Protein AF-0000000075660512 (afdb_homodimer)

Organism: Branchiostoma floridae (NCBI:txid7739)

pLDDT: mean 87.15, std 11.63, range [35.38, 97.31]

InterPro domains:
  IPR008906 HAT, C-terminal dimerisation domain [PF05699] (507-565)
  IPR012337 Ribonuclease H-like superfamily [SSF53098] (88-288)
  IPR012337 Ribonuclease H-like superfamily [SSF53098] (515-560)
  IPR025398 ZMYM1-like, RNase-like domain [PF14291] (8-176)

Structure (mmCIF, N/CA/C/O backbone):
data_AF-0000000075660512-model_v1
#
loop_
_entity.id
_entity.type
_entity.pdbx_description
1 polymer 'Zinc finger MYM-type protein 1-like'
#
loop_
_atom_site.group_PDB
_atom_site.id
_atom_site.type_symbol
_atom_site.label_atom_id
_atom_site.label_alt_id
_atom_site.label_comp_id
_atom_site.label_asym_id
_atom_site.label_entity_id
_atom_site.label_seq_id
_atom_site.pdbx_PDB_ins_code
_atom_site.Cartn_x
_atom_site.Cartn_y
_atom_site.Cartn_z
_atom_site.occupancy
_atom_site.B_iso_or_equiv
_atom_site.auth_seq_id
_atom_site.auth_comp_id
_atom_site.auth_asym_id
_atom_site.auth_atom_id
_atom_site.pdbx_PDB_model_num
ATOM 1 N N . MET A 1 1 ? -48.719 1.136 -6.797 1 76.31 1 MET A N 1
ATOM 2 C CA . MET A 1 1 ? -47.625 1.951 -7.367 1 76.31 1 MET A CA 1
ATOM 3 C C . MET A 1 1 ? -46.844 2.666 -6.273 1 76.31 1 MET A C 1
ATOM 5 O O . MET A 1 1 ? -45.625 2.625 -6.258 1 76.31 1 MET A O 1
ATOM 9 N N . ALA A 1 2 ? -47.594 3.146 -5.215 1 82.5 2 ALA A N 1
ATOM 10 C CA . ALA A 1 2 ? -46.969 3.881 -4.129 1 82.5 2 ALA A CA 1
ATOM 11 C C . ALA A 1 2 ? -46.094 2.959 -3.285 1 82.5 2 ALA A C 1
ATOM 13 O O . ALA A 1 2 ? -45 3.348 -2.855 1 82.5 2 ALA A O 1
ATOM 14 N N . GLU A 1 3 ? -46.469 1.787 -3.051 1 86 3 GLU A N 1
ATOM 15 C CA . GLU A 1 3 ? -45.688 0.83 -2.254 1 86 3 GLU A CA 1
ATOM 16 C C . GLU A 1 3 ? -44.406 0.4 -2.975 1 86 3 GLU A C 1
ATOM 18 O O . GLU A 1 3 ? -43.375 0.246 -2.352 1 86 3 GLU A O 1
ATOM 23 N N . THR A 1 4 ? -44.594 0.194 -4.23 1 88.38 4 THR A N 1
ATOM 24 C CA . THR A 1 4 ? -43.438 -0.167 -5.031 1 88.38 4 THR A CA 1
ATOM 25 C C . THR A 1 4 ? -42.375 0.952 -5.012 1 88.38 4 THR A C 1
ATOM 27 O O . THR A 1 4 ? -41.188 0.69 -4.922 1 88.38 4 THR A O 1
ATOM 30 N N . GLN A 1 5 ? -42.938 2.127 -5.121 1 90.75 5 GLN A N 1
ATOM 31 C CA . GLN A 1 5 ? -42.031 3.275 -5.074 1 90.75 5 GLN A CA 1
ATOM 32 C C . GLN A 1 5 ? -41.344 3.385 -3.715 1 90.75 5 GLN A C 1
ATOM 34 O O . GLN A 1 5 ? -40.188 3.748 -3.635 1 90.75 5 GLN A O 1
ATOM 39 N N . ARG A 1 6 ? -42.094 3.125 -2.703 1 90.81 6 ARG A N 1
ATOM 40 C CA . ARG A 1 6 ? -41.531 3.139 -1.363 1 90.81 6 ARG A CA 1
ATOM 41 C C . ARG A 1 6 ? -40.406 2.115 -1.24 1 90.81 6 ARG A C 1
ATOM 43 O O . ARG A 1 6 ? -39.344 2.398 -0.644 1 90.81 6 ARG A O 1
ATOM 50 N N . LEU A 1 7 ? -40.625 0.979 -1.778 1 90.81 7 LEU A N 1
ATOM 51 C CA . LEU A 1 7 ? -39.594 -0.074 -1.741 1 90.81 7 LEU A CA 1
ATOM 52 C C . LEU A 1 7 ? -38.344 0.343 -2.508 1 90.81 7 LEU A C 1
ATOM 54 O O . LEU A 1 7 ? -37.25 0.019 -2.104 1 90.81 7 LEU A O 1
ATOM 58 N N . HIS A 1 8 ? -38.594 1.001 -3.57 1 92.44 8 HIS A N 1
ATOM 59 C CA . HIS A 1 8 ? -37.5 1.499 -4.359 1 92.44 8 HIS A CA 1
ATOM 60 C C . HIS A 1 8 ? -36.688 2.553 -3.588 1 92.44 8 HIS A C 1
ATOM 62 O O . HIS A 1 8 ? -35.469 2.588 -3.66 1 92.44 8 HIS A O 1
ATOM 68 N N . ARG A 1 9 ? -37.438 3.389 -2.891 1 93.5 9 ARG A N 1
ATOM 69 C CA . ARG A 1 9 ? -36.781 4.406 -2.084 1 93.5 9 ARG A CA 1
ATOM 70 C C . ARG A 1 9 ? -35.969 3.77 -0.967 1 93.5 9 ARG A C 1
ATOM 72 O O . ARG A 1 9 ? -34.844 4.184 -0.707 1 93.5 9 ARG A O 1
ATOM 79 N N . ASP A 1 10 ? -36.469 2.783 -0.393 1 92.19 10 ASP A N 1
ATOM 80 C CA . ASP A 1 10 ? -35.781 2.084 0.678 1 92.19 10 ASP A CA 1
ATOM 81 C C . ASP A 1 10 ? -34.531 1.401 0.154 1 92.19 10 ASP A C 1
ATOM 83 O O . ASP A 1 10 ? -33.5 1.379 0.833 1 92.19 10 ASP A O 1
ATOM 87 N N . GLY A 1 11 ? -34.656 0.829 -1.018 1 93.12 11 GLY A N 1
ATOM 88 C CA . GLY A 1 11 ? -33.5 0.208 -1.636 1 93.12 11 GLY A CA 1
ATOM 89 C C . GLY A 1 11 ? -32.375 1.188 -1.912 1 93.12 11 GLY A C 1
ATOM 90 O O . GLY A 1 11 ? -31.219 0.897 -1.639 1 93.12 11 GLY A O 1
ATOM 91 N N . LEU A 1 12 ? -32.75 2.318 -2.4 1 94.69 12 LEU A N 1
ATOM 92 C CA . LEU A 1 12 ? -31.781 3.348 -2.691 1 94.69 12 LEU A CA 1
ATOM 93 C C . LEU A 1 12 ? -31.109 3.84 -1.411 1 94.69 12 LEU A C 1
ATOM 95 O O . LEU A 1 12 ? -29.891 4.066 -1.384 1 94.69 12 LEU A O 1
ATOM 99 N N . LEU A 1 13 ? -31.906 4.023 -0.369 1 94.62 13 LEU A N 1
ATOM 100 C CA . LEU A 1 13 ? -31.375 4.488 0.905 1 94.62 13 LEU A CA 1
ATOM 101 C C . LEU A 1 13 ? -30.375 3.486 1.477 1 94.62 13 LEU A C 1
ATOM 103 O O . LEU A 1 13 ? -29.359 3.877 2.076 1 94.62 13 LEU A O 1
ATOM 107 N N . LYS A 1 14 ? -30.656 2.215 1.289 1 94.19 14 LYS A N 1
ATOM 108 C CA . LYS A 1 14 ? -29.734 1.189 1.761 1 94.19 14 LYS A CA 1
ATOM 109 C C . LYS A 1 14 ? -28.422 1.222 0.972 1 94.19 14 LYS A C 1
ATOM 111 O O . LYS A 1 14 ? -27.344 1.049 1.541 1 94.19 14 LYS A O 1
ATOM 116 N N . GLN A 1 15 ? -28.547 1.395 -0.294 1 95.12 15 GLN A N 1
ATOM 117 C CA . GLN A 1 15 ? -27.344 1.517 -1.121 1 95.12 15 GLN A CA 1
ATOM 118 C C . GLN A 1 15 ? -26.516 2.734 -0.717 1 95.12 15 GLN A C 1
ATOM 120 O O . GLN A 1 15 ? -25.297 2.666 -0.664 1 95.12 15 GLN A O 1
ATOM 125 N N . LEU A 1 16 ? -27.219 3.83 -0.463 1 96.56 16 LEU A N 1
ATOM 126 C CA . LEU A 1 16 ? -26.531 5.047 -0.039 1 96.56 16 LEU A CA 1
ATOM 127 C C . LEU A 1 16 ? -25.875 4.855 1.32 1 96.56 16 LEU A C 1
ATOM 129 O O . LEU A 1 16 ? -24.781 5.371 1.562 1 96.56 16 LEU A O 1
ATOM 133 N N . SER A 1 17 ? -26.547 4.164 2.164 1 95.44 17 SER A N 1
ATOM 134 C CA . SER A 1 17 ? -25.969 3.867 3.475 1 95.44 17 SER A CA 1
ATOM 135 C C . SER A 1 17 ? -24.703 3.035 3.346 1 95.44 17 SER A C 1
ATOM 137 O O . SER A 1 17 ? -23.734 3.266 4.066 1 95.44 17 SER A O 1
ATOM 139 N N . ALA A 1 18 ? -24.75 2.066 2.48 1 95.31 18 ALA A N 1
ATOM 140 C CA . ALA A 1 18 ? -23.562 1.247 2.221 1 95.31 18 ALA A CA 1
ATOM 141 C C . ALA A 1 18 ? -22.422 2.092 1.661 1 95.31 18 ALA A C 1
ATOM 143 O O . ALA A 1 18 ? -21.281 1.946 2.08 1 95.31 18 ALA A O 1
ATOM 144 N N . LEU A 1 19 ? -22.766 2.959 0.746 1 96.25 19 LEU A N 1
ATOM 145 C CA . LEU A 1 19 ? -21.75 3.844 0.161 1 96.25 19 LEU A CA 1
ATOM 146 C C . LEU A 1 19 ? -21.172 4.777 1.218 1 96.25 19 LEU A C 1
ATOM 148 O O . LEU A 1 19 ? -19.969 5.039 1.227 1 96.25 19 LEU A O 1
ATOM 152 N N . LYS A 1 20 ? -22.031 5.312 2.037 1 96.94 20 LYS A N 1
ATOM 153 C CA . LYS A 1 20 ? -21.609 6.199 3.113 1 96.94 20 LYS A CA 1
ATOM 154 C C . LYS A 1 20 ? -20.562 5.523 4.008 1 96.94 20 LYS A C 1
ATOM 156 O O . LYS A 1 20 ? -19.547 6.125 4.348 1 96.94 20 LYS A O 1
ATOM 161 N N . PHE A 1 21 ? -20.812 4.25 4.32 1 95.5 21 PHE A N 1
ATOM 162 C CA . PHE A 1 21 ? -19.891 3.492 5.152 1 95.5 21 PHE A CA 1
ATOM 163 C C . PHE A 1 21 ? -18.562 3.305 4.438 1 95.5 21 PHE A C 1
ATOM 165 O O . PHE A 1 21 ? -17.5 3.555 5.016 1 95.5 21 PHE A O 1
ATOM 172 N N . LEU A 1 22 ? -18.609 2.814 3.229 1 94.81 22 LEU A N 1
ATOM 173 C CA . LEU A 1 22 ? -17.391 2.506 2.479 1 94.81 22 LEU A CA 1
ATOM 174 C C . LEU A 1 22 ? -16.562 3.76 2.258 1 94.81 22 LEU A C 1
ATOM 176 O O . LEU A 1 22 ? -15.336 3.742 2.455 1 94.81 22 LEU A O 1
ATOM 180 N N . LEU A 1 23 ? -17.156 4.867 1.892 1 94.25 23 LEU A N 1
ATOM 181 C CA . LEU A 1 23 ? -16.453 6.105 1.598 1 94.25 23 LEU A CA 1
ATOM 182 C C . LEU A 1 23 ? -15.906 6.738 2.875 1 94.25 23 LEU A C 1
ATOM 184 O O . LEU A 1 23 ? -14.789 7.266 2.889 1 94.25 23 LEU A O 1
ATOM 188 N N . ARG A 1 24 ? -16.672 6.727 3.967 1 94.44 24 ARG A N 1
ATOM 189 C CA . ARG A 1 24 ? -16.219 7.266 5.246 1 94.44 24 ARG A CA 1
ATOM 190 C C . ARG A 1 24 ? -14.953 6.566 5.723 1 94.44 24 ARG A C 1
ATOM 192 O O . ARG A 1 24 ? -14.039 7.211 6.242 1 94.44 24 ARG A O 1
ATOM 199 N N . GLN A 1 25 ? -14.961 5.227 5.531 1 91.5 25 GLN A N 1
ATOM 200 C CA . GLN A 1 25 ? -13.859 4.414 6.027 1 91.5 25 GLN A CA 1
ATOM 201 C C . GLN A 1 25 ? -12.711 4.363 5.02 1 91.5 25 GLN A C 1
ATOM 203 O O . GLN A 1 25 ? -11.656 3.795 5.297 1 91.5 25 GLN A O 1
ATOM 208 N N . GLY A 1 26 ? -12.961 5.008 3.85 1 88.5 26 GLY A N 1
ATOM 209 C CA . GLY A 1 26 ? -11.922 5.031 2.836 1 88.5 26 GLY A CA 1
ATOM 210 C C . GLY A 1 26 ? -11.703 3.686 2.168 1 88.5 26 GLY A C 1
ATOM 211 O O . GLY A 1 26 ? -10.578 3.33 1.823 1 88.5 26 GLY A O 1
ATOM 212 N N . LEU A 1 27 ? -12.727 2.865 2.041 1 89.31 27 LEU A N 1
ATOM 213 C CA . LEU A 1 27 ? -12.641 1.537 1.441 1 89.31 27 LEU A CA 1
ATOM 214 C C . LEU A 1 27 ? -13.008 1.585 -0.038 1 89.31 27 LEU A C 1
ATOM 216 O O . LEU A 1 27 ? -13.82 2.42 -0.455 1 89.31 27 LEU A O 1
ATOM 220 N N . ALA A 1 28 ? -12.469 0.651 -0.792 1 85.94 28 ALA A N 1
ATOM 221 C CA . ALA A 1 28 ? -12.797 0.565 -2.213 1 85.94 28 ALA A CA 1
ATOM 222 C C . ALA A 1 28 ? -14.25 0.157 -2.414 1 85.94 28 ALA A C 1
ATOM 224 O O . ALA A 1 28 ? -14.789 -0.639 -1.643 1 85.94 28 ALA A O 1
ATOM 225 N N . ILE A 1 29 ? -14.789 0.665 -3.467 1 88.44 29 ILE A N 1
ATOM 226 C CA . ILE A 1 29 ? -16.188 0.374 -3.727 1 88.44 29 ILE A CA 1
ATOM 227 C C . ILE A 1 29 ? -16.312 -0.822 -4.668 1 88.44 29 ILE A C 1
ATOM 229 O O . ILE A 1 29 ? -17 -1.797 -4.363 1 88.44 29 ILE A O 1
ATOM 233 N N . ARG A 1 30 ? -15.508 -0.722 -5.75 1 78.94 30 ARG A N 1
ATOM 234 C CA . ARG A 1 30 ? -15.617 -1.752 -6.781 1 78.94 30 ARG A CA 1
ATOM 235 C C . ARG A 1 30 ? -14.391 -2.652 -6.789 1 78.94 30 ARG A C 1
ATOM 237 O O . ARG A 1 30 ? -13.352 -2.295 -6.234 1 78.94 30 ARG A O 1
ATOM 244 N N . GLY A 1 31 ? -14.641 -3.867 -7.258 1 67.88 31 GLY A N 1
ATOM 245 C CA . GLY A 1 31 ? -13.547 -4.789 -7.52 1 67.88 31 GLY A CA 1
ATOM 246 C C . GLY A 1 31 ? -13.25 -4.949 -9 1 67.88 31 GLY A C 1
ATOM 247 O O . GLY A 1 31 ? -13.781 -4.219 -9.836 1 67.88 31 GLY A O 1
ATOM 248 N N . HIS A 1 32 ? -12.305 -5.758 -9.305 1 63 32 HIS A N 1
ATOM 249 C CA . HIS A 1 32 ? -12.023 -6.074 -10.695 1 63 32 HIS A CA 1
ATOM 250 C C . HIS A 1 32 ? -13.281 -6.531 -11.422 1 63 32 HIS A C 1
ATOM 252 O O . HIS A 1 32 ? -13.523 -6.148 -12.57 1 63 32 HIS A O 1
ATOM 258 N N . HIS A 1 33 ? -13.992 -7.285 -10.664 1 71.88 33 HIS A N 1
ATOM 259 C CA . HIS A 1 33 ? -15.336 -7.66 -11.086 1 71.88 33 HIS A CA 1
ATOM 260 C C . HIS A 1 33 ? -16.391 -7.113 -10.133 1 71.88 33 HIS A C 1
ATOM 262 O O . HIS A 1 33 ? -16.219 -7.168 -8.914 1 71.88 33 HIS A O 1
ATOM 268 N N . ASP A 1 34 ? -17.328 -6.52 -10.711 1 66 34 ASP A N 1
ATOM 269 C CA . ASP A 1 34 ? -18.344 -5.836 -9.914 1 66 34 ASP A CA 1
ATOM 270 C C . ASP A 1 34 ? -18.875 -6.746 -8.805 1 66 34 ASP A C 1
ATOM 272 O O . ASP A 1 34 ? -19.094 -6.297 -7.676 1 66 34 ASP A O 1
ATOM 276 N N . LYS A 1 35 ? -18.938 -7.996 -9.109 1 75.31 35 LYS A N 1
ATOM 277 C CA . LYS A 1 35 ? -19.531 -8.914 -8.133 1 75.31 35 LYS A CA 1
ATOM 278 C C . LYS A 1 35 ? -18.531 -9.234 -7.023 1 75.31 35 LYS A C 1
ATOM 280 O O . LYS A 1 35 ? -18.906 -9.844 -6.016 1 75.31 35 LYS A O 1
ATOM 285 N N . ASP A 1 36 ? -17.344 -8.727 -7.137 1 81.69 36 ASP A N 1
ATOM 286 C CA . ASP A 1 36 ? -16.359 -8.938 -6.078 1 81.69 36 ASP A CA 1
ATOM 287 C C . ASP A 1 36 ? -16.109 -7.641 -5.312 1 81.69 36 ASP A C 1
ATOM 289 O O . ASP A 1 36 ? -15.25 -7.602 -4.418 1 81.69 36 ASP A O 1
ATOM 293 N N . GLY A 1 37 ? -16.922 -6.672 -5.676 1 88.19 37 GLY A N 1
ATOM 294 C CA . GLY A 1 37 ? -16.703 -5.375 -5.055 1 88.19 37 GLY A CA 1
ATOM 295 C C . GLY A 1 37 ? -17.234 -5.297 -3.637 1 88.19 37 GLY A C 1
ATOM 296 O O . GLY A 1 37 ? -18.094 -6.09 -3.246 1 88.19 37 GLY A O 1
ATOM 297 N N . ASN A 1 38 ? -16.75 -4.414 -2.824 1 91.75 38 ASN A N 1
ATOM 298 C CA . ASN A 1 38 ? -17.156 -4.254 -1.432 1 91.75 38 ASN A CA 1
ATOM 299 C C . ASN A 1 38 ? -18.609 -3.807 -1.322 1 91.75 38 ASN A C 1
ATOM 301 O O . ASN A 1 38 ? -19.328 -4.246 -0.425 1 91.75 38 ASN A O 1
ATOM 305 N N . LEU A 1 39 ? -19.016 -2.955 -2.277 1 93.56 39 LEU A N 1
ATOM 306 C CA . LEU A 1 39 ? -20.391 -2.475 -2.229 1 93.56 39 LEU A CA 1
ATOM 307 C C . LEU A 1 39 ? -21.375 -3.619 -2.445 1 93.56 39 LEU A C 1
ATOM 309 O O . LEU A 1 39 ? -22.328 -3.773 -1.684 1 93.56 39 LEU A O 1
ATOM 313 N N . TYR A 1 40 ? -21.125 -4.402 -3.461 1 93 40 TYR A N 1
ATOM 314 C CA . TYR A 1 40 ? -22.016 -5.516 -3.787 1 93 40 TYR A CA 1
ATOM 315 C C . TYR A 1 40 ? -22.094 -6.5 -2.627 1 93 40 TYR A C 1
ATOM 317 O O . TYR A 1 40 ? -23.188 -6.898 -2.221 1 93 40 TYR A O 1
ATOM 325 N N . HIS A 1 41 ? -21.016 -6.879 -2.053 1 92.94 41 HIS A N 1
ATOM 326 C CA . HIS A 1 41 ? -21.016 -7.895 -1.009 1 92.94 41 HIS A CA 1
ATOM 327 C C . HIS A 1 41 ? -21.578 -7.348 0.301 1 92.94 41 HIS A C 1
ATOM 329 O O . HIS A 1 41 ? -22.141 -8.094 1.102 1 92.94 41 HIS A O 1
ATOM 335 N N . LEU A 1 42 ? -21.328 -6.062 0.514 1 94.31 42 LEU A N 1
ATOM 336 C CA . LEU A 1 42 ? -21.953 -5.453 1.682 1 94.31 42 LEU A CA 1
ATOM 337 C C . LEU A 1 42 ? -23.484 -5.512 1.573 1 94.31 42 LEU A C 1
ATOM 339 O O . LEU A 1 42 ? -24.156 -5.879 2.533 1 94.31 42 LEU A O 1
ATOM 343 N N . LEU A 1 43 ? -24.016 -5.199 0.411 1 93.44 43 LEU A N 1
ATOM 344 C CA . LEU A 1 43 ? -25.453 -5.266 0.185 1 93.44 43 LEU A CA 1
ATOM 345 C C . LEU A 1 43 ? -25.953 -6.707 0.246 1 93.44 43 LEU A C 1
ATOM 347 O O . LEU A 1 43 ? -27.062 -6.965 0.717 1 93.44 43 LEU A O 1
ATOM 351 N N . GLN A 1 44 ? -25.078 -7.598 -0.233 1 92.19 44 GLN A N 1
ATOM 352 C CA . GLN A 1 44 ? -25.422 -9.016 -0.159 1 92.19 44 GLN A CA 1
ATOM 353 C C . GLN A 1 44 ? -25.562 -9.469 1.291 1 92.19 44 GLN A C 1
ATOM 355 O O . GLN A 1 44 ? -26.453 -10.258 1.621 1 92.19 44 GLN A O 1
ATOM 360 N N . THR A 1 45 ? -24.703 -9.023 2.102 1 91.12 45 THR A N 1
ATOM 361 C CA . THR A 1 45 ? -24.766 -9.344 3.523 1 91.12 45 THR A CA 1
ATOM 362 C C . THR A 1 45 ? -26.047 -8.82 4.148 1 91.12 45 THR A C 1
ATOM 364 O O . THR A 1 45 ? -26.656 -9.484 4.988 1 91.12 45 THR A O 1
ATOM 367 N N . TRP A 1 46 ? -26.5 -7.668 3.676 1 89.56 46 TRP A N 1
ATOM 368 C CA . TRP A 1 46 ? -27.734 -7.074 4.184 1 89.56 46 TRP A CA 1
ATOM 369 C C . TRP A 1 46 ? -28.953 -7.793 3.625 1 89.56 46 TRP A C 1
ATOM 371 O O . TRP A 1 46 ? -30.016 -7.824 4.262 1 89.56 46 TRP A O 1
ATOM 381 N N . ALA A 1 47 ? -28.781 -8.305 2.496 1 89.81 47 ALA A N 1
ATOM 382 C CA . ALA A 1 47 ? -29.891 -8.969 1.815 1 89.81 47 ALA A CA 1
ATOM 383 C C . ALA A 1 47 ? -30.312 -10.227 2.566 1 89.81 47 ALA A C 1
ATOM 385 O O . ALA A 1 47 ? -31.453 -10.68 2.438 1 89.81 47 ALA A O 1
ATOM 386 N N . ASP A 1 48 ? -29.391 -10.703 3.293 1 83.12 48 ASP A N 1
ATOM 387 C CA . ASP A 1 48 ? -29.703 -11.914 4.047 1 83.12 48 ASP A CA 1
ATOM 388 C C . ASP A 1 48 ? -30.859 -11.664 5.027 1 83.12 48 ASP A C 1
ATOM 390 O O . ASP A 1 48 ? -31.625 -12.57 5.324 1 83.12 48 ASP A O 1
ATOM 394 N N . ASP A 1 49 ? -31 -10.398 5.488 1 80.56 49 ASP A N 1
ATOM 395 C CA . ASP A 1 49 ? -32 -10.094 6.512 1 80.56 49 ASP A CA 1
ATOM 396 C C . ASP A 1 49 ? -33.062 -9.141 5.977 1 80.56 49 ASP A C 1
ATOM 398 O O . ASP A 1 49 ? -33.969 -8.727 6.715 1 80.56 49 ASP A O 1
ATOM 402 N N . SER A 1 50 ? -32.875 -8.766 4.688 1 87.69 50 SER A N 1
ATOM 403 C CA . SER A 1 50 ? -33.781 -7.75 4.176 1 87.69 50 SER A CA 1
ATOM 404 C C . SER A 1 50 ? -34.25 -8.078 2.758 1 87.69 50 SER A C 1
ATOM 406 O O . SER A 1 50 ? -33.469 -8.031 1.817 1 87.69 50 SER A O 1
ATOM 408 N N . GLU A 1 51 ? -35.469 -8.258 2.629 1 88.94 51 GLU A N 1
ATOM 409 C CA . GLU A 1 51 ? -36.031 -8.562 1.318 1 88.94 51 GLU A CA 1
ATOM 410 C C . GLU A 1 51 ? -35.906 -7.363 0.378 1 88.94 51 GLU A C 1
ATOM 412 O O . GLU A 1 51 ? -35.75 -7.531 -0.833 1 88.94 51 GLU A O 1
ATOM 417 N N . VAL A 1 52 ? -35.969 -6.262 0.996 1 90.69 52 VAL A N 1
ATOM 418 C CA . VAL A 1 52 ? -35.875 -5.035 0.211 1 90.69 52 VAL A CA 1
ATOM 419 C C . VAL A 1 52 ? -34.531 -4.969 -0.479 1 90.69 52 VAL A C 1
ATOM 421 O O . VAL A 1 52 ? -34.438 -4.695 -1.68 1 90.69 52 VAL A O 1
ATOM 424 N N . VAL A 1 53 ? -33.562 -5.262 0.262 1 92.12 53 VAL A N 1
ATOM 425 C CA . VAL A 1 53 ? -32.188 -5.191 -0.274 1 92.12 53 VAL A CA 1
ATOM 426 C C . VAL A 1 53 ? -31.984 -6.312 -1.288 1 92.12 53 VAL A C 1
ATOM 428 O O . VAL A 1 53 ? -31.312 -6.117 -2.307 1 92.12 53 VAL A O 1
ATOM 431 N N . ARG A 1 54 ? -32.562 -7.441 -1.042 1 92.56 54 ARG A N 1
ATOM 432 C CA . ARG A 1 54 ? -32.438 -8.57 -1.955 1 92.56 54 ARG A CA 1
ATOM 433 C C . ARG A 1 54 ? -33.031 -8.242 -3.316 1 92.56 54 ARG A C 1
ATOM 435 O O . ARG A 1 54 ? -32.438 -8.516 -4.355 1 92.56 54 ARG A O 1
ATOM 442 N N . SER A 1 55 ? -34.188 -7.691 -3.207 1 91.88 55 SER A N 1
ATOM 443 C CA . SER A 1 55 ? -34.844 -7.309 -4.441 1 91.88 55 SER A CA 1
ATOM 444 C C . SER A 1 55 ? -34.094 -6.219 -5.176 1 91.88 55 SER A C 1
ATOM 446 O O . SER A 1 55 ? -33.969 -6.242 -6.406 1 91.88 55 SER A O 1
ATOM 448 N N . TRP A 1 56 ? -33.594 -5.324 -4.422 1 92.81 56 TRP A N 1
ATOM 449 C CA . TRP A 1 56 ? -32.844 -4.223 -4.98 1 92.81 56 TRP A CA 1
ATOM 450 C C . TRP A 1 56 ? -31.609 -4.746 -5.734 1 92.81 56 TRP A C 1
ATOM 452 O O . TRP A 1 56 ? -31.344 -4.316 -6.859 1 92.81 56 TRP A O 1
ATOM 462 N N . LEU A 1 57 ? -30.922 -5.695 -5.172 1 90.31 57 LEU A N 1
ATOM 463 C CA . LEU A 1 57 ? -29.703 -6.27 -5.746 1 90.31 57 LEU A CA 1
ATOM 464 C C . LEU A 1 57 ? -30.031 -7.102 -6.98 1 90.31 57 LEU A C 1
ATOM 466 O O . LEU A 1 57 ? -29.25 -7.129 -7.941 1 90.31 57 LEU A O 1
ATOM 470 N N . HIS A 1 58 ? -31.078 -7.75 -6.898 1 89.69 58 HIS A N 1
ATOM 471 C CA . HIS A 1 58 ? -31.484 -8.586 -8.023 1 89.69 58 HIS A CA 1
ATOM 472 C C . HIS A 1 58 ? -31.812 -7.746 -9.25 1 89.69 58 HIS A C 1
ATOM 474 O O . HIS A 1 58 ? -31.469 -8.117 -10.375 1 89.69 58 HIS A O 1
ATOM 480 N N . GLN A 1 59 ? -32.5 -6.668 -9.047 1 88 59 GLN A N 1
ATOM 481 C CA . GLN A 1 59 ? -32.812 -5.773 -10.156 1 88 59 GLN A CA 1
ATOM 482 C C . GLN A 1 59 ? -31.547 -5.125 -10.711 1 88 59 GLN A C 1
ATOM 484 O O . GLN A 1 59 ? -31.359 -5.051 -11.93 1 88 59 GLN A O 1
ATOM 489 N N . GLY A 1 60 ? -30.719 -4.629 -9.828 1 86.19 60 GLY A N 1
ATOM 490 C CA . GLY A 1 60 ? -29.391 -4.117 -10.172 1 86.19 60 GLY A CA 1
ATOM 491 C C . GLY A 1 60 ? -29.438 -2.85 -11.008 1 86.19 60 GLY A C 1
ATOM 492 O O . GLY A 1 60 ? -28.453 -2.49 -11.656 1 86.19 60 GLY A O 1
ATOM 493 N N . ARG A 1 61 ? -30.469 -2.131 -11.109 1 86.5 61 ARG A N 1
ATOM 494 C CA . ARG A 1 61 ? -30.703 -1.012 -12.016 1 86.5 61 ARG A CA 1
ATOM 495 C C . ARG A 1 61 ? -29.766 0.15 -11.703 1 86.5 61 ARG A C 1
ATOM 497 O O . ARG A 1 61 ? -29.344 0.875 -12.609 1 86.5 61 ARG A O 1
ATOM 504 N N . PHE A 1 62 ? -29.484 0.388 -10.531 1 90.25 62 PHE A N 1
ATOM 505 C CA . PHE A 1 62 ? -28.703 1.566 -10.164 1 90.25 62 PHE A CA 1
ATOM 506 C C . PHE A 1 62 ? -27.375 1.166 -9.539 1 90.25 62 PHE A C 1
ATOM 508 O O . PHE A 1 62 ? -26.859 1.87 -8.672 1 90.25 62 PHE A O 1
ATOM 515 N N . MET A 1 63 ? -26.875 0.053 -10.031 1 90.44 63 MET A N 1
ATOM 516 C CA . MET A 1 63 ? -25.625 -0.465 -9.5 1 90.44 63 MET A CA 1
ATOM 517 C C . MET A 1 63 ? -24.5 -0.332 -10.523 1 90.44 63 MET A C 1
ATOM 519 O O . MET A 1 63 ? -23.391 -0.789 -10.289 1 90.44 63 MET A O 1
ATOM 523 N N . SER A 1 64 ? -24.781 0.344 -11.578 1 88.81 64 SER A N 1
ATOM 524 C CA . SER A 1 64 ? -23.766 0.532 -12.617 1 88.81 64 SER A CA 1
ATOM 525 C C . SER A 1 64 ? -22.703 1.52 -12.172 1 88.81 64 SER A C 1
ATOM 527 O O . SER A 1 64 ? -22.906 2.287 -11.227 1 88.81 64 SER A O 1
ATOM 529 N N . HIS A 1 65 ? -21.656 1.48 -12.891 1 87.44 65 HIS A N 1
ATOM 530 C CA . HIS A 1 65 ? -20.531 2.357 -12.586 1 87.44 65 HIS A CA 1
ATOM 531 C C . HIS A 1 65 ? -20.938 3.826 -12.672 1 87.44 65 HIS A C 1
ATOM 533 O O . HIS A 1 65 ? -20.562 4.633 -11.82 1 87.44 65 HIS A O 1
ATOM 539 N N . ASP A 1 66 ? -21.672 4.168 -13.594 1 89.38 66 ASP A N 1
ATOM 540 C CA . ASP A 1 66 ? -22.078 5.551 -13.812 1 89.38 66 ASP A CA 1
ATOM 541 C C . ASP A 1 66 ? -23 6.039 -12.688 1 89.38 66 ASP A C 1
ATOM 543 O O . ASP A 1 66 ? -22.828 7.16 -12.195 1 89.38 66 ASP A O 1
ATOM 547 N N . HIS A 1 67 ? -23.953 5.215 -12.344 1 92.5 67 HIS A N 1
ATOM 548 C CA . HIS A 1 67 ? -24.875 5.598 -11.281 1 92.5 67 HIS A CA 1
ATOM 549 C C . HIS A 1 67 ? -24.141 5.742 -9.945 1 92.5 67 HIS A C 1
ATOM 551 O O . HIS A 1 67 ? -24.406 6.672 -9.188 1 92.5 67 HIS A O 1
ATOM 557 N N . ILE A 1 68 ? -23.25 4.797 -9.688 1 92.62 68 ILE A N 1
ATOM 558 C CA . ILE A 1 68 ? -22.5 4.836 -8.43 1 92.62 68 ILE A CA 1
ATOM 559 C C . ILE A 1 68 ? -21.625 6.094 -8.391 1 92.62 68 ILE A C 1
ATOM 561 O O . ILE A 1 68 ? -21.547 6.766 -7.355 1 92.62 68 ILE A O 1
ATOM 565 N N . ASN A 1 69 ? -20.984 6.438 -9.492 1 91.25 69 ASN A N 1
ATOM 566 C CA . ASN A 1 69 ? -20.172 7.648 -9.555 1 91.25 69 ASN A CA 1
ATOM 567 C C . ASN A 1 69 ? -21.016 8.906 -9.344 1 91.25 69 ASN A C 1
ATOM 569 O O . ASN A 1 69 ? -20.547 9.875 -8.742 1 91.25 69 ASN A O 1
ATOM 573 N N . GLU A 1 70 ? -22.125 8.844 -9.891 1 93.44 70 GLU A N 1
ATOM 574 C CA . GLU A 1 70 ? -23.047 9.961 -9.703 1 93.44 70 GLU A CA 1
ATOM 575 C C . GLU A 1 70 ? -23.406 10.125 -8.227 1 93.44 70 GLU A C 1
ATOM 577 O O . GLU A 1 70 ? -23.453 11.242 -7.711 1 93.44 70 GLU A O 1
ATOM 582 N N . LEU A 1 71 ? -23.734 9.047 -7.633 1 95.69 71 LEU A N 1
ATOM 583 C CA . LEU A 1 71 ? -24.078 9.078 -6.215 1 95.69 71 LEU A CA 1
ATOM 584 C C . LEU A 1 71 ? -22.906 9.586 -5.379 1 95.69 71 LEU A C 1
ATOM 586 O O . LEU A 1 71 ? -23.094 10.375 -4.453 1 95.69 71 LEU A O 1
ATOM 590 N N . ILE A 1 72 ? -21.703 9.125 -5.68 1 94.75 72 ILE A N 1
ATOM 591 C CA . ILE A 1 72 ? -20.5 9.57 -4.977 1 94.75 72 ILE A CA 1
ATOM 592 C C . ILE A 1 72 ? -20.312 11.07 -5.156 1 94.75 72 ILE A C 1
ATOM 594 O O . ILE A 1 72 ? -19.969 11.781 -4.207 1 94.75 72 ILE A O 1
ATOM 598 N N . ASN A 1 73 ? -20.547 11.523 -6.348 1 94.44 73 ASN A N 1
ATOM 599 C CA . ASN A 1 73 ? -20.438 12.945 -6.641 1 94.44 73 ASN A CA 1
ATOM 600 C C . ASN A 1 73 ? -21.422 13.766 -5.805 1 94.44 73 ASN A C 1
ATOM 602 O O . ASN A 1 73 ? -21.078 14.812 -5.273 1 94.44 73 ASN A O 1
ATOM 606 N N . LEU A 1 74 ? -22.641 13.266 -5.715 1 96 74 LEU A N 1
ATOM 607 C CA . LEU A 1 74 ? -23.656 13.953 -4.926 1 96 74 LEU A CA 1
ATOM 608 C C . LEU A 1 74 ? -23.266 13.992 -3.453 1 96 74 LEU A C 1
ATOM 610 O O . LEU A 1 74 ? -23.422 15.023 -2.793 1 96 74 LEU A O 1
ATOM 614 N N . MET A 1 75 ? -22.75 12.938 -2.947 1 97.31 75 MET A N 1
ATOM 615 C CA . MET A 1 75 ? -22.344 12.859 -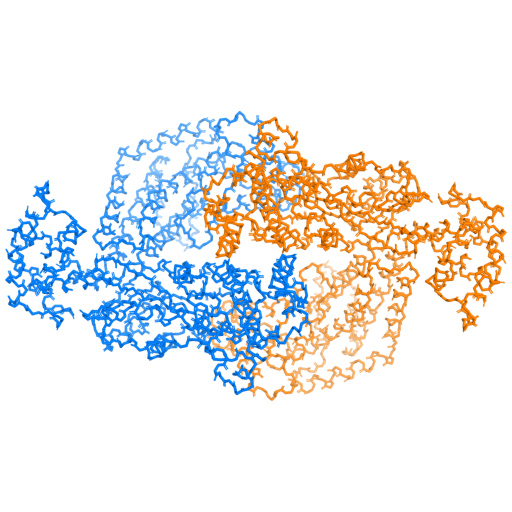1.546 1 97.31 75 MET A CA 1
ATOM 616 C C . MET A 1 75 ? -21.156 13.773 -1.274 1 97.31 75 MET A C 1
ATOM 618 O O . MET A 1 75 ? -21.141 14.508 -0.281 1 97.31 75 MET A O 1
ATOM 622 N N . GLY A 1 76 ? -20.125 13.688 -2.162 1 95.62 76 GLY A N 1
ATOM 623 C CA . GLY A 1 76 ? -18.969 14.562 -2.025 1 95.62 76 GLY A CA 1
ATOM 624 C C . GLY A 1 76 ? -19.328 16.031 -2.033 1 95.62 76 GLY A C 1
ATOM 625 O O . GLY A 1 76 ? -18.812 16.812 -1.227 1 95.62 76 GLY A O 1
ATOM 626 N N . ASN A 1 77 ? -20.219 16.391 -2.916 1 95 77 ASN A N 1
ATOM 627 C CA . ASN A 1 77 ? -20.656 17.781 -3.01 1 95 77 ASN A CA 1
ATOM 628 C C . ASN A 1 77 ? -21.406 18.219 -1.757 1 95 77 ASN A C 1
ATOM 630 O O . ASN A 1 77 ? -21.312 19.375 -1.337 1 95 77 ASN A O 1
ATOM 634 N N . ASP A 1 78 ? -22.188 17.297 -1.269 1 96.81 78 ASP A N 1
ATOM 635 C CA . ASP A 1 78 ? -22.922 17.609 -0.036 1 96.81 78 ASP A CA 1
ATOM 636 C C . ASP A 1 78 ? -21.953 17.906 1.106 1 96.81 78 ASP A C 1
ATOM 638 O O . ASP A 1 78 ? -22.172 18.828 1.89 1 96.81 78 ASP A O 1
ATOM 642 N N . VAL A 1 79 ? -20.938 17.125 1.256 1 97.19 79 VAL A N 1
ATOM 643 C CA . VAL A 1 79 ? -19.922 17.344 2.285 1 97.19 79 VAL A CA 1
ATOM 644 C C . VAL A 1 79 ? -19.25 18.688 2.078 1 97.19 79 VAL A C 1
ATOM 646 O O . VAL A 1 79 ? -19.078 19.453 3.029 1 97.19 79 VAL A O 1
ATOM 649 N N . LEU A 1 80 ? -18.844 19.016 0.844 1 96.06 80 LEU A N 1
ATOM 650 C CA . LEU A 1 80 ? -18.188 20.281 0.543 1 96.06 80 LEU A CA 1
ATOM 651 C C . LEU A 1 80 ? -19.094 21.453 0.892 1 96.06 80 LEU A C 1
ATOM 653 O O . LEU A 1 80 ? -18.641 22.453 1.461 1 96.06 80 LEU A O 1
ATOM 657 N N . ARG A 1 81 ? -20.375 21.328 0.583 1 95.75 81 ARG A N 1
ATOM 658 C CA . ARG A 1 81 ? -21.328 22.391 0.907 1 95.75 81 ARG A CA 1
ATOM 659 C C . ARG A 1 81 ? -21.422 22.594 2.414 1 95.75 81 ARG A C 1
ATOM 661 O O . ARG A 1 81 ? -21.5 23.734 2.881 1 95.75 81 ARG A O 1
ATOM 668 N N . SER A 1 82 ? -21.406 21.5 3.098 1 96.25 82 SER A N 1
ATOM 669 C CA . SER A 1 82 ? -21.469 21.594 4.555 1 96.25 82 SER A CA 1
ATOM 670 C C . SER A 1 82 ? -20.219 22.25 5.113 1 96.25 82 SER A C 1
ATOM 672 O O . SER A 1 82 ? -20.297 23.047 6.051 1 96.25 82 SER A O 1
ATOM 674 N N . VAL A 1 83 ? -19.078 21.922 4.594 1 95.38 83 VAL A N 1
ATOM 675 C CA . VAL A 1 83 ? -17.812 22.531 5.012 1 95.38 83 VAL A CA 1
ATOM 676 C C . VAL A 1 83 ? -17.859 24.031 4.746 1 95.38 83 VAL A C 1
ATOM 678 O O . VAL A 1 83 ? -17.5 24.828 5.617 1 95.38 83 VAL A O 1
ATOM 681 N N . LEU A 1 84 ? -18.297 24.438 3.588 1 96.56 84 LEU A N 1
ATOM 682 C CA . LEU A 1 84 ? -18.344 25.844 3.199 1 96.56 84 LEU A CA 1
ATOM 683 C C . LEU A 1 84 ? -19.344 26.594 4.062 1 96.56 84 LEU A C 1
ATOM 685 O O . LEU A 1 84 ? -19.125 27.766 4.395 1 96.56 84 LEU A O 1
ATOM 689 N N . ALA A 1 85 ? -20.406 25.906 4.391 1 95.44 85 ALA A N 1
ATOM 690 C CA . ALA A 1 85 ? -21.391 26.531 5.273 1 95.44 85 ALA A CA 1
ATOM 691 C C . ALA A 1 85 ? -20.797 26.844 6.641 1 95.44 85 ALA A C 1
ATOM 693 O O . ALA A 1 85 ? -21.078 27.875 7.238 1 95.44 85 ALA A O 1
ATOM 694 N N . ARG A 1 86 ? -19.984 25.938 7.09 1 94 86 ARG A N 1
ATOM 695 C CA . ARG A 1 86 ? -19.312 26.156 8.367 1 94 86 ARG A CA 1
ATOM 696 C C . ARG A 1 86 ? -18.344 27.328 8.281 1 94 86 ARG A C 1
ATOM 698 O O . ARG A 1 86 ? -18.266 28.141 9.203 1 94 86 ARG A O 1
ATOM 705 N N . ILE A 1 87 ? -17.656 27.469 7.238 1 94.31 87 ILE A N 1
ATOM 706 C CA . ILE A 1 87 ? -16.672 28.516 7.047 1 94.31 87 ILE A CA 1
ATOM 707 C C . ILE A 1 87 ? -17.375 29.875 6.941 1 94.31 87 ILE A C 1
ATOM 709 O O . ILE A 1 87 ? -16.969 30.844 7.582 1 94.31 87 ILE A O 1
ATOM 713 N N . LYS A 1 88 ? -18.453 29.906 6.223 1 93.88 88 LYS A N 1
ATOM 714 C CA . LYS A 1 88 ? -19.156 31.141 5.941 1 93.88 88 LYS A CA 1
ATOM 715 C C . LYS A 1 88 ? -20.094 31.516 7.094 1 93.88 88 LYS A C 1
ATOM 717 O O . LYS A 1 88 ? -20.656 32.625 7.109 1 93.88 88 LYS A O 1
ATOM 722 N N . GLY A 1 89 ? -20.25 30.641 8.023 1 87.62 89 GLY A N 1
ATOM 723 C CA . GLY A 1 89 ? -21.156 30.844 9.141 1 87.62 89 GLY A CA 1
ATOM 724 C C . GLY A 1 89 ? -20.688 31.922 10.102 1 87.62 89 GLY A C 1
ATOM 725 O O . GLY A 1 89 ? -21.469 32.469 10.867 1 87.62 89 GLY A O 1
ATOM 726 N N . SER A 1 90 ? -19.469 32.219 10.023 1 82.06 90 SER A N 1
ATOM 727 C CA . SER A 1 90 ? -18.953 33.281 10.867 1 82.06 90 SER A CA 1
ATOM 728 C C . SER A 1 90 ? -18.969 34.625 10.148 1 82.06 90 SER A C 1
ATOM 730 O O . SER A 1 90 ? -18.875 34.688 8.914 1 82.06 90 SER A O 1
ATOM 732 N N . ASN A 1 91 ? -19.219 35.688 10.875 1 83.81 91 ASN A N 1
ATOM 733 C CA . ASN A 1 91 ? -19.25 37.031 10.305 1 83.81 91 ASN A CA 1
ATOM 734 C C . ASN A 1 91 ? -18.281 37.969 11.023 1 83.81 91 ASN A C 1
ATOM 736 O O . ASN A 1 91 ? -18.469 38.25 12.203 1 83.81 91 ASN A O 1
ATOM 740 N N . PRO A 1 92 ? -17.375 38.5 10.344 1 88 92 PRO A N 1
ATOM 741 C CA . PRO A 1 92 ? -16.891 38.188 8.992 1 88 92 PRO A CA 1
ATOM 742 C C . PRO A 1 92 ? -16.266 36.812 8.875 1 88 92 PRO A C 1
ATOM 744 O O . PRO A 1 92 ? -15.703 36.312 9.852 1 88 92 PRO A O 1
ATOM 747 N N . ALA A 1 93 ? -16.25 36.25 7.707 1 92.94 93 ALA A N 1
ATOM 748 C CA . ALA A 1 93 ? -15.758 34.875 7.488 1 92.94 93 ALA A CA 1
ATOM 749 C C . ALA A 1 93 ? -14.266 34.875 7.164 1 92.94 93 ALA A C 1
ATOM 751 O O . ALA A 1 93 ? -13.852 34.438 6.094 1 92.94 93 ALA A O 1
ATOM 752 N N . TYR A 1 94 ? -13.523 35.406 8.164 1 95.88 94 TYR A N 1
ATOM 753 C CA . TYR A 1 94 ? -12.078 35.344 7.98 1 95.88 94 TYR A CA 1
ATOM 754 C C . TYR A 1 94 ? -11.586 33.938 7.809 1 95.88 94 TYR A C 1
ATOM 756 O O . TYR A 1 94 ? -12.086 33 8.461 1 95.88 94 TYR A O 1
ATOM 764 N N . PHE A 1 95 ? -10.703 33.719 6.891 1 96.88 95 PHE A N 1
ATOM 765 C CA . PHE A 1 95 ? -10.102 32.406 6.738 1 96.88 95 PHE A CA 1
ATOM 766 C C . PHE A 1 95 ? -8.641 32.5 6.32 1 96.88 95 PHE A C 1
ATOM 768 O O . PHE A 1 95 ? -8.156 33.594 6.02 1 96.88 95 PHE A O 1
ATOM 775 N N . ALA A 1 96 ? -7.945 31.516 6.473 1 96.19 96 ALA A N 1
ATOM 776 C CA . ALA A 1 96 ? -6.566 31.406 6.004 1 96.19 96 ALA A CA 1
ATOM 777 C C . ALA A 1 96 ? -6.395 30.188 5.094 1 96.19 96 ALA A C 1
ATOM 779 O O . ALA A 1 96 ? -7.125 29.203 5.215 1 96.19 96 ALA A O 1
ATOM 780 N N . ILE A 1 97 ? -5.434 30.281 4.199 1 95.75 97 ILE A N 1
ATOM 781 C CA . ILE A 1 97 ? -5.176 29.219 3.244 1 95.75 97 ILE A CA 1
ATOM 782 C C . ILE A 1 97 ? -4.004 28.359 3.727 1 95.75 97 ILE A C 1
ATOM 784 O O . ILE A 1 97 ? -2.988 28.891 4.184 1 95.75 97 ILE A O 1
ATOM 788 N N . ILE A 1 98 ? -4.203 27.109 3.699 1 94 98 ILE A N 1
ATOM 789 C CA . ILE A 1 98 ? -3.141 26.141 3.918 1 94 98 ILE A CA 1
ATOM 790 C C . ILE A 1 98 ? -3.014 25.234 2.695 1 94 98 ILE A C 1
ATOM 792 O O . ILE A 1 98 ? -3.969 24.547 2.318 1 94 98 ILE A O 1
ATOM 796 N N . ALA A 1 99 ? -1.916 25.234 2.061 1 92.25 99 ALA A N 1
ATOM 797 C CA . ALA A 1 99 ? -1.771 24.438 0.844 1 92.25 99 ALA A CA 1
ATOM 798 C C . ALA A 1 99 ? -0.384 23.812 0.763 1 92.25 99 ALA A C 1
ATOM 800 O O . ALA A 1 99 ? 0.601 24.406 1.21 1 92.25 99 ALA A O 1
ATOM 801 N N . ASP A 1 100 ? -0.343 22.641 0.317 1 87.69 100 ASP A N 1
ATOM 802 C CA . ASP A 1 100 ? 0.899 21.891 0.12 1 87.69 100 ASP A CA 1
ATOM 803 C C . ASP A 1 100 ? 0.803 20.969 -1.095 1 87.69 100 ASP A C 1
ATOM 805 O O . ASP A 1 100 ? -0.293 20.562 -1.485 1 87.69 100 ASP A O 1
ATOM 809 N N . GLU A 1 101 ? 1.949 20.703 -1.646 1 86.19 101 GLU A N 1
ATOM 810 C CA . GLU A 1 101 ? 2.008 19.828 -2.811 1 86.19 101 GLU A CA 1
ATOM 811 C C . GLU A 1 101 ? 2.59 18.469 -2.449 1 86.19 101 GLU A C 1
ATOM 813 O O . GLU A 1 101 ? 3.414 18.359 -1.539 1 86.19 101 GLU A O 1
ATOM 818 N N . ALA A 1 102 ? 2.1 17.422 -3.076 1 81.5 102 ALA A N 1
ATOM 819 C CA . ALA A 1 102 ? 2.674 16.094 -2.936 1 81.5 102 ALA A CA 1
ATOM 820 C C . ALA A 1 102 ? 2.492 15.281 -4.215 1 81.5 102 ALA A C 1
ATOM 822 O O . ALA A 1 102 ? 1.582 15.547 -5 1 81.5 102 ALA A O 1
ATOM 823 N N . THR A 1 103 ? 3.416 14.391 -4.418 1 81.19 103 THR A N 1
ATOM 824 C CA . THR A 1 103 ? 3.305 13.461 -5.539 1 81.19 103 THR A CA 1
ATOM 825 C C . THR A 1 103 ? 2.545 12.203 -5.129 1 81.19 103 THR A C 1
ATOM 827 O O . THR A 1 103 ? 2.859 11.594 -4.105 1 81.19 103 THR A O 1
ATOM 830 N N . ASP A 1 104 ? 1.612 11.828 -5.859 1 75.06 104 ASP A N 1
ATOM 831 C CA . ASP A 1 104 ? 0.84 10.641 -5.516 1 75.06 104 ASP A CA 1
ATOM 832 C C . ASP A 1 104 ? 1.519 9.375 -6.035 1 75.06 104 ASP A C 1
ATOM 834 O O . ASP A 1 104 ? 2.6 9.438 -6.625 1 75.06 104 ASP A O 1
ATOM 838 N N . VAL A 1 105 ? 0.923 8.25 -5.777 1 70.69 105 VAL A N 1
ATOM 839 C CA . VAL A 1 105 ? 1.487 6.941 -6.094 1 70.69 105 VAL A CA 1
ATOM 840 C C . VAL A 1 105 ? 1.606 6.777 -7.605 1 70.69 105 VAL A C 1
ATOM 842 O O . VAL A 1 105 ? 2.502 6.086 -8.094 1 70.69 105 VAL A O 1
ATOM 845 N N . SER A 1 106 ? 0.79 7.465 -8.367 1 71.12 106 SER A N 1
ATOM 846 C CA . SER A 1 106 ? 0.835 7.402 -9.82 1 71.12 106 SER A CA 1
ATOM 847 C C . SER A 1 106 ? 1.739 8.492 -10.391 1 71.12 106 SER A C 1
ATOM 849 O O . SER A 1 106 ? 1.734 8.742 -11.602 1 71.12 106 SER A O 1
ATOM 851 N N . CYS A 1 107 ? 2.404 9.227 -9.477 1 78.25 107 CYS A N 1
ATOM 852 C CA . CYS A 1 107 ? 3.387 10.25 -9.828 1 78.25 107 CYS A CA 1
ATOM 853 C C . CYS A 1 107 ? 2.707 11.477 -10.422 1 78.25 107 CYS A C 1
ATOM 855 O O . CYS A 1 107 ? 3.193 12.047 -11.398 1 78.25 107 CYS A O 1
ATOM 857 N N . ASN A 1 108 ? 1.585 11.719 -9.969 1 80.06 108 ASN A N 1
ATOM 858 C CA . ASN A 1 108 ? 0.913 12.977 -10.273 1 80.06 108 ASN A CA 1
ATOM 859 C C . ASN A 1 108 ? 1.117 14.008 -9.172 1 80.06 108 ASN A C 1
ATOM 861 O O . ASN A 1 108 ? 1.11 13.664 -7.984 1 80.06 108 ASN A O 1
ATOM 865 N N . GLU A 1 109 ? 1.339 15.219 -9.602 1 84.5 109 GLU A N 1
ATOM 866 C CA . GLU A 1 109 ? 1.456 16.281 -8.609 1 84.5 109 GLU A CA 1
ATOM 867 C C . GLU A 1 109 ? 0.082 16.75 -8.148 1 84.5 109 GLU A C 1
ATOM 869 O O . GLU A 1 109 ? -0.758 17.141 -8.961 1 84.5 109 GLU A O 1
ATOM 874 N N . GLN A 1 110 ? -0.064 16.656 -6.848 1 87.06 110 GLN A N 1
ATOM 875 C CA . GLN A 1 110 ? -1.337 17.047 -6.254 1 87.06 110 GLN A CA 1
ATOM 876 C C . GLN A 1 110 ? -1.151 18.219 -5.277 1 87.06 110 GLN A C 1
ATOM 878 O O . GLN A 1 110 ? -0.155 18.266 -4.551 1 87.06 110 GLN A O 1
ATOM 883 N N . LEU A 1 111 ? -2.041 19.141 -5.383 1 90.19 111 LEU A N 1
ATOM 884 C CA . LEU A 1 111 ? -2.1 20.25 -4.434 1 90.19 111 LEU A CA 1
ATOM 885 C C . LEU A 1 111 ? -3.295 20.094 -3.5 1 90.19 111 LEU A C 1
ATOM 887 O O . LEU A 1 111 ? -4.426 19.922 -3.955 1 90.19 111 LEU A O 1
ATOM 891 N N . ASN A 1 112 ? -2.998 20.047 -2.236 1 91.81 112 ASN A N 1
ATOM 892 C CA . ASN A 1 112 ? -4.086 20.094 -1.268 1 91.81 112 ASN A CA 1
ATOM 893 C C . ASN A 1 112 ? -4.352 21.516 -0.784 1 91.81 112 ASN A C 1
ATOM 895 O O . ASN A 1 112 ? -3.418 22.234 -0.439 1 91.81 112 ASN A O 1
ATOM 899 N N . ILE A 1 113 ? -5.57 21.891 -0.858 1 93.94 113 ILE A N 1
ATOM 900 C CA . ILE A 1 113 ? -5.977 23.203 -0.367 1 93.94 113 ILE A CA 1
ATOM 901 C C . ILE A 1 113 ? -6.902 23.047 0.835 1 93.94 113 ILE A C 1
ATOM 903 O O . ILE A 1 113 ? -7.965 22.422 0.728 1 93.94 113 ILE A O 1
ATOM 907 N N . SER A 1 114 ? -6.449 23.547 1.951 1 94.81 114 SER A N 1
ATOM 908 C CA . SER A 1 114 ? -7.238 23.547 3.18 1 94.81 114 SER A CA 1
ATOM 909 C C . SER A 1 114 ? -7.473 24.969 3.678 1 94.81 114 SER A C 1
ATOM 911 O O . SER A 1 114 ? -6.75 25.891 3.299 1 94.81 114 SER A O 1
ATOM 913 N N . VAL A 1 115 ? -8.516 25.109 4.453 1 95.44 115 VAL A N 1
ATOM 914 C CA . VAL A 1 115 ? -8.875 26.422 4.973 1 95.44 115 VAL A CA 1
ATOM 915 C C . VAL A 1 115 ? -8.969 26.359 6.496 1 95.44 115 VAL A C 1
ATOM 917 O O . VAL A 1 115 ? -9.508 25.406 7.059 1 95.44 115 VAL A O 1
ATOM 920 N N . ARG A 1 116 ? -8.312 27.281 7.109 1 94.62 116 ARG A N 1
ATOM 921 C CA . ARG A 1 116 ? -8.398 27.469 8.555 1 94.62 116 ARG A CA 1
ATOM 922 C C . ARG A 1 116 ? -9.359 28.594 8.906 1 94.62 116 ARG A C 1
ATOM 924 O O . ARG A 1 116 ? -9.336 29.656 8.273 1 94.62 116 ARG A O 1
ATOM 931 N N . TYR A 1 117 ? -10.258 28.422 9.82 1 95 117 TYR A N 1
ATOM 932 C CA . TYR A 1 117 ? -11.211 29.438 10.266 1 95 117 TYR A CA 1
ATOM 933 C C . TYR A 1 117 ? -11.57 29.234 11.727 1 95 117 TYR A C 1
ATOM 935 O O . TYR A 1 117 ? -11.234 28.203 12.328 1 95 117 TYR A O 1
ATOM 943 N N . VAL A 1 118 ? -12.117 30.266 12.305 1 93.5 118 VAL A N 1
ATOM 944 C CA . VAL A 1 118 ? -12.477 30.25 13.719 1 93.5 118 VAL A CA 1
ATOM 945 C C . VAL A 1 118 ? -13.984 30.438 13.867 1 93.5 118 VAL A C 1
ATOM 947 O O . VAL A 1 118 ? -14.57 31.312 13.242 1 93.5 118 VAL A O 1
ATOM 950 N N . ASP A 1 119 ? -14.539 29.562 14.656 1 90.25 119 ASP A N 1
ATOM 951 C CA . ASP A 1 119 ? -15.977 29.688 14.844 1 90.25 119 ASP A CA 1
ATOM 952 C C . ASP A 1 119 ? -16.312 30.688 15.945 1 90.25 119 ASP A C 1
ATOM 954 O O . ASP A 1 119 ? -15.422 31.359 16.469 1 90.25 119 ASP A O 1
ATOM 958 N N . HIS A 1 120 ? -17.594 30.812 16.328 1 86.25 120 HIS A N 1
ATOM 959 C CA . HIS A 1 120 ? -18.047 31.828 17.281 1 86.25 120 HIS A CA 1
ATOM 960 C C . HIS A 1 120 ? -17.562 31.516 18.688 1 86.25 120 HIS A C 1
ATOM 962 O O . HIS A 1 120 ? -17.438 32.406 19.516 1 86.25 120 HIS A O 1
ATOM 968 N N . ASP A 1 121 ? -17.203 30.266 18.922 1 87.31 121 ASP A N 1
ATOM 969 C CA . ASP A 1 121 ? -16.719 29.859 20.234 1 87.31 121 ASP A CA 1
ATOM 970 C C . ASP A 1 121 ? -15.188 29.828 20.281 1 87.31 121 ASP A C 1
ATOM 972 O O . ASP A 1 121 ? -14.594 29.234 21.188 1 87.31 121 ASP A O 1
ATOM 976 N N . TYR A 1 122 ? -14.555 30.438 19.328 1 91.06 122 TYR A N 1
ATOM 977 C CA . TYR A 1 122 ? -13.109 30.594 19.219 1 91.06 122 TYR A CA 1
ATOM 978 C C . TYR A 1 122 ? -12.43 29.234 19.031 1 91.06 122 TYR A C 1
ATOM 980 O O . TYR A 1 122 ? -11.273 29.062 19.422 1 91.06 122 TYR A O 1
ATOM 988 N N . GLU A 1 123 ? -13.156 28.266 18.5 1 91.06 123 GLU A N 1
ATOM 989 C CA . GLU A 1 123 ? -12.555 26.984 18.125 1 91.06 123 GLU A CA 1
ATOM 990 C C . GLU A 1 123 ? -11.945 27.062 16.734 1 91.06 123 GLU A C 1
ATOM 992 O O . GLU A 1 123 ? -12.602 27.5 15.789 1 91.06 123 GLU A O 1
ATOM 997 N N . VAL A 1 124 ? -10.766 26.688 16.688 1 92.19 124 VAL A N 1
ATOM 998 C CA . VAL A 1 124 ? -10.055 26.719 15.414 1 92.19 124 VAL A CA 1
ATOM 999 C C . VAL A 1 124 ? -10.375 25.469 14.609 1 92.19 124 VAL A C 1
ATOM 1001 O O . VAL A 1 124 ? -10.32 24.359 15.133 1 92.19 124 VAL A O 1
ATOM 1004 N N . HIS A 1 125 ? -10.758 25.625 13.375 1 92.5 125 HIS A N 1
ATOM 1005 C CA . HIS A 1 125 ? -11.039 24.531 12.453 1 92.5 125 HIS A CA 1
ATOM 1006 C C . HIS A 1 125 ? -10.141 24.594 11.227 1 92.5 125 HIS A C 1
ATOM 1008 O O . HIS A 1 125 ? -9.789 25.688 10.758 1 92.5 125 HIS A O 1
ATOM 1014 N N . GLU A 1 126 ? -9.711 23.516 10.797 1 93.44 126 GLU A N 1
ATOM 1015 C CA . GLU A 1 126 ? -9 23.359 9.531 1 93.44 126 GLU A CA 1
ATOM 1016 C C . GLU A 1 126 ? -9.641 22.297 8.664 1 93.44 126 GLU A C 1
ATOM 1018 O O . GLU A 1 126 ? -9.68 21.125 9.039 1 93.44 126 GLU A O 1
ATOM 1023 N N . ASP A 1 127 ? -10.102 22.688 7.562 1 93.62 127 ASP A N 1
ATOM 1024 C CA . ASP A 1 127 ? -10.82 21.75 6.711 1 93.62 127 ASP A CA 1
ATOM 1025 C C . ASP A 1 127 ? -10.242 21.719 5.297 1 93.62 127 ASP A C 1
ATOM 1027 O O . ASP A 1 127 ? -9.953 22.781 4.723 1 93.62 127 ASP A O 1
ATOM 1031 N N . SER A 1 128 ? -10.086 20.594 4.789 1 93.44 128 SER A N 1
ATOM 1032 C CA . SER A 1 128 ? -9.594 20.438 3.422 1 93.44 128 SER A CA 1
ATOM 1033 C C . SER A 1 128 ? -10.711 20.672 2.408 1 93.44 128 SER A C 1
ATOM 1035 O O . SER A 1 128 ? -11.836 20.188 2.594 1 93.44 128 SER A O 1
ATOM 1037 N N . LEU A 1 129 ? -10.414 21.406 1.391 1 93.81 129 LEU A N 1
ATOM 1038 C CA . LEU A 1 129 ? -11.391 21.656 0.334 1 93.81 129 LEU A CA 1
ATOM 1039 C C . LEU A 1 129 ? -11.266 20.625 -0.777 1 93.81 129 LEU A C 1
ATOM 1041 O O . LEU A 1 129 ? -12.219 20.391 -1.523 1 93.81 129 LEU A O 1
ATOM 1045 N N . GLY A 1 130 ? -10.102 20.078 -0.867 1 90.19 130 GLY A N 1
ATOM 1046 C CA . GLY A 1 130 ? -9.93 19.062 -1.887 1 90.19 130 GLY A CA 1
ATOM 1047 C C . GLY A 1 130 ? -8.508 18.953 -2.402 1 90.19 130 GLY A C 1
ATOM 1048 O O . GLY A 1 130 ? -7.613 19.656 -1.912 1 90.19 130 GLY A O 1
ATOM 1049 N N . LEU A 1 131 ? -8.344 18.062 -3.359 1 88.94 131 LEU A N 1
ATOM 1050 C CA . LEU A 1 131 ? -7.086 17.844 -4.062 1 88.94 131 LEU A CA 1
ATOM 1051 C C . LEU A 1 131 ? -7.191 18.297 -5.52 1 88.94 131 LEU A C 1
ATOM 1053 O O . LEU A 1 131 ? -8.211 18.062 -6.172 1 88.94 131 LEU A O 1
ATOM 1057 N N . TYR A 1 132 ? -6.125 18.922 -5.906 1 87.88 132 TYR A N 1
ATOM 1058 C CA . TYR A 1 132 ? -6.129 19.438 -7.27 1 87.88 132 TYR A CA 1
ATOM 1059 C C . TYR A 1 132 ? -4.875 19.016 -8.023 1 87.88 132 TYR A C 1
ATOM 1061 O O . TYR A 1 132 ? -3.758 19.188 -7.531 1 87.88 132 TYR A O 1
ATOM 1069 N N . LYS A 1 133 ? -5.086 18.469 -9.172 1 85.62 133 LYS A N 1
ATOM 1070 C CA . LYS A 1 133 ? -3.959 18.062 -10.008 1 85.62 133 LYS A CA 1
ATOM 1071 C C . LYS A 1 133 ? -3.268 19.281 -10.625 1 85.62 133 LYS A C 1
ATOM 1073 O O . LYS A 1 133 ? -3.932 20.188 -11.125 1 85.62 133 LYS A O 1
ATOM 1078 N N . LEU A 1 134 ? -1.96 19.312 -10.484 1 86.81 134 LEU A N 1
ATOM 1079 C CA . LEU A 1 134 ? -1.182 20.422 -11.039 1 86.81 134 LEU A CA 1
ATOM 1080 C C . LEU A 1 134 ? -0.467 19.984 -12.32 1 86.81 134 LEU A C 1
ATOM 1082 O O . LEU A 1 134 ? 0.037 18.859 -12.406 1 86.81 134 LEU A O 1
ATOM 1086 N N . SER A 1 135 ? -0.512 20.766 -13.289 1 79.12 135 SER A N 1
ATOM 1087 C CA . SER A 1 135 ? 0.223 20.516 -14.523 1 79.12 135 SER A CA 1
ATOM 1088 C C . SER A 1 135 ? 1.694 20.891 -14.375 1 79.12 135 SER A C 1
ATOM 1090 O O . SER A 1 135 ? 2.549 20.359 -15.086 1 79.12 135 SER A O 1
ATOM 1092 N N . SER A 1 136 ? 1.863 21.844 -13.484 1 79.75 136 SER A N 1
ATOM 1093 C CA . SER A 1 136 ? 3.217 22.297 -13.188 1 79.75 136 SER A CA 1
ATOM 1094 C C . SER A 1 136 ? 3.348 22.734 -11.734 1 79.75 136 SER A C 1
ATOM 1096 O O . SER A 1 136 ? 2.348 23.031 -11.078 1 79.75 136 SER A O 1
ATOM 1098 N N . THR A 1 137 ? 4.598 22.781 -11.305 1 80 137 THR A N 1
ATOM 1099 C CA . THR A 1 137 ? 4.816 23.141 -9.914 1 80 137 THR A CA 1
ATOM 1100 C C . THR A 1 137 ? 5.328 24.578 -9.797 1 80 137 THR A C 1
ATOM 1102 O O . THR A 1 137 ? 5.855 24.969 -8.75 1 80 137 THR A O 1
ATOM 1105 N N . ASP A 1 138 ? 5.152 25.281 -10.828 1 84.56 138 ASP A N 1
ATOM 1106 C CA . ASP A 1 138 ? 5.586 26.688 -10.75 1 84.56 138 ASP A CA 1
ATOM 1107 C C . ASP A 1 138 ? 4.602 27.516 -9.938 1 84.56 138 ASP A C 1
ATOM 1109 O O . ASP A 1 138 ? 3.428 27.156 -9.82 1 84.56 138 ASP A O 1
ATOM 1113 N N . ALA A 1 139 ? 5.051 28.625 -9.477 1 88.38 139 ALA A N 1
ATOM 1114 C CA . ALA A 1 139 ? 4.281 29.484 -8.578 1 88.38 139 ALA A CA 1
ATOM 1115 C C . ALA A 1 139 ? 3.018 30 -9.258 1 88.38 139 ALA A C 1
ATOM 1117 O O . ALA A 1 139 ? 1.964 30.109 -8.625 1 88.38 139 ALA A O 1
ATOM 1118 N N . ALA A 1 140 ? 3.107 30.266 -10.531 1 89.69 140 ALA A N 1
ATOM 1119 C CA . ALA A 1 140 ? 1.961 30.797 -11.258 1 89.69 140 ALA A CA 1
ATOM 1120 C C . ALA A 1 140 ? 0.826 29.781 -11.32 1 89.69 140 ALA A C 1
ATOM 1122 O O . ALA A 1 140 ? -0.337 30.125 -11.094 1 89.69 140 ALA A O 1
ATOM 1123 N N . THR A 1 141 ? 1.194 28.594 -11.617 1 89.75 141 THR A N 1
ATOM 1124 C CA . THR A 1 141 ? 0.203 27.531 -11.734 1 89.75 141 THR A CA 1
ATOM 1125 C C . THR A 1 141 ? -0.442 27.25 -10.383 1 89.75 141 THR A C 1
ATOM 1127 O O . THR A 1 141 ? -1.658 27.062 -10.297 1 89.75 141 THR A O 1
ATOM 1130 N N . ILE A 1 142 ? 0.357 27.203 -9.375 1 91.94 142 ILE A N 1
ATOM 1131 C CA . ILE A 1 142 ? -0.147 26.922 -8.031 1 91.94 142 ILE A CA 1
ATOM 1132 C C . ILE A 1 142 ? -1.068 28.062 -7.582 1 91.94 142 ILE A C 1
ATOM 1134 O O . ILE A 1 142 ? -2.15 27.812 -7.043 1 91.94 142 ILE A O 1
ATOM 1138 N N . THR A 1 143 ? -0.632 29.312 -7.844 1 93.31 143 THR A N 1
ATOM 1139 C CA . THR A 1 143 ? -1.443 30.469 -7.488 1 93.31 143 THR A CA 1
ATOM 1140 C C . THR A 1 143 ? -2.783 30.438 -8.219 1 93.31 143 THR A C 1
ATOM 1142 O O . THR A 1 143 ? -3.826 30.719 -7.625 1 93.31 143 THR A O 1
ATOM 1145 N N . ALA A 1 144 ? -2.719 30.062 -9.461 1 93.56 144 ALA A N 1
ATOM 1146 C CA . ALA A 1 144 ? -3.938 29.984 -10.258 1 93.56 144 ALA A CA 1
ATOM 1147 C C . ALA A 1 144 ? -4.883 28.906 -9.711 1 93.56 144 ALA A C 1
ATOM 1149 O O . ALA A 1 144 ? -6.102 29.109 -9.672 1 93.56 144 ALA A O 1
ATOM 1150 N N . ALA A 1 145 ? -4.328 27.844 -9.328 1 93.19 145 ALA A N 1
ATOM 1151 C CA . ALA A 1 145 ? -5.137 26.75 -8.773 1 93.19 145 ALA A CA 1
ATOM 1152 C C . ALA A 1 145 ? -5.816 27.188 -7.48 1 93.19 145 ALA A C 1
ATOM 1154 O O . ALA A 1 145 ? -6.984 26.859 -7.25 1 93.19 145 ALA A O 1
ATOM 1155 N N . ILE A 1 146 ? -5.102 27.891 -6.617 1 94.56 146 ILE A N 1
ATOM 1156 C CA . ILE A 1 146 ? -5.645 28.359 -5.348 1 94.56 146 ILE A CA 1
ATOM 1157 C C . ILE A 1 146 ? -6.766 29.359 -5.609 1 94.56 146 ILE A C 1
ATOM 1159 O O . ILE A 1 146 ? -7.855 29.25 -5.051 1 94.56 146 ILE A O 1
ATOM 1163 N N . LYS A 1 147 ? -6.535 30.281 -6.512 1 95.31 147 LYS A N 1
ATOM 1164 C CA . LYS A 1 147 ? -7.527 31.312 -6.816 1 95.31 147 LYS A CA 1
ATOM 1165 C C . LYS A 1 147 ? -8.773 30.703 -7.449 1 95.31 147 LYS A C 1
ATOM 1167 O O . LYS A 1 147 ? -9.898 31.109 -7.133 1 95.31 147 LYS A O 1
ATOM 1172 N N . ASP A 1 148 ? -8.5 29.766 -8.312 1 94.38 148 ASP A N 1
ATOM 1173 C CA . ASP A 1 148 ? -9.617 29.094 -8.953 1 94.38 148 ASP A CA 1
ATOM 1174 C C . ASP A 1 148 ? -10.477 28.359 -7.922 1 94.38 148 ASP A C 1
ATOM 1176 O O . ASP A 1 148 ? -11.711 28.391 -8 1 94.38 148 ASP A O 1
ATOM 1180 N N . THR A 1 149 ? -9.867 27.734 -7.02 1 94 149 THR A N 1
ATOM 1181 C CA . THR A 1 149 ? -10.586 27.016 -5.973 1 94 149 THR A CA 1
ATOM 1182 C C . THR A 1 149 ? -11.391 27.969 -5.102 1 94 149 THR A C 1
ATOM 1184 O O . THR A 1 149 ? -12.539 27.688 -4.762 1 94 149 THR A O 1
ATOM 1187 N N . LEU A 1 150 ? -10.805 29.109 -4.707 1 95.75 150 LEU A N 1
ATOM 1188 C CA . LEU A 1 150 ? -11.492 30.094 -3.885 1 95.75 150 LEU A CA 1
ATOM 1189 C C . LEU A 1 150 ? -12.703 30.656 -4.621 1 95.75 150 LEU A C 1
ATOM 1191 O O . LEU A 1 150 ? -13.758 30.859 -4.023 1 95.75 150 LEU A O 1
ATOM 1195 N N . LEU A 1 151 ? -12.539 30.828 -5.922 1 95.06 151 LEU A N 1
ATOM 1196 C CA . LEU A 1 151 ? -13.633 31.344 -6.734 1 95.06 151 LEU A CA 1
ATOM 1197 C C . LEU A 1 151 ? -14.766 30.328 -6.816 1 95.06 151 LEU A C 1
ATOM 1199 O O . LEU A 1 151 ? -15.938 30.672 -6.629 1 95.06 151 LEU A O 1
ATOM 1203 N N . ARG A 1 152 ? -14.422 29.141 -7.035 1 92.81 152 ARG A N 1
ATOM 1204 C CA . ARG A 1 152 ? -15.414 28.078 -7.199 1 92.81 152 ARG A CA 1
ATOM 1205 C C . ARG A 1 152 ? -16.156 27.812 -5.891 1 92.81 152 ARG A C 1
ATOM 1207 O O . ARG A 1 152 ? -17.328 27.438 -5.898 1 92.81 152 ARG A O 1
ATOM 1214 N N . THR A 1 153 ? -15.5 27.984 -4.773 1 94.38 153 THR A N 1
ATOM 1215 C CA . THR A 1 153 ? -16.094 27.703 -3.475 1 94.38 153 THR A CA 1
ATOM 1216 C C . THR A 1 153 ? -16.75 28.953 -2.891 1 94.38 153 THR A C 1
ATOM 1218 O O . THR A 1 153 ? -17.375 28.891 -1.826 1 94.38 153 THR A O 1
ATOM 1221 N N . GLY A 1 154 ? -16.594 30.047 -3.459 1 94.44 154 GLY A N 1
ATOM 1222 C CA . GLY A 1 154 ? -17.219 31.281 -3.012 1 94.44 154 GLY A CA 1
ATOM 1223 C C . GLY A 1 154 ? -16.547 31.875 -1.789 1 94.44 154 GLY A C 1
ATOM 1224 O O . GLY A 1 154 ? -17.219 32.406 -0.911 1 94.44 154 GLY A O 1
ATOM 1225 N N . LEU A 1 155 ? -15.281 31.672 -1.65 1 95.88 155 LEU A N 1
ATOM 1226 C CA . LEU A 1 155 ? -14.5 32.281 -0.582 1 95.88 155 LEU A CA 1
ATOM 1227 C C . LEU A 1 155 ? -13.68 33.469 -1.112 1 95.88 155 LEU A C 1
ATOM 1229 O O . LEU A 1 155 ? -12.625 33.25 -1.73 1 95.88 155 LEU A O 1
ATOM 1233 N N . PRO A 1 156 ? -14.086 34.594 -0.823 1 95.44 156 PRO A N 1
ATOM 1234 C CA . PRO A 1 156 ? -13.391 35.75 -1.384 1 95.44 156 PRO A CA 1
ATOM 1235 C C . PRO A 1 156 ? -11.992 35.938 -0.807 1 95.44 156 PRO A C 1
ATOM 1237 O O . PRO A 1 156 ? -11.805 35.906 0.413 1 95.44 156 PRO A O 1
ATOM 1240 N N . LEU A 1 157 ? -11.07 36.188 -1.634 1 95.75 157 LEU A N 1
ATOM 1241 C CA . LEU A 1 157 ? -9.688 36.406 -1.229 1 95.75 157 LEU A CA 1
ATOM 1242 C C . LEU A 1 157 ? -9.562 37.594 -0.285 1 95.75 157 LEU A C 1
ATOM 1244 O O . LEU A 1 157 ? -8.672 37.625 0.567 1 95.75 157 LEU A O 1
ATOM 1248 N N . LYS A 1 158 ? -10.445 38.531 -0.365 1 94.69 158 LYS A N 1
ATOM 1249 C CA . LYS A 1 158 ? -10.438 39.719 0.45 1 94.69 158 LYS A CA 1
ATOM 1250 C C . LYS A 1 158 ? -10.594 39.406 1.932 1 94.69 158 LYS A C 1
ATOM 1252 O O . LYS A 1 158 ? -10.234 40.219 2.795 1 94.69 158 LYS A O 1
ATOM 1257 N N . LEU A 1 159 ? -11.094 38.25 2.24 1 95.88 159 LEU A N 1
ATOM 1258 C CA . LEU A 1 159 ? -11.32 37.844 3.627 1 95.88 159 LEU A CA 1
ATOM 1259 C C . LEU A 1 159 ? -10.211 36.938 4.117 1 95.88 159 LEU A C 1
ATOM 1261 O O . LEU A 1 159 ? -10.242 36.469 5.262 1 95.88 159 LEU A O 1
ATOM 1265 N N . CYS A 1 160 ? -9.25 36.688 3.244 1 96.94 160 CYS A N 1
ATOM 1266 C CA . CYS A 1 160 ? -8.117 35.844 3.625 1 96.94 160 CYS A CA 1
ATOM 1267 C C . CYS A 1 160 ? -7.156 36.594 4.531 1 96.94 160 CYS A C 1
ATOM 1269 O O . CYS A 1 160 ? -6.707 37.688 4.191 1 96.94 160 CYS A O 1
ATOM 1271 N N . ARG A 1 161 ? -6.832 36.062 5.645 1 96.19 161 ARG A N 1
ATOM 1272 C CA . ARG A 1 161 ? -6.012 36.781 6.613 1 96.19 161 ARG A CA 1
ATOM 1273 C C . ARG A 1 161 ? -4.727 36.031 6.918 1 96.19 161 ARG A C 1
ATOM 1275 O O . ARG A 1 161 ? -3.951 36.438 7.789 1 96.19 161 ARG A O 1
ATOM 1282 N N . GLY A 1 162 ? -4.523 34.969 6.23 1 94.12 162 GLY A N 1
ATOM 1283 C CA . GLY A 1 162 ? -3.303 34.188 6.406 1 94.12 162 GLY A CA 1
ATOM 1284 C C . GLY A 1 162 ? -3.098 33.125 5.332 1 94.12 162 GLY A C 1
ATOM 1285 O O . GLY A 1 162 ? -4.051 32.719 4.664 1 94.12 162 GLY A O 1
ATOM 1286 N N . GLN A 1 163 ? -1.923 32.719 5.109 1 93.94 163 GLN A N 1
ATOM 1287 C CA . GLN A 1 163 ? -1.562 31.625 4.199 1 93.94 163 GLN A CA 1
ATOM 1288 C C . GLN A 1 163 ? -0.33 30.875 4.695 1 93.94 163 GLN A C 1
ATOM 1290 O O . GLN A 1 163 ? 0.621 31.484 5.188 1 93.94 163 GLN A O 1
ATOM 1295 N N . ALA A 1 164 ? -0.427 29.609 4.711 1 91.31 164 ALA A N 1
ATOM 1296 C CA . ALA A 1 164 ? 0.674 28.781 5.184 1 91.31 164 ALA A CA 1
ATOM 1297 C C . ALA A 1 164 ? 1.065 27.75 4.129 1 91.31 164 ALA A C 1
ATOM 1299 O O . ALA A 1 164 ? 0.199 27.125 3.514 1 91.31 164 ALA A O 1
ATOM 1300 N N . TYR A 1 165 ? 2.314 27.625 3.854 1 89.69 165 TYR A N 1
ATOM 1301 C CA . TYR A 1 165 ? 2.859 26.688 2.883 1 89.69 165 TYR A CA 1
ATOM 1302 C C . TYR A 1 165 ? 4.066 25.953 3.455 1 89.69 165 TYR A C 1
ATOM 1304 O O . TYR A 1 165 ? 4.559 26.297 4.531 1 89.69 165 TYR A O 1
ATOM 1312 N N . ASP A 1 166 ? 4.379 24.969 2.637 1 79.31 166 ASP A N 1
ATOM 1313 C CA . ASP A 1 166 ? 5.637 24.328 3.006 1 79.31 166 ASP A CA 1
ATOM 1314 C C . ASP A 1 166 ? 6.832 25.141 2.506 1 79.31 166 ASP A C 1
ATOM 1316 O O . ASP A 1 166 ? 6.66 26.141 1.814 1 79.31 166 ASP A O 1
ATOM 1320 N N . GLY A 1 167 ? 7.945 25.203 2.873 1 64.69 167 GLY A N 1
ATOM 1321 C CA . GLY A 1 167 ? 9.133 26 2.611 1 64.69 167 GLY A CA 1
ATOM 1322 C C . GLY A 1 167 ? 9.75 25.719 1.253 1 64.69 167 GLY A C 1
ATOM 1323 O O . GLY A 1 167 ? 10.906 26.078 1.006 1 64.69 167 GLY A O 1
ATOM 1324 N N . ALA A 1 168 ? 8.766 25.141 0.323 1 60.72 168 ALA A N 1
ATOM 1325 C CA . ALA A 1 168 ? 9.352 24.906 -0.997 1 60.72 168 ALA A CA 1
ATOM 1326 C C . ALA A 1 168 ? 9.547 26.219 -1.744 1 60.72 168 ALA A C 1
ATOM 1328 O O . ALA A 1 168 ? 8.867 27.219 -1.468 1 60.72 168 ALA A O 1
ATOM 1329 N N . ALA A 1 169 ? 10.547 26.297 -2.43 1 53.97 169 ALA A N 1
ATOM 1330 C CA . ALA A 1 169 ? 10.984 27.5 -3.113 1 53.97 169 ALA A CA 1
ATOM 1331 C C . ALA A 1 169 ? 9.828 28.141 -3.891 1 53.97 169 ALA A C 1
ATOM 1333 O O . ALA A 1 169 ? 9.656 29.359 -3.875 1 53.97 169 ALA A O 1
ATOM 1334 N N . ASN A 1 170 ? 9.102 27.297 -4.445 1 61.28 170 ASN A N 1
ATOM 1335 C CA . ASN A 1 170 ? 8.008 27.797 -5.273 1 61.28 170 ASN A CA 1
ATOM 1336 C C . ASN A 1 170 ? 6.906 28.422 -4.426 1 61.28 170 ASN A C 1
ATOM 1338 O O . ASN A 1 170 ? 6.137 29.25 -4.918 1 61.28 170 ASN A O 1
ATOM 1342 N N . MET A 1 171 ? 7.012 28 -3.236 1 65.25 171 MET A N 1
ATOM 1343 C CA . MET A 1 171 ? 5.957 28.516 -2.365 1 65.25 171 MET A CA 1
ATOM 1344 C C . MET A 1 171 ? 6.395 29.797 -1.683 1 65.25 171 MET A C 1
ATOM 1346 O O . MET A 1 171 ? 5.625 30.766 -1.605 1 65.25 171 MET A O 1
ATOM 1350 N N . LYS A 1 172 ? 7.75 29.812 -1.262 1 60.09 172 LYS A N 1
ATOM 1351 C CA . LYS A 1 172 ? 8.211 30.891 -0.395 1 60.09 172 LYS A CA 1
ATOM 1352 C C . LYS A 1 172 ? 9.062 31.891 -1.169 1 60.09 172 LYS A C 1
ATOM 1354 O O . LYS A 1 172 ? 9.367 32.969 -0.667 1 60.09 172 LYS A O 1
ATOM 1359 N N . GLY A 1 173 ? 9.328 31.625 -2.416 1 49.66 173 GLY A N 1
ATOM 1360 C CA . GLY A 1 173 ? 10.234 32.531 -3.127 1 49.66 173 GLY A CA 1
ATOM 1361 C C . GLY A 1 173 ? 9.852 34 -2.988 1 49.66 173 GLY A C 1
ATOM 1362 O O . GLY A 1 173 ? 8.672 34.344 -3.031 1 49.66 173 GLY A O 1
ATOM 1363 N N . HIS A 1 174 ? 10.766 34.812 -2.537 1 54.31 174 HIS A N 1
ATOM 1364 C CA . HIS A 1 174 ? 10.625 36.219 -2.154 1 54.31 174 HIS A CA 1
ATOM 1365 C C . HIS A 1 174 ? 9.984 37.031 -3.275 1 54.31 174 HIS A C 1
ATOM 1367 O O . HIS A 1 174 ? 9.242 37.969 -3.014 1 54.31 174 HIS A O 1
ATOM 1373 N N . ARG A 1 175 ? 10.312 36.75 -4.418 1 54.56 175 ARG A N 1
ATOM 1374 C CA . ARG A 1 175 ? 9.875 37.656 -5.473 1 54.56 175 ARG A CA 1
ATOM 1375 C C . ARG A 1 175 ? 8.719 37.031 -6.262 1 54.56 175 ARG A C 1
ATOM 1377 O O . ARG A 1 175 ? 7.777 37.75 -6.637 1 54.56 175 ARG A O 1
ATOM 1384 N N . THR A 1 176 ? 8.719 35.719 -6.312 1 67.94 176 THR A N 1
ATOM 1385 C CA . THR A 1 176 ? 7.793 35.156 -7.289 1 67.94 176 THR A CA 1
ATOM 1386 C C . THR A 1 176 ? 7.098 33.938 -6.727 1 67.94 176 THR A C 1
ATOM 1388 O O . THR A 1 176 ? 6.488 33.156 -7.473 1 67.94 176 THR A O 1
ATOM 1391 N N . GLY A 1 177 ? 7.141 33.844 -5.484 1 83.75 177 GLY A N 1
ATOM 1392 C CA . GLY A 1 177 ? 6.531 32.656 -4.922 1 83.75 177 GLY A CA 1
ATOM 1393 C C . GLY A 1 177 ? 5.023 32.75 -4.777 1 83.75 177 GLY A C 1
ATOM 1394 O O . GLY A 1 177 ? 4.453 33.844 -4.98 1 83.75 177 GLY A O 1
ATOM 1395 N N . VAL A 1 178 ? 4.379 31.766 -4.582 1 89.25 178 VAL A N 1
ATOM 1396 C CA . VAL A 1 178 ? 2.932 31.703 -4.406 1 89.25 178 VAL A CA 1
ATOM 1397 C C . VAL A 1 178 ? 2.5 32.656 -3.303 1 89.25 178 VAL A C 1
ATOM 1399 O O . VAL A 1 178 ? 1.543 33.438 -3.473 1 89.25 178 VAL A O 1
ATOM 1402 N N . ALA A 1 179 ? 3.229 32.688 -2.141 1 89.94 179 ALA A N 1
ATOM 1403 C CA . ALA A 1 179 ? 2.916 33.562 -0.995 1 89.94 179 ALA A CA 1
ATOM 1404 C C . ALA A 1 179 ? 2.947 35.031 -1.383 1 89.94 179 ALA A C 1
ATOM 1406 O O . ALA A 1 179 ? 2.072 35.781 -0.985 1 89.94 179 ALA A O 1
ATOM 1407 N N . THR A 1 180 ? 3.904 35.375 -2.156 1 89.69 180 THR A N 1
ATOM 1408 C CA . THR A 1 180 ? 4.066 36.781 -2.576 1 89.69 180 THR A CA 1
ATOM 1409 C C . THR A 1 180 ? 2.953 37.188 -3.539 1 89.69 180 THR A C 1
ATOM 1411 O O . THR A 1 180 ? 2.441 38.312 -3.467 1 89.69 180 THR A O 1
ATOM 1414 N N . ARG A 1 181 ? 2.596 36.312 -4.402 1 92.25 181 ARG A N 1
ATOM 1415 C CA . ARG A 1 181 ? 1.551 36.594 -5.383 1 92.25 181 ARG A CA 1
ATOM 1416 C C . ARG A 1 181 ? 0.208 36.812 -4.695 1 92.25 181 ARG A C 1
ATOM 1418 O O . ARG A 1 181 ? -0.531 37.75 -5.059 1 92.25 181 ARG A O 1
ATOM 1425 N N . ILE A 1 182 ? -0.111 36.062 -3.756 1 93.56 182 ILE A N 1
ATOM 1426 C CA . ILE A 1 182 ? -1.369 36.188 -3.027 1 93.56 182 ILE A CA 1
ATOM 1427 C C . ILE A 1 182 ? -1.342 37.438 -2.148 1 93.56 182 ILE A C 1
ATOM 1429 O O . ILE A 1 182 ? -2.334 38.156 -2.062 1 93.56 182 ILE A O 1
ATOM 1433 N N . LYS A 1 183 ? -0.185 37.688 -1.535 1 92.06 183 LYS A N 1
ATOM 1434 C CA . LYS A 1 183 ? -0.031 38.875 -0.674 1 92.06 183 LYS A CA 1
ATOM 1435 C C . LYS A 1 183 ? -0.182 40.156 -1.47 1 92.06 183 LYS A C 1
ATOM 1437 O O . LYS A 1 183 ? -0.708 41.156 -0.96 1 92.06 183 LYS A O 1
ATOM 1442 N N . THR A 1 184 ? 0.3 40.125 -2.693 1 91.62 184 THR A N 1
ATOM 1443 C CA . THR A 1 184 ? 0.187 41.281 -3.555 1 91.62 184 THR A CA 1
ATOM 1444 C C . THR A 1 184 ? -1.277 41.625 -3.82 1 91.62 184 THR A C 1
ATOM 1446 O O . THR A 1 184 ? -1.649 42.812 -3.881 1 91.62 184 THR A O 1
ATOM 1449 N N . GLU A 1 185 ? -2.061 40.656 -3.904 1 93.38 185 GLU A N 1
ATOM 1450 C CA . GLU A 1 185 ? -3.484 40.875 -4.145 1 93.38 185 GLU A CA 1
ATOM 1451 C C . GLU A 1 185 ? -4.219 41.188 -2.848 1 93.38 185 GLU A C 1
ATOM 1453 O O . GLU A 1 185 ? -5.133 42 -2.834 1 93.38 185 GLU A O 1
ATOM 1458 N N . GLU A 1 186 ? -3.865 40.469 -1.813 1 95.12 186 GLU A N 1
ATOM 1459 C CA . GLU A 1 186 ? -4.418 40.688 -0.483 1 95.12 186 GLU A CA 1
ATOM 1460 C C . GLU A 1 186 ? -3.312 40.781 0.564 1 95.12 186 GLU A C 1
ATOM 1462 O O . GLU A 1 186 ? -2.92 39.781 1.155 1 95.12 186 GLU A O 1
ATOM 1467 N N . PRO A 1 187 ? -2.963 41.969 0.889 1 92.19 187 PRO A N 1
ATOM 1468 C CA . PRO A 1 187 ? -1.84 42.188 1.805 1 92.19 187 PRO A CA 1
ATOM 1469 C C . PRO A 1 187 ? -2.102 41.625 3.201 1 92.19 187 PRO A C 1
ATOM 1471 O O . PRO A 1 187 ? -1.159 41.281 3.916 1 92.19 187 PRO A O 1
ATOM 1474 N N . ALA A 1 188 ? -3.369 41.469 3.547 1 93.56 188 ALA A N 1
ATOM 1475 C CA . ALA A 1 188 ? -3.693 40.969 4.883 1 93.56 188 ALA A CA 1
ATOM 1476 C C . ALA A 1 188 ? -3.51 39.469 4.973 1 93.56 188 ALA A C 1
ATOM 1478 O O . ALA A 1 188 ? -3.543 38.906 6.066 1 93.56 188 ALA A O 1
ATOM 1479 N N . ALA A 1 189 ? -3.305 38.844 3.799 1 94.12 189 ALA A N 1
ATOM 1480 C CA . ALA A 1 189 ? -3.004 37.406 3.789 1 94.12 189 ALA A CA 1
ATOM 1481 C C . ALA A 1 189 ? -1.539 37.156 4.129 1 94.12 189 ALA A C 1
ATOM 1483 O O . ALA A 1 189 ? -0.735 36.844 3.248 1 94.12 189 ALA A O 1
ATOM 1484 N N . VAL A 1 190 ? -1.229 37.188 5.344 1 91.31 190 VAL A N 1
ATOM 1485 C CA . VAL A 1 190 ? 0.146 37.125 5.828 1 91.31 190 VAL A CA 1
ATOM 1486 C C . VAL A 1 190 ? 0.709 35.719 5.574 1 91.31 190 VAL A C 1
ATOM 1488 O O . VAL A 1 190 ? 0.115 34.719 5.984 1 91.31 190 VAL A O 1
ATOM 1491 N N . PRO A 1 191 ? 1.843 35.656 4.871 1 90.75 191 PRO A N 1
ATOM 1492 C CA . PRO A 1 191 ? 2.441 34.344 4.594 1 90.75 191 PRO A CA 1
ATOM 1493 C C . PRO A 1 191 ? 3.211 33.781 5.789 1 90.75 191 PRO A C 1
ATOM 1495 O O . PRO A 1 191 ? 3.934 34.531 6.461 1 90.75 191 PRO A O 1
ATOM 1498 N N . VAL A 1 192 ? 2.984 32.562 6.051 1 89 192 VAL A N 1
ATOM 1499 C CA . VAL A 1 192 ? 3.703 31.875 7.113 1 89 192 VAL A CA 1
ATOM 1500 C C . VAL A 1 192 ? 4.379 30.625 6.555 1 89 192 VAL A C 1
ATOM 1502 O O . VAL A 1 192 ? 3.746 29.828 5.863 1 89 192 VAL A O 1
ATOM 1505 N N . HIS A 1 193 ? 5.613 30.531 6.758 1 89.38 193 HIS A N 1
ATOM 1506 C CA . HIS A 1 193 ? 6.301 29.266 6.504 1 89.38 193 HIS A CA 1
ATOM 1507 C C . HIS A 1 193 ? 6.051 28.266 7.629 1 89.38 193 HIS A C 1
ATOM 1509 O O . HIS A 1 193 ? 6.371 28.547 8.789 1 89.38 193 HIS A O 1
ATOM 1515 N N . CYS A 1 194 ? 5.527 27.172 7.289 1 89.19 194 CYS A N 1
ATOM 1516 C CA . CYS A 1 194 ? 5.141 26.172 8.281 1 89.19 194 CYS A CA 1
ATOM 1517 C C . CYS A 1 194 ? 6.27 25.922 9.273 1 89.19 194 CYS A C 1
ATOM 1519 O O . CYS A 1 194 ? 7.379 25.547 8.883 1 89.19 194 CYS A O 1
ATOM 1521 N N . TRP A 1 195 ? 5.984 26.078 10.492 1 89 195 TRP A N 1
ATOM 1522 C CA . TRP A 1 195 ? 6.996 25.984 11.539 1 89 195 TRP A CA 1
ATOM 1523 C C . TRP A 1 195 ? 7.465 24.547 11.711 1 89 195 TRP A C 1
ATOM 1525 O O . TRP A 1 195 ? 8.625 24.297 12.055 1 89 195 TRP A O 1
ATOM 1535 N N . ALA A 1 196 ? 6.547 23.625 11.523 1 87.38 196 ALA A N 1
ATOM 1536 C CA . ALA A 1 196 ? 6.965 22.234 11.586 1 87.38 196 ALA A CA 1
ATOM 1537 C C . ALA A 1 196 ? 8 21.922 10.508 1 87.38 196 ALA A C 1
ATOM 1539 O O . ALA A 1 196 ? 8.977 21.203 10.766 1 87.38 196 ALA A O 1
ATOM 1540 N N . HIS A 1 197 ? 7.781 22.422 9.383 1 87.06 197 HIS A N 1
ATOM 1541 C CA . HIS A 1 197 ? 8.734 22.234 8.289 1 87.06 197 HIS A CA 1
ATOM 1542 C C . HIS A 1 197 ? 10.039 22.969 8.562 1 87.06 197 HIS A C 1
ATOM 1544 O O . HIS A 1 197 ? 11.117 22.5 8.188 1 87.06 197 HIS A O 1
ATOM 1550 N N . SER A 1 198 ? 9.891 24.125 9.094 1 90 198 SER A N 1
ATOM 1551 C CA . SER A 1 198 ? 11.078 24.906 9.445 1 90 198 SER A CA 1
ATOM 1552 C C . SER A 1 198 ? 11.977 24.125 10.414 1 90 198 SER A C 1
ATOM 1554 O O . SER A 1 198 ? 13.195 24.109 10.25 1 90 198 SER A O 1
ATOM 1556 N N . LEU A 1 199 ? 11.328 23.547 11.383 1 91.44 199 LEU A N 1
ATOM 1557 C CA . LEU A 1 199 ? 12.094 22.75 12.344 1 91.44 199 LEU A CA 1
ATOM 1558 C C . LEU A 1 199 ? 12.781 21.578 11.664 1 91.44 199 LEU A C 1
ATOM 1560 O O . LEU A 1 199 ? 13.938 21.266 11.961 1 91.44 199 LEU A O 1
ATOM 1564 N N . ASN A 1 200 ? 12.07 20.938 10.82 1 90.19 200 ASN A N 1
ATOM 1565 C CA . ASN A 1 200 ? 12.641 19.828 10.062 1 90.19 200 ASN A CA 1
ATOM 1566 C C . ASN A 1 200 ? 13.867 20.266 9.266 1 90.19 200 ASN A C 1
ATOM 1568 O O . ASN A 1 200 ? 14.867 19.547 9.203 1 90.19 200 ASN A O 1
ATOM 1572 N N . LEU A 1 201 ? 13.773 21.422 8.68 1 88.62 201 LEU A N 1
ATOM 1573 C CA . LEU A 1 201 ? 14.875 21.953 7.891 1 88.62 201 LEU A CA 1
ATOM 1574 C C . LEU A 1 201 ? 16.078 22.281 8.781 1 88.62 201 LEU A C 1
ATOM 1576 O O . LEU A 1 201 ? 17.219 22.109 8.359 1 88.62 201 LEU A O 1
ATOM 1580 N N . CYS A 1 202 ? 15.797 22.781 9.938 1 92 202 CYS A N 1
ATOM 1581 C CA . CYS A 1 202 ? 16.875 23.047 10.883 1 92 202 CYS A CA 1
ATOM 1582 C C . CYS A 1 202 ? 17.688 21.797 11.172 1 92 202 CYS A C 1
ATOM 1584 O O . CYS A 1 202 ? 18.922 21.828 11.125 1 92 202 CYS A O 1
ATOM 1586 N N . LEU A 1 203 ? 16.984 20.734 11.391 1 91.88 203 LEU A N 1
ATOM 1587 C CA . LEU A 1 203 ? 17.656 19.484 11.703 1 91.88 203 LEU A CA 1
ATOM 1588 C C . LEU A 1 203 ? 18.391 18.938 10.484 1 91.88 203 LEU A C 1
ATOM 1590 O O . LEU A 1 203 ? 19.5 18.406 10.609 1 91.88 203 LEU A O 1
ATOM 1594 N N . GLN A 1 204 ? 17.766 19.031 9.391 1 89.44 204 GLN A N 1
ATOM 1595 C CA . GLN A 1 204 ? 18.375 18.562 8.148 1 89.44 204 GLN A CA 1
ATOM 1596 C C . GLN A 1 204 ? 19.688 19.297 7.871 1 89.44 204 GLN A C 1
ATOM 1598 O O . GLN A 1 204 ? 20.703 18.672 7.547 1 89.44 204 GLN A O 1
ATOM 1603 N N . ASP A 1 205 ? 19.688 20.594 8 1 88.56 205 ASP A N 1
ATOM 1604 C CA . ASP A 1 205 ? 20.875 21.406 7.738 1 88.56 205 ASP A CA 1
ATOM 1605 C C . ASP A 1 205 ? 21.984 21.125 8.75 1 88.56 205 ASP A C 1
ATOM 1607 O O . ASP A 1 205 ? 23.156 21.078 8.398 1 88.56 205 ASP A O 1
ATOM 1611 N N . THR A 1 206 ? 21.594 20.969 9.953 1 88.44 206 THR A N 1
ATOM 1612 C CA . THR A 1 206 ? 22.562 20.625 10.984 1 88.44 206 THR A CA 1
ATOM 1613 C C . THR A 1 206 ? 23.234 19.297 10.68 1 88.44 206 THR A C 1
ATOM 1615 O O . THR A 1 206 ? 24.453 19.156 10.797 1 88.44 206 THR A O 1
ATOM 1618 N N . CYS A 1 207 ? 22.453 18.359 10.305 1 88.31 207 CYS A N 1
ATOM 1619 C CA . CYS A 1 207 ? 22.969 17.047 9.992 1 88.31 207 CYS A CA 1
ATOM 1620 C C . CYS A 1 207 ? 23.906 17.094 8.789 1 88.31 207 CYS A C 1
ATOM 1622 O O . CYS A 1 207 ? 24.891 16.359 8.727 1 88.31 207 CYS A O 1
ATOM 1624 N N . ARG A 1 208 ? 23.625 17.922 7.906 1 87.56 208 ARG A N 1
ATOM 1625 C CA . ARG A 1 208 ? 24.453 18.047 6.703 1 87.56 208 ARG A CA 1
ATOM 1626 C C . ARG A 1 208 ? 25.781 18.703 7.016 1 87.56 208 ARG A C 1
ATOM 1628 O O . ARG A 1 208 ? 26.812 18.359 6.422 1 87.56 208 ARG A O 1
ATOM 1635 N N . GLN A 1 209 ? 25.781 19.625 7.922 1 89.81 209 GLN A N 1
ATOM 1636 C CA . GLN A 1 209 ? 26.953 20.453 8.18 1 89.81 209 GLN A CA 1
ATOM 1637 C C . GLN A 1 209 ? 27.859 19.797 9.219 1 89.81 209 GLN A C 1
ATOM 1639 O O . GLN A 1 209 ? 29.078 20 9.203 1 89.81 209 GLN A O 1
ATOM 1644 N N . ILE A 1 210 ? 27.266 19.094 10.109 1 91.75 210 ILE A N 1
ATOM 1645 C CA . ILE A 1 210 ? 28.062 18.406 11.133 1 91.75 210 ILE A CA 1
ATOM 1646 C C . ILE A 1 210 ? 28.359 16.984 10.695 1 91.75 210 ILE A C 1
ATOM 1648 O O . ILE A 1 210 ? 27.516 16.094 10.867 1 91.75 210 ILE A O 1
ATOM 1652 N N . VAL A 1 211 ? 29.5 16.734 10.367 1 91.75 211 VAL A N 1
ATOM 1653 C CA . VAL A 1 211 ? 29.922 15.469 9.758 1 91.75 211 VAL A CA 1
ATOM 1654 C C . VAL A 1 211 ? 29.641 14.312 10.711 1 91.75 211 VAL A C 1
ATOM 1656 O O . VAL A 1 211 ? 29.172 13.25 10.281 1 91.75 211 VAL A O 1
ATOM 1659 N N . ALA A 1 212 ? 29.922 14.508 11.953 1 91.19 212 ALA A N 1
ATOM 1660 C CA . ALA A 1 212 ? 29.719 13.453 12.945 1 91.19 212 ALA A CA 1
ATOM 1661 C C . ALA A 1 212 ? 28.266 12.984 12.961 1 91.19 212 ALA A C 1
ATOM 1663 O O . ALA A 1 212 ? 28 11.781 12.992 1 91.19 212 ALA A O 1
ATOM 1664 N N . VAL A 1 213 ? 27.391 13.93 12.898 1 91.5 213 VAL A N 1
ATOM 1665 C CA . VAL A 1 213 ? 25.969 13.594 12.945 1 91.5 213 VAL A CA 1
ATOM 1666 C C . VAL A 1 213 ? 25.547 12.977 11.625 1 91.5 213 VAL A C 1
ATOM 1668 O O . VAL A 1 213 ? 24.75 12.031 11.602 1 91.5 213 VAL A O 1
ATOM 1671 N N . ARG A 1 214 ? 25.984 13.445 10.602 1 91.25 214 ARG A N 1
ATOM 1672 C CA . ARG A 1 214 ? 25.703 12.906 9.281 1 91.25 214 ARG A CA 1
ATOM 1673 C C . ARG A 1 214 ? 26.125 11.453 9.172 1 91.25 214 ARG A C 1
ATOM 1675 O O . ARG A 1 214 ? 25.375 10.609 8.672 1 91.25 214 ARG A O 1
ATOM 1682 N N . ASP A 1 215 ? 27.297 11.227 9.602 1 91.12 215 ASP A N 1
ATOM 1683 C CA . ASP A 1 215 ? 27.828 9.867 9.547 1 91.12 215 ASP A CA 1
ATOM 1684 C C . ASP A 1 215 ? 26.984 8.922 10.406 1 91.12 215 ASP A C 1
ATOM 1686 O O . ASP A 1 215 ? 26.781 7.762 10.039 1 91.12 215 ASP A O 1
ATOM 1690 N N . ALA A 1 216 ? 26.578 9.414 11.484 1 92.62 216 ALA A N 1
ATOM 1691 C CA . ALA A 1 216 ? 25.719 8.609 12.359 1 92.62 216 ALA A CA 1
ATOM 1692 C C . ALA A 1 216 ? 24.422 8.242 11.656 1 92.62 216 ALA A C 1
ATOM 1694 O O . ALA A 1 216 ? 23.953 7.105 11.758 1 92.62 216 ALA A O 1
ATOM 1695 N N . MET A 1 217 ? 23.891 9.195 10.953 1 91.88 217 MET A N 1
ATOM 1696 C CA . MET A 1 217 ? 22.641 8.953 10.234 1 91.88 217 MET A CA 1
ATOM 1697 C C . MET A 1 217 ? 22.859 7.98 9.086 1 91.88 217 MET A C 1
ATOM 1699 O O . MET A 1 217 ? 22.016 7.117 8.828 1 91.88 217 MET A O 1
ATOM 1703 N N . ASP A 1 218 ? 23.891 8.125 8.484 1 90.5 218 ASP A N 1
ATOM 1704 C CA . ASP A 1 218 ? 24.219 7.219 7.387 1 90.5 218 ASP A CA 1
ATOM 1705 C C . ASP A 1 218 ? 24.406 5.793 7.898 1 90.5 218 ASP A C 1
ATOM 1707 O O . ASP A 1 218 ? 23.984 4.836 7.254 1 90.5 218 ASP A O 1
ATOM 1711 N N . LEU A 1 219 ? 25.078 5.746 8.945 1 93.62 219 LEU A N 1
ATOM 1712 C CA . LEU A 1 219 ? 25.281 4.438 9.555 1 93.62 219 LEU A CA 1
ATOM 1713 C C . LEU A 1 219 ? 23.953 3.809 9.938 1 93.62 219 LEU A C 1
ATOM 1715 O O . LEU A 1 219 ? 23.75 2.607 9.742 1 93.62 219 LEU A O 1
ATOM 1719 N N . ALA A 1 220 ? 23.125 4.613 10.477 1 93.62 220 ALA A N 1
ATOM 1720 C CA . ALA A 1 220 ? 21.797 4.133 10.844 1 93.62 220 ALA A CA 1
ATOM 1721 C C . ALA A 1 220 ? 21.047 3.602 9.625 1 93.62 220 ALA A C 1
ATOM 1723 O O . ALA A 1 220 ? 20.359 2.574 9.703 1 93.62 220 ALA A O 1
ATOM 1724 N N . ARG A 1 221 ? 21.141 4.273 8.555 1 91.31 221 ARG A N 1
ATOM 1725 C CA . ARG A 1 221 ? 20.5 3.848 7.309 1 91.31 221 ARG A CA 1
ATOM 1726 C C . ARG A 1 221 ? 21.078 2.518 6.832 1 91.31 221 ARG A C 1
ATOM 1728 O O . ARG A 1 221 ? 20.328 1.647 6.371 1 91.31 221 ARG A O 1
ATOM 1735 N N . GLU A 1 222 ? 22.344 2.418 6.922 1 92.19 222 GLU A N 1
ATOM 1736 C CA . GLU A 1 222 ? 23 1.188 6.492 1 92.19 222 GLU A CA 1
ATOM 1737 C C . GLU A 1 222 ? 22.594 0.005 7.359 1 92.19 222 GLU A C 1
ATOM 1739 O O . GLU A 1 222 ? 22.375 -1.097 6.855 1 92.19 222 GLU A O 1
ATOM 1744 N N . ILE A 1 223 ? 22.531 0.287 8.594 1 94.31 223 ILE A N 1
ATOM 1745 C CA . ILE A 1 223 ? 22.125 -0.754 9.523 1 94.31 223 ILE A CA 1
ATOM 1746 C C . ILE A 1 223 ? 20.688 -1.189 9.211 1 94.31 223 ILE A C 1
ATOM 1748 O O . ILE A 1 223 ? 20.391 -2.385 9.211 1 94.31 223 ILE A O 1
ATOM 1752 N N . ASP A 1 224 ? 19.875 -0.27 8.945 1 91 224 ASP A N 1
ATOM 1753 C CA . ASP A 1 224 ? 18.484 -0.56 8.594 1 91 224 ASP A CA 1
ATOM 1754 C C . ASP A 1 224 ? 18.406 -1.442 7.348 1 91 224 ASP A C 1
ATOM 1756 O O . ASP A 1 224 ? 17.688 -2.443 7.332 1 91 224 ASP A O 1
ATOM 1760 N N . LYS A 1 225 ? 19.141 -1.111 6.387 1 89.44 225 LYS A N 1
ATOM 1761 C CA . LYS A 1 225 ? 19.156 -1.858 5.133 1 89.44 225 LYS A CA 1
ATOM 1762 C C . LYS A 1 225 ? 19.656 -3.281 5.348 1 89.44 225 LYS A C 1
ATOM 1764 O O . LYS A 1 225 ? 19.125 -4.23 4.766 1 89.44 225 LYS A O 1
ATOM 1769 N N . LEU A 1 226 ? 20.656 -3.408 6.156 1 92.06 226 LEU A N 1
ATOM 1770 C CA . LEU A 1 226 ? 21.281 -4.707 6.375 1 92.06 226 LEU A CA 1
ATOM 1771 C C . LEU A 1 226 ? 20.375 -5.625 7.184 1 92.06 226 LEU A C 1
ATOM 1773 O O . LEU A 1 226 ? 20.359 -6.836 6.961 1 92.06 226 LEU A O 1
ATOM 1777 N N . ILE A 1 227 ? 19.609 -5.051 8.016 1 90.94 227 ILE A N 1
ATOM 1778 C CA . ILE A 1 227 ? 18.844 -5.879 8.938 1 90.94 227 ILE A CA 1
ATOM 1779 C C . ILE A 1 227 ? 17.406 -6.008 8.445 1 90.94 227 ILE A C 1
ATOM 1781 O O . ILE A 1 227 ? 16.891 -7.121 8.305 1 90.94 227 ILE A O 1
ATOM 1785 N N . ASN A 1 228 ? 16.781 -4.906 8.148 1 88.44 228 ASN A N 1
ATOM 1786 C CA . ASN A 1 228 ? 15.336 -4.891 7.914 1 88.44 228 ASN A CA 1
ATOM 1787 C C . ASN A 1 228 ? 15 -5.277 6.477 1 88.44 228 ASN A C 1
ATOM 1789 O O . ASN A 1 228 ? 13.836 -5.527 6.156 1 88.44 228 ASN A O 1
ATOM 1793 N N . TYR A 1 229 ? 15.922 -5.383 5.621 1 86.5 229 TYR A N 1
ATOM 1794 C CA . TYR A 1 229 ? 15.602 -5.676 4.227 1 86.5 229 TYR A CA 1
ATOM 1795 C C . TYR A 1 229 ? 16.078 -7.07 3.838 1 86.5 229 TYR A C 1
ATOM 1797 O O . TYR A 1 229 ? 16.172 -7.391 2.652 1 86.5 229 TYR A O 1
ATOM 1805 N N . SER A 1 230 ? 16.469 -7.852 4.816 1 86 230 SER A N 1
ATOM 1806 C CA . SER A 1 230 ? 16.828 -9.25 4.625 1 86 230 SER A CA 1
ATOM 1807 C C . SER A 1 230 ? 16.219 -10.133 5.707 1 86 230 SER A C 1
ATOM 1809 O O . SER A 1 230 ? 16.547 -10 6.887 1 86 230 SER A O 1
ATOM 1811 N N . PRO A 1 231 ? 15.367 -10.984 5.273 1 84.62 231 PRO A N 1
ATOM 1812 C CA . PRO A 1 231 ? 14.742 -11.867 6.266 1 84.62 231 PRO A CA 1
ATOM 1813 C C . PRO A 1 231 ? 15.766 -12.695 7.039 1 84.62 231 PRO A C 1
ATOM 1815 O O . PRO A 1 231 ? 15.609 -12.898 8.25 1 84.62 231 PRO A O 1
ATOM 1818 N N . LYS A 1 232 ? 16.828 -13.203 6.41 1 83.88 232 LYS A N 1
ATOM 1819 C CA . LYS A 1 232 ? 17.844 -14.023 7.051 1 83.88 232 LYS A CA 1
ATOM 1820 C C . LYS A 1 232 ? 18.578 -13.234 8.141 1 83.88 232 LYS A C 1
ATOM 1822 O O . LYS A 1 232 ? 18.719 -13.711 9.266 1 83.88 232 LYS A O 1
ATOM 1827 N N . ARG A 1 233 ? 18.984 -12.062 7.816 1 89.25 233 ARG A N 1
ATOM 1828 C CA . ARG A 1 233 ? 19.719 -11.25 8.773 1 89.25 233 ARG A CA 1
ATOM 1829 C C . ARG A 1 233 ? 18.812 -10.75 9.891 1 89.25 233 ARG A C 1
ATOM 1831 O O . ARG A 1 233 ? 19.234 -10.633 11.039 1 89.25 233 ARG A O 1
ATOM 1838 N N . LYS A 1 234 ? 17.578 -10.438 9.547 1 88.69 234 LYS A N 1
ATOM 1839 C CA . LYS A 1 234 ? 16.609 -10.008 10.547 1 88.69 234 LYS A CA 1
ATOM 1840 C C . LYS A 1 234 ? 16.359 -11.117 11.562 1 88.69 234 LYS A C 1
ATOM 1842 O O . LYS A 1 234 ? 16.266 -10.852 12.766 1 88.69 234 LYS A O 1
ATOM 1847 N N . THR A 1 235 ? 16.219 -12.305 11.07 1 85.69 235 THR A N 1
ATOM 1848 C CA . THR A 1 235 ? 16.016 -13.445 11.961 1 85.69 235 THR A CA 1
ATOM 1849 C C . THR A 1 235 ? 17.219 -13.656 12.859 1 85.69 235 THR A C 1
ATOM 1851 O O . THR A 1 235 ? 17.078 -13.922 14.055 1 85.69 235 THR A O 1
ATOM 1854 N N . LEU A 1 236 ? 18.391 -13.602 12.281 1 88.31 236 LEU A N 1
ATOM 1855 C CA . LEU A 1 236 ? 19.609 -13.727 13.062 1 88.31 236 LEU A CA 1
ATOM 1856 C C . LEU A 1 236 ? 19.672 -12.672 14.156 1 88.31 236 LEU A C 1
ATOM 1858 O O . LEU A 1 236 ? 20 -12.984 15.305 1 88.31 236 LEU A O 1
ATOM 1862 N N . PHE A 1 237 ? 19.359 -11.453 13.828 1 91.94 237 PHE A N 1
ATOM 1863 C CA . PHE A 1 237 ? 19.359 -10.352 14.781 1 91.94 237 PHE A CA 1
ATOM 1864 C C . PHE A 1 237 ? 18.375 -10.625 15.914 1 91.94 237 PHE A C 1
ATOM 1866 O O . PHE A 1 237 ? 18.703 -10.43 17.078 1 91.94 237 PHE A O 1
ATOM 1873 N N . THR A 1 238 ? 17.203 -11.062 15.547 1 87.38 238 THR A N 1
ATOM 1874 C CA . THR A 1 238 ? 16.172 -11.336 16.547 1 87.38 238 THR A CA 1
ATOM 1875 C C . THR A 1 238 ? 16.594 -12.477 17.469 1 87.38 238 THR A C 1
ATOM 1877 O O . THR A 1 238 ? 16.312 -12.438 18.672 1 87.38 238 THR A O 1
ATOM 1880 N N . GLN A 1 239 ? 17.141 -13.477 16.969 1 85.38 239 GLN A N 1
ATOM 1881 C CA . GLN A 1 239 ? 17.609 -14.609 17.766 1 85.38 239 GLN A CA 1
ATOM 1882 C C . GLN A 1 239 ? 18.688 -14.172 18.75 1 85.38 239 GLN A C 1
ATOM 1884 O O . GLN A 1 239 ? 18.672 -14.578 19.922 1 85.38 239 GLN A O 1
ATOM 1889 N N . LEU A 1 240 ? 19.609 -13.391 18.281 1 89 240 LEU A N 1
ATOM 1890 C CA . LEU A 1 240 ? 20.688 -12.93 19.141 1 89 240 LEU A CA 1
ATOM 1891 C C . LEU A 1 240 ? 20.172 -11.953 20.188 1 89 240 LEU A C 1
ATOM 1893 O O . LEU A 1 240 ? 20.672 -11.93 21.312 1 89 240 LEU A O 1
ATOM 1897 N N . ALA A 1 241 ? 19.203 -11.211 19.812 1 88.69 241 ALA A N 1
ATOM 1898 C CA . ALA A 1 241 ? 18.609 -10.258 20.734 1 88.69 241 ALA A CA 1
ATOM 1899 C C . ALA A 1 241 ? 17.859 -10.984 21.859 1 88.69 241 ALA A C 1
ATOM 1901 O O . ALA A 1 241 ? 17.859 -10.531 23 1 88.69 241 ALA A O 1
ATOM 1902 N N . SER A 1 242 ? 17.172 -12.047 21.453 1 82.5 242 SER A N 1
ATOM 1903 C CA . SER A 1 242 ? 16.438 -12.836 22.438 1 82.5 242 SER A CA 1
ATOM 1904 C C . SER A 1 242 ? 17.375 -13.531 23.406 1 82.5 242 SER A C 1
ATOM 1906 O O . SER A 1 242 ? 17.016 -13.781 24.562 1 82.5 242 SER A O 1
ATOM 1908 N N . GLY A 1 243 ? 18.516 -14.109 22.906 1 70.62 243 GLY A N 1
ATOM 1909 C CA . GLY A 1 243 ? 19.5 -14.773 23.766 1 70.62 243 GLY A CA 1
ATOM 1910 C C . GLY A 1 243 ? 20.234 -13.812 24.672 1 70.62 243 GLY A C 1
ATOM 1911 O O . GLY A 1 243 ? 20.812 -14.227 25.688 1 70.62 243 GLY A O 1
ATOM 1912 N N . ALA A 1 244 ? 20.391 -12.625 24.109 1 64.88 244 ALA A N 1
ATOM 1913 C CA . ALA A 1 244 ? 21.109 -11.641 24.922 1 64.88 244 ALA A CA 1
ATOM 1914 C C . ALA A 1 244 ? 20.266 -11.219 26.125 1 64.88 244 ALA A C 1
ATOM 1916 O O . ALA A 1 244 ? 19.031 -11.312 26.094 1 64.88 244 ALA A O 1
ATOM 1917 N N . ASP A 1 245 ? 20.625 -11.234 27.359 1 53.16 245 ASP A N 1
ATOM 1918 C CA . ASP A 1 245 ? 19.953 -10.844 28.594 1 53.16 245 ASP A CA 1
ATOM 1919 C C . ASP A 1 245 ? 18.938 -9.742 28.344 1 53.16 245 ASP A C 1
ATOM 1921 O O . ASP A 1 245 ? 19.25 -8.742 27.688 1 53.16 245 ASP A O 1
ATOM 1925 N N . SER A 1 246 ? 17.516 -10.055 28.266 1 51.22 246 SER A N 1
ATOM 1926 C CA . SER A 1 246 ? 16.172 -9.555 28 1 51.22 246 SER A CA 1
ATOM 1927 C C . SER A 1 246 ? 16.078 -8.055 28.25 1 51.22 246 SER A C 1
ATOM 1929 O O . SER A 1 246 ? 15.125 -7.406 27.812 1 51.22 246 SER A O 1
ATOM 1931 N N . SER A 1 247 ? 16.734 -7.488 29.25 1 51.22 247 SER A N 1
ATOM 1932 C CA . SER A 1 247 ? 16.203 -6.27 29.844 1 51.22 247 SER A CA 1
ATOM 1933 C C . SER A 1 247 ? 16.344 -5.082 28.891 1 51.22 247 SER A C 1
ATOM 1935 O O . SER A 1 247 ? 15.633 -4.078 29.031 1 51.22 247 SER A O 1
ATOM 1937 N N . THR A 1 248 ? 17.344 -5.184 27.922 1 53.09 248 THR A N 1
ATOM 1938 C CA . THR A 1 248 ? 17.609 -3.871 27.344 1 53.09 248 THR A CA 1
ATOM 1939 C C . THR A 1 248 ? 17.375 -3.883 25.828 1 53.09 248 THR A C 1
ATOM 1941 O O . THR A 1 248 ? 17.328 -2.826 25.203 1 53.09 248 THR A O 1
ATOM 1944 N N . SER A 1 249 ? 17.328 -5.102 25.156 1 60.97 249 SER A N 1
ATOM 1945 C CA . SER A 1 249 ? 17.266 -5.051 23.703 1 60.97 249 SER A CA 1
ATOM 1946 C C . SER A 1 249 ? 15.82 -5.121 23.203 1 60.97 249 SER A C 1
ATOM 1948 O O . SER A 1 249 ? 15.031 -5.926 23.703 1 60.97 249 SER A O 1
ATOM 1950 N N . SER A 1 250 ? 15.352 -4.078 22.547 1 65.25 250 SER A N 1
ATOM 1951 C CA . SER A 1 250 ? 14 -3.996 22 1 65.25 250 SER A CA 1
ATOM 1952 C C . SER A 1 250 ? 13.812 -4.996 20.875 1 65.25 250 SER A C 1
ATOM 1954 O O . SER A 1 250 ? 12.68 -5.336 20.516 1 65.25 250 SER A O 1
ATOM 1956 N N . GLY A 1 251 ? 14.945 -5.645 20.453 1 75.62 251 GLY A N 1
ATOM 1957 C CA . GLY A 1 251 ? 14.938 -6.664 19.406 1 75.62 251 GLY A CA 1
ATOM 1958 C C . GLY A 1 251 ? 14.453 -6.145 18.078 1 75.62 251 GLY A C 1
ATOM 1959 O O . GLY A 1 251 ? 14.125 -6.93 17.172 1 75.62 251 GLY A O 1
ATOM 1960 N N . THR A 1 252 ? 14.305 -4.762 17.953 1 83.38 252 THR A N 1
ATOM 1961 C CA . THR A 1 252 ? 13.875 -4.215 16.672 1 83.38 252 THR A CA 1
ATOM 1962 C C . THR A 1 252 ? 14.68 -2.967 16.328 1 83.38 252 THR A C 1
ATOM 1964 O O . THR A 1 252 ? 15.109 -2.227 17.219 1 83.38 252 THR A O 1
ATOM 1967 N N . ILE A 1 253 ? 15.055 -2.836 15.094 1 88.38 253 ILE A N 1
ATOM 1968 C CA . ILE A 1 253 ? 15.711 -1.641 14.57 1 88.38 253 ILE A CA 1
ATOM 1969 C C . ILE A 1 253 ? 14.703 -0.804 13.789 1 88.38 253 ILE A C 1
ATOM 1971 O O . ILE A 1 253 ? 14.141 -1.27 12.789 1 88.38 253 ILE A O 1
ATOM 1975 N N . LYS A 1 254 ? 14.453 0.349 14.234 1 87.31 254 LYS A N 1
ATOM 1976 C CA . LYS A 1 254 ? 13.5 1.233 13.562 1 87.31 254 LYS A CA 1
ATOM 1977 C C . LYS A 1 254 ? 14.148 1.923 12.367 1 87.31 254 LYS A C 1
ATOM 1979 O O . LYS A 1 254 ? 15.305 2.352 12.438 1 87.31 254 LYS A O 1
ATOM 1984 N N . PRO A 1 255 ? 13.43 1.937 11.289 1 83.25 255 PRO A N 1
ATOM 1985 C CA . PRO A 1 255 ? 13.977 2.611 10.109 1 83.25 255 PRO A CA 1
ATOM 1986 C C . PRO A 1 255 ? 13.969 4.133 10.242 1 83.25 255 PRO A C 1
ATOM 1988 O O . PRO A 1 255 ? 13.195 4.684 11.031 1 83.25 255 PRO A O 1
ATOM 1991 N N . LEU A 1 256 ? 14.883 4.738 9.516 1 82.31 256 LEU A N 1
ATOM 1992 C CA . LEU A 1 256 ? 14.891 6.191 9.43 1 82.31 256 LEU A CA 1
ATOM 1993 C C . LEU A 1 256 ? 13.773 6.691 8.516 1 82.31 256 LEU A C 1
ATOM 1995 O O . LEU A 1 256 ? 13.586 6.164 7.418 1 82.31 256 LEU A O 1
ATOM 1999 N N . CYS A 1 257 ? 13.008 7.59 8.992 1 74.31 257 CYS A N 1
ATOM 2000 C CA . CYS A 1 257 ? 12.016 8.219 8.125 1 74.31 257 CYS A CA 1
ATOM 2001 C C . CYS A 1 257 ? 12.688 9.016 7.016 1 74.31 257 CYS A C 1
ATOM 2003 O O . CYS A 1 257 ? 13.539 9.867 7.281 1 74.31 257 CYS A O 1
ATOM 2005 N N . PRO A 1 258 ? 12.406 8.75 5.891 1 68 258 PRO A N 1
ATOM 2006 C CA . PRO A 1 258 ? 13.117 9.398 4.785 1 68 258 PRO A CA 1
ATOM 2007 C C . PRO A 1 258 ? 12.789 10.891 4.668 1 68 258 PRO A C 1
ATOM 2009 O O . PRO A 1 258 ? 13.633 11.68 4.238 1 68 258 PRO A O 1
ATOM 2012 N N . THR A 1 259 ? 11.625 11.328 5.098 1 64 259 THR A N 1
ATOM 2013 C CA . THR A 1 259 ? 11.18 12.688 4.812 1 64 259 THR A CA 1
ATOM 2014 C C . THR A 1 259 ? 11.188 13.531 6.078 1 64 259 THR A C 1
ATOM 2016 O O . THR A 1 259 ? 11.5 14.727 6.027 1 64 259 THR A O 1
ATOM 2019 N N . ARG A 1 260 ? 11.023 12.82 7.242 1 71.88 260 ARG A N 1
ATOM 2020 C CA . ARG A 1 260 ? 10.906 13.602 8.469 1 71.88 260 ARG A CA 1
ATOM 2021 C C . ARG A 1 260 ? 12.078 13.336 9.406 1 71.88 260 ARG A C 1
ATOM 2023 O O . ARG A 1 260 ? 12.125 12.305 10.07 1 71.88 260 ARG A O 1
ATOM 2030 N N . TRP A 1 261 ? 12.773 14.344 9.492 1 74.5 261 TRP A N 1
ATOM 2031 C CA . TRP A 1 261 ? 13.953 14.234 10.336 1 74.5 261 TRP A CA 1
ATOM 2032 C C . TRP A 1 261 ? 13.586 14.305 11.812 1 74.5 261 TRP A C 1
ATOM 2034 O O . TRP A 1 261 ? 14.312 13.805 12.672 1 74.5 261 TRP A O 1
ATOM 2044 N N . THR A 1 262 ? 12.461 14.797 12.047 1 77.06 262 THR A N 1
ATOM 2045 C CA . THR A 1 262 ? 12.008 14.984 13.422 1 77.06 262 THR A CA 1
ATOM 2046 C C . THR A 1 262 ? 11.586 13.656 14.039 1 77.06 262 THR A C 1
ATOM 2048 O O . THR A 1 262 ? 11.328 13.586 15.242 1 77.06 262 THR A O 1
ATOM 2051 N N . VAL A 1 263 ? 11.594 12.609 13.266 1 75.38 263 VAL A N 1
ATOM 2052 C CA . VAL A 1 263 ? 11.148 11.344 13.836 1 75.38 263 VAL A CA 1
ATOM 2053 C C . VAL A 1 263 ? 12.258 10.297 13.703 1 75.38 263 VAL A C 1
ATOM 2055 O O . VAL A 1 263 ? 11.984 9.094 13.695 1 75.38 263 VAL A O 1
ATOM 2058 N N . ARG A 1 264 ? 13.391 10.789 13.625 1 84 264 ARG A N 1
ATOM 2059 C CA . ARG A 1 264 ? 14.5 9.867 13.414 1 84 264 ARG A CA 1
ATOM 2060 C C . ARG A 1 264 ? 15.102 9.422 14.742 1 84 264 ARG A C 1
ATOM 2062 O O . ARG A 1 264 ? 15.984 8.562 14.773 1 84 264 ARG A O 1
ATOM 2069 N N . THR A 1 265 ? 14.578 9.984 15.828 1 89.06 265 THR A N 1
ATOM 2070 C CA . THR A 1 265 ? 15.086 9.633 17.156 1 89.06 265 THR A CA 1
ATOM 2071 C C . THR A 1 265 ? 14.898 8.148 17.422 1 89.06 265 THR A C 1
ATOM 2073 O O . THR A 1 265 ? 15.766 7.512 18.031 1 89.06 265 THR A O 1
ATOM 2076 N N . GLY A 1 266 ? 13.836 7.664 17.016 1 88.69 266 GLY A N 1
ATOM 2077 C CA . GLY A 1 266 ? 13.547 6.258 17.25 1 88.69 266 GLY A CA 1
ATOM 2078 C C . GLY A 1 266 ? 14.578 5.324 16.656 1 88.69 266 GLY A C 1
ATOM 2079 O O . GLY A 1 266 ? 14.922 4.301 17.25 1 88.69 266 GLY A O 1
ATOM 2080 N N . ALA A 1 267 ? 14.984 5.688 15.516 1 90.88 267 ALA A N 1
ATOM 2081 C CA . ALA A 1 267 ? 16 4.879 14.844 1 90.88 267 ALA A CA 1
ATOM 2082 C C . ALA A 1 267 ? 17.312 4.879 15.633 1 90.88 267 ALA A C 1
ATOM 2084 O O . ALA A 1 267 ? 17.922 3.828 15.844 1 90.88 267 ALA A O 1
ATOM 2085 N N . LEU A 1 268 ? 17.766 6.047 16.125 1 93.5 268 LEU A N 1
ATOM 2086 C CA . LEU A 1 268 ? 19.016 6.16 16.891 1 93.5 268 LEU A CA 1
ATOM 2087 C C . LEU A 1 268 ? 18.906 5.441 18.219 1 93.5 268 LEU A C 1
ATOM 2089 O O . LEU A 1 268 ? 19.844 4.762 18.656 1 93.5 268 LEU A O 1
ATOM 2093 N N . GLU A 1 269 ? 17.75 5.57 18.781 1 93.69 269 GLU A N 1
ATOM 2094 C CA . GLU A 1 269 ? 17.516 4.926 20.062 1 93.69 269 GLU A CA 1
ATOM 2095 C C . GLU A 1 269 ? 17.516 3.404 19.922 1 93.69 269 GLU A C 1
ATOM 2097 O O . GLU A 1 269 ? 18.016 2.693 20.797 1 93.69 269 GLU A O 1
ATOM 2102 N N . SER A 1 270 ? 16.906 2.988 18.875 1 93.44 270 SER A N 1
ATOM 2103 C CA . SER A 1 270 ? 16.875 1.547 18.656 1 93.44 270 SER A CA 1
ATOM 2104 C C . SER A 1 270 ? 18.281 0.99 18.453 1 93.44 270 SER A C 1
ATOM 2106 O O . SER A 1 270 ? 18.594 -0.122 18.891 1 93.44 270 SER A O 1
ATOM 2108 N N . ILE A 1 271 ? 19.141 1.718 17.859 1 94.5 271 ILE A N 1
ATOM 2109 C CA . ILE A 1 271 ? 20.531 1.297 17.641 1 94.5 271 ILE A CA 1
ATOM 2110 C C . ILE A 1 271 ? 21.266 1.28 18.969 1 94.5 271 ILE A C 1
ATOM 2112 O O . ILE A 1 271 ? 21.969 0.316 19.281 1 94.5 271 ILE A O 1
ATOM 2116 N N . LEU A 1 272 ? 21.094 2.307 19.75 1 94.81 272 LEU A N 1
ATOM 2117 C CA . LEU A 1 272 ? 21.781 2.404 21.047 1 94.81 272 LEU A CA 1
ATOM 2118 C C . LEU A 1 272 ? 21.312 1.295 21.984 1 94.81 272 LEU A C 1
ATOM 2120 O O . LEU A 1 272 ? 22.125 0.736 22.734 1 94.81 272 LEU A O 1
ATOM 2124 N N . ALA A 1 273 ? 20.047 0.95 21.906 1 92.81 273 ALA A N 1
ATOM 2125 C CA . ALA A 1 273 ? 19.469 -0.077 22.766 1 92.81 273 ALA A CA 1
ATOM 2126 C C . ALA A 1 273 ? 19.969 -1.465 22.375 1 92.81 273 ALA A C 1
ATOM 2128 O O . ALA A 1 273 ? 20.031 -2.367 23.219 1 92.81 273 ALA A O 1
ATOM 2129 N N . ASN A 1 274 ? 20.312 -1.594 21.109 1 94.44 274 ASN A N 1
ATOM 2130 C CA . ASN A 1 274 ? 20.734 -2.898 20.609 1 94.44 274 ASN A CA 1
ATOM 2131 C C . ASN A 1 274 ? 22.203 -2.889 20.188 1 94.44 274 ASN A C 1
ATOM 2133 O O . ASN A 1 274 ? 22.609 -3.656 19.312 1 94.44 274 ASN A O 1
ATOM 2137 N N . TYR A 1 275 ? 22.969 -2.035 20.781 1 94.56 275 TYR A N 1
ATOM 2138 C CA . TYR A 1 275 ? 24.312 -1.776 20.297 1 94.56 275 TYR A CA 1
ATOM 2139 C C . TYR A 1 275 ? 25.156 -3.047 20.328 1 94.56 275 TYR A C 1
ATOM 2141 O O . TYR A 1 275 ? 25.766 -3.42 19.328 1 94.56 275 TYR A O 1
ATOM 2149 N N . SER A 1 276 ? 25.156 -3.787 21.438 1 93.38 276 SER A N 1
ATOM 2150 C CA . SER A 1 276 ? 25.953 -5.004 21.578 1 93.38 276 SER A CA 1
ATOM 2151 C C . SER A 1 276 ? 25.453 -6.105 20.656 1 93.38 276 SER A C 1
ATOM 2153 O O . SER A 1 276 ? 26.25 -6.793 20.016 1 93.38 276 SER A O 1
ATOM 2155 N N . THR A 1 277 ? 24.141 -6.238 20.594 1 93.5 277 THR A N 1
ATOM 2156 C CA . THR A 1 277 ? 23.531 -7.246 19.734 1 93.5 277 THR A CA 1
ATOM 2157 C C . THR A 1 277 ? 23.875 -6.973 18.266 1 93.5 277 THR A C 1
ATOM 2159 O O . THR A 1 277 ? 24.078 -7.906 17.484 1 93.5 277 THR A O 1
ATOM 2162 N N . LEU A 1 278 ? 23.891 -5.707 17.922 1 95.25 278 LEU A N 1
ATOM 2163 C CA . LEU A 1 278 ? 24.219 -5.316 16.562 1 95.25 278 LEU A CA 1
ATOM 2164 C C . LEU A 1 278 ? 25.656 -5.691 16.219 1 95.25 278 LEU A C 1
ATOM 2166 O O . LEU A 1 278 ? 25.938 -6.172 15.117 1 95.25 278 LEU A O 1
ATOM 2170 N N . MET A 1 279 ? 26.562 -5.445 17.156 1 94.94 279 MET A N 1
ATOM 2171 C CA . MET A 1 279 ? 27.969 -5.809 16.938 1 94.94 279 MET A CA 1
ATOM 2172 C C . MET A 1 279 ? 28.109 -7.309 16.719 1 94.94 279 MET A C 1
ATOM 2174 O O . MET A 1 279 ? 28.797 -7.75 15.805 1 94.94 279 MET A O 1
ATOM 2178 N N . ASP A 1 280 ? 27.406 -8.078 17.516 1 94.19 280 ASP A N 1
ATOM 2179 C CA . ASP A 1 280 ? 27.438 -9.531 17.391 1 94.19 280 ASP A CA 1
ATOM 2180 C C . ASP A 1 280 ? 26.844 -9.984 16.047 1 94.19 280 ASP A C 1
ATOM 2182 O O . ASP A 1 280 ? 27.375 -10.898 15.406 1 94.19 280 ASP A O 1
ATOM 2186 N N . THR A 1 281 ? 25.75 -9.359 15.719 1 94.5 281 THR A N 1
ATOM 2187 C CA . THR A 1 281 ? 25.094 -9.711 14.469 1 94.5 281 THR A CA 1
ATOM 2188 C C . THR A 1 281 ? 26 -9.422 13.281 1 94.5 281 THR A C 1
ATOM 2190 O O . THR A 1 281 ? 26.141 -10.258 12.383 1 94.5 281 THR A O 1
ATOM 2193 N N . MET A 1 282 ? 26.594 -8.227 13.328 1 95.56 282 MET A N 1
ATOM 2194 C CA . MET A 1 282 ? 27.469 -7.832 12.219 1 95.56 282 MET A CA 1
ATOM 2195 C C . MET A 1 282 ? 28.688 -8.734 12.141 1 95.56 282 MET A C 1
ATOM 2197 O O . MET A 1 282 ? 29.188 -9.039 11.055 1 95.56 282 MET A O 1
ATOM 2201 N N . GLN A 1 283 ? 29.156 -9.156 13.25 1 93.69 283 GLN A N 1
ATOM 2202 C CA . GLN A 1 283 ? 30.297 -10.07 13.297 1 93.69 283 GLN A CA 1
ATOM 2203 C C . GLN A 1 283 ? 29.938 -11.414 12.664 1 93.69 283 GLN A C 1
ATOM 2205 O O . GLN A 1 283 ? 30.703 -11.938 11.844 1 93.69 283 GLN A O 1
ATOM 2210 N N . GLN A 1 284 ? 28.828 -11.898 13 1 93.38 284 GLN A N 1
ATOM 2211 C CA . GLN A 1 284 ? 28.406 -13.195 12.469 1 93.38 284 GLN A CA 1
ATOM 2212 C C . GLN A 1 284 ? 28.141 -13.109 10.969 1 93.38 284 GLN A C 1
ATOM 2214 O O . GLN A 1 284 ? 28.469 -14.023 10.219 1 93.38 284 GLN A O 1
ATOM 2219 N N . VAL A 1 285 ? 27.5 -12.07 10.547 1 93.06 285 VAL A N 1
ATOM 2220 C CA . VAL A 1 285 ? 27.219 -11.891 9.125 1 93.06 285 VAL A CA 1
ATOM 2221 C C . VAL A 1 285 ? 28.516 -11.773 8.344 1 93.06 285 VAL A C 1
ATOM 2223 O O . VAL A 1 285 ? 28.656 -12.344 7.258 1 93.06 285 VAL A O 1
ATOM 2226 N N . ASN A 1 286 ? 29.438 -11.023 8.914 1 91.56 286 ASN A N 1
ATOM 2227 C CA . ASN A 1 286 ? 30.734 -10.844 8.273 1 91.56 286 ASN A CA 1
ATOM 2228 C C . ASN A 1 286 ? 31.484 -12.156 8.148 1 91.56 286 ASN A C 1
ATOM 2230 O O . ASN A 1 286 ? 32.188 -12.383 7.16 1 91.56 286 ASN A O 1
ATOM 2234 N N . GLU A 1 287 ? 31.297 -13.062 8.977 1 89.25 287 GLU A N 1
ATOM 2235 C CA . GLU A 1 287 ? 32 -14.344 9 1 89.25 287 GLU A CA 1
ATOM 2236 C C . GLU A 1 287 ? 31.312 -15.375 8.109 1 89.25 287 GLU A C 1
ATOM 2238 O O . GLU A 1 287 ? 31.969 -16.219 7.512 1 89.25 287 GLU A O 1
ATOM 2243 N N . THR A 1 288 ? 30.047 -15.289 8.031 1 86.62 288 THR A N 1
ATOM 2244 C CA . THR A 1 288 ? 29.281 -16.359 7.398 1 86.62 288 THR A CA 1
ATOM 2245 C C . THR A 1 288 ? 28.969 -16.016 5.945 1 86.62 288 THR A C 1
ATOM 2247 O O . THR A 1 288 ? 28.828 -16.906 5.105 1 86.62 288 THR A O 1
ATOM 2250 N N . THR A 1 289 ? 28.859 -14.758 5.703 1 83.12 289 THR A N 1
ATOM 2251 C CA . THR A 1 289 ? 28.422 -14.367 4.367 1 83.12 289 THR A CA 1
ATOM 2252 C C . THR A 1 289 ? 29.594 -13.82 3.555 1 83.12 289 THR A C 1
ATOM 2254 O O . THR A 1 289 ? 30.312 -12.93 4.012 1 83.12 289 THR A O 1
ATOM 2257 N N . ARG A 1 290 ? 29.812 -14.391 2.412 1 79 290 ARG A N 1
ATOM 2258 C CA . ARG A 1 290 ? 30.938 -13.969 1.582 1 79 290 ARG A CA 1
ATOM 2259 C C . ARG A 1 290 ? 30.469 -13.164 0.382 1 79 290 ARG A C 1
ATOM 2261 O O . ARG A 1 290 ? 30.766 -13.508 -0.764 1 79 290 ARG A O 1
ATOM 2268 N N . ASP A 1 291 ? 29.562 -12.305 0.502 1 82.75 291 ASP A N 1
ATOM 2269 C CA . ASP A 1 291 ? 29.078 -11.438 -0.564 1 82.75 291 ASP A CA 1
ATOM 2270 C C . ASP A 1 291 ? 29.234 -9.969 -0.187 1 82.75 291 ASP A C 1
ATOM 2272 O O . ASP A 1 291 ? 29.969 -9.633 0.746 1 82.75 291 ASP A O 1
ATOM 2276 N N . GLU A 1 292 ? 28.703 -9.094 -0.973 1 84.81 292 GLU A N 1
ATOM 2277 C CA . GLU A 1 292 ? 28.812 -7.652 -0.75 1 84.81 292 GLU A CA 1
ATOM 2278 C C . GLU A 1 292 ? 28.234 -7.258 0.609 1 84.81 292 GLU A C 1
ATOM 2280 O O . GLU A 1 292 ? 28.703 -6.305 1.234 1 84.81 292 GLU A O 1
ATOM 2285 N N . TYR A 1 293 ? 27.297 -7.98 1.07 1 86.69 293 TYR A N 1
ATOM 2286 C CA . TYR A 1 293 ? 26.656 -7.652 2.338 1 86.69 293 TYR A CA 1
ATOM 2287 C C . TYR A 1 293 ? 27.516 -8.07 3.516 1 86.69 293 TYR A C 1
ATOM 2289 O O . TYR A 1 293 ? 27.5 -7.434 4.57 1 86.69 293 TYR A O 1
ATOM 2297 N N . GLY A 1 294 ? 28.266 -9.117 3.316 1 88.94 294 GLY A N 1
ATOM 2298 C CA . GLY A 1 294 ? 29.25 -9.469 4.332 1 88.94 294 GLY A CA 1
ATOM 2299 C C . GLY A 1 294 ? 30.297 -8.398 4.539 1 88.94 294 GLY A C 1
ATOM 2300 O O . GLY A 1 294 ? 30.656 -8.094 5.676 1 88.94 294 GLY A O 1
ATOM 2301 N N . LEU A 1 295 ? 30.672 -7.883 3.432 1 86.69 295 LEU A N 1
ATOM 2302 C CA . LEU A 1 295 ? 31.656 -6.812 3.492 1 86.69 295 LEU A CA 1
ATOM 2303 C C . LEU A 1 295 ? 31.078 -5.578 4.172 1 86.69 295 LEU A C 1
ATOM 2305 O O . LEU A 1 295 ? 31.75 -4.938 4.988 1 86.69 295 LEU A O 1
ATOM 2309 N N . LYS A 1 296 ? 29.938 -5.25 3.791 1 92.25 296 LYS A N 1
ATOM 2310 C CA . LYS A 1 296 ? 29.281 -4.098 4.398 1 92.25 296 LYS A CA 1
ATOM 2311 C C . LYS A 1 296 ? 29.094 -4.297 5.902 1 92.25 296 LYS A C 1
ATOM 2313 O O . LYS A 1 296 ? 29.25 -3.354 6.68 1 92.25 296 LYS A O 1
ATOM 2318 N N . ALA A 1 297 ? 28.766 -5.465 6.309 1 94.88 297 ALA A N 1
ATOM 2319 C CA . ALA A 1 297 ? 28.625 -5.773 7.73 1 94.88 297 ALA A CA 1
ATOM 2320 C C . ALA A 1 297 ? 29.938 -5.57 8.477 1 94.88 297 ALA A C 1
ATOM 2322 O O . ALA A 1 297 ? 29.953 -5.086 9.609 1 94.88 297 ALA A O 1
ATOM 2323 N N . GLY A 1 298 ? 30.984 -6 7.836 1 92.88 298 GLY A N 1
ATOM 2324 C CA . GLY A 1 298 ? 32.312 -5.762 8.43 1 92.88 298 GLY A CA 1
ATOM 2325 C C . GLY A 1 298 ? 32.594 -4.285 8.609 1 92.88 298 GLY A C 1
ATOM 2326 O O . GLY A 1 298 ? 33.188 -3.893 9.625 1 92.88 298 GLY A O 1
ATOM 2327 N N . GLY A 1 299 ? 32.281 -3.51 7.609 1 92.38 299 GLY A N 1
ATOM 2328 C CA . GLY A 1 299 ? 32.438 -2.07 7.715 1 92.38 299 GLY A CA 1
ATOM 2329 C C . GLY A 1 299 ? 31.641 -1.454 8.836 1 92.38 299 GLY A C 1
ATOM 2330 O O . GLY A 1 299 ? 32.125 -0.585 9.562 1 92.38 299 GLY A O 1
ATOM 2331 N N . VAL A 1 300 ? 30.406 -1.863 8.953 1 96.06 300 VAL A N 1
ATOM 2332 C CA . VAL A 1 300 ? 29.531 -1.369 10.008 1 96.06 300 VAL A CA 1
ATOM 2333 C C . VAL A 1 300 ? 30.078 -1.776 11.367 1 96.06 300 VAL A C 1
ATOM 2335 O O . VAL A 1 300 ? 30.047 -0.988 12.32 1 96.06 300 VAL A O 1
ATOM 2338 N N . LEU A 1 301 ? 30.562 -3.016 11.469 1 95.25 301 LEU A N 1
ATOM 2339 C CA . LEU A 1 301 ? 31.156 -3.49 12.711 1 95.25 301 LEU A CA 1
ATOM 2340 C C . LEU A 1 301 ? 32.344 -2.641 13.109 1 95.25 301 LEU A C 1
ATOM 2342 O O . LEU A 1 301 ? 32.469 -2.229 14.266 1 95.25 301 LEU A O 1
ATOM 2346 N N . ALA A 1 302 ? 33.156 -2.389 12.148 1 93.38 302 ALA A N 1
ATOM 2347 C CA . ALA A 1 302 ? 34.344 -1.565 12.398 1 93.38 302 ALA A CA 1
ATOM 2348 C C . ALA A 1 302 ? 33.938 -0.174 12.883 1 93.38 302 ALA A C 1
ATOM 2350 O O . ALA A 1 302 ? 34.625 0.399 13.75 1 93.38 302 ALA A O 1
ATOM 2351 N N . ALA A 1 303 ? 32.969 0.325 12.336 1 94.88 303 ALA A N 1
ATOM 2352 C CA . ALA A 1 303 ? 32.5 1.645 12.734 1 94.88 303 ALA A CA 1
ATOM 2353 C C . ALA A 1 303 ? 31.938 1.617 14.148 1 94.88 303 ALA A C 1
ATOM 2355 O O . ALA A 1 303 ? 32.188 2.527 14.945 1 94.88 303 ALA A O 1
ATOM 2356 N N . LEU A 1 304 ? 31.188 0.596 14.523 1 95.62 304 LEU A N 1
ATOM 2357 C CA . LEU A 1 304 ? 30.531 0.485 15.828 1 95.62 304 LEU A CA 1
ATOM 2358 C C . LEU A 1 304 ? 31.562 0.312 16.938 1 95.62 304 LEU A C 1
ATOM 2360 O O . LEU A 1 304 ? 31.297 0.65 18.094 1 95.62 304 LEU A O 1
ATOM 2364 N N . GLU A 1 305 ? 32.656 -0.147 16.562 1 94.94 305 GLU A N 1
ATOM 2365 C CA . GLU A 1 305 ? 33.719 -0.404 17.547 1 94.94 305 GLU A CA 1
ATOM 2366 C C . GLU A 1 305 ? 34.469 0.869 17.891 1 94.94 305 GLU A C 1
ATOM 2368 O O . GLU A 1 305 ? 35.25 0.907 18.859 1 94.94 305 GLU A O 1
ATOM 2373 N N . LYS A 1 306 ? 34.219 1.883 17.172 1 93.56 306 LYS A N 1
ATOM 2374 C CA . LYS A 1 306 ? 34.906 3.145 17.391 1 93.56 306 LYS A CA 1
ATOM 2375 C C . LYS A 1 306 ? 34.156 4.027 18.375 1 93.56 306 LYS A C 1
ATOM 2377 O O . LYS A 1 306 ? 32.938 4.109 18.328 1 93.56 306 LYS A O 1
ATOM 2382 N N . PHE A 1 307 ? 34.875 4.723 19.25 1 94.62 307 PHE A N 1
ATOM 2383 C CA . PHE A 1 307 ? 34.281 5.645 20.219 1 94.62 307 PHE A CA 1
ATOM 2384 C C . PHE A 1 307 ? 33.562 6.793 19.5 1 94.62 307 PHE A C 1
ATOM 2386 O O . PHE A 1 307 ? 32.469 7.211 19.922 1 94.62 307 PHE A O 1
ATOM 2393 N N . GLY A 1 308 ? 34.219 7.266 18.453 1 93.44 308 GLY A N 1
ATOM 2394 C CA . GLY A 1 308 ? 33.656 8.375 17.703 1 93.44 308 GLY A CA 1
ATOM 2395 C C . GLY A 1 308 ? 32.25 8.102 17.188 1 93.44 308 GLY A C 1
ATOM 2396 O O . GLY A 1 308 ? 31.406 9.008 17.141 1 93.44 308 GLY A O 1
ATOM 2397 N N . THR A 1 309 ? 32.031 6.852 16.812 1 95.56 309 THR A N 1
ATOM 2398 C CA . THR A 1 309 ? 30.734 6.465 16.297 1 95.56 309 THR A CA 1
ATOM 2399 C C . THR A 1 309 ? 29.688 6.5 17.406 1 95.56 309 THR A C 1
ATOM 2401 O O . THR A 1 309 ? 28.594 7.039 17.234 1 95.56 309 THR A O 1
ATOM 2404 N N . LEU A 1 310 ? 30.016 5.938 18.547 1 96.38 310 LEU A N 1
ATOM 2405 C CA . LEU A 1 310 ? 29.094 5.961 19.688 1 96.38 310 LEU A CA 1
ATOM 2406 C C . LEU A 1 310 ? 28.797 7.395 20.094 1 96.38 310 LEU A C 1
ATOM 2408 O O . LEU A 1 310 ? 27.641 7.734 20.359 1 96.38 310 LEU A O 1
ATOM 2412 N N . PHE A 1 311 ? 29.828 8.234 20.141 1 96.12 311 PHE A N 1
ATOM 2413 C CA . PHE A 1 311 ? 29.672 9.641 20.484 1 96.12 311 PHE A CA 1
ATOM 2414 C C . PHE A 1 311 ? 28.703 10.328 19.516 1 96.12 311 PHE A C 1
ATOM 2416 O O . PHE A 1 311 ? 27.797 11.047 19.953 1 96.12 311 PHE A O 1
ATOM 2423 N N . SER A 1 312 ? 28.906 10.086 18.266 1 95.88 312 SER A N 1
ATOM 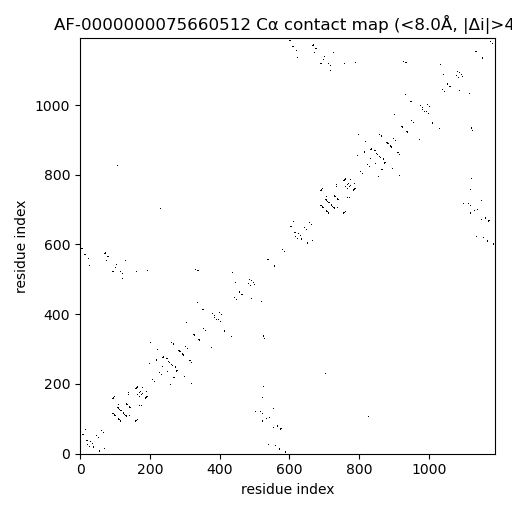2424 C CA . SER A 1 312 ? 28.109 10.734 17.234 1 95.88 312 SER A CA 1
ATOM 2425 C C . SER A 1 312 ? 26.656 10.305 17.312 1 95.88 312 SER A C 1
ATOM 2427 O O . SER A 1 312 ? 25.75 11.125 17.109 1 95.88 312 SER A O 1
ATOM 2429 N N . ILE A 1 313 ? 26.391 9.047 17.547 1 96.31 313 ILE A N 1
ATOM 2430 C CA . ILE A 1 313 ? 25.031 8.547 17.672 1 96.31 313 ILE A CA 1
ATOM 2431 C C . ILE A 1 313 ? 24.344 9.156 18.891 1 96.31 313 ILE A C 1
ATOM 2433 O O . ILE A 1 313 ? 23.203 9.586 18.828 1 96.31 313 ILE A O 1
ATOM 2437 N N . ARG A 1 314 ? 25.031 9.203 19.906 1 96.44 314 ARG A N 1
ATOM 2438 C CA . ARG A 1 314 ? 24.484 9.773 21.141 1 96.44 314 ARG A CA 1
ATOM 2439 C C . ARG A 1 314 ? 24.234 11.273 20.984 1 96.44 314 ARG A C 1
ATOM 2441 O O . ARG A 1 314 ? 23.266 11.805 21.516 1 96.44 314 ARG A O 1
ATOM 2448 N N . LEU A 1 315 ? 25.219 11.938 20.391 1 96.06 315 LEU A N 1
ATOM 2449 C CA . LEU A 1 315 ? 25.031 13.359 20.109 1 96.06 315 LEU A CA 1
ATOM 2450 C C . LEU A 1 315 ? 23.781 13.586 19.266 1 96.06 315 LEU A C 1
ATOM 2452 O O . LEU A 1 315 ? 22.984 14.477 19.547 1 96.06 315 LEU A O 1
ATOM 2456 N N . GLY A 1 316 ? 23.672 12.797 18.203 1 94.31 316 GLY A N 1
ATOM 2457 C CA . GLY A 1 316 ? 22.469 12.867 17.406 1 94.31 316 GLY A CA 1
ATOM 2458 C C . GLY A 1 316 ? 21.203 12.648 18.219 1 94.31 316 GLY A C 1
ATOM 2459 O O . GLY A 1 316 ? 20.219 13.375 18.047 1 94.31 316 GLY A O 1
ATOM 2460 N N . GLN A 1 317 ? 21.203 11.633 19.047 1 94.75 317 GLN A N 1
ATOM 2461 C CA . GLN A 1 317 ? 20.062 11.344 19.906 1 94.75 317 GLN A CA 1
ATOM 2462 C C . GLN A 1 317 ? 19.703 12.547 20.766 1 94.75 317 GLN A C 1
ATOM 2464 O O . GLN A 1 317 ? 18.531 12.883 20.906 1 94.75 317 GLN A O 1
ATOM 2469 N N . LEU A 1 318 ? 20.703 13.156 21.359 1 94.5 318 LEU A N 1
ATOM 2470 C CA . LEU A 1 318 ? 20.5 14.312 22.219 1 94.5 318 LEU A CA 1
ATOM 2471 C C . LEU A 1 318 ? 19.828 15.453 21.453 1 94.5 318 LEU A C 1
ATOM 2473 O O . LEU A 1 318 ? 18.875 16.062 21.938 1 94.5 318 LEU A O 1
ATOM 2477 N N . LEU A 1 319 ? 20.328 15.734 20.312 1 93.56 319 LEU A N 1
ATOM 2478 C CA . LEU A 1 319 ? 19.844 16.844 19.5 1 93.56 319 LEU A CA 1
ATOM 2479 C C . LEU A 1 319 ? 18.453 16.547 18.969 1 93.56 319 LEU A C 1
ATOM 2481 O O . LEU A 1 319 ? 17.562 17.406 19.031 1 93.56 319 LEU A O 1
ATOM 2485 N N . PHE A 1 320 ? 18.219 15.359 18.5 1 93.44 320 PHE A N 1
ATOM 2486 C CA . PHE A 1 320 ? 16.969 15.031 17.812 1 93.44 320 PHE A CA 1
ATOM 2487 C C . PHE A 1 320 ? 15.852 14.773 18.812 1 93.44 320 PHE A C 1
ATOM 2489 O O . PHE A 1 320 ? 14.688 15.047 18.531 1 93.44 320 PHE A O 1
ATOM 2496 N N . PHE A 1 321 ? 16.141 14.273 19.938 1 91.69 321 PHE A N 1
ATOM 2497 C CA . PHE A 1 321 ? 15.133 13.953 20.938 1 91.69 321 PHE A CA 1
ATOM 2498 C C . PHE A 1 321 ? 14.367 15.203 21.359 1 91.69 321 PHE A C 1
ATOM 2500 O O . PHE A 1 321 ? 13.141 15.211 21.391 1 91.69 321 PHE A O 1
ATOM 2507 N N . ALA A 1 322 ? 15.062 16.234 21.656 1 91.75 322 ALA A N 1
ATOM 2508 C CA . ALA A 1 322 ? 14.438 17.484 22.078 1 91.75 322 ALA A CA 1
ATOM 2509 C C . ALA A 1 322 ? 13.617 18.094 20.953 1 91.75 322 ALA A C 1
ATOM 2511 O O . ALA A 1 322 ? 12.516 18.609 21.188 1 91.75 322 ALA A O 1
ATOM 2512 N N . ALA A 1 323 ? 14.117 18.047 19.781 1 93.31 323 ALA A N 1
ATOM 2513 C CA . ALA A 1 323 ? 13.43 18.594 18.625 1 93.31 323 ALA A CA 1
ATOM 2514 C C . ALA A 1 323 ? 12.148 17.828 18.312 1 93.31 323 ALA A C 1
ATOM 2516 O O . ALA A 1 323 ? 11.156 18.406 17.859 1 93.31 323 ALA A O 1
ATOM 2517 N N . GLU A 1 324 ? 12.164 16.516 18.531 1 91.31 324 GLU A N 1
ATOM 2518 C CA . GLU A 1 324 ? 10.992 15.688 18.266 1 91.31 324 GLU A CA 1
ATOM 2519 C C . GLU A 1 324 ? 9.82 16.078 19.156 1 91.31 324 GLU A C 1
ATOM 2521 O O . GLU A 1 324 ? 8.672 16.078 18.719 1 91.31 324 GLU A O 1
ATOM 2526 N N . THR A 1 325 ? 10.023 16.375 20.359 1 88.81 325 THR A N 1
ATOM 2527 C CA . THR A 1 325 ? 8.984 16.828 21.281 1 88.81 325 THR A CA 1
ATOM 2528 C C . THR A 1 325 ? 8.367 18.141 20.812 1 88.81 325 THR A C 1
ATOM 2530 O O . THR A 1 325 ? 7.145 18.297 20.812 1 88.81 325 THR A O 1
ATOM 2533 N N . THR A 1 326 ? 9.211 19.016 20.422 1 91.94 326 THR A N 1
ATOM 2534 C CA . THR A 1 326 ? 8.742 20.297 19.891 1 91.94 326 THR A CA 1
ATOM 2535 C C . THR A 1 326 ? 7.953 20.094 18.609 1 91.94 326 THR A C 1
ATOM 2537 O O . THR A 1 326 ? 6.93 20.75 18.391 1 91.94 326 THR A O 1
ATOM 2540 N N . SER A 1 327 ? 8.477 19.219 17.797 1 90.25 327 SER A N 1
ATOM 2541 C CA . SER A 1 327 ? 7.801 18.938 16.531 1 90.25 327 SER A CA 1
ATOM 2542 C C . SER A 1 327 ? 6.383 18.438 16.766 1 90.25 327 SER A C 1
ATOM 2544 O O . SER A 1 327 ? 5.453 18.812 16.047 1 90.25 327 SER A O 1
ATOM 2546 N N . THR A 1 328 ? 6.152 17.594 17.703 1 88.06 328 THR A N 1
ATOM 2547 C CA . THR A 1 328 ? 4.832 17.062 18.031 1 88.06 328 THR A CA 1
ATOM 2548 C C . THR A 1 328 ? 3.889 18.188 18.469 1 88.06 328 THR A C 1
ATOM 2550 O O . THR A 1 328 ? 2.713 18.188 18.094 1 88.06 328 THR A O 1
ATOM 2553 N N . THR A 1 329 ? 4.41 19.109 19.172 1 87.5 329 THR A N 1
ATOM 2554 C CA . THR A 1 329 ? 3.625 20.25 19.609 1 87.5 329 THR A CA 1
ATOM 2555 C C . THR A 1 329 ? 3.232 21.141 18.438 1 87.5 329 THR A C 1
ATOM 2557 O O . THR A 1 329 ? 2.088 21.594 18.344 1 87.5 329 THR A O 1
ATOM 2560 N N . LEU A 1 330 ? 4.172 21.328 17.547 1 88.38 330 LEU A N 1
ATOM 2561 C CA . LEU A 1 330 ? 3.961 22.219 16.422 1 88.38 330 LEU A CA 1
ATOM 2562 C C . LEU A 1 330 ? 2.959 21.625 15.438 1 88.38 330 LEU A C 1
ATOM 2564 O O . LEU A 1 330 ? 2.404 22.344 14.602 1 88.38 330 LEU A O 1
ATOM 2568 N N . GLN A 1 331 ? 2.715 20.391 15.523 1 85.12 331 GLN A N 1
ATOM 2569 C CA . GLN A 1 331 ? 1.84 19.734 14.562 1 85.12 331 GLN A CA 1
ATOM 2570 C C . GLN A 1 331 ? 0.397 19.703 15.055 1 85.12 331 GLN A C 1
ATOM 2572 O O . GLN A 1 331 ? -0.506 19.281 14.328 1 85.12 331 GLN A O 1
ATOM 2577 N N . LYS A 1 332 ? 0.198 20.25 16.172 1 82.5 332 LYS A N 1
ATOM 2578 C CA . LYS A 1 332 ? -1.165 20.312 16.688 1 82.5 332 LYS A CA 1
ATOM 2579 C C . LYS A 1 332 ? -1.99 21.359 15.961 1 82.5 332 LYS A C 1
ATOM 2581 O O . LYS A 1 332 ? -1.484 22.438 15.641 1 82.5 332 LYS A O 1
ATOM 2586 N N . LYS A 1 333 ? -3.258 21.094 15.766 1 77.31 333 LYS A N 1
ATOM 2587 C CA . LYS A 1 333 ? -4.148 21.984 15.016 1 77.31 333 LYS A CA 1
ATOM 2588 C C . LYS A 1 333 ? -4.527 23.203 15.844 1 77.31 333 LYS A C 1
ATOM 2590 O O . LYS A 1 333 ? -4.746 24.281 15.297 1 77.31 333 LYS A O 1
ATOM 2595 N N . ASP A 1 334 ? -4.602 23.016 17.125 1 78.75 334 ASP A N 1
ATOM 2596 C CA . ASP A 1 334 ? -5.109 24.109 17.953 1 78.75 334 ASP A CA 1
ATOM 2597 C C . ASP A 1 334 ? -3.965 24.922 18.547 1 78.75 334 ASP A C 1
ATOM 2599 O O . ASP A 1 334 ? -4.172 25.688 19.5 1 78.75 334 ASP A O 1
ATOM 2603 N N . LEU A 1 335 ? -2.852 24.75 17.938 1 79.81 335 LEU A N 1
ATOM 2604 C CA . LEU A 1 335 ? -1.674 25.453 18.438 1 79.81 335 LEU A CA 1
ATOM 2605 C C . LEU A 1 335 ? -1.764 26.938 18.125 1 79.81 335 LEU A C 1
ATOM 2607 O O . LEU A 1 335 ? -2.057 27.328 17 1 79.81 335 LEU A O 1
ATOM 2611 N N . SER A 1 336 ? -1.665 27.797 19.156 1 79 336 SER A N 1
ATOM 2612 C CA . SER A 1 336 ? -1.617 29.25 18.969 1 79 336 SER A CA 1
ATOM 2613 C C . SER A 1 336 ? -0.202 29.719 18.656 1 79 336 SER A C 1
ATOM 2615 O O . SER A 1 336 ? 0.762 28.969 18.844 1 79 336 SER A O 1
ATOM 2617 N N . VAL A 1 337 ? -0.087 30.844 18.172 1 82.81 337 VAL A N 1
ATOM 2618 C CA . VAL A 1 337 ? 1.209 31.422 17.828 1 82.81 337 VAL A CA 1
ATOM 2619 C C . VAL A 1 337 ? 2.076 31.531 19.078 1 82.81 337 VAL A C 1
ATOM 2621 O O . VAL A 1 337 ? 3.275 31.25 19.031 1 82.81 337 VAL A O 1
ATOM 2624 N N . GLN A 1 338 ? 1.445 31.875 20.125 1 80.94 338 GLN A N 1
ATOM 2625 C CA . GLN A 1 338 ? 2.158 32 21.391 1 80.94 338 GLN A CA 1
ATOM 2626 C C . GLN A 1 338 ? 2.762 30.672 21.828 1 80.94 338 GLN A C 1
ATOM 2628 O O . GLN A 1 338 ? 3.93 30.609 22.219 1 80.94 338 GLN A O 1
ATOM 2633 N N . GLU A 1 339 ? 1.96 29.75 21.766 1 83.62 339 GLU A N 1
ATOM 2634 C CA . GLU A 1 339 ? 2.404 28.422 22.188 1 83.62 339 GLU A CA 1
ATOM 2635 C C . GLU A 1 339 ? 3.535 27.922 21.297 1 83.62 339 GLU A C 1
ATOM 2637 O O . GLU A 1 339 ? 4.469 27.266 21.766 1 83.62 339 GLU A O 1
ATOM 2642 N N . ALA A 1 340 ? 3.367 28.172 20.062 1 88.62 340 ALA A N 1
ATOM 2643 C CA . ALA A 1 340 ? 4.406 27.766 19.125 1 88.62 340 ALA A CA 1
ATOM 2644 C C . ALA A 1 340 ? 5.723 28.484 19.422 1 88.62 340 ALA A C 1
ATOM 2646 O O . ALA A 1 340 ? 6.781 27.844 19.453 1 88.62 340 ALA A O 1
ATOM 2647 N N . MET A 1 341 ? 5.66 29.719 19.656 1 87.5 341 MET A N 1
ATOM 2648 C CA . MET A 1 341 ? 6.848 30.516 19.953 1 87.5 341 MET A CA 1
ATOM 2649 C C . MET A 1 341 ? 7.496 30.047 21.266 1 87.5 341 MET A C 1
ATOM 2651 O O . MET A 1 341 ? 8.719 29.938 21.344 1 87.5 341 MET A O 1
ATOM 2655 N N . ASP A 1 342 ? 6.676 29.812 22.156 1 88.81 342 ASP A N 1
ATOM 2656 C CA . ASP A 1 342 ? 7.176 29.344 23.453 1 88.81 342 ASP A CA 1
ATOM 2657 C C . ASP A 1 342 ? 7.875 28 23.312 1 88.81 342 ASP A C 1
ATOM 2659 O O . ASP A 1 342 ? 8.891 27.75 23.969 1 88.81 342 ASP A O 1
ATOM 2663 N N . SER A 1 343 ? 7.281 27.203 22.531 1 91.81 343 SER A N 1
ATOM 2664 C CA . SER A 1 343 ? 7.863 25.891 22.328 1 91.81 343 SER A CA 1
ATOM 2665 C C . SER A 1 343 ? 9.242 25.984 21.688 1 91.81 343 SER A C 1
ATOM 2667 O O . SER A 1 343 ? 10.172 25.266 22.078 1 91.81 343 SER A O 1
ATOM 2669 N N . VAL A 1 344 ? 9.383 26.828 20.75 1 93.31 344 VAL A N 1
ATOM 2670 C CA . VAL A 1 344 ? 10.656 27 20.047 1 93.31 344 VAL A CA 1
ATOM 2671 C C . VAL A 1 344 ? 11.672 27.656 20.984 1 93.31 344 VAL A C 1
ATOM 2673 O O . VAL A 1 344 ? 12.852 27.281 20.984 1 93.31 344 VAL A O 1
ATOM 2676 N N . GLU A 1 345 ? 11.219 28.594 21.719 1 92.94 345 GLU A N 1
ATOM 2677 C CA . GLU A 1 345 ? 12.125 29.25 22.656 1 92.94 345 GLU A CA 1
ATOM 2678 C C . GLU A 1 345 ? 12.609 28.281 23.734 1 92.94 345 GLU A C 1
ATOM 2680 O O . GLU A 1 345 ? 13.758 28.344 24.172 1 92.94 345 GLU A O 1
ATOM 2685 N N . THR A 1 346 ? 11.711 27.516 24.156 1 94.44 346 THR A N 1
ATOM 2686 C CA . THR A 1 346 ? 12.086 26.484 25.125 1 94.44 346 THR A CA 1
ATOM 2687 C C . THR A 1 346 ? 13.148 25.547 24.531 1 94.44 346 THR A C 1
ATOM 2689 O O . THR A 1 346 ? 14.086 25.156 25.234 1 94.44 346 THR A O 1
ATOM 2692 N N . LEU A 1 347 ? 12.977 25.219 23.328 1 95.5 347 LEU A N 1
ATOM 2693 C CA . LEU A 1 347 ? 13.945 24.359 22.656 1 95.5 347 LEU A CA 1
ATOM 2694 C C . LEU A 1 347 ? 15.297 25.047 22.547 1 95.5 347 LEU A C 1
ATOM 2696 O O . LEU A 1 347 ? 16.344 24.422 22.781 1 95.5 347 LEU A O 1
ATOM 2700 N N . LYS A 1 348 ? 15.328 26.328 22.25 1 95.62 348 LYS A N 1
ATOM 2701 C CA . LYS A 1 348 ? 16.562 27.094 22.203 1 95.62 348 LYS A CA 1
ATOM 2702 C C . LYS A 1 348 ? 17.25 27.125 23.562 1 95.62 348 LYS A C 1
ATOM 2704 O O . LYS A 1 348 ? 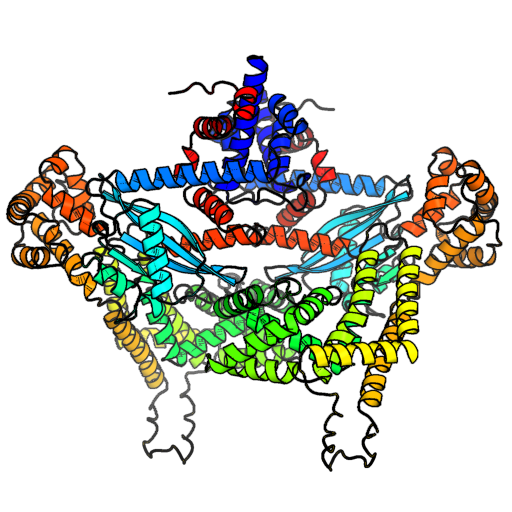18.469 26.953 23.656 1 95.62 348 LYS A O 1
ATOM 2709 N N . LYS A 1 349 ? 16.469 27.328 24.531 1 95.62 349 LYS A N 1
ATOM 2710 C CA . LYS A 1 349 ? 17.016 27.344 25.875 1 95.62 349 LYS A CA 1
ATOM 2711 C C . LYS A 1 349 ? 17.641 26 26.25 1 95.62 349 LYS A C 1
ATOM 2713 O O . LYS A 1 349 ? 18.672 25.953 26.906 1 95.62 349 LYS A O 1
ATOM 2718 N N . TYR A 1 350 ? 16.969 25.031 25.844 1 95.94 350 TYR A N 1
ATOM 2719 C CA . TYR A 1 350 ? 17.5 23.703 26.094 1 95.94 350 TYR A CA 1
ATOM 2720 C C . TYR A 1 350 ? 18.875 23.531 25.453 1 95.94 350 TYR A C 1
ATOM 2722 O O . TYR A 1 350 ? 19.812 23.047 26.109 1 95.94 350 TYR A O 1
ATOM 2730 N N . TYR A 1 351 ? 19.031 23.891 24.234 1 96.12 351 TYR A N 1
ATOM 2731 C CA . TYR A 1 351 ? 20.297 23.734 23.547 1 96.12 351 TYR A CA 1
ATOM 2732 C C . TYR A 1 351 ? 21.359 24.656 24.141 1 96.12 351 TYR A C 1
ATOM 2734 O O . TYR A 1 351 ? 22.547 24.297 24.172 1 96.12 351 TYR A O 1
ATOM 2742 N N . ARG A 1 352 ? 20.938 25.781 24.609 1 95.88 352 ARG A N 1
ATOM 2743 C CA . ARG A 1 352 ? 21.875 26.688 25.281 1 95.88 352 ARG A CA 1
ATOM 2744 C C . ARG A 1 352 ? 22.375 26.078 26.578 1 95.88 352 ARG A C 1
ATOM 2746 O O . ARG A 1 352 ? 23.547 26.25 26.938 1 95.88 352 ARG A O 1
ATOM 2753 N N . ARG A 1 353 ? 21.484 25.438 27.203 1 95.81 353 ARG A N 1
ATOM 2754 C CA . ARG A 1 353 ? 21.891 24.766 28.438 1 95.81 353 ARG A CA 1
ATOM 2755 C C . ARG A 1 353 ? 22.844 23.609 28.141 1 95.81 353 ARG A C 1
ATOM 2757 O O . ARG A 1 353 ? 23.75 23.344 28.922 1 95.81 353 ARG A O 1
ATOM 2764 N N . GLN A 1 354 ? 22.594 23 27.094 1 95.56 354 GLN A N 1
ATOM 2765 C CA . GLN A 1 354 ? 23.469 21.891 26.703 1 95.56 354 GLN A CA 1
ATOM 2766 C C . GLN A 1 354 ? 24.828 22.406 26.266 1 95.56 354 GLN A C 1
ATOM 2768 O O . GLN A 1 354 ? 25.828 21.672 26.328 1 95.56 354 GLN A O 1
ATOM 2773 N N . ARG A 1 355 ? 24.875 23.688 25.797 1 95.81 355 ARG A N 1
ATOM 2774 C CA . ARG A 1 355 ? 26.109 24.281 25.281 1 95.81 355 ARG A CA 1
ATOM 2775 C C . ARG A 1 355 ? 27 24.781 26.422 1 95.81 355 ARG A C 1
ATOM 2777 O O . ARG A 1 355 ? 27.625 25.828 26.312 1 95.81 355 ARG A O 1
ATOM 2784 N N . THR A 1 356 ? 27 24.172 27.531 1 96.19 356 THR A N 1
ATOM 2785 C CA . THR A 1 356 ? 27.859 24.531 28.656 1 96.19 356 THR A CA 1
ATOM 2786 C C . THR A 1 356 ? 28.922 23.469 28.875 1 96.19 356 THR A C 1
ATOM 2788 O O . THR A 1 356 ? 28.75 22.312 28.484 1 96.19 356 THR A O 1
ATOM 2791 N N . GLU A 1 357 ? 30 23.859 29.484 1 95.75 357 GLU A N 1
ATOM 2792 C CA . GLU A 1 357 ? 31.109 22.938 29.75 1 95.75 357 GLU A CA 1
ATOM 2793 C C . GLU A 1 357 ? 30.688 21.812 30.703 1 95.75 357 GLU A C 1
ATOM 2795 O O . GLU A 1 357 ? 31.109 20.672 30.547 1 95.75 357 GLU A O 1
ATOM 2800 N N . GLU A 1 358 ? 29.875 22.172 31.609 1 95.88 358 GLU A N 1
ATOM 2801 C CA . GLU A 1 358 ? 29.391 21.188 32.562 1 95.88 358 GLU A CA 1
ATOM 2802 C C . GLU A 1 358 ? 28.562 20.109 31.891 1 95.88 358 GLU A C 1
ATOM 2804 O O . GLU A 1 358 ? 28.734 18.922 32.156 1 95.88 358 GLU A O 1
ATOM 2809 N N . SER A 1 359 ? 27.656 20.562 30.984 1 96.81 359 SER A N 1
ATOM 2810 C CA . SER A 1 359 ? 26.812 19.625 30.266 1 96.81 359 SER A CA 1
ATOM 2811 C C . SER A 1 359 ? 27.625 18.734 29.344 1 96.81 359 SER A C 1
ATOM 2813 O O . SER A 1 359 ? 27.359 17.531 29.219 1 96.81 359 SER A O 1
ATOM 2815 N N . PHE A 1 360 ? 28.594 19.328 28.719 1 96.69 360 PHE A N 1
ATOM 2816 C CA . PHE A 1 360 ? 29.469 18.547 27.844 1 96.69 360 PHE A CA 1
ATOM 2817 C C . PHE A 1 360 ? 30.25 17.516 28.656 1 96.69 360 PHE A C 1
ATOM 2819 O O . PHE A 1 360 ? 30.359 16.359 28.25 1 96.69 360 PHE A O 1
ATOM 2826 N N . ASP A 1 361 ? 30.766 17.922 29.766 1 96.56 361 ASP A N 1
ATOM 2827 C CA . ASP A 1 361 ? 31.562 17.016 30.594 1 96.56 361 ASP A CA 1
ATOM 2828 C C . ASP A 1 361 ? 30.734 15.836 31.078 1 96.56 361 ASP A C 1
ATOM 2830 O O . ASP A 1 361 ? 31.219 14.703 31.094 1 96.56 361 ASP A O 1
ATOM 2834 N N . ALA A 1 362 ? 29.594 16.141 31.453 1 96.62 362 ALA A N 1
ATOM 2835 C CA . ALA A 1 362 ? 28.703 15.062 31.875 1 96.62 362 ALA A CA 1
ATOM 2836 C C . ALA A 1 362 ? 28.391 14.117 30.734 1 96.62 362 ALA A C 1
ATOM 2838 O O . ALA A 1 362 ? 28.391 12.891 30.906 1 96.62 362 ALA A O 1
ATOM 2839 N N . PHE A 1 363 ? 28.094 14.719 29.578 1 96.75 363 PHE A N 1
ATOM 2840 C CA . PHE A 1 363 ? 27.781 13.945 28.375 1 96.75 363 PHE A CA 1
ATOM 2841 C C . PHE A 1 363 ? 28.969 13.078 27.969 1 96.75 363 PHE A C 1
ATOM 2843 O O . PHE A 1 363 ? 28.812 11.898 27.672 1 96.75 363 PHE A O 1
ATOM 2850 N N . TYR A 1 364 ? 30.125 13.625 27.953 1 96.06 364 TYR A N 1
ATOM 2851 C CA . TYR A 1 364 ? 31.344 12.93 27.547 1 96.06 364 TYR A CA 1
ATOM 2852 C C . TYR A 1 364 ? 31.656 11.805 28.516 1 96.06 364 TYR A C 1
ATOM 2854 O O . TYR A 1 364 ? 32 10.688 28.109 1 96.06 364 TYR A O 1
ATOM 2862 N N . ALA A 1 365 ? 31.516 12.07 29.812 1 95.62 365 ALA A N 1
ATOM 2863 C CA . ALA A 1 365 ? 31.812 11.07 30.828 1 95.62 365 ALA A CA 1
ATOM 2864 C C . ALA A 1 365 ? 30.859 9.883 30.703 1 95.62 365 ALA A C 1
ATOM 2866 O O . ALA A 1 365 ? 31.266 8.727 30.812 1 95.62 365 ALA A O 1
ATOM 2867 N N . SER A 1 366 ? 29.656 10.25 30.547 1 96.12 366 SER A N 1
ATOM 2868 C CA . SER A 1 366 ? 28.656 9.188 30.391 1 96.12 366 SER A CA 1
ATOM 2869 C C . SER A 1 366 ? 28.922 8.359 29.141 1 96.12 366 SER A C 1
ATOM 2871 O O . SER A 1 366 ? 28.688 7.148 29.125 1 96.12 366 SER A O 1
ATOM 2873 N N . THR A 1 367 ? 29.344 8.984 28.078 1 96.31 367 THR A N 1
ATOM 2874 C CA . THR A 1 367 ? 29.625 8.289 26.828 1 96.31 367 THR A CA 1
ATOM 2875 C C . THR A 1 367 ? 30.844 7.383 26.984 1 96.31 367 THR A C 1
ATOM 2877 O O . THR A 1 367 ? 30.875 6.277 26.438 1 96.31 367 THR A O 1
ATOM 2880 N N . VAL A 1 368 ? 31.812 7.84 27.719 1 95.06 368 VAL A N 1
ATOM 2881 C CA . VAL A 1 368 ? 33 7.047 27.984 1 95.06 368 VAL A CA 1
ATOM 2882 C C . VAL A 1 368 ? 32.656 5.82 28.812 1 95.06 368 VAL A C 1
ATOM 2884 O O . VAL A 1 368 ? 33.156 4.723 28.578 1 95.06 368 VAL A O 1
ATOM 2887 N N . GLU A 1 369 ? 31.812 6.016 29.75 1 94.94 369 GLU A N 1
ATOM 2888 C CA . GLU A 1 369 ? 31.359 4.902 30.562 1 94.94 369 GLU A CA 1
ATOM 2889 C C . GLU A 1 369 ? 30.625 3.863 29.734 1 94.94 369 GLU A C 1
ATOM 2891 O O . GLU A 1 369 ? 30.828 2.66 29.906 1 94.94 369 GLU A O 1
ATOM 2896 N N . LYS A 1 370 ? 29.75 4.344 28.891 1 95.25 370 LYS A N 1
ATOM 2897 C CA . LYS A 1 370 ? 29.016 3.438 28.031 1 95.25 370 LYS A CA 1
ATOM 2898 C C . LYS A 1 370 ? 29.953 2.691 27.078 1 95.25 370 LYS A C 1
ATOM 2900 O O . LYS A 1 370 ? 29.719 1.519 26.781 1 95.25 370 LYS A O 1
ATOM 2905 N N . ALA A 1 371 ? 30.922 3.391 26.625 1 94.81 371 ALA A N 1
ATOM 2906 C CA . ALA A 1 371 ? 31.906 2.766 25.75 1 94.81 371 ALA A CA 1
ATOM 2907 C C . ALA A 1 371 ? 32.625 1.633 26.469 1 94.81 371 ALA A C 1
ATOM 2909 O O . ALA A 1 371 ? 32.938 0.593 25.859 1 94.81 371 ALA A O 1
ATOM 2910 N N . ARG A 1 372 ? 32.906 1.832 27.703 1 93.31 372 ARG A N 1
ATOM 2911 C CA . ARG A 1 372 ? 33.562 0.808 28.516 1 93.31 372 ARG A CA 1
ATOM 2912 C C . ARG A 1 372 ? 32.656 -0.399 28.719 1 93.31 372 ARG A C 1
ATOM 2914 O O . ARG A 1 372 ? 33.094 -1.544 28.641 1 93.31 372 ARG A O 1
ATOM 2921 N N . GLU A 1 373 ? 31.453 -0.079 28.953 1 92.69 373 GLU A N 1
ATOM 2922 C CA . GLU A 1 373 ? 30.484 -1.148 29.125 1 92.69 373 GLU A CA 1
ATOM 2923 C C . GLU A 1 373 ? 30.359 -2 27.875 1 92.69 373 GLU A C 1
ATOM 2925 O O . GLU A 1 373 ? 30.172 -3.215 27.953 1 92.69 373 GLU A O 1
ATOM 2930 N N . LEU A 1 374 ? 30.453 -1.361 26.703 1 93.06 374 LEU A N 1
ATOM 2931 C CA . LEU A 1 374 ? 30.266 -2.029 25.422 1 93.06 374 LEU A CA 1
ATOM 2932 C C . LEU A 1 374 ? 31.594 -2.607 24.922 1 93.06 374 LEU A C 1
ATOM 2934 O O . LEU A 1 374 ? 31.625 -3.289 23.891 1 93.06 374 LEU A O 1
ATOM 2938 N N . ASN A 1 375 ? 32.594 -2.396 25.625 1 90.38 375 ASN A N 1
ATOM 2939 C CA . ASN A 1 375 ? 33.938 -2.875 25.281 1 90.38 375 ASN A CA 1
ATOM 2940 C C . ASN A 1 375 ? 34.375 -2.377 23.906 1 90.38 375 ASN A C 1
ATOM 2942 O O . ASN A 1 375 ? 34.781 -3.17 23.062 1 90.38 375 ASN A O 1
ATOM 2946 N N . ILE A 1 376 ? 34.188 -1.073 23.688 1 91.44 376 ILE A N 1
ATOM 2947 C CA . ILE A 1 376 ? 34.594 -0.457 22.438 1 91.44 376 ILE A CA 1
ATOM 2948 C C . ILE A 1 376 ? 35.906 0.308 22.656 1 91.44 376 ILE A C 1
ATOM 2950 O O . ILE A 1 376 ? 36.375 0.426 23.797 1 91.44 376 ILE A O 1
ATOM 2954 N N . ASP A 1 377 ? 36.469 0.872 21.578 1 84.56 377 ASP A N 1
ATOM 2955 C CA . ASP A 1 377 ? 37.781 1.54 21.609 1 84.56 377 ASP A CA 1
ATOM 2956 C C . ASP A 1 377 ? 37.719 2.809 22.453 1 84.56 377 ASP A C 1
ATOM 2958 O O . ASP A 1 377 ? 36.656 3.389 22.641 1 84.56 377 ASP A O 1
ATOM 2962 N N . GLU A 1 378 ? 38.781 3.172 22.953 1 83.81 378 GLU A N 1
ATOM 2963 C CA . GLU A 1 378 ? 38.906 4.422 23.703 1 83.81 378 GLU A CA 1
ATOM 2964 C C . GLU A 1 378 ? 38.906 5.625 22.766 1 83.81 378 GLU A C 1
ATOM 2966 O O . GLU A 1 378 ? 39.094 5.48 21.547 1 83.81 378 GLU A O 1
ATOM 2971 N N . PRO A 1 379 ? 38.594 6.742 23.297 1 85.12 379 PRO A N 1
ATOM 2972 C CA . PRO A 1 379 ? 38.562 7.941 22.453 1 85.12 379 PRO A CA 1
ATOM 2973 C C . PRO A 1 379 ? 39.906 8.227 21.797 1 85.12 379 PRO A C 1
ATOM 2975 O O . PRO A 1 379 ? 40.969 8.164 22.453 1 85.12 379 PRO A O 1
ATOM 2978 N N . VAL A 1 380 ? 39.875 8.211 20.5 1 76.12 380 VAL A N 1
ATOM 2979 C CA . VAL A 1 380 ? 41.094 8.484 19.75 1 76.12 380 VAL A CA 1
ATOM 2980 C C . VAL A 1 380 ? 40.906 9.719 18.891 1 76.12 380 VAL A C 1
ATOM 2982 O O . VAL A 1 380 ? 39.781 10.07 18.516 1 76.12 380 VAL A O 1
ATOM 2985 N N . LEU A 1 381 ? 42 10.484 18.875 1 71.62 381 LEU A N 1
ATOM 2986 C CA . LEU A 1 381 ? 41.969 11.625 17.969 1 71.62 381 LEU A CA 1
ATOM 2987 C C . LEU A 1 381 ? 41.906 11.172 16.516 1 71.62 381 LEU A C 1
ATOM 2989 O O . LEU A 1 381 ? 42.562 10.195 16.125 1 71.62 381 LEU A O 1
ATOM 2993 N N . PRO A 1 382 ? 41 11.688 15.695 1 64.75 382 PRO A N 1
ATOM 2994 C CA . PRO A 1 382 ? 40.938 11.297 14.289 1 64.75 382 PRO A CA 1
ATOM 2995 C C . PRO A 1 382 ? 42.281 11.516 13.562 1 64.75 382 PRO A C 1
ATOM 2997 O O . PRO A 1 382 ? 43.031 12.422 13.922 1 64.75 382 PRO A O 1
ATOM 3000 N N . ARG A 1 383 ? 42.625 10.609 12.766 1 55.06 383 ARG A N 1
ATOM 3001 C CA . ARG A 1 383 ? 43.844 10.75 12 1 55.06 383 ARG A CA 1
ATOM 3002 C C . ARG A 1 383 ? 43.75 11.93 11.039 1 55.06 383 ARG A C 1
ATOM 3004 O O . ARG A 1 383 ? 42.75 12.109 10.359 1 55.06 383 ARG A O 1
ATOM 3011 N N . TYR A 1 384 ? 44.375 12.977 11.344 1 43.91 384 TYR A N 1
ATOM 3012 C CA . TYR A 1 384 ? 44.406 14.109 10.43 1 43.91 384 TYR A CA 1
ATOM 3013 C C . TYR A 1 384 ? 45 13.703 9.086 1 43.91 384 TYR A C 1
ATOM 3015 O O . TYR A 1 384 ? 46.125 13.156 9.023 1 43.91 384 TYR A O 1
ATOM 3023 N N . ARG A 1 385 ? 44.25 13.453 8.125 1 44.78 385 ARG A N 1
ATOM 3024 C CA . ARG A 1 385 ? 44.875 13.336 6.809 1 44.78 385 ARG A CA 1
ATOM 3025 C C . ARG A 1 385 ? 45.375 14.68 6.324 1 44.78 385 ARG A C 1
ATOM 3027 O O . ARG A 1 385 ? 44.688 15.688 6.402 1 44.78 385 ARG A O 1
ATOM 3034 N N . ARG A 1 386 ? 46.812 14.773 6.004 1 46.06 386 ARG A N 1
ATOM 3035 C CA . ARG A 1 386 ? 47.438 15.953 5.418 1 46.06 386 ARG A CA 1
ATOM 3036 C C . ARG A 1 386 ? 46.719 16.375 4.145 1 46.06 386 ARG A C 1
ATOM 3038 O O . ARG A 1 386 ? 46.344 15.539 3.324 1 46.06 386 ARG A O 1
ATOM 3045 N N . GLN A 1 387 ? 46 17.5 4.168 1 43.47 387 GLN A N 1
ATOM 3046 C CA . GLN A 1 387 ? 45.469 18.016 2.91 1 43.47 387 GLN A CA 1
ATOM 3047 C C . GLN A 1 387 ? 46.438 17.75 1.762 1 43.47 387 GLN A C 1
ATOM 3049 O O . GLN A 1 387 ? 47.656 17.75 1.954 1 43.47 387 GLN A O 1
ATOM 3054 N N . PRO A 1 388 ? 46.156 17.219 0.669 1 48.34 388 PRO A N 1
ATOM 3055 C CA . PRO A 1 388 ? 47.156 17.125 -0.416 1 48.34 388 PRO A CA 1
ATOM 3056 C C . PRO A 1 388 ? 47.969 18.391 -0.575 1 48.34 388 PRO A C 1
ATOM 3058 O O . PRO A 1 388 ? 47.469 19.484 -0.287 1 48.34 388 PRO A O 1
ATOM 3061 N N . ARG A 1 389 ? 49.219 18.297 -0.735 1 51.31 389 ARG A N 1
ATOM 3062 C CA . ARG A 1 389 ? 50.156 19.391 -0.869 1 51.31 389 ARG A CA 1
ATOM 3063 C C . ARG A 1 389 ? 49.594 20.531 -1.688 1 51.31 389 ARG A C 1
ATOM 3065 O O . ARG A 1 389 ? 50 21.688 -1.531 1 51.31 389 ARG A O 1
ATOM 3072 N N . ARG A 1 390 ? 48.781 20.109 -2.65 1 48.88 390 ARG A N 1
ATOM 3073 C CA . ARG A 1 390 ? 48.344 21.141 -3.584 1 48.88 390 ARG A CA 1
ATOM 3074 C C . ARG A 1 390 ? 47.344 22.094 -2.91 1 48.88 390 ARG A C 1
ATOM 3076 O O . ARG A 1 390 ? 47.125 23.203 -3.393 1 48.88 390 ARG A O 1
ATOM 3083 N N . LEU A 1 391 ? 46.594 21.484 -1.998 1 46.44 391 LEU A N 1
ATOM 3084 C CA . LEU A 1 391 ? 45.594 22.328 -1.355 1 46.44 391 LEU A CA 1
ATOM 3085 C C . LEU A 1 391 ? 46.062 22.766 0.028 1 46.44 391 LEU A C 1
ATOM 3087 O O . LEU A 1 391 ? 45.312 23.375 0.786 1 46.44 391 LEU A O 1
ATOM 3091 N N . ASP A 1 392 ? 47.188 22.281 0.357 1 44.38 392 ASP A N 1
ATOM 3092 C CA . ASP A 1 392 ? 47.812 22.641 1.636 1 44.38 392 ASP A CA 1
ATOM 3093 C C . ASP A 1 392 ? 48.031 24.141 1.729 1 44.38 392 ASP A C 1
ATOM 3095 O O . ASP A 1 392 ? 48.844 24.703 0.974 1 44.38 392 ASP A O 1
ATOM 3099 N N . ASP A 1 393 ? 47.062 24.859 1.926 1 45.78 393 ASP A N 1
ATOM 3100 C CA . ASP A 1 393 ? 47.312 26.297 2.033 1 45.78 393 ASP A CA 1
ATOM 3101 C C . ASP A 1 393 ? 48.25 26.609 3.201 1 45.78 393 ASP A C 1
ATOM 3103 O O . ASP A 1 393 ? 48.375 27.75 3.615 1 45.78 393 ASP A O 1
ATOM 3107 N N . GLY A 1 394 ? 49.031 25.766 3.744 1 47.53 394 GLY A N 1
ATOM 3108 C CA . GLY A 1 394 ? 50.031 26 4.777 1 47.53 394 GLY A CA 1
ATOM 3109 C C . GLY A 1 394 ? 49.469 25.984 6.18 1 47.53 394 GLY A C 1
ATOM 3110 O O . GLY A 1 394 ? 50.188 26.203 7.152 1 47.53 394 GLY A O 1
ATOM 3111 N N . SER A 1 395 ? 48.156 26.25 6.309 1 43.59 395 SER A N 1
ATOM 3112 C CA . SER A 1 395 ? 47.656 26.391 7.68 1 43.59 395 SER A CA 1
ATOM 3113 C C . SER A 1 395 ? 47.656 25.031 8.391 1 43.59 395 SER A C 1
ATOM 3115 O O . SER A 1 395 ? 47.375 24.016 7.777 1 43.59 395 SER A O 1
ATOM 3117 N N . ASP A 1 396 ? 48.438 24.859 9.375 1 44.59 396 ASP A N 1
ATOM 3118 C CA . ASP A 1 396 ? 48.531 23.656 10.203 1 44.59 396 ASP A CA 1
ATOM 3119 C C . ASP A 1 396 ? 47.156 23.156 10.609 1 44.59 396 ASP A C 1
ATOM 3121 O O . ASP A 1 396 ? 46.312 23.938 11.086 1 44.59 396 ASP A O 1
ATOM 3125 N N . PRO A 1 397 ? 46.781 22.141 10.031 1 49.19 397 PRO A N 1
ATOM 3126 C CA . PRO A 1 397 ? 45.469 21.641 10.484 1 49.19 397 PRO A CA 1
ATOM 3127 C C . PRO A 1 397 ? 45.344 21.625 12.008 1 49.19 397 PRO A C 1
ATOM 3129 O O . PRO A 1 397 ? 46.344 21.438 12.711 1 49.19 397 PRO A O 1
ATOM 3132 N N . HIS A 1 398 ? 44.656 22.453 12.656 1 48.53 398 HIS A N 1
ATOM 3133 C CA . HIS A 1 398 ? 44.5 22.5 14.109 1 48.53 398 HIS A CA 1
ATOM 3134 C C . HIS A 1 398 ? 44.469 21.094 14.703 1 48.53 398 HIS A C 1
ATOM 3136 O O . HIS A 1 398 ? 43.625 20.281 14.305 1 48.53 398 HIS A O 1
ATOM 3142 N N . ARG A 1 399 ? 45.562 20.672 15.156 1 53.16 399 ARG A N 1
ATOM 3143 C CA . ARG A 1 399 ? 45.656 19.406 15.883 1 53.16 399 ARG A CA 1
ATOM 3144 C C . ARG A 1 399 ? 45.094 19.531 17.281 1 53.16 399 ARG A C 1
ATOM 3146 O O . ARG A 1 399 ? 45.5 20.391 18.062 1 53.16 399 ARG A O 1
ATOM 3153 N N . HIS A 1 400 ? 43.938 19 17.484 1 59.41 400 HIS A N 1
ATOM 3154 C CA . HIS A 1 400 ? 43.375 19.016 18.828 1 59.41 400 HIS A CA 1
ATOM 3155 C C . HIS A 1 400 ? 44.312 18.312 19.812 1 59.41 400 HIS A C 1
ATOM 3157 O O . HIS A 1 400 ? 45 17.359 19.453 1 59.41 400 HIS A O 1
ATOM 3163 N N . ALA A 1 401 ? 44.656 18.828 20.984 1 62.66 401 ALA A N 1
ATOM 3164 C CA . ALA A 1 401 ? 45.594 18.328 21.984 1 62.66 401 ALA A CA 1
ATOM 3165 C C . ALA A 1 401 ? 45.156 16.969 22.531 1 62.66 401 ALA A C 1
ATOM 3167 O O . ALA A 1 401 ? 45.969 16.078 22.766 1 62.66 401 ALA A O 1
ATOM 3168 N N . CYS A 1 402 ? 43.75 16.875 22.875 1 79 402 CYS A N 1
ATOM 3169 C CA . CYS A 1 402 ? 43.219 15.648 23.453 1 79 402 CYS A CA 1
ATOM 3170 C C . CYS A 1 402 ? 41.875 15.266 22.812 1 79 402 CYS A C 1
ATOM 3172 O O . CYS A 1 402 ? 41.188 16.125 22.266 1 79 402 CYS A O 1
ATOM 3174 N N . PRO A 1 403 ? 41.625 14 22.656 1 86.94 403 PRO A N 1
ATOM 3175 C CA . PRO A 1 403 ? 40.375 13.523 22.094 1 86.94 403 PRO A CA 1
ATOM 3176 C C . PRO A 1 403 ? 39.156 14.227 22.688 1 86.94 403 PRO A C 1
ATOM 3178 O O . PRO A 1 403 ? 38.188 14.516 21.953 1 86.94 403 PRO A O 1
ATOM 3181 N N . LYS A 1 404 ? 39.281 14.539 23.875 1 90.81 404 LYS A N 1
ATOM 3182 C CA . LYS A 1 404 ? 38.156 15.203 24.531 1 90.81 404 LYS A CA 1
ATOM 3183 C C . LYS A 1 404 ? 37.875 16.578 23.938 1 90.81 404 LYS A C 1
ATOM 3185 O O . LYS A 1 404 ? 36.75 16.984 23.75 1 90.81 404 LYS A O 1
ATOM 3190 N N . ASP A 1 405 ? 38.906 17.297 23.578 1 90.75 405 ASP A N 1
ATOM 3191 C CA . ASP A 1 405 ? 38.781 18.625 23 1 90.75 405 ASP A CA 1
ATOM 3192 C C . ASP A 1 405 ? 38.156 18.562 21.609 1 90.75 405 ASP A C 1
ATOM 3194 O O . ASP A 1 405 ? 37.375 19.469 21.234 1 90.75 405 ASP A O 1
ATOM 3198 N N . PHE A 1 406 ? 38.531 17.578 21 1 90.19 406 PHE A N 1
ATOM 3199 C CA . PHE A 1 406 ? 37.938 17.406 19.672 1 90.19 406 PHE A CA 1
ATOM 3200 C C . PHE A 1 406 ? 36.438 17.188 19.766 1 90.19 406 PHE A C 1
ATOM 3202 O O . PHE A 1 406 ? 35.656 17.828 19.047 1 90.19 406 PHE A O 1
ATOM 3209 N N . HIS A 1 407 ? 36.062 16.297 20.562 1 93.75 407 HIS A N 1
ATOM 3210 C CA . HIS A 1 407 ? 34.625 16 20.734 1 93.75 407 HIS A CA 1
ATOM 3211 C C . HIS A 1 407 ? 33.875 17.188 21.312 1 93.75 407 HIS A C 1
ATOM 3213 O O . HIS A 1 407 ? 32.719 17.391 21 1 93.75 407 HIS A O 1
ATOM 3219 N N . ARG A 1 408 ? 34.594 17.953 22.109 1 94.38 408 ARG A N 1
ATOM 3220 C CA . ARG A 1 408 ? 34 19.172 22.641 1 94.38 408 ARG A CA 1
ATOM 3221 C C . ARG A 1 408 ? 33.656 20.156 21.531 1 94.38 408 ARG A C 1
ATOM 3223 O O . ARG A 1 408 ? 32.594 20.75 21.531 1 94.38 408 ARG A O 1
ATOM 3230 N N . LEU A 1 409 ? 34.594 20.25 20.641 1 92.88 409 LEU A N 1
ATOM 3231 C CA . LEU A 1 409 ? 34.375 21.172 19.516 1 92.88 409 LEU A CA 1
ATOM 3232 C C . LEU A 1 409 ? 33.188 20.734 18.672 1 92.88 409 LEU A C 1
ATOM 3234 O O . LEU A 1 409 ? 32.344 21.562 18.281 1 92.88 409 LEU A O 1
ATOM 3238 N N . VAL A 1 410 ? 33.125 19.5 18.406 1 93.81 410 VAL A N 1
ATOM 3239 C CA . VAL A 1 410 ? 32 18.984 17.609 1 93.81 410 VAL A CA 1
ATOM 3240 C C . VAL A 1 410 ? 30.688 19.188 18.359 1 93.81 410 VAL A C 1
ATOM 3242 O O . VAL A 1 410 ? 29.703 19.609 17.75 1 93.81 410 VAL A O 1
ATOM 3245 N N . TYR A 1 411 ? 30.703 18.938 19.594 1 96.12 411 TYR A N 1
ATOM 3246 C CA . TYR A 1 411 ? 29.531 19.094 20.453 1 96.12 411 TYR A CA 1
ATOM 3247 C C . TYR A 1 411 ? 29.031 20.531 20.453 1 96.12 411 TYR A C 1
ATOM 3249 O O . TYR A 1 411 ? 27.844 20.781 20.234 1 96.12 411 TYR A O 1
ATOM 3257 N N . PHE A 1 412 ? 29.875 21.469 20.656 1 96.5 412 PHE A N 1
ATOM 3258 C CA . PHE A 1 412 ? 29.5 22.875 20.734 1 96.5 412 PHE A CA 1
ATOM 3259 C C . PHE A 1 412 ? 29.109 23.406 19.359 1 96.5 412 PHE A C 1
ATOM 3261 O O . PHE A 1 412 ? 28.203 24.234 19.25 1 96.5 412 PHE A O 1
ATOM 3268 N N . GLN A 1 413 ? 29.781 22.922 18.359 1 95.44 413 GLN A N 1
ATOM 3269 C CA . GLN A 1 413 ? 29.422 23.344 17.016 1 95.44 413 GLN A CA 1
ATOM 3270 C C . GLN A 1 413 ? 28 22.906 16.656 1 95.44 413 GLN A C 1
ATOM 3272 O O . GLN A 1 413 ? 27.266 23.656 16 1 95.44 413 GLN A O 1
ATOM 3277 N N . ALA A 1 414 ? 27.703 21.734 17.016 1 95.5 414 ALA A N 1
ATOM 3278 C CA . ALA A 1 414 ? 26.359 21.219 16.734 1 95.5 414 ALA A CA 1
ATOM 3279 C C . ALA A 1 414 ? 25.312 22.062 17.453 1 95.5 414 ALA A C 1
ATOM 3281 O O . ALA A 1 414 ? 24.297 22.438 16.859 1 95.5 414 ALA A O 1
ATOM 3282 N N . CYS A 1 415 ? 25.547 22.391 18.656 1 96.06 415 CYS A N 1
ATOM 3283 C CA . CYS A 1 415 ? 24.609 23.203 19.438 1 96.06 415 CYS A CA 1
ATOM 3284 C C . CYS A 1 415 ? 24.5 24.594 18.859 1 96.06 415 CYS A C 1
ATOM 3286 O O . CYS A 1 415 ? 23.391 25.125 18.703 1 96.06 415 CYS A O 1
ATOM 3288 N N . ASP A 1 416 ? 25.609 25.156 18.516 1 95.88 416 ASP A N 1
ATOM 3289 C CA . ASP A 1 416 ? 25.625 26.5 17.969 1 95.88 416 ASP A CA 1
ATOM 3290 C C . ASP A 1 416 ? 24.859 26.578 16.656 1 95.88 416 ASP A C 1
AT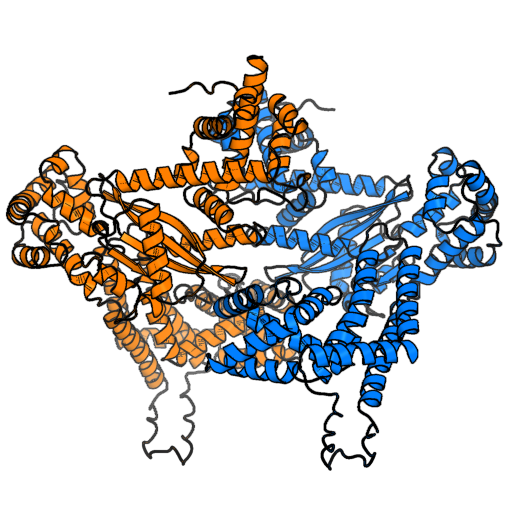OM 3292 O O . ASP A 1 416 ? 24.094 27.516 16.406 1 95.88 416 ASP A O 1
ATOM 3296 N N . LEU A 1 417 ? 25.141 25.641 15.898 1 94.94 417 LEU A N 1
ATOM 3297 C CA . LEU A 1 417 ? 24.469 25.625 14.594 1 94.94 417 LEU A CA 1
ATOM 3298 C C . LEU A 1 417 ? 22.953 25.5 14.758 1 94.94 417 LEU A C 1
ATOM 3300 O O . LEU A 1 417 ? 22.203 26.188 14.07 1 94.94 417 LEU A O 1
ATOM 3304 N N . LEU A 1 418 ? 22.531 24.656 15.594 1 94.75 418 LEU A N 1
ATOM 3305 C CA . LEU A 1 418 ? 21.094 24.469 15.805 1 94.75 418 LEU A CA 1
ATOM 3306 C C . LEU A 1 418 ? 20.453 25.734 16.359 1 94.75 418 LEU A C 1
ATOM 3308 O O . LEU A 1 418 ? 19.359 26.109 15.945 1 94.75 418 LEU A O 1
ATOM 3312 N N . ILE A 1 419 ? 21.109 26.328 17.312 1 95.69 419 ILE A N 1
ATOM 3313 C CA . ILE A 1 419 ? 20.594 27.562 17.891 1 95.69 419 ILE A CA 1
ATOM 3314 C C . ILE A 1 419 ? 20.516 28.656 16.828 1 95.69 419 ILE A C 1
ATOM 3316 O O . ILE A 1 419 ? 19.531 29.391 16.75 1 95.69 419 ILE A O 1
ATOM 3320 N N . GLY A 1 420 ? 21.531 28.688 16.031 1 94.38 420 GLY A N 1
ATOM 3321 C CA . GLY A 1 420 ? 21.531 29.656 14.945 1 94.38 420 GLY A CA 1
ATOM 3322 C C . GLY A 1 420 ? 20.422 29.438 13.93 1 94.38 420 GLY A C 1
ATOM 3323 O O . GLY A 1 420 ? 19.734 30.375 13.539 1 94.38 420 GLY A O 1
ATOM 3324 N N . GLU A 1 421 ? 20.297 28.219 13.547 1 93.31 421 GLU A N 1
ATOM 3325 C CA . GLU A 1 421 ? 19.25 27.875 12.578 1 93.31 421 GLU A CA 1
ATOM 3326 C C . GLU A 1 421 ? 17.859 28.156 13.141 1 93.31 421 GLU A C 1
ATOM 3328 O O . GLU A 1 421 ? 16.984 28.656 12.43 1 93.31 421 GLU A O 1
ATOM 3333 N N . LEU A 1 422 ? 17.641 27.828 14.375 1 94.31 422 LEU A N 1
ATOM 3334 C CA . LEU A 1 422 ? 16.359 28.078 15.023 1 94.31 422 LEU A CA 1
ATOM 3335 C C . LEU A 1 422 ? 16.047 29.562 15.086 1 94.31 422 LEU A C 1
ATOM 3337 O O . LEU A 1 422 ? 14.906 29.984 14.891 1 94.31 422 LEU A O 1
ATOM 3341 N N . THR A 1 423 ? 17.031 30.312 15.352 1 92.62 423 THR A N 1
ATOM 3342 C CA . THR A 1 423 ? 16.844 31.75 15.469 1 92.62 423 THR A CA 1
ATOM 3343 C C . THR A 1 423 ? 16.562 32.375 14.102 1 92.62 423 THR A C 1
ATOM 3345 O O . THR A 1 423 ? 15.703 33.25 13.984 1 92.62 423 THR A O 1
ATOM 3348 N N . GLU A 1 424 ? 17.141 31.891 13.148 1 90.06 424 GLU A N 1
ATOM 3349 C CA . GLU A 1 424 ? 17 32.469 11.812 1 90.06 424 GLU A CA 1
ATOM 3350 C C . GLU A 1 424 ? 15.68 32.062 11.172 1 90.06 424 GLU A C 1
ATOM 3352 O O . GLU A 1 424 ? 14.953 32.875 10.633 1 90.06 424 GLU A O 1
ATOM 3357 N N . ARG A 1 425 ? 15.344 30.859 11.266 1 88.56 425 ARG A N 1
ATOM 3358 C CA . ARG A 1 425 ? 14.203 30.344 10.523 1 88.56 425 ARG A CA 1
ATOM 3359 C C . ARG A 1 425 ? 12.891 30.703 11.195 1 88.56 425 ARG A C 1
ATOM 3361 O O . ARG A 1 425 ? 11.859 30.828 10.539 1 88.56 425 ARG A O 1
ATOM 3368 N N . PHE A 1 426 ? 12.898 30.906 12.484 1 89.75 426 PHE A N 1
ATOM 3369 C CA . PHE A 1 426 ? 11.648 31.172 13.188 1 89.75 426 PHE A CA 1
ATOM 3370 C C . PHE A 1 426 ? 11.453 32.656 13.406 1 89.75 426 PHE A C 1
ATOM 3372 O O . PHE A 1 426 ? 10.453 33.094 13.984 1 89.75 426 PHE A O 1
ATOM 3379 N N . ASN A 1 427 ? 12.375 33.344 12.945 1 85.5 427 ASN A N 1
ATOM 3380 C CA . ASN A 1 427 ? 12.203 34.812 12.914 1 85.5 427 ASN A CA 1
ATOM 3381 C C . ASN A 1 427 ? 11.578 35.281 11.602 1 85.5 427 ASN A C 1
ATOM 3383 O O . ASN A 1 427 ? 12.258 35.812 10.734 1 85.5 427 ASN A O 1
ATOM 3387 N N . GLN A 1 428 ? 10.281 35.156 11.57 1 83.19 428 GLN A N 1
ATOM 3388 C CA . GLN A 1 428 ? 9.562 35.5 10.336 1 83.19 428 GLN A CA 1
ATOM 3389 C C . GLN A 1 428 ? 8.945 36.875 10.422 1 83.19 428 GLN A C 1
ATOM 3391 O O . GLN A 1 428 ? 8.117 37.156 11.289 1 83.19 428 GLN A O 1
ATOM 3396 N N . GLU A 1 429 ? 9.219 37.688 9.562 1 82.5 429 GLU A N 1
ATOM 3397 C CA . GLU A 1 429 ? 8.836 39.094 9.562 1 82.5 429 GLU A CA 1
ATOM 3398 C C . GLU A 1 429 ? 7.324 39.25 9.453 1 82.5 429 GLU A C 1
ATOM 3400 O O . GLU A 1 429 ? 6.742 40.125 10.078 1 82.5 429 GLU A O 1
ATOM 3405 N N . PHE A 1 430 ? 6.766 38.469 8.766 1 81.31 430 PHE A N 1
ATOM 3406 C CA . PHE A 1 430 ? 5.352 38.656 8.461 1 81.31 430 PHE A CA 1
ATOM 3407 C C . PHE A 1 430 ? 4.484 38.219 9.641 1 81.31 430 PHE A C 1
ATOM 3409 O O . PHE A 1 430 ? 3.277 38.5 9.656 1 81.31 430 PHE A O 1
ATOM 3416 N N . LEU A 1 431 ? 5.109 37.656 10.664 1 86.88 431 LEU A N 1
ATOM 3417 C CA . LEU A 1 431 ? 4.359 37.25 11.844 1 86.88 431 LEU A CA 1
ATOM 3418 C C . LEU A 1 431 ? 4.398 38.344 12.922 1 86.88 431 LEU A C 1
ATOM 3420 O O . LEU A 1 431 ? 3.711 38.219 13.938 1 86.88 431 LEU A O 1
ATOM 3424 N N . LYS A 1 432 ? 5.059 39.406 12.719 1 88.12 432 LYS A N 1
ATOM 3425 C CA . LYS A 1 432 ? 5.246 40.438 13.711 1 88.12 432 LYS A CA 1
ATOM 3426 C C . LYS A 1 432 ? 3.906 41.062 14.133 1 88.12 432 LYS A C 1
ATOM 3428 O O . LYS A 1 432 ? 3.65 41.219 15.328 1 88.12 432 LYS A O 1
ATOM 3433 N N . PRO A 1 433 ? 3.082 41.312 13.109 1 91.25 433 PRO A N 1
ATOM 3434 C CA . PRO A 1 433 ? 1.784 41.875 13.508 1 91.25 433 PRO A CA 1
ATOM 3435 C C . PRO A 1 433 ? 0.983 40.906 14.375 1 91.25 433 PRO A C 1
ATOM 3437 O O . PRO A 1 433 ? 0.234 41.344 15.258 1 91.25 433 PRO A O 1
ATOM 3440 N N . VAL A 1 434 ? 1.132 39.688 14.148 1 91.88 434 VAL A N 1
ATOM 3441 C CA . VAL A 1 434 ? 0.392 38.688 14.906 1 91.88 434 VAL A CA 1
ATOM 3442 C C . VAL A 1 434 ? 0.928 38.625 16.328 1 91.88 434 VAL A C 1
ATOM 3444 O O . VAL A 1 434 ? 0.156 38.5 17.281 1 91.88 434 VAL A O 1
ATOM 3447 N N . VAL A 1 435 ? 2.182 38.688 16.422 1 90.06 435 VAL A N 1
ATOM 3448 C CA . VAL A 1 435 ? 2.811 38.719 17.734 1 90.06 435 VAL A CA 1
ATOM 3449 C C . VAL A 1 435 ? 2.375 39.969 18.5 1 90.06 435 VAL A C 1
ATOM 3451 O O . VAL A 1 435 ? 2.135 39.906 19.719 1 90.06 435 VAL A O 1
ATOM 3454 N N . ALA A 1 436 ? 2.283 41.031 17.797 1 92.69 436 ALA A N 1
ATOM 3455 C CA . ALA A 1 436 ? 1.823 42.25 18.406 1 92.69 436 ALA A CA 1
ATOM 3456 C C . ALA A 1 436 ? 0.388 42.125 18.906 1 92.69 436 ALA A C 1
ATOM 3458 O O . ALA A 1 436 ? 0.043 42.656 19.969 1 92.69 436 ALA A O 1
ATOM 3459 N N . MET A 1 437 ? -0.424 41.5 18.156 1 94.25 437 MET A N 1
ATOM 3460 C CA . MET A 1 437 ? -1.807 41.25 18.562 1 94.25 437 MET A CA 1
ATOM 3461 C C . MET A 1 437 ? -1.863 40.438 19.859 1 94.25 437 MET A C 1
ATOM 3463 O O . MET A 1 437 ? -2.666 40.75 20.75 1 94.25 437 MET A O 1
ATOM 3467 N N . GLU A 1 438 ? -1.078 39.469 19.922 1 92.75 438 GLU A N 1
ATOM 3468 C CA . GLU A 1 438 ? -1.02 38.625 21.109 1 92.75 438 GLU A CA 1
ATOM 3469 C C . GLU A 1 438 ? -0.634 39.438 22.344 1 92.75 438 GLU A C 1
ATOM 3471 O O . GLU A 1 438 ? -1.296 39.344 23.375 1 92.75 438 GLU A O 1
ATOM 3476 N N . LYS A 1 439 ? 0.412 40.219 22.219 1 92.25 439 LYS A N 1
ATOM 3477 C CA . LYS A 1 439 ? 0.879 41.031 23.344 1 92.25 439 LYS A CA 1
ATOM 3478 C C . LYS A 1 439 ? -0.165 42.062 23.719 1 92.25 439 LYS A C 1
ATOM 3480 O O . LYS A 1 439 ? -0.334 42.375 24.906 1 92.25 439 LYS A O 1
ATOM 3485 N N . LEU A 1 440 ? -0.752 42.594 22.734 1 95.31 440 LEU A N 1
ATOM 3486 C CA . LEU A 1 440 ? -1.821 43.562 22.969 1 95.31 440 LEU A CA 1
ATOM 3487 C C . LEU A 1 440 ? -2.928 42.969 23.828 1 95.31 440 LEU A C 1
ATOM 3489 O O . LEU A 1 440 ? -3.336 43.531 24.828 1 95.31 440 LEU A O 1
ATOM 3493 N N . LEU A 1 441 ? -3.357 41.812 23.469 1 94.81 441 LEU A N 1
ATOM 3494 C CA . LEU A 1 441 ? -4.445 41.125 24.156 1 94.81 441 LEU A CA 1
ATOM 3495 C C . LEU A 1 441 ? -4.035 40.75 25.578 1 94.81 441 LEU A C 1
ATOM 3497 O O . LEU A 1 441 ? -4.805 40.906 26.516 1 94.81 441 LEU A O 1
ATOM 3501 N N . LEU A 1 442 ? -2.891 40.25 25.719 1 93.25 442 LEU A N 1
ATOM 3502 C CA . LEU A 1 442 ? -2.406 39.812 27.031 1 93.25 442 LEU A CA 1
ATOM 3503 C C . LEU A 1 442 ? -2.215 41.031 27.953 1 93.25 442 LEU A C 1
ATOM 3505 O O . LEU A 1 442 ? -2.598 40.969 29.125 1 93.25 442 LEU A O 1
ATOM 3509 N N . ASN A 1 443 ? -1.629 42.062 27.406 1 94.62 443 ASN A N 1
ATOM 3510 C CA . ASN A 1 443 ? -1.459 43.281 28.203 1 94.62 443 ASN A CA 1
ATOM 3511 C C . ASN A 1 443 ? -2.803 43.875 28.625 1 94.62 443 ASN A C 1
ATOM 3513 O O . ASN A 1 443 ? -2.973 44.281 29.781 1 94.62 443 ASN A O 1
ATOM 3517 N N . ALA A 1 444 ? -3.676 43.938 27.719 1 95.38 444 ALA A N 1
ATOM 3518 C CA . ALA A 1 444 ? -5.004 44.469 28.016 1 95.38 444 ALA A CA 1
ATOM 3519 C C . ALA A 1 444 ? -5.707 43.625 29.062 1 95.38 444 ALA A C 1
ATOM 3521 O O . ALA A 1 444 ? -6.359 44.156 29.969 1 95.38 444 ALA A O 1
ATOM 3522 N N . ALA A 1 445 ? -5.609 42.344 28.922 1 94.25 445 ALA A N 1
ATOM 3523 C CA . ALA A 1 445 ? -6.266 41.438 29.844 1 94.25 445 ALA A CA 1
ATOM 3524 C C . ALA A 1 445 ? -5.727 41.594 31.25 1 94.25 445 ALA A C 1
ATOM 3526 O O . ALA A 1 445 ? -6.453 41.375 32.219 1 94.25 445 ALA A O 1
ATOM 3527 N N . ASN A 1 446 ? -4.48 41.938 31.359 1 94.69 446 ASN A N 1
ATOM 3528 C CA . ASN A 1 446 ? -3.846 42.062 32.656 1 94.69 446 ASN A CA 1
ATOM 3529 C C . ASN A 1 446 ? -3.904 43.5 33.188 1 94.69 446 ASN A C 1
ATOM 3531 O O . ASN A 1 446 ? -3.359 43.812 34.25 1 94.69 446 ASN A O 1
ATOM 3535 N N . GLY A 1 447 ? -4.441 44.375 32.469 1 92.25 447 GLY A N 1
ATOM 3536 C CA . GLY A 1 447 ? -4.582 45.781 32.875 1 92.25 447 GLY A CA 1
ATOM 3537 C C . GLY A 1 447 ? -3.316 46.594 32.688 1 92.25 447 GLY A C 1
ATOM 3538 O O . GLY A 1 447 ? -3.166 47.656 33.281 1 92.25 447 GLY A O 1
ATOM 3539 N N . ASP A 1 448 ? -2.424 46.062 31.906 1 93.38 448 ASP A N 1
ATOM 3540 C CA . ASP A 1 448 ? -1.179 46.75 31.609 1 93.38 448 ASP A CA 1
ATOM 3541 C C . ASP A 1 448 ? -1.36 47.719 30.438 1 93.38 448 ASP A C 1
ATOM 3543 O O . ASP A 1 448 ? -2.377 47.656 29.734 1 93.38 448 ASP A O 1
ATOM 3547 N N . ASP A 1 449 ? -0.361 48.5 30.297 1 93.31 449 ASP A N 1
ATOM 3548 C CA . ASP A 1 449 ? -0.395 49.438 29.188 1 93.31 449 ASP A CA 1
ATOM 3549 C C . ASP A 1 449 ? -0.273 48.719 27.844 1 93.31 449 ASP A C 1
ATOM 3551 O O . ASP A 1 449 ? 0.605 47.875 27.672 1 93.31 449 ASP A O 1
ATOM 3555 N N . PHE A 1 450 ? -1.221 49 27 1 93.88 450 PHE A N 1
ATOM 3556 C CA . PHE A 1 450 ? -1.213 48.312 25.703 1 93.88 450 PHE A CA 1
ATOM 3557 C C . PHE A 1 450 ? -1.211 49.344 24.562 1 93.88 450 PHE A C 1
ATOM 3559 O O . PHE A 1 450 ? -1.448 49 23.406 1 93.88 450 PHE A O 1
ATOM 3566 N N . THR A 1 451 ? -0.943 50.594 24.781 1 92.69 451 THR A N 1
ATOM 3567 C CA . THR A 1 451 ? -1.049 51.688 23.797 1 92.69 451 THR A CA 1
ATOM 3568 C C . THR A 1 451 ? -0.062 51.469 22.656 1 92.69 451 THR A C 1
ATOM 3570 O O . THR A 1 451 ? -0.415 51.625 21.484 1 92.69 451 THR A O 1
ATOM 3573 N N . GLU A 1 452 ? 1.094 51.094 22.984 1 93 452 GLU A N 1
ATOM 3574 C CA . GLU A 1 452 ? 2.121 50.906 21.969 1 93 452 GLU A CA 1
ATOM 3575 C C . GLU A 1 452 ? 1.757 49.75 21.031 1 93 452 GLU A C 1
ATOM 3577 O O . GLU A 1 452 ? 1.887 49.875 19.812 1 93 452 GLU A O 1
ATOM 3582 N N . LYS A 1 453 ? 1.424 48.719 21.609 1 93.44 453 LYS A N 1
ATOM 3583 C CA . LYS A 1 453 ? 1.075 47.531 20.812 1 93.44 453 LYS A CA 1
ATOM 3584 C C . LYS A 1 453 ? -0.203 47.75 20.016 1 93.44 453 LYS A C 1
ATOM 3586 O O . LYS A 1 453 ? -0.361 47.219 18.922 1 93.44 453 LYS A O 1
ATOM 3591 N N . MET A 1 454 ? -1.048 48.531 20.531 1 94.56 454 MET A N 1
ATOM 3592 C CA . MET A 1 454 ? -2.254 48.906 19.797 1 94.56 454 MET A CA 1
ATOM 3593 C C . MET A 1 454 ? -1.903 49.688 18.531 1 94.56 454 MET A C 1
ATOM 3595 O O . MET A 1 454 ? -2.453 49.406 17.469 1 94.56 454 MET A O 1
ATOM 3599 N N . ASP A 1 455 ? -0.994 50.531 18.703 1 93.81 455 ASP A N 1
ATOM 3600 C CA . ASP A 1 455 ? -0.554 51.312 17.547 1 93.81 455 ASP A CA 1
ATOM 3601 C C . ASP A 1 455 ? 0.112 50.438 16.5 1 93.81 455 ASP A C 1
ATOM 3603 O O . ASP A 1 455 ? -0.077 50.625 15.297 1 93.81 455 ASP A O 1
ATOM 3607 N N . GLU A 1 456 ? 0.811 49.531 16.969 1 93.69 456 GLU A N 1
ATOM 3608 C CA . GLU A 1 456 ? 1.482 48.594 16.078 1 93.69 456 GLU A CA 1
ATOM 3609 C C . GLU A 1 456 ? 0.473 47.75 15.281 1 93.69 456 GLU A C 1
ATOM 3611 O O . GLU A 1 456 ? 0.643 47.531 14.086 1 93.69 456 GLU A O 1
ATOM 3616 N N . VAL A 1 457 ? -0.526 47.281 15.953 1 93.88 457 VAL A N 1
ATOM 3617 C CA . VAL A 1 457 ? -1.539 46.438 15.336 1 93.88 457 VAL A CA 1
ATOM 3618 C C . VAL A 1 457 ? -2.385 47.25 14.367 1 93.88 457 VAL A C 1
ATOM 3620 O O . VAL A 1 457 ? -2.674 46.812 13.258 1 93.88 457 VAL A O 1
ATOM 3623 N N . THR A 1 458 ? -2.74 48.438 14.734 1 93.25 458 THR A N 1
ATOM 3624 C CA . THR A 1 458 ? -3.615 49.25 13.922 1 93.25 458 THR A CA 1
ATOM 3625 C C . THR A 1 458 ? -2.877 49.781 12.688 1 93.25 458 THR A C 1
ATOM 3627 O O . THR A 1 458 ? -3.498 50.062 11.664 1 93.25 458 THR A O 1
ATOM 3630 N N . SER A 1 459 ? -1.572 49.844 12.805 1 92.12 459 SER A N 1
ATOM 3631 C CA . SER A 1 459 ? -0.772 50.312 11.672 1 92.12 459 SER A CA 1
ATOM 3632 C C . SER A 1 459 ? -0.382 49.156 10.766 1 92.12 459 SER A C 1
ATOM 3634 O O . SER A 1 459 ? 0.158 49.344 9.672 1 92.12 459 SER A O 1
ATOM 3636 N N . SER A 1 460 ? -0.665 48 11.195 1 91.88 460 SER A N 1
ATOM 3637 C CA . SER A 1 460 ? -0.294 46.812 10.43 1 91.88 460 SER A CA 1
ATOM 3638 C C . SER A 1 460 ? -1.344 46.469 9.367 1 91.88 460 SER A C 1
ATOM 3640 O O . SER A 1 460 ? -2.275 47.25 9.148 1 91.88 460 SER A O 1
ATOM 3642 N N . VAL A 1 461 ? -1.223 45.344 8.734 1 89.44 461 VAL A N 1
ATOM 3643 C CA . VAL A 1 461 ? -2.084 44.906 7.645 1 89.44 461 VAL A CA 1
ATOM 3644 C C . VAL A 1 461 ? -3.467 44.562 8.188 1 89.44 461 VAL A C 1
ATOM 3646 O O . VAL A 1 461 ? -4.445 44.531 7.441 1 89.44 461 VAL A O 1
ATOM 3649 N N . PHE A 1 462 ? -3.605 44.406 9.5 1 91.38 462 PHE A N 1
ATOM 3650 C CA . PHE A 1 462 ? -4.875 44 10.109 1 91.38 462 PHE A CA 1
ATOM 3651 C C . PHE A 1 462 ? -5.637 45.25 10.602 1 91.38 462 PHE A C 1
ATOM 3653 O O . PHE A 1 462 ? -6.754 45.125 11.102 1 91.38 462 PHE A O 1
ATOM 3660 N N . GLY A 1 463 ? -5.051 46.344 10.469 1 89.88 463 GLY A N 1
ATOM 3661 C CA . GLY A 1 463 ? -5.633 47.594 10.969 1 89.88 463 GLY A CA 1
ATOM 3662 C C . GLY A 1 463 ? -6.941 47.938 10.289 1 89.88 463 GLY A C 1
ATOM 3663 O O . GLY A 1 463 ? -7.84 48.5 10.914 1 89.88 463 GLY A O 1
ATOM 3664 N N . ASN A 1 464 ? -7.02 47.562 9.039 1 90 464 ASN A N 1
ATOM 3665 C CA . ASN A 1 464 ? -8.203 47.906 8.258 1 90 464 ASN A CA 1
ATOM 3666 C C . ASN A 1 464 ? -9.43 47.125 8.727 1 90 464 ASN A C 1
ATOM 3668 O O . ASN A 1 464 ? -10.562 47.5 8.445 1 90 464 ASN A O 1
ATOM 3672 N N . ASP A 1 465 ? -9.219 46.094 9.445 1 92.19 465 ASP A N 1
ATOM 3673 C CA . ASP A 1 465 ? -10.312 45.25 9.914 1 92.19 465 ASP A CA 1
ATOM 3674 C C . ASP A 1 465 ? -10.852 45.75 11.258 1 92.19 465 ASP A C 1
ATOM 3676 O O . ASP A 1 465 ? -11.93 45.344 11.688 1 92.19 465 ASP A O 1
ATOM 3680 N N . LEU A 1 466 ? -10.117 46.719 11.867 1 93.88 466 LEU A N 1
ATOM 3681 C CA . LEU A 1 466 ? -10.438 47.094 13.242 1 93.88 466 LEU A CA 1
ATOM 3682 C C . LEU A 1 466 ? -10.828 48.562 13.312 1 93.88 466 LEU A C 1
ATOM 3684 O O . LEU A 1 466 ? -10.492 49.344 12.414 1 93.88 466 LEU A O 1
ATOM 3688 N N . ASP A 1 467 ? -11.625 48.906 14.328 1 94.75 467 ASP A N 1
ATOM 3689 C CA . ASP A 1 467 ? -11.945 50.281 14.711 1 94.75 467 ASP A CA 1
ATOM 3690 C C . ASP A 1 467 ? -11.172 50.688 15.969 1 94.75 467 ASP A C 1
ATOM 3692 O O . ASP A 1 467 ? -11.594 50.406 17.078 1 94.75 467 ASP A O 1
ATOM 3696 N N . PRO A 1 468 ? -10.133 51.5 15.742 1 93.81 468 PRO A N 1
ATOM 3697 C CA . PRO A 1 468 ? -9.18 51.719 16.828 1 93.81 468 PRO A CA 1
ATOM 3698 C C . PRO A 1 468 ? -9.828 52.344 18.062 1 93.81 468 PRO A C 1
ATOM 3700 O O . PRO A 1 468 ? -9.609 51.875 19.188 1 93.81 468 PRO A O 1
ATOM 3703 N N . PRO A 1 469 ? -10.695 53.406 17.969 1 94.25 469 PRO A N 1
ATOM 3704 C CA . PRO A 1 469 ? -11.289 53.969 19.172 1 94.25 469 PRO A CA 1
ATOM 3705 C C . PRO A 1 469 ? -12.18 52.969 19.922 1 94.25 469 PRO A C 1
ATOM 3707 O O . PRO A 1 469 ? -12.141 52.906 21.156 1 94.25 469 PRO A O 1
ATOM 3710 N N . LYS A 1 470 ? -12.922 52.312 19.188 1 94.94 470 LYS A N 1
ATOM 3711 C CA . LYS A 1 470 ? -13.797 51.312 19.797 1 94.94 470 LYS A CA 1
ATOM 3712 C C . LYS A 1 470 ? -12.984 50.188 20.422 1 94.94 470 LYS A C 1
ATOM 3714 O O . LYS A 1 470 ? -13.336 49.688 21.484 1 94.94 470 LYS A O 1
ATOM 3719 N N . LEU A 1 471 ? -11.992 49.781 19.766 1 95.75 471 LEU A N 1
ATOM 3720 C CA . LEU A 1 471 ? -11.125 48.719 20.25 1 95.75 471 LEU A CA 1
ATOM 3721 C C . LEU A 1 471 ? -10.469 49.125 21.562 1 95.75 471 LEU A C 1
ATOM 3723 O O . LEU A 1 471 ? -10.375 48.312 22.5 1 95.75 471 LEU A O 1
ATOM 3727 N N . ARG A 1 472 ? -10.016 50.344 21.656 1 94.81 472 ARG A N 1
ATOM 3728 C CA . ARG A 1 472 ? -9.383 50.844 22.875 1 94.81 472 ARG A CA 1
ATOM 3729 C C . ARG A 1 472 ? -10.344 50.781 24.062 1 94.81 472 ARG A C 1
ATOM 3731 O O . ARG A 1 472 ? -9.953 50.375 25.156 1 94.81 472 ARG A O 1
ATOM 3738 N N . ARG A 1 473 ? -11.562 51.156 23.797 1 94.56 473 ARG A N 1
ATOM 3739 C CA . ARG A 1 473 ? -12.578 51.125 24.844 1 94.56 473 ARG A CA 1
ATOM 3740 C C . ARG A 1 473 ? -12.852 49.688 25.281 1 94.56 473 ARG A C 1
ATOM 3742 O O . ARG A 1 473 ? -12.93 49.438 26.484 1 94.56 473 ARG A O 1
ATOM 3749 N N . HIS A 1 474 ? -12.969 48.875 24.328 1 95.38 474 HIS A N 1
ATOM 3750 C CA . HIS A 1 474 ? -13.266 47.5 24.625 1 95.38 474 HIS A CA 1
ATOM 3751 C C . HIS A 1 474 ? -12.125 46.844 25.406 1 95.38 474 HIS A C 1
ATOM 3753 O O . HIS A 1 474 ? -12.359 46.125 26.391 1 95.38 474 HIS A O 1
ATOM 3759 N N . LEU A 1 475 ? -10.938 47.094 25 1 95.56 475 LEU A N 1
ATOM 3760 C CA . LEU A 1 475 ? -9.766 46.5 25.625 1 95.56 475 LEU A CA 1
ATOM 3761 C C . LEU A 1 475 ? -9.578 47 27.047 1 95.56 475 LEU A C 1
ATOM 3763 O O . LEU A 1 475 ? -9.094 46.281 27.922 1 95.56 475 LEU A O 1
ATOM 3767 N N . SER A 1 476 ? -9.961 48.188 27.25 1 94.38 476 SER A N 1
ATOM 3768 C CA . SER A 1 476 ? -9.828 48.781 28.578 1 94.38 476 SER A CA 1
ATOM 3769 C C . SER A 1 476 ? -10.758 48.094 29.578 1 94.38 476 SER A C 1
ATOM 3771 O O . SER A 1 476 ? -10.508 48.125 30.797 1 94.38 476 SER A O 1
ATOM 3773 N N . MET A 1 477 ? -11.734 47.469 29.078 1 93.69 477 MET A N 1
ATOM 3774 C CA . MET A 1 477 ? -12.719 46.812 29.938 1 93.69 477 MET A CA 1
ATOM 3775 C C . MET A 1 477 ? -12.406 45.312 30.094 1 93.69 477 MET A C 1
ATOM 3777 O O . MET A 1 477 ? -13.062 44.625 30.875 1 93.69 477 MET A O 1
ATOM 3781 N N . LEU A 1 478 ? -11.461 44.875 29.406 1 93.75 478 LEU A N 1
ATOM 3782 C CA . LEU A 1 478 ? -11.172 43.438 29.328 1 93.75 478 LEU A CA 1
ATOM 3783 C C . LEU A 1 478 ? -10.789 42.906 30.703 1 93.75 478 LEU A C 1
ATOM 3785 O O . LEU A 1 478 ? -11.172 41.781 31.062 1 93.75 478 LEU A O 1
ATOM 3789 N N . PRO A 1 479 ? -10.039 43.625 31.531 1 93.31 479 PRO A N 1
ATOM 3790 C CA . PRO A 1 479 ? -9.695 43.094 32.875 1 93.31 479 PRO A CA 1
ATOM 3791 C C . PRO A 1 479 ? -10.922 42.812 33.719 1 93.31 479 PRO A C 1
ATOM 3793 O O . PRO A 1 479 ? -10.961 41.844 34.438 1 93.31 479 PRO A O 1
ATOM 3796 N N . ASP A 1 480 ? -11.875 43.656 33.594 1 91.94 480 ASP A N 1
ATOM 3797 C CA . ASP A 1 480 ? -13.094 43.5 34.375 1 91.94 480 ASP A CA 1
ATOM 3798 C C . ASP A 1 480 ? -13.891 42.281 33.906 1 91.94 480 ASP A C 1
ATOM 3800 O O . ASP A 1 480 ? -14.477 41.562 34.75 1 91.94 480 ASP A O 1
ATOM 3804 N N . ILE A 1 481 ? -13.859 42.125 32.656 1 91.31 481 ILE A N 1
ATOM 3805 C CA . ILE A 1 481 ? -14.578 40.969 32.094 1 91.31 481 ILE A CA 1
ATOM 3806 C C . ILE A 1 481 ? -13.93 39.688 32.562 1 91.31 481 ILE A C 1
ATOM 3808 O O . ILE A 1 481 ? -14.625 38.719 32.938 1 91.31 481 ILE A O 1
ATOM 3812 N N . ILE A 1 482 ? -12.656 39.594 32.562 1 92.06 482 ILE A N 1
ATOM 3813 C CA . ILE A 1 482 ? -11.914 38.406 32.938 1 92.06 482 ILE A CA 1
ATOM 3814 C C . ILE A 1 482 ? -12.094 38.125 34.438 1 92.06 482 ILE A C 1
ATOM 3816 O O . ILE A 1 482 ? -12.281 36.969 34.844 1 92.06 482 ILE A O 1
ATOM 3820 N N . GLU A 1 483 ? -12.055 39.156 35.188 1 91.62 483 GLU A N 1
ATOM 3821 C CA . GLU A 1 483 ? -12.234 39 36.625 1 91.62 483 GLU A CA 1
ATOM 3822 C C . GLU A 1 483 ? -13.625 38.438 36.969 1 91.62 483 GLU A C 1
ATOM 3824 O O . GLU A 1 483 ? -13.781 37.656 37.906 1 91.62 483 GLU A O 1
ATOM 3829 N N . GLN A 1 484 ? -14.57 38.875 36.219 1 89.75 484 GLN A N 1
ATOM 3830 C CA . GLN A 1 484 ? -15.945 38.438 36.438 1 89.75 484 GLN A CA 1
ATOM 3831 C C . GLN A 1 484 ? -16.141 37 35.969 1 89.75 484 GLN A C 1
ATOM 3833 O O . GLN A 1 484 ? -16.797 36.188 36.656 1 89.75 484 GLN A O 1
ATOM 3838 N N . ALA A 1 485 ? -15.617 36.719 34.812 1 89.88 485 ALA A N 1
ATOM 3839 C CA . ALA A 1 485 ? -15.828 35.406 34.188 1 89.88 485 ALA A CA 1
ATOM 3840 C C . ALA A 1 485 ? -14.938 34.344 34.844 1 89.88 485 ALA A C 1
ATOM 3842 O O . ALA A 1 485 ? -15.344 33.188 35 1 89.88 485 ALA A O 1
ATOM 3843 N N . LEU A 1 486 ? -13.672 34.719 35.156 1 91.88 486 LEU A N 1
ATOM 3844 C CA . LEU A 1 486 ? -12.695 33.781 35.719 1 91.88 486 LEU A CA 1
ATOM 3845 C C . LEU A 1 486 ? -12.031 34.375 36.969 1 91.88 486 LEU A C 1
ATOM 3847 O O . LEU A 1 486 ? -10.852 34.719 36.938 1 91.88 486 LEU A O 1
ATOM 3851 N N . PRO A 1 487 ? -12.641 34.25 38.062 1 89.31 487 PRO A N 1
ATOM 3852 C CA . PRO A 1 487 ? -12.117 34.875 39.281 1 89.31 487 PRO A CA 1
ATOM 3853 C C . PRO A 1 487 ? -10.859 34.219 39.812 1 89.31 487 PRO A C 1
ATOM 3855 O O . PRO A 1 487 ? -10.055 34.844 40.5 1 89.31 487 PRO A O 1
ATOM 3858 N N . GLU A 1 488 ? -10.703 33 39.375 1 90.06 488 GLU A N 1
ATOM 3859 C CA . GLU A 1 488 ? -9.586 32.25 39.938 1 90.06 488 GLU A CA 1
ATOM 3860 C C . GLU A 1 488 ? -8.281 32.594 39.219 1 90.06 488 GLU A C 1
ATOM 3862 O O . GLU A 1 488 ? -7.191 32.344 39.75 1 90.06 488 GLU A O 1
ATOM 3867 N N . VAL A 1 489 ? -8.43 33.312 38.125 1 88.38 489 VAL A N 1
ATOM 3868 C CA . VAL A 1 489 ? -7.234 33.625 37.344 1 88.38 489 VAL A CA 1
ATOM 3869 C C . VAL A 1 489 ? -6.605 34.938 37.812 1 88.38 489 VAL A C 1
ATOM 3871 O O . VAL A 1 489 ? -7.242 35.969 37.781 1 88.38 489 VAL A O 1
ATOM 3874 N N . LYS A 1 490 ? -5.453 34.875 38.344 1 87.38 490 LYS A N 1
ATOM 3875 C CA . LYS A 1 490 ? -4.762 36.062 38.844 1 87.38 490 LYS A CA 1
ATOM 3876 C C . LYS A 1 490 ? -3.982 36.75 37.719 1 87.38 490 LYS A C 1
ATOM 3878 O O . LYS A 1 490 ? -3.945 37.969 37.656 1 87.38 490 LYS A O 1
ATOM 3883 N N . LYS A 1 491 ? -3.316 35.969 36.844 1 91.19 491 LYS A N 1
ATOM 3884 C CA . LYS A 1 491 ? -2.568 36.5 35.688 1 91.19 491 LYS A CA 1
ATOM 3885 C C . LYS A 1 491 ? -2.889 35.719 34.438 1 91.19 491 LYS A C 1
ATOM 3887 O O . LYS A 1 491 ? -2.852 34.469 34.406 1 91.19 491 LYS A O 1
ATOM 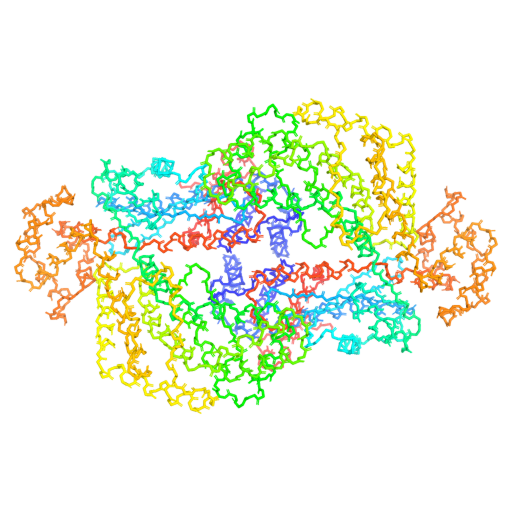3892 N N . VAL A 1 492 ? -3.246 36.531 33.438 1 91.56 492 VAL A N 1
ATOM 3893 C CA . VAL A 1 492 ? -3.584 35.906 32.188 1 91.56 492 VAL A CA 1
ATOM 3894 C C . VAL A 1 492 ? -2.316 35.688 31.359 1 91.56 492 VAL A C 1
ATOM 3896 O O . VAL A 1 492 ? -1.621 36.625 31.016 1 91.56 492 VAL A O 1
ATOM 3899 N N . THR A 1 493 ? -2.033 34.438 31.016 1 86.94 493 THR A N 1
ATOM 3900 C CA . THR A 1 493 ? -0.806 34.125 30.297 1 86.94 493 THR A CA 1
ATOM 3901 C C . THR A 1 493 ? -1.121 33.5 28.938 1 86.94 493 THR A C 1
ATOM 3903 O O . THR A 1 493 ? -0.224 33.312 28.125 1 86.94 493 THR A O 1
ATOM 3906 N N . SER A 1 494 ? -2.365 33.25 28.781 1 88.75 494 SER A N 1
ATOM 3907 C CA . SER A 1 494 ? -2.707 32.562 27.547 1 88.75 494 SER A CA 1
ATOM 3908 C C . SER A 1 494 ? -3.93 33.188 26.875 1 88.75 494 SER A C 1
ATOM 3910 O O . SER A 1 494 ? -4.844 33.656 27.562 1 88.75 494 SER A O 1
ATOM 3912 N N . ILE A 1 495 ? -3.891 33.188 25.578 1 90.69 495 ILE A N 1
ATOM 3913 C CA . ILE A 1 495 ? -5.008 33.719 24.797 1 90.69 495 ILE A CA 1
ATOM 3914 C C . ILE A 1 495 ? -6.246 32.844 25.016 1 90.69 495 ILE A C 1
ATOM 3916 O O . ILE A 1 495 ? -7.375 33.344 24.984 1 90.69 495 ILE A O 1
ATOM 3920 N N . ARG A 1 496 ? -6.027 31.594 25.281 1 87.44 496 ARG A N 1
ATOM 3921 C CA . ARG A 1 496 ? -7.133 30.672 25.516 1 87.44 496 ARG A CA 1
ATOM 3922 C C . ARG A 1 496 ? -7.957 31.094 26.719 1 87.44 496 ARG A C 1
ATOM 3924 O O . ARG A 1 496 ? -9.18 30.906 26.75 1 87.44 496 ARG A O 1
ATOM 3931 N N . THR A 1 497 ? -7.309 31.594 27.672 1 90.06 497 THR A N 1
ATOM 3932 C CA . THR A 1 497 ? -7.996 32.094 28.859 1 90.06 497 THR A CA 1
ATOM 3933 C C . THR A 1 497 ? -8.914 33.25 28.516 1 90.06 497 THR A C 1
ATOM 3935 O O . THR A 1 497 ? -10.031 33.344 29.016 1 90.06 497 THR A O 1
ATOM 3938 N N . ILE A 1 498 ? -8.445 34.094 27.656 1 92.5 498 ILE A N 1
ATOM 3939 C CA . ILE A 1 498 ? -9.25 35.219 27.219 1 92.5 498 ILE A CA 1
ATOM 3940 C C . ILE A 1 498 ? -10.461 34.719 26.438 1 92.5 498 ILE A C 1
ATOM 3942 O O . ILE A 1 498 ? -11.578 35.219 26.625 1 92.5 498 ILE A O 1
ATOM 3946 N N . CYS A 1 499 ? -10.203 33.781 25.594 1 91.94 499 CYS A N 1
ATOM 3947 C CA . CYS A 1 499 ? -11.281 33.188 24.797 1 91.94 499 CYS A CA 1
ATOM 3948 C C . CYS A 1 499 ? -12.344 32.562 25.688 1 91.94 499 CYS A C 1
ATOM 3950 O O . CYS A 1 499 ? -13.539 32.719 25.438 1 91.94 499 CYS A O 1
ATOM 3952 N N . SER A 1 500 ? -11.891 31.906 26.719 1 91.06 500 SER A N 1
ATOM 3953 C CA . SER A 1 500 ? -12.828 31.266 27.625 1 91.06 500 SER A CA 1
ATOM 3954 C C . SER A 1 500 ? -13.688 32.281 28.359 1 91.06 500 SER A C 1
ATOM 3956 O O . SER A 1 500 ? -14.844 32.031 28.672 1 91.06 500 SER A O 1
ATOM 3958 N N . ALA A 1 501 ? -13.164 33.406 28.594 1 90.25 501 ALA A N 1
ATOM 3959 C CA . ALA A 1 501 ? -13.883 34.469 29.297 1 90.25 501 ALA A CA 1
ATOM 3960 C C . ALA A 1 501 ? -14.867 35.156 28.359 1 90.25 501 ALA A C 1
ATOM 3962 O O . ALA A 1 501 ? -15.906 35.656 28.812 1 90.25 501 ALA A O 1
ATOM 3963 N N . MET A 1 502 ? -14.547 35.188 27.141 1 90.06 502 MET A N 1
ATOM 3964 C CA . MET A 1 502 ? -15.32 35.969 26.188 1 90.06 502 MET A CA 1
ATOM 3965 C C . MET A 1 502 ? -16.328 35.062 25.453 1 90.06 502 MET A C 1
ATOM 3967 O O . MET A 1 502 ? -16.953 35.5 24.484 1 90.06 502 MET A O 1
ATOM 3971 N N . THR A 1 503 ? -16.562 33.875 25.844 1 82.56 503 THR A N 1
ATOM 3972 C CA . THR A 1 503 ? -17.344 32.906 25.078 1 82.56 503 THR A CA 1
ATOM 3973 C C . THR A 1 503 ? -18.828 33.219 25.172 1 82.56 503 THR A C 1
ATOM 3975 O O . THR A 1 503 ? -19.609 32.781 24.312 1 82.56 503 THR A O 1
ATOM 3978 N N . THR A 1 504 ? -19.266 34 26.047 1 82.19 504 THR A N 1
ATOM 3979 C CA . THR A 1 504 ? -20.703 34.281 26.172 1 82.19 504 THR A CA 1
ATOM 3980 C C . THR A 1 504 ? -21.188 35.188 25.047 1 82.19 504 THR A C 1
ATOM 3982 O O . THR A 1 504 ? -20.469 36.094 24.625 1 82.19 504 THR A O 1
ATOM 3985 N N . ALA A 1 505 ? -22.359 34.938 24.578 1 80.38 505 ALA A N 1
ATOM 3986 C CA . ALA A 1 505 ? -22.969 35.688 23.484 1 80.38 505 ALA A CA 1
ATOM 3987 C C . ALA A 1 505 ? -23.047 37.188 23.828 1 80.38 505 ALA A C 1
ATOM 3989 O O . ALA A 1 505 ? -22.875 38.031 22.953 1 80.38 505 ALA A O 1
ATOM 3990 N N . SER A 1 506 ? -23.281 37.438 25 1 82.06 506 SER A N 1
ATOM 3991 C CA . SER A 1 506 ? -23.406 38.812 25.438 1 82.06 506 SER A CA 1
ATOM 3992 C C . SER A 1 506 ? -22.078 39.562 25.312 1 82.06 506 SER A C 1
ATOM 3994 O O . SER A 1 506 ? -22.047 40.719 24.844 1 82.06 506 SER A O 1
ATOM 3996 N N . HIS A 1 507 ? -21.062 38.938 25.672 1 86.19 507 HIS A N 1
ATOM 3997 C CA . HIS A 1 507 ? -19.75 39.562 25.594 1 86.19 507 HIS A CA 1
ATOM 3998 C C . HIS A 1 507 ? -19.328 39.781 24.141 1 86.19 507 HIS A C 1
ATOM 4000 O O . HIS A 1 507 ? -18.766 40.812 23.797 1 86.19 507 HIS A O 1
ATOM 4006 N N . ARG A 1 508 ? -19.672 38.875 23.281 1 85.12 508 ARG A N 1
ATOM 4007 C CA . ARG A 1 508 ? -19.297 38.969 21.875 1 85.12 508 ARG A CA 1
ATOM 4008 C C . ARG A 1 508 ? -20.016 40.094 21.172 1 85.12 508 ARG A C 1
ATOM 4010 O O . ARG A 1 508 ? -19.438 40.812 20.328 1 85.12 508 ARG A O 1
ATOM 4017 N N . SER A 1 509 ? -21.25 40.281 21.594 1 87.38 509 SER A N 1
ATOM 4018 C CA . SER A 1 509 ? -22.047 41.312 20.969 1 87.38 509 SER A CA 1
ATOM 4019 C C . SER A 1 509 ? -21.688 42.688 21.516 1 87.38 509 SER A C 1
ATOM 4021 O O . SER A 1 509 ? -21.812 43.719 20.812 1 87.38 509 SER A O 1
ATOM 4023 N N . THR A 1 510 ? -21.266 42.719 22.734 1 88.94 510 THR A N 1
ATOM 4024 C CA . THR A 1 510 ? -20.922 43.969 23.375 1 88.94 510 THR A CA 1
ATOM 4025 C C . THR A 1 510 ? -19.5 44.406 23.031 1 88.94 510 THR A C 1
ATOM 4027 O O . THR A 1 510 ? -19.234 45.562 22.781 1 88.94 510 THR A O 1
ATOM 4030 N N . PHE A 1 511 ? -18.609 43.438 23.031 1 92.31 511 PHE A N 1
ATOM 4031 C CA . PHE A 1 511 ? -17.203 43.719 22.766 1 92.31 511 PHE A CA 1
ATOM 4032 C C . PHE A 1 511 ? -16.812 43.219 21.391 1 92.31 511 PHE A C 1
ATOM 4034 O O . PHE A 1 511 ? -15.93 42.344 21.266 1 92.31 511 PHE A O 1
ATOM 4041 N N . THR A 1 512 ? -17.312 43.781 20.391 1 91.56 512 THR A N 1
ATOM 4042 C CA . THR A 1 512 ? -17.234 43.312 19 1 91.56 512 THR A CA 1
ATOM 4043 C C . THR A 1 512 ? -15.805 43.438 18.484 1 91.56 512 THR A C 1
ATOM 4045 O O . THR A 1 512 ? -15.344 42.562 17.719 1 91.56 512 THR A O 1
ATOM 4048 N N . GLN A 1 513 ? -15.109 44.469 18.953 1 93.69 513 GLN A N 1
ATOM 4049 C CA . GLN A 1 513 ? -13.766 44.688 18.422 1 93.69 513 GLN A CA 1
ATOM 4050 C C . GLN A 1 513 ? -12.773 43.688 19.047 1 93.69 513 GLN A C 1
ATOM 4052 O O . GLN A 1 513 ? -11.859 43.219 18.375 1 93.69 513 GLN A O 1
ATOM 4057 N N . THR A 1 514 ? -12.93 43.469 20.297 1 94.06 514 THR A N 1
ATOM 4058 C CA . THR A 1 514 ? -12.094 42.469 20.938 1 94.06 514 THR A CA 1
ATOM 4059 C C . THR A 1 514 ? -12.359 41.094 20.344 1 94.06 514 THR A C 1
ATOM 4061 O O . THR A 1 514 ? -11.422 40.312 20.125 1 94.06 514 THR A O 1
ATOM 4064 N N . HIS A 1 515 ? -13.617 40.844 20.109 1 92.94 515 HIS A N 1
ATOM 4065 C CA . HIS A 1 515 ? -14.008 39.594 19.469 1 92.94 515 HIS A CA 1
ATOM 4066 C C . HIS A 1 515 ? -13.359 39.438 18.094 1 92.94 515 HIS A C 1
ATOM 4068 O O . HIS A 1 515 ? -12.82 38.375 17.766 1 92.94 515 HIS A O 1
ATOM 4074 N N . LYS A 1 516 ? -13.414 40.438 17.375 1 93 516 LYS A N 1
ATOM 4075 C CA . LYS A 1 516 ? -12.828 40.438 16.047 1 93 516 LYS A CA 1
ATOM 4076 C C . LYS A 1 516 ? -11.312 40.25 16.109 1 93 516 LYS A C 1
ATOM 4078 O O . LYS A 1 516 ? -10.742 39.531 15.297 1 93 516 LYS A O 1
ATOM 4083 N N . LEU A 1 517 ? -10.68 40.906 17.031 1 94.62 517 LEU A N 1
ATOM 4084 C CA . LEU A 1 517 ? -9.234 40.812 17.203 1 94.62 517 LEU A CA 1
ATOM 4085 C C . LEU A 1 517 ? -8.828 39.375 17.547 1 94.62 517 LEU A C 1
ATOM 4087 O O . LEU A 1 517 ? -7.84 38.844 17.016 1 94.62 517 LEU A O 1
ATOM 4091 N N . LEU A 1 518 ? -9.562 38.75 18.406 1 93.56 518 LEU A N 1
ATOM 4092 C CA . LEU A 1 518 ? -9.297 37.375 18.781 1 93.56 518 LEU A CA 1
ATOM 4093 C C . LEU A 1 518 ? -9.43 36.438 17.594 1 93.56 518 LEU A C 1
ATOM 4095 O O . LEU A 1 518 ? -8.602 35.531 17.391 1 93.56 518 LEU A O 1
ATOM 4099 N N . ARG A 1 519 ? -10.398 36.625 16.828 1 93.19 519 ARG A N 1
ATOM 4100 C CA . ARG A 1 519 ? -10.625 35.781 15.656 1 93.19 519 ARG A CA 1
ATOM 4101 C C . ARG A 1 519 ? -9.508 35.938 14.633 1 93.19 519 ARG A C 1
ATOM 4103 O O . ARG A 1 519 ? -9.062 34.969 14.023 1 93.19 519 ARG A O 1
ATOM 4110 N N . LEU A 1 520 ? -9.109 37.188 14.453 1 93.88 520 LEU A N 1
ATOM 4111 C CA . LEU A 1 520 ? -8.016 37.469 13.523 1 93.88 520 LEU A CA 1
ATOM 4112 C C . LEU A 1 520 ? -6.738 36.75 13.961 1 93.88 520 LEU A C 1
ATOM 4114 O O . LEU A 1 520 ? -6.059 36.125 13.148 1 93.88 520 LEU A O 1
ATOM 4118 N N . TYR A 1 521 ? -6.473 36.844 15.242 1 93.38 521 TYR A N 1
ATOM 4119 C CA . TYR A 1 521 ? -5.285 36.219 15.805 1 93.38 521 TYR A CA 1
ATOM 4120 C C . TYR A 1 521 ? -5.309 34.719 15.586 1 93.38 521 TYR A C 1
ATOM 4122 O O . TYR A 1 521 ? -4.316 34.125 15.148 1 93.38 521 TYR A O 1
ATOM 4130 N N . LEU A 1 522 ? -6.445 34.094 15.805 1 93 522 LEU A N 1
ATOM 4131 C CA . LEU A 1 522 ? -6.562 32.656 15.773 1 93 522 LEU A CA 1
ATOM 4132 C C . LEU A 1 522 ? -6.645 32.156 14.336 1 93 522 LEU A C 1
ATOM 4134 O O . LEU A 1 522 ? -6.434 30.953 14.078 1 93 522 LEU A O 1
ATOM 4138 N N . THR A 1 523 ? -6.961 32.906 13.398 1 93.88 523 THR A N 1
ATOM 4139 C CA . THR A 1 523 ? -7.148 32.531 12 1 93.88 523 THR A CA 1
ATOM 4140 C C . THR A 1 523 ? -5.805 32.312 11.312 1 93.88 523 THR A C 1
ATOM 4142 O O . THR A 1 523 ? -5.707 31.562 10.352 1 93.88 523 THR A O 1
ATOM 4145 N N . VAL A 1 524 ? -4.777 33 11.781 1 91.81 524 VAL A N 1
ATOM 4146 C CA . VAL A 1 524 ? -3.467 32.875 11.148 1 91.81 524 VAL A CA 1
ATOM 4147 C C . VAL A 1 524 ? -2.861 31.516 11.453 1 91.81 524 VAL A C 1
ATOM 4149 O O . VAL A 1 524 ? -2.652 31.172 12.617 1 91.81 524 VAL A O 1
ATOM 4152 N N . PRO A 1 525 ? -2.59 30.734 10.398 1 90.62 525 PRO A N 1
ATOM 4153 C CA . PRO A 1 525 ? -2.045 29.391 10.617 1 90.62 525 PRO A CA 1
ATOM 4154 C C . PRO A 1 525 ? -0.538 29.391 10.859 1 90.62 525 PRO A C 1
ATOM 4156 O O . PRO A 1 525 ? 0.184 30.188 10.25 1 90.62 525 PRO A O 1
ATOM 4159 N N . ILE A 1 526 ? -0.111 28.531 11.711 1 87.44 526 ILE A N 1
ATOM 4160 C CA . ILE A 1 526 ? 1.315 28.438 12 1 87.44 526 ILE A CA 1
ATOM 4161 C C . ILE A 1 526 ? 1.893 27.172 11.367 1 87.44 526 ILE A C 1
ATOM 4163 O O . ILE A 1 526 ? 3.1 27.094 11.117 1 87.44 526 ILE A O 1
ATOM 4167 N N . THR A 1 527 ? 1.019 26.234 11.109 1 85.62 527 THR A N 1
ATOM 4168 C CA . THR A 1 527 ? 1.488 24.984 10.555 1 85.62 527 THR A CA 1
ATOM 4169 C C . THR A 1 527 ? 0.603 24.531 9.398 1 85.62 527 THR A C 1
ATOM 4171 O O . THR A 1 527 ? -0.52 25.016 9.242 1 85.62 527 THR A O 1
ATOM 4174 N N . SER A 1 528 ? 1.192 23.672 8.523 1 84.06 528 SER A N 1
ATOM 4175 C CA . SER A 1 528 ? 0.453 23.094 7.414 1 84.06 528 SER A CA 1
ATOM 4176 C C . SER A 1 528 ? 0.228 21.594 7.625 1 84.06 528 SER A C 1
ATOM 4178 O O . SER A 1 528 ? 0.178 20.828 6.66 1 84.06 528 SER A O 1
ATOM 4180 N N . ALA A 1 529 ? 0.139 21.125 8.82 1 81.88 529 ALA A N 1
ATOM 4181 C CA . ALA A 1 529 ? 0.031 19.703 9.172 1 81.88 529 ALA A CA 1
ATOM 4182 C C . ALA A 1 529 ? -1.253 19.109 8.609 1 81.88 529 ALA A C 1
ATOM 4184 O O . ALA A 1 529 ? -1.301 17.906 8.305 1 81.88 529 ALA A O 1
ATOM 4185 N N . THR A 1 530 ? -2.236 19.938 8.469 1 82.94 530 THR A N 1
ATOM 4186 C CA . THR A 1 530 ? -3.514 19.469 7.949 1 82.94 530 THR A CA 1
ATOM 4187 C C . THR A 1 530 ? -3.357 18.953 6.523 1 82.94 530 THR A C 1
ATOM 4189 O O . THR A 1 530 ? -3.953 17.938 6.156 1 82.94 530 THR A O 1
ATOM 4192 N N . SER A 1 531 ? -2.594 19.625 5.789 1 81.94 531 SER A N 1
ATOM 4193 C CA . SER A 1 531 ? -2.346 19.188 4.422 1 81.94 531 SER A CA 1
ATOM 4194 C C . SER A 1 531 ? -1.62 17.844 4.406 1 81.94 531 SER A C 1
ATOM 4196 O O . SER A 1 531 ? -1.908 16.984 3.568 1 81.94 531 SER A O 1
ATOM 4198 N N . GLU A 1 532 ? -0.721 17.641 5.273 1 78.75 532 GLU A N 1
ATOM 4199 C CA . GLU A 1 532 ? 0 16.375 5.367 1 78.75 532 GLU A CA 1
ATOM 4200 C C . GLU A 1 532 ? -0.943 15.227 5.715 1 78.75 532 GLU A C 1
ATOM 4202 O O . GLU A 1 532 ? -0.792 14.109 5.203 1 78.75 532 GLU A O 1
ATOM 4207 N N . ARG A 1 533 ? -1.839 15.562 6.543 1 80.12 533 ARG A N 1
ATOM 4208 C CA . ARG A 1 533 ? -2.82 14.547 6.914 1 80.12 533 ARG A CA 1
ATOM 4209 C C . ARG A 1 533 ? -3.715 14.188 5.73 1 80.12 533 ARG A C 1
ATOM 4211 O O . ARG A 1 533 ? -4.09 13.031 5.559 1 80.12 533 ARG A O 1
ATOM 4218 N N . ALA A 1 534 ? -4 15.188 5.047 1 82.06 534 ALA A N 1
ATOM 4219 C CA . ALA A 1 534 ? -4.809 14.953 3.854 1 82.06 534 ALA A CA 1
ATOM 4220 C C . ALA A 1 534 ? -4.074 14.062 2.861 1 82.06 534 ALA A C 1
ATOM 4222 O O . ALA A 1 534 ? -4.668 13.148 2.275 1 82.06 534 ALA A O 1
ATOM 4223 N N . PHE A 1 535 ? -2.84 14.258 2.729 1 80.5 535 PHE A N 1
ATOM 4224 C CA . PHE A 1 535 ? -2.053 13.445 1.81 1 80.5 535 PHE A CA 1
ATOM 4225 C C . PHE A 1 535 ? -1.931 12.016 2.32 1 80.5 535 PHE A C 1
ATOM 4227 O O . PHE A 1 535 ? -1.893 11.07 1.529 1 80.5 535 PHE A O 1
ATOM 4234 N N . SER A 1 536 ? -1.803 11.906 3.6 1 76.62 536 SER A N 1
ATOM 4235 C CA . SER A 1 536 ? -1.791 10.555 4.164 1 76.62 536 SER A CA 1
ATOM 4236 C C . SER A 1 536 ? -3.07 9.805 3.82 1 76.62 536 SER A C 1
ATOM 4238 O O . SER A 1 536 ? -3.029 8.609 3.508 1 76.62 536 SER A O 1
ATOM 4240 N N . SER A 1 537 ? -4.129 10.5 3.893 1 78 537 SER A N 1
ATOM 4241 C CA . SER A 1 537 ? -5.41 9.914 3.516 1 78 537 SER A CA 1
ATOM 4242 C C . SER A 1 537 ? -5.438 9.555 2.035 1 78 537 SER A C 1
ATOM 4244 O O . SER A 1 537 ? -5.965 8.508 1.657 1 78 537 SER A O 1
ATOM 4246 N N . LEU A 1 538 ? -4.883 10.469 1.27 1 76.31 538 LEU A N 1
ATOM 4247 C CA . LEU A 1 538 ? -4.809 10.227 -0.168 1 76.31 538 LEU A CA 1
ATOM 4248 C C . LEU A 1 538 ? -4.039 8.945 -0.464 1 76.31 538 LEU A C 1
ATOM 4250 O O . LEU A 1 538 ? -4.477 8.133 -1.28 1 76.31 538 LEU A O 1
ATOM 4254 N N . LYS A 1 539 ? -2.99 8.82 0.17 1 74.44 539 LYS A N 1
ATOM 4255 C CA . LYS A 1 539 ? -2.152 7.641 -0.039 1 74.44 539 LYS A CA 1
ATOM 4256 C C . LYS A 1 539 ? -2.902 6.359 0.323 1 74.44 539 LYS A C 1
ATOM 4258 O O . LYS A 1 539 ? -2.822 5.363 -0.395 1 74.44 539 LYS A O 1
ATOM 4263 N N . ARG A 1 540 ? -3.592 6.43 1.307 1 72.88 540 ARG A N 1
ATOM 4264 C CA . ARG A 1 540 ? -4.367 5.273 1.746 1 72.88 540 ARG A CA 1
ATOM 4265 C C . ARG A 1 540 ? -5.453 4.926 0.734 1 72.88 540 ARG A C 1
ATOM 4267 O O . ARG A 1 540 ? -5.688 3.75 0.45 1 72.88 540 ARG A O 1
ATOM 4274 N N . LEU A 1 541 ? -6.051 5.965 0.252 1 75.06 541 LEU A N 1
ATOM 4275 C CA . LEU A 1 541 ? -7.145 5.773 -0.694 1 75.06 541 LEU A CA 1
ATOM 4276 C C . LEU A 1 541 ? -6.629 5.203 -2.012 1 75.06 541 LEU A C 1
ATOM 4278 O O . LEU A 1 541 ? -7.281 4.348 -2.619 1 75.06 541 LEU A O 1
ATOM 4282 N N . LEU A 1 542 ? -5.465 5.668 -2.404 1 72.12 542 LEU A N 1
ATOM 4283 C CA . LEU A 1 542 ? -4.93 5.238 -3.693 1 72.12 542 LEU A CA 1
ATOM 4284 C C . LEU A 1 542 ? -4.312 3.846 -3.588 1 72.12 542 LEU A C 1
ATOM 4286 O O . LEU A 1 542 ? -4.23 3.121 -4.582 1 72.12 542 LEU A O 1
ATOM 4290 N N . THR A 1 543 ? -3.676 3.512 -2.457 1 62.25 543 THR A N 1
ATOM 4291 C CA . THR A 1 543 ? -3.145 2.166 -2.281 1 62.25 543 THR A CA 1
ATOM 4292 C C . THR A 1 543 ? -4.266 1.132 -2.324 1 62.25 543 THR A C 1
ATOM 4294 O O . THR A 1 543 ? -4.098 0.052 -2.895 1 62.25 543 THR A O 1
ATOM 4297 N N . TYR A 1 544 ? -5.184 1.474 -1.542 1 52.44 544 TYR A N 1
ATOM 4298 C CA . TYR A 1 544 ? -6.309 0.543 -1.499 1 52.44 544 TYR A CA 1
ATOM 4299 C C . TYR A 1 544 ? -7.031 0.497 -2.842 1 52.44 544 TYR A C 1
ATOM 4301 O O . TYR A 1 544 ? -7.453 -0.571 -3.289 1 52.44 544 TYR A O 1
ATOM 4309 N N . LEU A 1 545 ? -7.258 1.9 -3.41 1 55.03 545 LEU A N 1
ATOM 4310 C CA . LEU A 1 545 ? -8.078 1.999 -4.613 1 55.03 545 LEU A CA 1
ATOM 4311 C C . LEU A 1 545 ? -7.203 2.018 -5.863 1 55.03 545 LEU A C 1
ATOM 4313 O O . LEU A 1 545 ? -6 2.277 -5.781 1 55.03 545 LEU A O 1
ATOM 4317 N N . ARG A 1 546 ? -7.707 1.58 -6.934 1 54.53 546 ARG A N 1
ATOM 4318 C CA . ARG A 1 546 ? -7.066 1.523 -8.242 1 54.53 546 ARG A CA 1
ATOM 4319 C C . ARG A 1 546 ? -6.664 2.916 -8.719 1 54.53 546 ARG A C 1
ATOM 4321 O O . ARG A 1 546 ? -7.414 3.877 -8.539 1 54.53 546 ARG A O 1
ATOM 4328 N N . SER A 1 547 ? -5.328 3.281 -8.68 1 51.41 547 SER A N 1
ATOM 4329 C CA . SER A 1 547 ? -4.676 4.457 -9.25 1 51.41 547 SER A CA 1
ATOM 4330 C C . SER A 1 547 ? -5.391 4.926 -10.516 1 51.41 547 SER A C 1
ATOM 4332 O O . SER A 1 547 ? -4.992 5.922 -11.125 1 51.41 547 SER A O 1
ATOM 4334 N N . THR A 1 548 ? -6.605 4.32 -10.797 1 53.69 548 THR A N 1
ATOM 4335 C CA . THR A 1 548 ? -7.215 4.656 -12.086 1 53.69 548 THR A CA 1
ATOM 4336 C C . THR A 1 548 ? -8.383 5.621 -11.891 1 53.69 548 THR A C 1
ATOM 4338 O O . THR A 1 548 ? -9.102 5.934 -12.844 1 53.69 548 THR A O 1
ATOM 4341 N N . MET A 1 549 ? -8.586 6.066 -10.742 1 61.12 549 MET A N 1
ATOM 4342 C CA . MET A 1 549 ? -9.75 6.914 -10.5 1 61.12 549 MET A CA 1
ATOM 4343 C C . MET A 1 549 ? -9.547 8.297 -11.102 1 61.12 549 MET A C 1
ATOM 4345 O O . MET A 1 549 ? -8.422 8.812 -11.117 1 61.12 549 MET A O 1
ATOM 4349 N N . THR A 1 550 ? -10.617 8.82 -11.656 1 69.69 550 THR A N 1
ATOM 4350 C CA . THR A 1 550 ? -10.594 10.203 -12.125 1 69.69 550 THR A CA 1
ATOM 4351 C C . THR A 1 550 ? -10.367 11.172 -10.969 1 69.69 550 THR A C 1
ATOM 4353 O O . THR A 1 550 ? -10.594 10.82 -9.812 1 69.69 550 THR A O 1
ATOM 4356 N N . GLU A 1 551 ? -9.906 12.297 -11.25 1 78.12 551 GLU A N 1
ATOM 4357 C CA . GLU A 1 551 ? -9.602 13.32 -10.25 1 78.12 551 GLU A CA 1
ATOM 4358 C C . GLU A 1 551 ? -10.844 13.688 -9.438 1 78.12 551 GLU A C 1
ATOM 4360 O O . GLU A 1 551 ? -10.766 13.836 -8.219 1 78.12 551 GLU A O 1
ATOM 4365 N N . GLN A 1 552 ? -11.945 13.781 -10.133 1 80.5 552 GLN A N 1
ATOM 4366 C CA . GLN A 1 552 ? -13.172 14.188 -9.438 1 80.5 552 GLN A CA 1
ATOM 4367 C C . GLN A 1 552 ? -13.617 13.117 -8.445 1 80.5 552 GLN A C 1
ATOM 4369 O O . GLN A 1 552 ? -13.984 13.43 -7.312 1 80.5 552 GLN A O 1
ATOM 4374 N N . ARG A 1 553 ? -13.617 11.93 -8.891 1 84.44 553 ARG A N 1
ATOM 4375 C CA . ARG A 1 553 ? -14 10.828 -8.008 1 84.44 553 ARG A CA 1
ATOM 4376 C C . ARG A 1 553 ? -13.055 10.734 -6.812 1 84.44 553 ARG A C 1
ATOM 4378 O O . ARG A 1 553 ? -13.5 10.539 -5.68 1 84.44 553 ARG A O 1
ATOM 4385 N N . LEU A 1 554 ? -11.82 10.898 -7.141 1 85.19 554 LEU A N 1
ATOM 4386 C CA . LEU A 1 554 ? -10.828 10.852 -6.082 1 85.19 554 LEU A CA 1
ATOM 4387 C C . LEU A 1 554 ? -11.07 11.945 -5.047 1 85.19 554 LEU A C 1
ATOM 4389 O O . LEU A 1 554 ? -10.969 11.703 -3.844 1 85.19 554 LEU A O 1
ATOM 4393 N N . ASN A 1 555 ? -11.375 13.086 -5.492 1 88.81 555 ASN A N 1
ATOM 4394 C CA . ASN A 1 555 ? -11.641 14.203 -4.594 1 88.81 555 ASN A CA 1
ATOM 4395 C C . ASN A 1 555 ? -12.867 13.945 -3.723 1 88.81 555 ASN A C 1
ATOM 4397 O O . ASN A 1 555 ? -12.859 14.234 -2.525 1 88.81 555 ASN A O 1
ATOM 4401 N N . ASN A 1 556 ? -13.883 13.43 -4.387 1 91.38 556 ASN A N 1
ATOM 4402 C CA . ASN A 1 556 ? -15.094 13.125 -3.633 1 91.38 556 ASN A CA 1
ATOM 4403 C C . ASN A 1 556 ? -14.844 12.062 -2.568 1 91.38 556 ASN A C 1
ATOM 4405 O O . ASN A 1 556 ? -15.32 12.188 -1.439 1 91.38 556 ASN A O 1
ATOM 4409 N N . CYS A 1 557 ? -14.125 11.055 -2.934 1 90.88 557 CYS A N 1
ATOM 4410 C CA . CYS A 1 557 ? -13.781 10.008 -1.977 1 90.88 557 CYS A CA 1
ATOM 4411 C C . CYS A 1 557 ? -12.961 10.578 -0.821 1 90.88 557 CYS A C 1
ATOM 4413 O O . CYS A 1 557 ? -13.195 10.227 0.337 1 90.88 557 CYS A O 1
ATOM 4415 N N . MET A 1 558 ? -12.062 11.453 -1.109 1 89.94 558 MET A N 1
ATOM 4416 C CA . MET A 1 558 ? -11.203 12.062 -0.093 1 89.94 558 MET A CA 1
ATOM 4417 C C . MET A 1 558 ? -12.023 12.906 0.874 1 89.94 558 MET A C 1
ATOM 4419 O O . MET A 1 558 ? -11.828 12.836 2.088 1 89.94 558 MET A O 1
ATOM 4423 N N . LEU A 1 559 ? -12.898 13.719 0.318 1 93.62 559 LEU A N 1
ATOM 4424 C CA . LEU A 1 559 ? -13.734 14.578 1.148 1 93.62 559 LEU A CA 1
ATOM 4425 C C . LEU A 1 559 ? -14.562 13.75 2.125 1 93.62 559 LEU A C 1
ATOM 4427 O O . LEU A 1 559 ? -14.656 14.086 3.309 1 93.62 559 LEU A O 1
ATOM 4431 N N . MET A 1 560 ? -15.094 12.648 1.585 1 94.62 560 MET A N 1
ATOM 4432 C CA . MET A 1 560 ? -15.922 11.773 2.412 1 94.62 560 MET A CA 1
ATOM 4433 C C . MET A 1 560 ? -15.094 11.125 3.518 1 94.62 560 MET A C 1
ATOM 4435 O O . MET A 1 560 ? -15.594 10.891 4.621 1 94.62 560 MET A O 1
ATOM 4439 N N . HIS A 1 561 ? -13.875 10.867 3.25 1 92.06 561 HIS A N 1
ATOM 4440 C CA . HIS A 1 561 ? -13.016 10.156 4.195 1 92.06 561 HIS A CA 1
ATOM 4441 C C . HIS A 1 561 ? -12.414 11.117 5.215 1 92.06 561 HIS A C 1
ATOM 4443 O O . HIS A 1 561 ? -12.211 10.75 6.375 1 92.06 561 HIS A O 1
ATOM 4449 N N . VAL A 1 562 ? -12.094 12.352 4.863 1 91.62 562 VAL A N 1
ATOM 4450 C CA . VAL A 1 562 ? -11.406 13.312 5.715 1 91.62 562 VAL A CA 1
ATOM 4451 C C . VAL A 1 562 ? -12.398 13.969 6.668 1 91.62 562 VAL A C 1
ATOM 4453 O O . VAL A 1 562 ? -12.086 14.211 7.836 1 91.62 562 VAL A O 1
ATOM 4456 N N . HIS A 1 563 ? -13.586 14.273 6.176 1 94.44 563 HIS A N 1
ATOM 4457 C CA . HIS A 1 563 ? -14.602 14.945 6.98 1 94.44 563 HIS A CA 1
ATOM 4458 C C . HIS A 1 563 ? -15.602 13.953 7.555 1 94.44 563 HIS A C 1
ATOM 4460 O O . HIS A 1 563 ? -16.812 14.062 7.309 1 94.44 563 HIS A O 1
ATOM 4466 N N . LYS A 1 564 ? -15.188 13.062 8.375 1 93 564 LYS A N 1
ATOM 4467 C CA . LYS A 1 564 ? -15.984 11.977 8.914 1 93 564 LYS A CA 1
ATOM 4468 C C . LYS A 1 564 ? -17.141 12.508 9.758 1 93 564 LYS A C 1
ATOM 4470 O O . LYS A 1 564 ? -18.25 11.969 9.719 1 93 564 LYS A O 1
ATOM 4475 N N . ASP A 1 565 ? -16.906 13.562 10.508 1 93.06 565 ASP A N 1
ATOM 4476 C CA . ASP A 1 565 ? -17.938 14.133 11.367 1 93.06 565 ASP A CA 1
ATOM 4477 C C . ASP A 1 565 ? -19.109 14.656 10.547 1 93.06 565 ASP A C 1
ATOM 4479 O O . ASP A 1 565 ? -20.281 14.445 10.906 1 93.06 565 ASP A O 1
ATOM 4483 N N . ILE A 1 566 ? -18.781 15.297 9.43 1 95.69 566 ILE A N 1
ATOM 4484 C CA . ILE A 1 566 ? -19.812 15.82 8.547 1 95.69 566 ILE A CA 1
ATOM 4485 C C . ILE A 1 566 ? -20.562 14.664 7.891 1 95.69 566 ILE A C 1
ATOM 4487 O O . ILE A 1 566 ? -21.781 14.719 7.742 1 95.69 566 ILE A O 1
ATOM 4491 N N . VAL A 1 567 ? -19.828 13.625 7.52 1 96.44 567 VAL A N 1
ATOM 4492 C CA . VAL A 1 567 ? -20.422 12.469 6.863 1 96.44 567 VAL A CA 1
ATOM 4493 C C . VAL A 1 567 ? -21.375 11.766 7.824 1 96.44 567 VAL A C 1
ATOM 4495 O O . VAL A 1 567 ? -22.438 11.289 7.414 1 96.44 567 VAL A O 1
ATOM 4498 N N . ASP A 1 568 ? -21.047 11.688 9.07 1 93.81 568 ASP A N 1
ATOM 4499 C CA . ASP A 1 568 ? -21.891 11.047 10.078 1 93.81 568 ASP A CA 1
ATOM 4500 C C . ASP A 1 568 ? -23.234 11.742 10.188 1 93.81 568 ASP A C 1
ATOM 4502 O O . ASP A 1 568 ? -24.25 11.086 10.43 1 93.81 568 ASP A O 1
ATOM 4506 N N . ASP A 1 569 ? -23.266 13.023 9.914 1 93.56 569 ASP A N 1
ATOM 4507 C CA . ASP A 1 569 ? -24.484 13.805 10.062 1 93.56 569 ASP A CA 1
ATOM 4508 C C . ASP A 1 569 ? -25.203 13.969 8.727 1 93.56 569 ASP A C 1
ATOM 4510 O O . ASP A 1 569 ? -26.219 14.664 8.633 1 93.56 569 ASP A O 1
ATOM 4514 N N . MET A 1 570 ? -24.719 13.367 7.727 1 95.19 570 MET A N 1
ATOM 4515 C CA . MET A 1 570 ? -25.266 13.492 6.379 1 95.19 570 MET A CA 1
ATOM 4516 C C . MET A 1 570 ? -26.688 12.914 6.309 1 95.19 570 MET A C 1
ATOM 4518 O O . MET A 1 570 ? -26.938 11.828 6.832 1 95.19 570 MET A O 1
ATOM 4522 N N . ASP A 1 571 ? -27.594 13.664 5.734 1 95 571 ASP A N 1
ATOM 4523 C CA . ASP A 1 571 ? -28.953 13.195 5.516 1 95 571 ASP A CA 1
ATOM 4524 C C . ASP A 1 571 ? -29.078 12.469 4.18 1 95 571 ASP A C 1
ATOM 4526 O O . ASP A 1 571 ? -29.219 13.102 3.133 1 95 571 ASP A O 1
ATOM 4530 N N . LEU A 1 572 ? -29.219 11.203 4.18 1 95.44 572 LEU A N 1
ATOM 4531 C CA . LEU A 1 572 ? -29.234 10.367 2.98 1 95.44 572 LEU A CA 1
ATOM 4532 C C . LEU A 1 572 ? -30.516 10.586 2.184 1 95.44 572 LEU A C 1
ATOM 4534 O O . LEU A 1 572 ? -30.531 10.398 0.964 1 95.44 572 LEU A O 1
ATOM 4538 N N . SER A 1 573 ? -31.531 10.977 2.844 1 94.44 573 SER A N 1
ATOM 4539 C CA . SER A 1 573 ? -32.781 11.234 2.148 1 94.44 573 SER A CA 1
ATOM 4540 C C . SER A 1 573 ? -32.656 12.422 1.198 1 94.44 573 SER A C 1
ATOM 4542 O O . SER A 1 573 ? -33.25 12.422 0.115 1 94.44 573 SER A O 1
ATOM 4544 N N . ASP A 1 574 ? -31.875 13.391 1.662 1 94.31 574 ASP A N 1
ATOM 4545 C CA . ASP A 1 574 ? -31.656 14.555 0.813 1 94.31 574 ASP A CA 1
ATOM 4546 C C . ASP A 1 574 ? -30.844 14.18 -0.433 1 94.31 574 ASP A C 1
ATOM 4548 O O . ASP A 1 574 ? -31.141 14.656 -1.531 1 94.31 574 ASP A O 1
ATOM 4552 N N . ILE A 1 575 ? -29.906 13.367 -0.236 1 95.62 575 ILE A N 1
ATOM 4553 C CA . ILE A 1 575 ? -29.078 12.914 -1.346 1 95.62 575 ILE A CA 1
ATOM 4554 C C . ILE A 1 575 ? -29.922 12.094 -2.32 1 95.62 575 ILE A C 1
ATOM 4556 O O . ILE A 1 575 ? -29.797 12.258 -3.537 1 95.62 575 ILE A O 1
ATOM 4560 N N . ALA A 1 576 ? -30.75 11.211 -1.777 1 95.5 576 ALA A N 1
ATOM 4561 C CA . ALA A 1 576 ? -31.625 10.367 -2.596 1 95.5 576 ALA A CA 1
ATOM 4562 C C . ALA A 1 576 ? -32.594 11.219 -3.4 1 95.5 576 ALA A C 1
ATOM 4564 O O . ALA A 1 576 ? -32.875 10.93 -4.57 1 95.5 576 ALA A O 1
ATOM 4565 N N . ALA A 1 577 ? -33.094 12.219 -2.764 1 94.12 577 ALA A N 1
ATOM 4566 C CA . ALA A 1 577 ? -34.031 13.125 -3.434 1 94.12 577 ALA A CA 1
ATOM 4567 C C . ALA A 1 577 ? -33.375 13.828 -4.609 1 94.12 577 ALA A C 1
ATOM 4569 O O . ALA A 1 577 ? -33.969 13.969 -5.68 1 94.12 577 ALA A O 1
ATOM 4570 N N . ASP A 1 578 ? -32.156 14.328 -4.379 1 93.38 578 ASP A N 1
ATOM 4571 C CA . ASP A 1 578 ? -31.406 14.984 -5.445 1 93.38 578 ASP A CA 1
ATOM 4572 C C . ASP A 1 578 ? -31.156 14.031 -6.609 1 93.38 578 ASP A C 1
ATOM 4574 O O . ASP A 1 578 ? -31.25 14.422 -7.773 1 93.38 578 ASP A O 1
ATOM 4578 N N . PHE A 1 579 ? -30.906 12.766 -6.324 1 94.62 579 PHE A N 1
ATOM 4579 C CA . PHE A 1 579 ? -30.656 11.742 -7.332 1 94.62 579 PHE A CA 1
ATOM 4580 C C . PHE A 1 579 ? -31.906 11.461 -8.141 1 94.62 579 PHE A C 1
ATOM 4582 O O . PHE A 1 579 ? -31.844 11.336 -9.367 1 94.62 579 PHE A O 1
ATOM 4589 N N . ALA A 1 580 ? -32.969 11.414 -7.441 1 92.94 580 ALA A N 1
ATOM 4590 C CA . ALA A 1 580 ? -34.219 11.086 -8.078 1 92.94 580 ALA A CA 1
ATOM 4591 C C . ALA A 1 580 ? -34.719 12.242 -8.938 1 92.94 580 ALA A C 1
ATOM 4593 O O . ALA A 1 580 ? -35.375 12.023 -9.961 1 92.94 580 ALA A O 1
ATOM 4594 N N . SER A 1 581 ? -34.375 13.43 -8.586 1 90.12 581 SER A N 1
ATOM 4595 C CA . SER A 1 581 ? -34.969 14.617 -9.219 1 90.12 581 SER A CA 1
ATOM 4596 C C . SER A 1 581 ? -34.219 14.977 -10.5 1 90.12 581 SER A C 1
ATOM 4598 O O . SER A 1 581 ? -34.656 15.82 -11.273 1 90.12 581 SER A O 1
ATOM 4600 N N . LEU A 1 582 ? -33.094 14.391 -10.734 1 84.56 582 LEU A N 1
ATOM 4601 C CA . LEU A 1 582 ? -32.25 14.773 -11.852 1 84.56 582 LEU A CA 1
ATOM 4602 C C . LEU A 1 582 ? -32.875 14.391 -13.18 1 84.56 582 LEU A C 1
ATOM 4604 O O . LEU A 1 582 ? -32.562 14.984 -14.219 1 84.56 582 LEU A O 1
ATOM 4608 N N . ASN A 1 583 ? -33.656 13.25 -13.164 1 85.25 583 ASN A N 1
ATOM 4609 C CA . ASN A 1 583 ? -34.281 12.805 -14.398 1 85.25 583 ASN A CA 1
ATOM 4610 C C . ASN A 1 583 ? -35.75 12.391 -14.156 1 85.25 583 ASN A C 1
ATOM 4612 O O . ASN A 1 583 ? -36.094 11.922 -13.062 1 85.25 583 ASN A O 1
ATOM 4616 N N . GLY A 1 584 ? -36.562 12.609 -15.164 1 84.88 584 GLY A N 1
ATOM 4617 C CA . GLY A 1 584 ? -37.969 12.281 -15.078 1 84.88 584 GLY A CA 1
ATOM 4618 C C . GLY A 1 584 ? -38.25 10.805 -14.836 1 84.88 584 GLY A C 1
ATOM 4619 O O . GLY A 1 584 ? -39.125 10.445 -14.078 1 84.88 584 GLY A O 1
ATOM 4620 N N . ASP A 1 585 ? -37.438 9.961 -15.406 1 89.62 585 ASP A N 1
ATOM 4621 C CA . ASP A 1 585 ? -37.594 8.523 -15.234 1 89.62 585 ASP A CA 1
ATOM 4622 C C . ASP A 1 585 ? -37.344 8.117 -13.789 1 89.62 585 ASP A C 1
ATOM 4624 O O . ASP A 1 585 ? -38.031 7.25 -13.25 1 89.62 585 ASP A O 1
ATOM 4628 N N . ARG A 1 586 ? -36.406 8.703 -13.172 1 91.81 586 ARG A N 1
ATOM 4629 C CA . ARG A 1 586 ? -36.094 8.414 -11.773 1 91.81 586 ARG A CA 1
ATOM 4630 C C . ARG A 1 586 ? -37.188 8.914 -10.852 1 91.81 586 ARG A C 1
ATOM 4632 O O . ARG A 1 586 ? -37.531 8.25 -9.867 1 91.81 586 ARG A O 1
ATOM 4639 N N . MET A 1 587 ? -37.781 10.031 -11.211 1 89.31 587 MET A N 1
ATOM 4640 C CA . MET A 1 587 ? -38.875 10.578 -10.398 1 89.31 587 MET A CA 1
ATOM 4641 C C . MET A 1 587 ? -40.062 9.641 -10.398 1 89.31 587 MET A C 1
ATOM 4643 O O . MET A 1 587 ? -40.75 9.477 -9.375 1 89.31 587 MET A O 1
ATOM 4647 N N . ARG A 1 588 ? -40.25 9.07 -11.516 1 88.38 588 ARG A N 1
ATOM 4648 C CA . ARG A 1 588 ? -41.375 8.117 -11.617 1 88.38 588 ARG A CA 1
ATOM 4649 C C . ARG A 1 588 ? -41.031 6.828 -10.867 1 88.38 588 ARG A C 1
ATOM 4651 O O . ARG A 1 588 ? -41.906 6.234 -10.234 1 88.38 588 ARG A O 1
ATOM 4658 N N . HIS A 1 589 ? -39.781 6.48 -10.961 1 90.81 589 HIS A N 1
ATOM 4659 C CA . HIS A 1 589 ? -39.344 5.227 -10.359 1 90.81 589 HIS A CA 1
ATOM 4660 C C . HIS A 1 589 ? -39.375 5.316 -8.836 1 90.81 589 HIS A C 1
ATOM 4662 O O . HIS A 1 589 ? -39.781 4.371 -8.156 1 90.81 589 HIS A O 1
ATOM 4668 N N . PHE A 1 590 ? -39 6.461 -8.25 1 92.5 590 PHE A N 1
ATOM 4669 C CA . PHE A 1 590 ? -38.844 6.594 -6.805 1 92.5 590 PHE A CA 1
ATOM 4670 C C . PHE A 1 590 ? -40.031 7.312 -6.188 1 92.5 590 PHE A C 1
ATOM 4672 O O . PHE A 1 590 ? -40.281 7.184 -4.988 1 92.5 590 PHE A O 1
ATOM 4679 N N . GLY A 1 591 ? -40.75 8.086 -6.941 1 86.5 591 GLY A N 1
ATOM 4680 C CA . GLY A 1 591 ? -41.844 8.867 -6.406 1 86.5 591 GLY A CA 1
ATOM 4681 C C . GLY A 1 591 ? -41.406 10.109 -5.664 1 86.5 591 GLY A C 1
ATOM 4682 O O . GLY A 1 591 ? -40.281 10.555 -5.828 1 86.5 591 GLY A O 1
ATOM 4683 N N . GLN A 1 592 ? -42.344 10.758 -5 1 78.25 592 GLN A N 1
ATOM 4684 C CA . GLN A 1 592 ? -42.062 12.016 -4.324 1 78.25 592 GLN A CA 1
ATOM 4685 C C . GLN A 1 592 ? -41.375 11.773 -2.977 1 78.25 592 GLN A C 1
ATOM 4687 O O . GLN A 1 592 ? -41.812 10.898 -2.211 1 78.25 592 GLN A O 1
ATOM 4692 N N . TRP A 1 593 ? -40.094 12.195 -2.906 1 79.38 593 TRP A N 1
ATOM 4693 C CA . TRP A 1 593 ? -39.375 12.102 -1.638 1 79.38 593 TRP A CA 1
ATOM 4694 C C . TRP A 1 593 ? -39.906 13.125 -0.636 1 79.38 593 TRP A C 1
ATOM 4696 O O . TRP A 1 593 ? -40.375 14.195 -1.023 1 79.38 593 TRP A O 1
ATOM 4706 N N . LYS A 1 594 ? -40.719 12.953 0.378 1 58.03 594 LYS A N 1
ATOM 4707 C CA . LYS A 1 594 ? -41.281 13.883 1.35 1 58.03 594 LYS A CA 1
ATOM 4708 C C . LYS A 1 594 ? -40.406 15.117 1.511 1 58.03 594 LYS A C 1
ATOM 4710 O O . LYS A 1 594 ? -39.219 15.008 1.835 1 58.03 594 LYS A O 1
ATOM 4715 N N . ASN A 1 595 ? -40.562 16.078 0.6 1 44.22 595 ASN A N 1
ATOM 4716 C CA . ASN A 1 595 ? -40 17.422 0.745 1 44.22 595 ASN A CA 1
ATOM 4717 C C . ASN A 1 595 ? -39.969 17.875 2.203 1 44.22 595 ASN A C 1
ATOM 4719 O O . ASN A 1 595 ? -40.844 17.484 2.984 1 44.22 595 ASN A O 1
ATOM 4723 N N . LYS A 1 596 ? -39.062 18.922 2.484 1 35.44 596 LYS A N 1
ATOM 4724 C CA . LYS A 1 596 ? -39.156 20.094 3.352 1 35.44 596 LYS A CA 1
ATOM 4725 C C . LYS A 1 596 ? -40.438 20.859 3.088 1 35.44 596 LYS A C 1
ATOM 4727 O O . LYS A 1 596 ? -40.844 21.047 1.937 1 35.44 596 LYS A O 1
ATOM 4732 N N . MET B 1 1 ? -35.75 -14.086 30.672 1 76.56 1 MET B N 1
ATOM 4733 C CA . MET B 1 1 ? -34.375 -14.539 30.547 1 76.56 1 MET B CA 1
ATOM 4734 C C . MET B 1 1 ? -34.125 -15.102 29.156 1 76.56 1 MET B C 1
ATOM 4736 O O . MET B 1 1 ? -33.156 -14.727 28.5 1 76.56 1 MET B O 1
ATOM 4740 N N . ALA B 1 2 ? -35.125 -15.844 28.594 1 82.69 2 ALA B N 1
ATOM 4741 C CA . ALA B 1 2 ? -34.969 -16.469 27.281 1 82.69 2 ALA B CA 1
ATOM 4742 C C . ALA B 1 2 ? -34.938 -15.406 26.172 1 82.69 2 ALA B C 1
ATOM 4744 O O . ALA B 1 2 ? -34.188 -15.523 25.219 1 82.69 2 ALA B O 1
ATOM 4745 N N . GLU B 1 3 ? -35.688 -14.406 26.281 1 86.12 3 GLU B N 1
ATOM 4746 C CA . GLU B 1 3 ? -35.75 -13.344 25.281 1 86.12 3 GLU B CA 1
ATOM 4747 C C . GLU B 1 3 ? -34.469 -12.539 25.266 1 86.12 3 GLU B C 1
ATOM 4749 O O . GLU B 1 3 ? -33.969 -12.156 24.203 1 86.12 3 GLU B O 1
ATOM 4754 N N . THR B 1 4 ? -34 -12.281 26.438 1 88.31 4 THR B N 1
ATOM 4755 C CA . THR B 1 4 ? -32.719 -11.562 26.547 1 88.31 4 THR B CA 1
ATOM 4756 C C . THR B 1 4 ? -31.594 -12.359 25.906 1 88.31 4 THR B C 1
ATOM 4758 O O . THR B 1 4 ? -30.75 -11.797 25.219 1 88.31 4 THR B O 1
ATOM 4761 N N . GLN B 1 5 ? -31.672 -13.633 26.188 1 90.75 5 GLN B N 1
ATOM 4762 C CA . GLN B 1 5 ? -30.656 -14.5 25.594 1 90.75 5 GLN B CA 1
ATOM 4763 C C . GLN B 1 5 ? -30.781 -14.523 24.078 1 90.75 5 GLN B C 1
ATOM 4765 O O . GLN B 1 5 ? -29.766 -14.57 23.375 1 90.75 5 GLN B O 1
ATOM 4770 N N . ARG B 1 6 ? -31.984 -14.547 23.609 1 90.75 6 ARG B N 1
ATOM 4771 C CA . ARG B 1 6 ? -32.188 -14.508 22.172 1 90.75 6 ARG B CA 1
ATOM 4772 C C . ARG B 1 6 ? -31.625 -13.242 21.562 1 90.75 6 ARG B C 1
ATOM 4774 O O . ARG B 1 6 ? -31.016 -13.281 20.484 1 90.75 6 ARG B O 1
ATOM 4781 N N . LEU B 1 7 ? -31.828 -12.164 22.219 1 90.62 7 LEU B N 1
ATOM 4782 C CA . LEU B 1 7 ? -31.312 -10.891 21.75 1 90.62 7 LEU B CA 1
ATOM 4783 C C . LEU B 1 7 ? -29.797 -10.891 21.719 1 90.62 7 LEU B C 1
ATOM 4785 O O . LEU B 1 7 ? -29.172 -10.312 20.828 1 90.62 7 LEU B O 1
ATOM 4789 N N . HIS B 1 8 ? -29.266 -11.508 22.703 1 92.38 8 HIS B N 1
ATOM 4790 C CA . HIS B 1 8 ? -27.812 -11.625 22.766 1 92.38 8 HIS B CA 1
ATOM 4791 C C . HIS B 1 8 ? -27.297 -12.484 21.609 1 92.38 8 HIS B C 1
ATOM 4793 O O . HIS B 1 8 ? -26.25 -12.188 21.031 1 92.38 8 HIS B O 1
ATOM 4799 N N . ARG B 1 9 ? -28.031 -13.547 21.344 1 93.44 9 ARG B N 1
ATOM 4800 C CA . ARG B 1 9 ? -27.641 -14.406 20.234 1 93.44 9 ARG B CA 1
ATOM 4801 C C . ARG B 1 9 ? -27.719 -13.664 18.906 1 93.44 9 ARG B C 1
ATOM 4803 O O . ARG B 1 9 ? -26.828 -13.781 18.062 1 93.44 9 ARG B O 1
ATOM 4810 N N . ASP B 1 10 ? -28.703 -12.898 18.75 1 92.06 10 ASP B N 1
ATOM 4811 C CA . ASP B 1 10 ? -28.875 -12.125 17.531 1 92.06 10 ASP B CA 1
ATOM 4812 C C . ASP B 1 10 ? -27.766 -11.094 17.375 1 92.06 10 ASP B C 1
ATOM 4814 O O . ASP B 1 10 ? -27.281 -10.852 16.266 1 92.06 10 ASP B O 1
ATOM 4818 N N . GLY B 1 11 ? -27.438 -10.492 18.5 1 93.12 11 GLY B N 1
ATOM 4819 C CA . GLY B 1 11 ? -26.344 -9.531 18.469 1 93.12 11 GLY B CA 1
ATOM 4820 C C . GLY B 1 11 ? -25.016 -10.156 18.047 1 93.12 11 GLY B C 1
ATOM 4821 O O . GLY B 1 11 ? -24.297 -9.586 17.234 1 93.12 11 GLY B O 1
ATOM 4822 N N . LEU B 1 12 ? -24.766 -11.305 18.578 1 94.56 12 LEU B N 1
ATOM 4823 C CA . LEU B 1 12 ? -23.547 -12.008 18.234 1 94.56 12 LEU B CA 1
ATOM 4824 C C . LEU B 1 12 ? -23.531 -12.398 16.766 1 94.56 12 LEU B C 1
ATOM 4826 O O . LEU B 1 12 ? -22.5 -12.297 16.094 1 94.56 12 LEU B O 1
ATOM 4830 N N . LEU B 1 13 ? -24.672 -12.859 16.266 1 94.56 13 LEU B N 1
ATOM 4831 C CA . LEU B 1 13 ? -24.766 -13.266 14.875 1 94.56 13 LEU B CA 1
ATOM 4832 C C . LEU B 1 13 ? -24.531 -12.078 13.945 1 94.56 13 LEU B C 1
ATOM 4834 O O . LEU B 1 13 ? -23.906 -12.234 12.883 1 94.56 13 LEU B O 1
ATOM 4838 N N . LYS B 1 14 ? -24.984 -10.922 14.344 1 94.19 14 LYS B N 1
ATOM 4839 C CA . LYS B 1 14 ? -24.75 -9.727 13.539 1 94.19 14 LYS B CA 1
ATOM 4840 C C . LYS B 1 14 ? -23.281 -9.352 13.531 1 94.19 14 LYS B C 1
ATOM 4842 O O . LYS B 1 14 ? -22.734 -8.938 12.5 1 94.19 14 LYS B O 1
ATOM 4847 N N . GLN B 1 15 ? -22.672 -9.445 14.664 1 95.12 15 GLN B N 1
ATOM 4848 C CA . GLN B 1 15 ? -21.25 -9.18 14.742 1 95.12 15 GLN B CA 1
ATOM 4849 C C . GLN B 1 15 ? -20.453 -10.164 13.875 1 95.12 15 GLN B C 1
ATOM 4851 O O . GLN B 1 15 ? -19.5 -9.773 13.195 1 95.12 15 GLN B O 1
ATOM 4856 N N . LEU B 1 16 ? -20.859 -11.422 13.93 1 96.56 16 LEU B N 1
ATOM 4857 C CA . LEU B 1 16 ? -20.203 -12.438 13.125 1 96.56 16 LEU B CA 1
ATOM 4858 C C . LEU B 1 16 ? -20.422 -12.18 11.641 1 96.56 16 LEU B C 1
ATOM 4860 O O . LEU B 1 16 ? -19.516 -12.406 10.828 1 96.56 16 LEU B O 1
ATOM 4864 N N . SER B 1 17 ? -21.578 -11.766 11.328 1 95.38 17 SER B N 1
ATOM 4865 C CA . SER B 1 17 ? -21.875 -11.43 9.938 1 95.38 17 SER B CA 1
ATOM 4866 C C . SER B 1 17 ? -21 -10.281 9.453 1 95.38 17 SER B C 1
ATOM 4868 O O . SER B 1 17 ? -20.516 -10.297 8.312 1 95.38 17 SER B O 1
ATOM 4870 N N . ALA B 1 18 ? -20.859 -9.297 10.281 1 95.31 18 ALA B N 1
ATOM 4871 C CA . ALA B 1 18 ? -19.984 -8.18 9.953 1 95.31 18 ALA B CA 1
ATOM 4872 C C . ALA B 1 18 ? -18.531 -8.641 9.773 1 95.31 18 ALA B C 1
ATOM 4874 O O . ALA B 1 18 ? -17.859 -8.227 8.828 1 95.31 18 ALA B O 1
ATOM 4875 N N . LEU B 1 19 ? -18.094 -9.477 10.664 1 96.25 19 LEU B N 1
ATOM 4876 C CA . LEU B 1 19 ? -16.75 -10.016 10.57 1 96.25 19 LEU B CA 1
ATOM 4877 C C . LEU B 1 19 ? -16.578 -10.844 9.305 1 96.25 19 LEU B C 1
ATOM 4879 O O . LEU B 1 19 ? -15.531 -10.766 8.648 1 96.25 19 LEU B O 1
ATOM 4883 N N . LYS B 1 20 ? -17.547 -11.641 9.008 1 97 20 LYS B N 1
ATOM 4884 C CA . LYS B 1 20 ? -17.516 -12.461 7.805 1 97 20 LYS B CA 1
ATOM 4885 C C . LYS B 1 20 ? -17.328 -11.602 6.559 1 97 20 LYS B C 1
ATOM 4887 O O . LYS B 1 20 ? -16.5 -11.938 5.695 1 97 20 LYS B O 1
ATOM 4892 N N . PHE B 1 21 ? -18.016 -10.477 6.516 1 95.56 21 PHE B N 1
ATOM 4893 C CA . PHE B 1 21 ? -17.891 -9.562 5.387 1 95.56 21 PHE B CA 1
ATOM 4894 C C . PHE B 1 21 ? -16.5 -8.977 5.316 1 95.56 21 PHE B C 1
ATOM 4896 O O . PHE B 1 21 ? -15.867 -8.977 4.258 1 95.56 21 PHE B O 1
ATOM 4903 N N . LEU B 1 22 ? -16.047 -8.422 6.406 1 94.88 22 LEU B N 1
ATOM 4904 C CA . LEU B 1 22 ? -14.758 -7.746 6.441 1 94.88 22 LEU B CA 1
ATOM 4905 C C . LEU B 1 22 ? -13.625 -8.711 6.102 1 94.88 22 LEU B C 1
ATOM 4907 O O . LEU B 1 22 ? -12.742 -8.383 5.305 1 94.88 22 LEU B O 1
ATOM 4911 N N . LEU B 1 23 ? -13.625 -9.906 6.637 1 94.19 23 LEU B N 1
ATOM 4912 C CA . LEU B 1 23 ? -12.57 -10.891 6.426 1 94.19 23 LEU B CA 1
ATOM 4913 C C . LEU B 1 23 ? -12.625 -11.453 5.008 1 94.19 23 LEU B C 1
ATOM 4915 O O . LEU B 1 23 ? -11.586 -11.656 4.379 1 94.19 23 LEU B O 1
ATOM 4919 N N . ARG B 1 24 ? -13.812 -11.727 4.48 1 94.44 24 ARG B N 1
ATOM 4920 C CA . ARG B 1 24 ? -13.969 -12.219 3.117 1 94.44 24 ARG B CA 1
ATOM 4921 C C . ARG B 1 24 ? -13.375 -11.242 2.109 1 94.44 24 ARG B C 1
ATOM 4923 O O . ARG B 1 24 ? -12.734 -11.664 1.14 1 94.44 24 ARG B O 1
ATOM 4930 N N . GLN B 1 25 ? -13.641 -9.953 2.377 1 91.5 25 GLN B N 1
ATOM 4931 C CA . GLN B 1 25 ? -13.219 -8.914 1.444 1 91.5 25 GLN B CA 1
ATOM 4932 C C . GLN B 1 25 ? -11.781 -8.477 1.719 1 91.5 25 GLN B C 1
ATOM 4934 O O . GLN B 1 25 ? -11.219 -7.668 0.977 1 91.5 25 GLN B O 1
ATOM 4939 N N . GLY B 1 26 ? -11.195 -9.07 2.795 1 88.5 26 GLY B N 1
ATOM 4940 C CA . GLY B 1 26 ? -9.812 -8.734 3.119 1 88.5 26 GLY B CA 1
ATOM 4941 C C . GLY B 1 26 ? -9.656 -7.336 3.684 1 88.5 26 GLY B C 1
ATOM 4942 O O . GLY B 1 26 ? -8.656 -6.668 3.426 1 88.5 26 GLY B O 1
ATOM 4943 N N . LEU B 1 27 ? -10.648 -6.805 4.371 1 89.44 27 LEU B N 1
ATOM 4944 C CA . LEU B 1 27 ? -10.625 -5.465 4.941 1 89.44 27 LEU B CA 1
ATOM 4945 C C . LEU B 1 27 ? -10.148 -5.496 6.387 1 89.44 27 LEU B C 1
ATOM 4947 O O . LEU B 1 27 ? -10.359 -6.484 7.094 1 89.44 27 LEU B O 1
ATOM 4951 N N . ALA B 1 28 ? -9.562 -4.391 6.828 1 86.12 28 ALA B N 1
ATOM 4952 C CA . ALA B 1 28 ? -9.117 -4.289 8.211 1 86.12 28 ALA B CA 1
ATOM 4953 C C . ALA B 1 28 ? -10.305 -4.277 9.172 1 86.12 28 ALA B C 1
ATOM 4955 O O . ALA B 1 28 ? -11.359 -3.713 8.859 1 86.12 28 ALA B O 1
ATOM 4956 N N . ILE B 1 29 ? -10.07 -4.844 10.297 1 88.5 29 ILE B N 1
ATOM 4957 C CA . ILE B 1 29 ? -11.148 -4.922 11.273 1 88.5 29 ILE B CA 1
ATOM 4958 C C . ILE B 1 29 ? -11.07 -3.727 12.219 1 88.5 29 ILE B C 1
ATOM 4960 O O . ILE B 1 29 ? -12.047 -3 12.398 1 88.5 29 ILE B O 1
ATOM 4964 N N . ARG B 1 30 ? -9.828 -3.516 12.703 1 78.94 30 ARG B N 1
ATOM 4965 C CA . ARG B 1 30 ? -9.656 -2.477 13.711 1 78.94 30 ARG B CA 1
ATOM 4966 C C . ARG B 1 30 ? -8.906 -1.28 13.141 1 78.94 30 ARG B C 1
ATOM 4968 O O . ARG B 1 30 ? -8.266 -1.385 12.086 1 78.94 30 ARG B O 1
ATOM 4975 N N . GLY B 1 31 ? -9.188 -0.144 13.758 1 67.75 31 GLY B N 1
ATOM 4976 C CA . GLY B 1 31 ? -8.406 1.053 13.484 1 67.75 31 GLY B CA 1
ATOM 4977 C C . GLY B 1 31 ? -7.438 1.404 14.594 1 67.75 31 GLY B C 1
ATOM 4978 O O . GLY B 1 31 ? -7.227 0.61 15.516 1 67.75 31 GLY B O 1
ATOM 4979 N N . HIS B 1 32 ? -6.746 2.471 14.43 1 63.41 32 HIS B N 1
ATOM 4980 C CA . HIS B 1 32 ? -5.875 2.957 15.5 1 63.41 32 HIS B CA 1
ATOM 4981 C C . HIS B 1 32 ? -6.637 3.098 16.812 1 63.41 32 HIS B C 1
ATOM 4983 O O . HIS B 1 32 ? -6.121 2.744 17.875 1 63.41 32 HIS B O 1
ATOM 4989 N N . HIS B 1 33 ? -7.816 3.559 16.609 1 72.19 33 HIS B N 1
ATOM 4990 C CA . HIS B 1 33 ? -8.773 3.58 17.703 1 72.19 33 HIS B CA 1
ATOM 4991 C C . HIS B 1 33 ? -9.984 2.701 17.406 1 72.19 33 HIS B C 1
ATOM 4993 O O . HIS B 1 33 ? -10.492 2.703 16.281 1 72.19 33 HIS B O 1
ATOM 4999 N N . ASP B 1 34 ? -10.289 1.927 18.344 1 66.81 34 ASP B N 1
ATOM 5000 C CA . ASP B 1 34 ? -11.344 0.944 18.125 1 66.81 34 ASP B CA 1
ATOM 5001 C C . ASP B 1 34 ? -12.594 1.597 17.531 1 66.81 34 ASP B C 1
ATOM 5003 O O . ASP B 1 34 ? -13.25 1.02 16.672 1 66.81 34 ASP B O 1
ATOM 5007 N N . LYS B 1 35 ? -12.805 2.812 17.922 1 75.56 35 LYS B N 1
ATOM 5008 C CA . LYS B 1 35 ? -14.023 3.469 17.469 1 75.56 35 LYS B CA 1
ATOM 5009 C C . LYS B 1 35 ? -13.883 3.953 16.016 1 75.56 35 LYS B C 1
ATOM 5011 O O . LYS B 1 35 ? -14.867 4.375 15.406 1 75.56 35 LYS B O 1
ATOM 5016 N N . ASP B 1 36 ? -12.734 3.789 15.484 1 81.75 36 ASP B N 1
ATOM 5017 C CA . ASP B 1 36 ? -12.539 4.172 14.086 1 81.75 36 ASP B CA 1
ATOM 5018 C C . ASP B 1 36 ? -12.383 2.939 13.195 1 81.75 36 ASP B C 1
ATOM 5020 O O . ASP B 1 36 ? -12.156 3.062 11.992 1 81.75 36 ASP B O 1
ATOM 5024 N N . GLY B 1 37 ? -12.594 1.813 13.844 1 88.19 37 GLY B N 1
ATOM 5025 C CA . GLY B 1 37 ? -12.391 0.58 13.102 1 88.19 37 GLY B CA 1
ATOM 5026 C C . GLY B 1 37 ? -13.539 0.255 12.164 1 88.19 37 GLY B C 1
ATOM 5027 O O . GLY B 1 37 ? -14.656 0.763 12.336 1 88.19 37 GLY B O 1
ATOM 5028 N N . ASN B 1 38 ? -13.336 -0.521 11.141 1 91.88 38 ASN B N 1
ATOM 5029 C CA . ASN B 1 38 ? -14.344 -0.891 10.156 1 91.88 38 ASN B CA 1
ATOM 5030 C C . ASN B 1 38 ? -15.469 -1.714 10.789 1 91.88 38 ASN B C 1
ATOM 5032 O O . ASN B 1 38 ? -16.641 -1.554 10.43 1 91.88 38 ASN B O 1
ATOM 5036 N N . LEU B 1 39 ? -15.078 -2.566 11.75 1 93.69 39 LEU B N 1
ATOM 5037 C CA . LEU B 1 39 ? -16.094 -3.398 12.383 1 93.69 39 LEU B CA 1
ATOM 5038 C C . LEU B 1 39 ? -17.078 -2.545 13.164 1 93.69 39 LEU B C 1
ATOM 5040 O O . LEU B 1 39 ? -18.297 -2.709 13.023 1 93.69 39 LEU B O 1
ATOM 5044 N N . TYR B 1 40 ? -16.562 -1.649 13.961 1 93 40 TYR B N 1
ATOM 5045 C CA . TYR B 1 40 ? -17.406 -0.788 14.781 1 93 40 TYR B CA 1
ATOM 5046 C C . TYR B 1 40 ? -18.344 0.044 13.914 1 93 40 TYR B C 1
ATOM 5048 O O . TYR B 1 40 ? -19.547 0.102 14.172 1 93 40 TYR B O 1
ATOM 5056 N N . HIS B 1 41 ? -17.875 0.654 12.898 1 92.94 41 HIS B N 1
ATOM 5057 C CA . HIS B 1 41 ? -18.688 1.551 12.078 1 92.94 41 HIS B CA 1
ATOM 5058 C C . HIS B 1 41 ? -19.672 0.771 11.211 1 92.94 41 HIS B C 1
ATOM 5060 O O . HIS B 1 41 ? -20.75 1.271 10.883 1 92.94 41 HIS B O 1
ATOM 5066 N N . LEU B 1 42 ? -19.234 -0.424 10.812 1 94.38 42 LEU B N 1
ATOM 5067 C CA . LEU B 1 42 ? -20.188 -1.271 10.094 1 94.38 42 LEU B CA 1
ATOM 5068 C C . LEU B 1 42 ? -21.375 -1.614 10.977 1 94.38 42 LEU B C 1
ATOM 5070 O O . LEU B 1 42 ? -22.531 -1.522 10.539 1 94.38 42 LEU B O 1
ATOM 5074 N N . LEU B 1 43 ? -21.125 -1.959 12.211 1 93.44 43 LEU B N 1
ATOM 5075 C CA . LEU B 1 43 ? -22.188 -2.264 13.156 1 93.44 43 LEU B CA 1
ATOM 5076 C C . LEU B 1 43 ? -23.016 -1.017 13.469 1 93.44 43 LEU B C 1
ATOM 5078 O O . LEU B 1 43 ? -24.234 -1.101 13.664 1 93.44 43 LEU B O 1
ATOM 5082 N N . GLN B 1 44 ? -22.297 0.12 13.5 1 92.25 44 GLN B N 1
ATOM 5083 C CA . GLN B 1 44 ? -23 1.379 13.727 1 92.25 44 GLN B CA 1
ATOM 5084 C C . GLN B 1 44 ? -23.984 1.671 12.586 1 92.25 44 GLN B C 1
ATOM 5086 O O . GLN B 1 44 ? -25.094 2.162 12.828 1 92.25 44 GLN B O 1
ATOM 5091 N N . THR B 1 45 ? -23.594 1.388 11.43 1 91.19 45 THR B N 1
ATOM 5092 C CA . THR B 1 45 ? -24.453 1.571 10.273 1 91.19 45 THR B CA 1
ATOM 5093 C C . THR B 1 45 ? -25.688 0.674 10.375 1 91.19 45 THR B C 1
ATOM 5095 O O . THR B 1 45 ? -26.797 1.087 10.023 1 91.19 45 THR B O 1
ATOM 5098 N N . TRP B 1 46 ? -25.5 -0.507 10.914 1 89.56 46 TRP B N 1
ATOM 5099 C CA . TRP B 1 46 ? -26.609 -1.445 11.07 1 89.56 46 TRP B CA 1
ATOM 5100 C C . TRP B 1 46 ? -27.5 -1.035 12.234 1 89.56 46 TRP B C 1
ATOM 5102 O O . TRP B 1 46 ? -28.688 -1.335 12.242 1 89.56 46 TRP B O 1
ATOM 5112 N N . ALA B 1 47 ? -26.906 -0.412 13.141 1 89.75 47 ALA B N 1
ATOM 5113 C CA . ALA B 1 47 ? -27.641 -0.011 14.344 1 89.75 47 ALA B CA 1
ATOM 5114 C C . ALA B 1 47 ? -28.703 1.026 14.016 1 89.75 47 ALA B C 1
ATOM 5116 O O . ALA B 1 47 ? -29.688 1.17 14.75 1 89.75 47 ALA B O 1
ATOM 5117 N N . ASP B 1 48 ? -28.453 1.66 12.953 1 83 48 ASP B N 1
ATOM 5118 C CA . ASP B 1 48 ? -29.422 2.682 12.562 1 83 48 ASP B CA 1
ATOM 5119 C C . ASP B 1 48 ? -30.797 2.064 12.305 1 83 48 ASP B C 1
ATOM 5121 O O . ASP B 1 48 ? -31.828 2.711 12.523 1 83 48 ASP B O 1
ATOM 5125 N N . ASP B 1 49 ? -30.828 0.771 11.898 1 80.5 49 ASP B N 1
ATOM 5126 C CA . ASP B 1 49 ? -32.094 0.137 11.516 1 80.5 49 ASP B CA 1
ATOM 5127 C C . ASP B 1 49 ? -32.438 -1.015 12.461 1 80.5 49 ASP B C 1
ATOM 5129 O O . ASP B 1 49 ? -33.438 -1.704 12.266 1 80.5 49 ASP B O 1
ATOM 5133 N N . SER B 1 50 ? -31.5 -1.225 13.438 1 87.62 50 SER B N 1
ATOM 5134 C CA . SER B 1 50 ? -31.719 -2.404 14.273 1 87.62 50 SER B CA 1
ATOM 5135 C C . SER B 1 50 ? -31.438 -2.1 15.742 1 87.62 50 SER B C 1
ATOM 5137 O O . SER B 1 50 ? -30.297 -1.86 16.125 1 87.62 50 SER B O 1
ATOM 5139 N N . GLU B 1 51 ? -32.406 -2.25 16.5 1 88.75 51 GLU B N 1
ATOM 5140 C CA . GLU B 1 51 ? -32.281 -2.012 17.938 1 88.75 51 GLU B CA 1
ATOM 5141 C C . GLU B 1 51 ? -31.359 -3.057 18.578 1 88.75 51 GLU B C 1
ATOM 5143 O O . GLU B 1 51 ? -30.656 -2.764 19.547 1 88.75 51 GLU B O 1
ATOM 5148 N N . VAL B 1 52 ? -31.438 -4.176 18 1 90.62 52 VAL B N 1
ATOM 5149 C CA . VAL B 1 52 ? -30.625 -5.27 18.516 1 90.62 52 VAL B CA 1
ATOM 5150 C C . VAL B 1 52 ? -29.156 -4.922 18.406 1 90.62 52 VAL B C 1
ATOM 5152 O O . VAL B 1 52 ? -28.391 -5.07 19.359 1 90.62 52 VAL B O 1
ATOM 5155 N N . VAL B 1 53 ? -28.828 -4.438 17.297 1 92.06 53 VAL B N 1
ATOM 5156 C CA . VAL B 1 53 ? -27.438 -4.105 17.031 1 92.06 53 VAL B CA 1
ATOM 5157 C C . VAL B 1 53 ? -27.031 -2.893 17.875 1 92.06 53 VAL B C 1
ATOM 5159 O O . VAL B 1 53 ? -25.906 -2.822 18.375 1 92.06 53 VAL B O 1
ATOM 5162 N N . ARG B 1 54 ? -27.922 -1.976 18.047 1 92.5 54 ARG B N 1
ATOM 5163 C CA . ARG B 1 54 ? -27.656 -0.786 18.844 1 92.5 54 ARG B CA 1
ATOM 5164 C C . ARG B 1 54 ? -27.359 -1.157 20.297 1 92.5 54 ARG B C 1
ATOM 5166 O O . ARG B 1 54 ? -26.391 -0.653 20.891 1 92.5 54 ARG B O 1
ATOM 5173 N N . SER B 1 55 ? -28.188 -1.988 20.75 1 91.88 55 SER B N 1
ATOM 5174 C CA . SER B 1 55 ? -27.984 -2.441 22.125 1 91.88 55 SER B CA 1
ATOM 5175 C C . SER B 1 55 ? -26.688 -3.229 22.266 1 91.88 55 SER B C 1
ATOM 5177 O O . SER B 1 55 ? -25.969 -3.082 23.266 1 91.88 55 SER B O 1
ATOM 5179 N N . TRP B 1 56 ? -26.453 -4.027 21.312 1 92.75 56 TRP B N 1
ATOM 5180 C CA . TRP B 1 56 ? -25.234 -4.832 21.312 1 92.75 56 TRP B CA 1
ATOM 5181 C C . TRP B 1 56 ? -24 -3.949 21.359 1 92.75 56 TRP B C 1
ATOM 5183 O O . TRP B 1 56 ? -23.078 -4.203 22.141 1 92.75 56 TRP B O 1
ATOM 5193 N N . LEU B 1 57 ? -23.984 -2.898 20.578 1 90.19 57 LEU B N 1
ATOM 5194 C CA . LEU B 1 57 ? -22.859 -1.982 20.484 1 90.19 57 LEU B CA 1
ATOM 5195 C C . LEU B 1 57 ? -22.703 -1.169 21.766 1 90.19 57 LEU B C 1
ATOM 5197 O O . LEU B 1 57 ? -21.578 -0.863 22.172 1 90.19 57 LEU B O 1
ATOM 5201 N N . HIS B 1 58 ? -23.766 -0.82 22.281 1 89.56 58 HIS B N 1
ATOM 5202 C CA . HIS B 1 58 ? -23.734 -0.033 23.516 1 89.56 58 HIS B CA 1
ATOM 5203 C C . HIS B 1 58 ? -23.141 -0.834 24.672 1 89.56 58 HIS B C 1
ATOM 5205 O O . HIS B 1 58 ? -22.391 -0.295 25.484 1 89.56 58 HIS B O 1
ATOM 5211 N N . GLN B 1 59 ? -23.516 -2.068 24.766 1 88 59 GLN B N 1
ATOM 5212 C CA . GLN B 1 59 ? -22.938 -2.922 25.812 1 88 59 GLN B CA 1
ATOM 5213 C C . GLN B 1 59 ? -21.453 -3.168 25.578 1 88 59 GLN B C 1
ATOM 5215 O O . GLN B 1 59 ? -20.656 -3.094 26.516 1 88 59 GLN B O 1
ATOM 5220 N N . GLY B 1 60 ? -21.109 -3.494 24.359 1 86.06 60 GLY B N 1
ATOM 5221 C CA . GLY B 1 60 ? -19.734 -3.613 23.922 1 86.06 60 GLY B CA 1
ATOM 5222 C C . GLY B 1 60 ? -19 -4.77 24.562 1 86.06 60 GLY B C 1
ATOM 5223 O O . GLY B 1 60 ? -17.766 -4.793 24.594 1 86.06 60 GLY B O 1
ATOM 5224 N N . ARG B 1 61 ? -19.578 -5.73 25.125 1 86.5 61 ARG B N 1
ATOM 5225 C CA . ARG B 1 61 ? -19 -6.793 25.938 1 86.5 61 ARG B CA 1
ATOM 5226 C C . ARG B 1 61 ? -18.094 -7.684 25.109 1 86.5 61 ARG B C 1
ATOM 5228 O O . ARG B 1 61 ? -17.078 -8.195 25.609 1 86.5 61 ARG B O 1
ATOM 5235 N N . PHE B 1 62 ? -18.406 -7.941 23.953 1 90.31 62 PHE B N 1
ATOM 5236 C CA . PHE B 1 62 ? -17.641 -8.891 23.141 1 90.31 62 PHE B CA 1
ATOM 5237 C C . PHE B 1 62 ? -17 -8.203 21.953 1 90.31 62 PHE B C 1
ATOM 5239 O O . PHE B 1 62 ? -16.828 -8.805 20.891 1 90.31 62 PHE B O 1
ATOM 5246 N N . MET B 1 63 ? -16.625 -6.957 22.203 1 90.31 63 MET B N 1
ATOM 5247 C CA . MET B 1 63 ? -16.016 -6.164 21.141 1 90.31 63 MET B CA 1
ATOM 5248 C C . MET B 1 63 ? -14.539 -5.914 21.406 1 90.31 63 MET B C 1
ATOM 5250 O O . MET B 1 63 ? -13.875 -5.191 20.672 1 90.31 63 MET B O 1
ATOM 5254 N N . SER B 1 64 ? -14.039 -6.559 22.406 1 88.75 64 SER B N 1
ATOM 5255 C CA . SER B 1 64 ? -12.633 -6.391 22.734 1 88.75 64 SER B CA 1
ATOM 5256 C C . SER B 1 64 ? -11.734 -7.094 21.734 1 88.75 64 SER B C 1
ATOM 5258 O O . SER B 1 64 ? -12.188 -7.957 20.984 1 88.75 64 SER B O 1
ATOM 5260 N N . HIS B 1 65 ? -10.516 -6.746 21.812 1 87.38 65 HIS B N 1
ATOM 5261 C CA . HIS B 1 65 ? -9.531 -7.316 20.891 1 87.38 65 HIS B CA 1
ATOM 5262 C C . HIS B 1 65 ? -9.43 -8.828 21.078 1 87.38 65 HIS B C 1
ATOM 5264 O O . HIS B 1 65 ? -9.344 -9.57 20.094 1 87.38 65 HIS B O 1
ATOM 5270 N N . ASP B 1 66 ? -9.461 -9.258 22.219 1 89.25 66 ASP B N 1
ATOM 5271 C CA . ASP B 1 66 ? -9.312 -10.68 22.516 1 89.25 66 ASP B CA 1
ATOM 5272 C C . ASP B 1 66 ? -10.508 -11.477 21.984 1 89.25 66 ASP B C 1
ATOM 5274 O O . ASP B 1 66 ? -10.336 -12.547 21.391 1 89.25 66 ASP B O 1
ATOM 5278 N N . HIS B 1 67 ? -11.68 -10.969 22.266 1 92.5 67 HIS B N 1
ATOM 5279 C CA . HIS B 1 67 ? -12.883 -11.656 21.797 1 92.5 67 HIS B CA 1
ATOM 5280 C C . HIS B 1 67 ? -12.938 -11.703 20.281 1 92.5 67 HIS B C 1
ATOM 5282 O O . HIS B 1 67 ? -13.305 -12.727 19.688 1 92.5 67 HIS B O 1
ATOM 5288 N N . ILE B 1 68 ? -12.594 -10.578 19.656 1 92.56 68 ILE B N 1
ATOM 5289 C CA . ILE B 1 68 ? -12.625 -10.508 18.188 1 92.56 68 ILE B CA 1
ATOM 5290 C C . ILE B 1 68 ? -11.609 -11.492 17.609 1 92.56 68 ILE B C 1
ATOM 5292 O O . ILE B 1 68 ? -11.906 -12.195 16.641 1 92.56 68 ILE B O 1
ATOM 5296 N N . ASN B 1 69 ? -10.422 -11.57 18.188 1 91.25 69 ASN B N 1
ATOM 5297 C CA . ASN B 1 69 ? -9.406 -12.508 17.734 1 91.25 69 ASN B CA 1
ATOM 5298 C C . ASN B 1 69 ? -9.867 -13.953 17.906 1 91.25 69 ASN B C 1
ATOM 5300 O O . ASN B 1 69 ? -9.547 -14.812 17.078 1 91.25 69 ASN B O 1
ATOM 5304 N N . GLU B 1 70 ? -10.5 -14.148 18.953 1 93.38 70 GLU B N 1
ATOM 5305 C CA . GLU B 1 70 ? -11.047 -15.484 19.172 1 93.38 70 GLU B CA 1
ATOM 5306 C C . GLU B 1 70 ? -12.07 -15.852 18.109 1 93.38 70 GLU B C 1
ATOM 5308 O O . GLU B 1 70 ? -12.07 -16.969 17.594 1 93.38 70 GLU B O 1
ATOM 5313 N N . LEU B 1 71 ? -12.93 -14.945 17.844 1 95.75 71 LEU B N 1
ATOM 5314 C CA . LEU B 1 71 ? -13.938 -15.18 16.812 1 95.75 71 LEU B CA 1
ATOM 5315 C C . LEU B 1 71 ? -13.281 -15.422 15.461 1 95.75 71 LEU B C 1
ATOM 5317 O O . LEU B 1 71 ? -13.703 -16.297 14.711 1 95.75 71 LEU B O 1
ATOM 5321 N N . ILE B 1 72 ? -12.266 -14.633 15.125 1 94.88 72 ILE B N 1
ATOM 5322 C CA . ILE B 1 72 ? -11.539 -14.789 13.867 1 94.88 72 ILE B CA 1
ATOM 5323 C C . ILE B 1 72 ? -10.891 -16.172 13.812 1 94.88 72 ILE B C 1
ATOM 5325 O O . ILE B 1 72 ? -10.914 -16.828 12.773 1 94.88 72 ILE B O 1
ATOM 5329 N N . ASN B 1 73 ? -10.344 -16.578 14.914 1 94.44 73 ASN B N 1
ATOM 5330 C CA . ASN B 1 73 ? -9.727 -17.891 15 1 94.44 73 ASN B CA 1
ATOM 5331 C C . ASN B 1 73 ? -10.742 -19 14.742 1 94.44 73 ASN B C 1
ATOM 5333 O O . ASN B 1 73 ? -10.453 -19.953 14.023 1 94.44 73 ASN B O 1
ATOM 5337 N N . LEU B 1 74 ? -11.906 -18.844 15.32 1 96 74 LEU B N 1
ATOM 5338 C CA . LEU B 1 74 ? -12.961 -19.844 15.125 1 96 74 LEU B CA 1
ATOM 5339 C C . LEU B 1 74 ? -13.391 -19.891 13.664 1 96 74 LEU B C 1
ATOM 5341 O O . LEU B 1 74 ? -13.594 -20.969 13.109 1 96 74 LEU B O 1
ATOM 5345 N N . MET B 1 75 ? -13.523 -18.781 13.055 1 97.31 75 MET B N 1
ATOM 5346 C CA . MET B 1 75 ? -13.938 -18.719 11.656 1 97.31 75 MET B CA 1
ATOM 5347 C C . MET B 1 75 ? -12.867 -19.297 10.742 1 97.31 75 MET B C 1
ATOM 5349 O O . MET B 1 75 ? -13.18 -20.062 9.836 1 97.31 75 MET B O 1
ATOM 5353 N N . GLY B 1 76 ? -11.594 -18.875 10.961 1 95.62 76 GLY B N 1
ATOM 5354 C CA . GLY B 1 76 ? -10.492 -19.406 10.18 1 95.62 76 GLY B CA 1
ATOM 5355 C C . GLY B 1 76 ? -10.391 -20.922 10.266 1 95.62 76 GLY B C 1
ATOM 5356 O O . GLY B 1 76 ? -10.188 -21.594 9.25 1 95.62 76 GLY B O 1
ATOM 5357 N N . ASN B 1 77 ? -10.562 -21.422 11.453 1 94.94 77 ASN B N 1
ATOM 5358 C CA . ASN B 1 77 ? -10.508 -22.875 11.664 1 94.94 77 ASN B CA 1
ATOM 5359 C C . ASN B 1 77 ? -11.656 -23.578 10.953 1 94.94 77 ASN B C 1
ATOM 5361 O O . ASN B 1 77 ? -11.484 -24.688 10.453 1 94.94 77 ASN B O 1
ATOM 5365 N N . ASP B 1 78 ? -12.781 -22.953 11.008 1 96.75 78 ASP B N 1
ATOM 5366 C CA . ASP B 1 78 ? -13.922 -23.531 10.305 1 96.75 78 ASP B CA 1
ATOM 5367 C C . ASP B 1 78 ? -13.648 -23.641 8.805 1 96.75 78 ASP B C 1
ATOM 5369 O O . ASP B 1 78 ? -13.992 -24.656 8.188 1 96.75 78 ASP B O 1
ATOM 5373 N N . VAL B 1 79 ? -13.109 -22.641 8.211 1 97.19 79 VAL B N 1
ATOM 5374 C CA . VAL B 1 79 ? -12.766 -22.641 6.793 1 97.19 79 VAL B CA 1
ATOM 5375 C C . VAL B 1 79 ? -11.75 -23.75 6.516 1 97.19 79 VAL B C 1
ATOM 5377 O O . VAL B 1 79 ? -11.906 -24.516 5.562 1 97.19 79 VAL B O 1
ATOM 5380 N N . LEU B 1 80 ? -10.703 -23.859 7.336 1 96 80 LEU B N 1
ATOM 5381 C CA . LEU B 1 80 ? -9.68 -24.891 7.156 1 96 80 LEU B CA 1
ATOM 5382 C C . LEU B 1 80 ? -10.289 -26.281 7.238 1 96 80 LEU B C 1
ATOM 5384 O O . LEU B 1 80 ? -9.953 -27.156 6.438 1 96 80 LEU B O 1
ATOM 5388 N N . ARG B 1 81 ? -11.195 -26.484 8.18 1 95.69 81 ARG B N 1
ATOM 5389 C CA . ARG B 1 81 ? -11.867 -27.781 8.32 1 95.69 81 ARG B CA 1
ATOM 5390 C C . ARG B 1 81 ? -12.656 -28.109 7.062 1 95.69 81 ARG B C 1
ATOM 5392 O O . ARG B 1 81 ? -12.664 -29.266 6.617 1 95.69 81 ARG B O 1
ATOM 5399 N N . SER B 1 82 ? -13.289 -27.109 6.551 1 96.19 82 SER B N 1
ATOM 5400 C CA . SER B 1 82 ? -14.07 -27.312 5.332 1 96.19 82 SER B CA 1
ATOM 5401 C C . SER B 1 82 ? -13.164 -27.656 4.152 1 96.19 82 SER B C 1
ATOM 5403 O O . SER B 1 82 ? -13.508 -28.516 3.332 1 96.19 82 SER B O 1
ATOM 5405 N N . VAL B 1 83 ? -12.062 -27 4.035 1 95.38 83 VAL B N 1
ATOM 5406 C CA . VAL B 1 83 ? -11.094 -27.281 2.979 1 95.38 83 VAL B CA 1
ATOM 5407 C C . VAL B 1 83 ? -10.586 -28.703 3.102 1 95.38 83 VAL B C 1
ATOM 5409 O O . VAL B 1 83 ? -10.539 -29.438 2.111 1 95.38 83 VAL B O 1
ATOM 5412 N N . LEU B 1 84 ? -10.234 -29.125 4.297 1 96.56 84 LEU B N 1
ATOM 5413 C CA . LEU B 1 84 ? -9.703 -30.469 4.543 1 96.56 84 LEU B CA 1
ATOM 5414 C C . LEU B 1 84 ? -10.766 -31.531 4.266 1 96.56 84 LEU B C 1
ATOM 5416 O O . LEU B 1 84 ? -10.445 -32.594 3.77 1 96.56 84 LEU B O 1
ATOM 5420 N N . ALA B 1 85 ? -11.984 -31.172 4.578 1 95.38 85 ALA B N 1
ATOM 5421 C CA . ALA B 1 85 ? -13.07 -32.094 4.285 1 95.38 85 ALA B CA 1
ATOM 5422 C C . ALA B 1 85 ? -13.211 -32.312 2.783 1 95.38 85 ALA B C 1
ATOM 5424 O O . ALA B 1 85 ? -13.484 -33.438 2.34 1 95.38 85 ALA B O 1
ATOM 5425 N N . ARG B 1 86 ? -13.031 -31.281 2.057 1 93.88 86 ARG B N 1
ATOM 5426 C CA . ARG B 1 86 ? -13.086 -31.406 0.603 1 93.88 86 ARG B CA 1
ATOM 5427 C C . ARG B 1 86 ? -11.945 -32.281 0.083 1 93.88 86 ARG B C 1
ATOM 5429 O O . ARG B 1 86 ? -12.148 -33.094 -0.801 1 93.88 86 ARG B O 1
ATOM 5436 N N . ILE B 1 87 ? -10.805 -32.125 0.605 1 94.19 87 ILE B N 1
ATOM 5437 C CA . ILE B 1 87 ? -9.625 -32.875 0.175 1 94.19 87 ILE B CA 1
ATOM 5438 C C . ILE B 1 87 ? -9.789 -34.344 0.521 1 94.19 87 ILE B C 1
ATOM 5440 O O . ILE B 1 87 ? -9.523 -35.219 -0.311 1 94.19 87 ILE B O 1
ATOM 5444 N N . LYS B 1 88 ? -10.281 -34.625 1.689 1 93.81 88 LYS B N 1
ATOM 5445 C CA . LYS B 1 88 ? -10.391 -35.969 2.195 1 93.81 88 LYS B CA 1
ATOM 5446 C C . LYS B 1 88 ? -11.641 -36.656 1.667 1 93.81 88 LYS B C 1
ATOM 5448 O O . LYS B 1 88 ? -11.828 -37.875 1.868 1 93.81 88 LYS B O 1
ATOM 5453 N N . GLY B 1 89 ? -12.492 -35.938 1.011 1 87.62 89 GLY B N 1
ATOM 5454 C CA . GLY B 1 89 ? -13.758 -36.438 0.521 1 87.62 89 GLY B CA 1
ATOM 5455 C C . GLY B 1 89 ? -13.594 -37.438 -0.62 1 87.62 89 GLY B C 1
ATOM 5456 O O . GLY B 1 89 ? -14.5 -38.219 -0.903 1 87.62 89 GLY B O 1
ATOM 5457 N N . SER B 1 90 ? -12.484 -37.406 -1.201 1 82.06 90 SER B N 1
ATOM 5458 C CA . SER B 1 90 ? -12.227 -38.375 -2.273 1 82.06 90 SER B CA 1
ATOM 5459 C C . SER B 1 90 ? -11.508 -39.625 -1.747 1 82.06 90 SER B C 1
ATOM 5461 O O . SER B 1 90 ? -10.773 -39.531 -0.756 1 82.06 90 SER B O 1
ATOM 5463 N N . ASN B 1 91 ? -11.797 -40.75 -2.318 1 83.88 91 ASN B N 1
ATOM 5464 C CA . ASN B 1 91 ? -11.164 -42 -1.925 1 83.88 91 ASN B CA 1
ATOM 5465 C C . ASN B 1 91 ? -10.508 -42.688 -3.115 1 83.88 91 ASN B C 1
ATOM 5467 O O . ASN B 1 91 ? -11.195 -43.125 -4.043 1 83.88 91 ASN B O 1
ATOM 5471 N N . PRO B 1 92 ? -9.273 -42.938 -3.061 1 87.94 92 PRO B N 1
ATOM 5472 C CA . PRO B 1 92 ? -8.258 -42.406 -2.139 1 87.94 92 PRO B CA 1
ATOM 5473 C C . PRO B 1 92 ? -8.055 -40.906 -2.264 1 87.94 92 PRO B C 1
ATOM 5475 O O . PRO B 1 92 ? -8.25 -40.344 -3.342 1 87.94 92 PRO B O 1
ATOM 5478 N N . ALA B 1 93 ? -7.613 -40.25 -1.221 1 93 93 ALA B N 1
ATOM 5479 C CA . ALA B 1 93 ? -7.453 -38.812 -1.19 1 93 93 ALA B CA 1
ATOM 5480 C C . ALA B 1 93 ? -6.07 -38.406 -1.685 1 93 93 ALA B C 1
ATOM 5482 O O . ALA B 1 93 ? -5.305 -37.75 -0.95 1 93 93 ALA B O 1
ATOM 5483 N N . TYR B 1 94 ? -5.844 -38.75 -2.951 1 95.75 94 TYR B N 1
ATOM 5484 C CA . TYR B 1 94 ? -4.582 -38.312 -3.541 1 95.75 94 TYR B CA 1
ATOM 5485 C C . TYR B 1 94 ? -4.469 -36.812 -3.537 1 95.75 94 TYR B C 1
ATOM 5487 O O . TYR B 1 94 ? -5.457 -36.094 -3.762 1 95.75 94 TYR B O 1
ATOM 5495 N N . PHE B 1 95 ? -3.334 -36.312 -3.197 1 96.81 95 PHE B N 1
ATOM 5496 C CA . PHE B 1 95 ? -3.119 -34.875 -3.273 1 96.81 95 PHE B CA 1
ATOM 5497 C C . PHE B 1 95 ? -1.686 -34.562 -3.686 1 96.81 95 PHE B C 1
ATOM 5499 O O . PHE B 1 95 ? -0.847 -35.438 -3.762 1 96.81 95 PHE B O 1
ATOM 5506 N N . ALA B 1 96 ? -1.456 -33.438 -4.094 1 96.12 96 ALA B N 1
ATOM 5507 C CA . ALA B 1 96 ? -0.12 -32.906 -4.398 1 96.12 96 ALA B CA 1
ATOM 5508 C C . ALA B 1 96 ? 0.17 -31.641 -3.621 1 96.12 96 ALA B C 1
ATOM 5510 O O . ALA B 1 96 ? -0.75 -30.891 -3.27 1 96.12 96 ALA B O 1
ATOM 5511 N N . ILE B 1 97 ? 1.434 -31.406 -3.361 1 95.69 97 ILE B N 1
ATOM 5512 C CA . ILE B 1 97 ? 1.854 -30.234 -2.596 1 95.69 97 ILE B CA 1
ATOM 5513 C C . ILE B 1 97 ? 2.334 -29.141 -3.547 1 95.69 97 ILE B C 1
ATOM 5515 O O . ILE B 1 97 ? 3.068 -29.422 -4.5 1 95.69 97 ILE B O 1
ATOM 5519 N N . ILE B 1 98 ? 1.864 -28 -3.326 1 93.88 98 ILE B N 1
ATOM 5520 C CA . ILE B 1 98 ? 2.357 -26.797 -3.988 1 93.88 98 ILE B CA 1
ATOM 5521 C C . ILE B 1 98 ? 2.855 -25.797 -2.943 1 93.88 98 ILE B C 1
ATOM 5523 O O . ILE B 1 98 ? 2.094 -25.375 -2.074 1 93.88 98 ILE B O 1
ATOM 5527 N N . ALA B 1 99 ? 4.07 -25.469 -2.971 1 92.19 99 ALA B N 1
ATOM 5528 C CA . ALA B 1 99 ? 4.609 -24.562 -1.95 1 92.19 99 ALA B CA 1
ATOM 5529 C C . ALA B 1 99 ? 5.605 -23.578 -2.555 1 92.19 99 ALA B C 1
ATOM 5531 O O . ALA B 1 99 ? 6.32 -23.922 -3.502 1 92.19 99 ALA B O 1
ATOM 5532 N N . ASP B 1 100 ? 5.562 -22.422 -2.094 1 87.69 100 ASP B N 1
ATOM 5533 C CA . ASP B 1 100 ? 6.473 -21.359 -2.518 1 87.69 100 ASP B CA 1
ATOM 5534 C C . ASP B 1 100 ? 6.777 -20.406 -1.365 1 87.69 100 ASP B C 1
ATOM 5536 O O . ASP B 1 100 ? 5.984 -20.266 -0.433 1 87.69 100 ASP B O 1
ATOM 5540 N N . GLU B 1 101 ? 7.922 -19.797 -1.467 1 86.38 101 GLU B N 1
ATOM 5541 C CA . GLU B 1 101 ? 8.344 -18.844 -0.438 1 86.38 101 GLU B CA 1
ATOM 5542 C C . GLU B 1 101 ? 8.266 -17.406 -0.944 1 86.38 101 GLU B C 1
ATOM 5544 O O . GLU B 1 101 ? 8.43 -17.156 -2.141 1 86.38 101 GLU B O 1
ATOM 5549 N N . ALA B 1 102 ? 7.93 -16.5 -0.078 1 81.5 102 ALA B N 1
ATOM 5550 C CA . ALA B 1 102 ? 7.973 -15.078 -0.396 1 81.5 102 ALA B CA 1
ATOM 5551 C C . ALA B 1 102 ? 8.281 -14.25 0.847 1 81.5 102 ALA B C 1
ATOM 5553 O O . ALA B 1 102 ? 8.016 -14.68 1.971 1 81.5 102 ALA B O 1
ATOM 5554 N N . THR B 1 103 ? 8.898 -13.133 0.61 1 81.38 103 THR B N 1
ATOM 5555 C CA . THR B 1 103 ? 9.141 -12.188 1.692 1 81.38 103 THR B CA 1
ATOM 5556 C C . THR B 1 103 ? 7.984 -11.203 1.83 1 81.38 103 THR B C 1
ATOM 5558 O O . THR B 1 103 ? 7.547 -10.609 0.842 1 81.38 103 THR B O 1
ATOM 5561 N N . ASP B 1 104 ? 7.5 -11.039 2.955 1 75.06 104 ASP B N 1
ATOM 5562 C CA . ASP B 1 104 ? 6.383 -10.117 3.15 1 75.06 104 ASP B CA 1
ATOM 5563 C C . ASP B 1 104 ? 6.875 -8.688 3.34 1 75.06 104 ASP B C 1
ATOM 5565 O O . ASP B 1 104 ? 8.078 -8.43 3.289 1 75.06 104 ASP B O 1
ATOM 5569 N N . VAL B 1 105 ? 5.949 -7.773 3.525 1 70.62 105 VAL B N 1
ATOM 5570 C CA . VAL B 1 105 ? 6.23 -6.344 3.602 1 70.62 105 VAL B CA 1
ATOM 5571 C C . VAL B 1 105 ? 7.062 -6.047 4.848 1 70.62 105 VAL B C 1
ATOM 5573 O O . VAL B 1 105 ? 7.859 -5.109 4.859 1 70.62 105 VAL B O 1
ATOM 5576 N N . SER B 1 106 ? 6.965 -6.859 5.859 1 71 106 SER B N 1
ATOM 5577 C CA . SER B 1 106 ? 7.734 -6.684 7.086 1 71 106 SER B CA 1
ATOM 5578 C C . SER B 1 106 ? 9.047 -7.453 7.031 1 71 106 SER B C 1
ATOM 5580 O O . SER B 1 106 ? 9.734 -7.605 8.047 1 71 106 SER B O 1
ATOM 5582 N N . CYS B 1 107 ? 9.312 -8.055 5.848 1 78.56 107 CYS B N 1
ATOM 5583 C CA . CYS B 1 107 ? 10.562 -8.75 5.562 1 78.56 107 CYS B CA 1
ATOM 5584 C C . CYS B 1 107 ? 10.641 -10.062 6.332 1 78.56 107 CYS B C 1
ATOM 5586 O O . CYS B 1 107 ? 11.688 -10.398 6.887 1 78.56 107 CYS B O 1
ATOM 5588 N N . ASN B 1 108 ? 9.57 -10.641 6.504 1 80.44 108 ASN B N 1
ATOM 5589 C CA . ASN B 1 108 ? 9.516 -12.008 7.02 1 80.44 108 ASN B CA 1
ATOM 5590 C C . ASN B 1 108 ? 9.383 -13.023 5.891 1 80.44 108 ASN B C 1
ATOM 5592 O O . ASN B 1 108 ? 8.672 -12.781 4.914 1 80.44 108 ASN B O 1
ATOM 5596 N N . GLU B 1 109 ? 10.109 -14.086 6.039 1 84.5 109 GLU B N 1
ATOM 5597 C CA . GLU B 1 109 ? 9.977 -15.156 5.059 1 84.5 109 GLU B CA 1
ATOM 5598 C C . GLU B 1 109 ? 8.742 -16.016 5.34 1 84.5 109 GLU B C 1
ATOM 5600 O O . GLU B 1 109 ? 8.578 -16.531 6.445 1 84.5 109 GLU B O 1
ATOM 5605 N N . GLN B 1 110 ? 7.91 -16.047 4.32 1 87.06 110 GLN B N 1
ATOM 5606 C CA . GLN B 1 110 ? 6.676 -16.812 4.445 1 87.06 110 GLN B CA 1
ATOM 5607 C C . GLN B 1 110 ? 6.621 -17.953 3.428 1 87.06 110 GLN B C 1
ATOM 5609 O O . GLN B 1 110 ? 7.07 -17.797 2.291 1 87.06 110 GLN B O 1
ATOM 5614 N N . LEU B 1 111 ? 6.215 -19.078 3.902 1 90.19 111 LEU B N 1
ATOM 5615 C CA . LEU B 1 111 ? 5.969 -20.219 3.037 1 90.19 111 LEU B CA 1
ATOM 5616 C C . LEU B 1 111 ? 4.473 -20.469 2.879 1 90.19 111 LEU B C 1
ATOM 5618 O O . LEU B 1 111 ? 3.746 -20.578 3.871 1 90.19 111 LEU B O 1
ATOM 5622 N N . ASN B 1 112 ? 4.043 -20.438 1.647 1 91.69 112 ASN B N 1
ATOM 5623 C CA . ASN B 1 112 ? 2.666 -20.844 1.387 1 91.69 112 ASN B CA 1
ATOM 5624 C C . ASN B 1 112 ? 2.578 -22.312 0.998 1 91.69 112 ASN B C 1
ATOM 5626 O O . ASN B 1 112 ? 3.35 -22.781 0.162 1 91.69 112 ASN B O 1
ATOM 5630 N N . ILE B 1 113 ? 1.728 -23 1.665 1 93.81 113 ILE B N 1
ATOM 5631 C CA . ILE B 1 113 ? 1.491 -24.406 1.354 1 93.81 113 ILE B CA 1
ATOM 5632 C C . ILE B 1 113 ? 0.071 -24.578 0.823 1 93.81 113 ILE B C 1
ATOM 5634 O O . ILE B 1 113 ? -0.901 -24.266 1.512 1 93.81 113 ILE B O 1
ATOM 5638 N N . SER B 1 114 ? -0.001 -25.031 -0.398 1 94.69 114 SER B N 1
ATOM 5639 C CA . SER B 1 114 ? -1.277 -25.328 -1.036 1 94.69 114 SER B CA 1
ATOM 5640 C C . SER B 1 114 ? -1.352 -26.797 -1.447 1 94.69 114 SER B C 1
ATOM 5642 O O . SER B 1 114 ? -0.324 -27.469 -1.573 1 94.69 114 SER B O 1
ATOM 5644 N N . VAL B 1 115 ? -2.561 -27.25 -1.575 1 95.31 115 VAL B N 1
ATOM 5645 C CA . VAL B 1 115 ? -2.781 -28.656 -1.932 1 95.31 115 VAL B CA 1
ATOM 5646 C C . VAL B 1 115 ? -3.66 -28.734 -3.178 1 95.31 115 VAL B C 1
ATOM 5648 O O . VAL B 1 115 ? -4.648 -28 -3.299 1 95.31 115 VAL B O 1
ATOM 5651 N N . ARG B 1 116 ? -3.199 -29.5 -4.109 1 94.5 116 ARG B N 1
ATOM 5652 C CA . ARG B 1 116 ? -3.969 -29.797 -5.309 1 94.5 116 ARG B CA 1
ATOM 5653 C C . ARG B 1 116 ? -4.633 -31.172 -5.195 1 94.5 116 ARG B C 1
ATOM 5655 O O . ARG B 1 116 ? -4.004 -32.125 -4.758 1 94.5 116 ARG B O 1
ATOM 5662 N N . TYR B 1 117 ? -5.887 -31.312 -5.504 1 94.94 117 TYR B N 1
ATOM 5663 C CA . TYR B 1 117 ? -6.621 -32.562 -5.465 1 94.94 117 TYR B CA 1
ATOM 5664 C C . TYR B 1 117 ? -7.734 -32.594 -6.508 1 94.94 117 TYR B C 1
ATOM 5666 O O . TYR B 1 117 ? -8.039 -31.547 -7.113 1 94.94 117 TYR B O 1
ATOM 5674 N N . VAL B 1 118 ? -8.203 -33.75 -6.793 1 93.38 118 VAL B N 1
ATOM 5675 C CA . VAL B 1 118 ? -9.234 -33.938 -7.809 1 93.38 118 VAL B CA 1
ATOM 5676 C C . VAL B 1 118 ? -10.484 -34.531 -7.164 1 93.38 118 VAL B C 1
ATOM 5678 O O . VAL B 1 118 ? -10.406 -35.5 -6.387 1 93.38 118 VAL B O 1
ATOM 5681 N N . ASP B 1 119 ? -11.57 -33.906 -7.488 1 90 119 ASP B N 1
ATOM 5682 C CA . ASP B 1 119 ? -12.812 -34.406 -6.906 1 90 119 ASP B CA 1
ATOM 5683 C C . ASP B 1 119 ? -13.383 -35.531 -7.742 1 90 119 ASP B C 1
ATOM 5685 O O . ASP B 1 119 ? -12.758 -36 -8.695 1 90 119 ASP B O 1
ATOM 5689 N N . HIS B 1 120 ? -14.578 -36.062 -7.41 1 85.75 120 HIS B N 1
ATOM 5690 C CA . HIS B 1 120 ? -15.188 -37.219 -8.055 1 85.75 120 HIS B CA 1
ATOM 5691 C C . HIS B 1 120 ? -15.602 -36.875 -9.492 1 85.75 120 HIS B C 1
ATOM 5693 O O . HIS B 1 120 ? -15.703 -37.781 -10.328 1 85.75 120 HIS B O 1
ATOM 5699 N N . ASP B 1 121 ? -15.773 -35.594 -9.797 1 87.06 121 ASP B N 1
ATOM 5700 C CA . ASP B 1 121 ? -16.172 -35.156 -11.133 1 87.06 121 ASP B CA 1
ATOM 5701 C C . ASP B 1 121 ? -14.961 -34.75 -11.961 1 87.06 121 ASP B C 1
ATOM 5703 O O . ASP B 1 121 ? -15.109 -34.094 -12.992 1 87.06 121 ASP B O 1
ATOM 5707 N N . TYR B 1 122 ? -13.789 -35.094 -11.539 1 90.94 122 TYR B N 1
ATOM 5708 C CA . TYR B 1 122 ? -12.516 -34.844 -12.203 1 90.94 122 TYR B CA 1
ATOM 5709 C C . TYR B 1 122 ? -12.227 -33.344 -12.289 1 90.94 122 TYR B C 1
ATOM 5711 O O . TYR B 1 122 ? -11.531 -32.906 -13.203 1 90.94 122 TYR B O 1
ATOM 5719 N N . GLU B 1 123 ? -12.805 -32.562 -11.391 1 90.94 123 GLU B N 1
ATOM 5720 C CA . GLU B 1 123 ? -12.461 -31.156 -11.289 1 90.94 123 GLU B CA 1
ATOM 5721 C C . GLU B 1 123 ? -11.227 -30.953 -10.414 1 90.94 123 GLU B C 1
ATOM 5723 O O . GLU B 1 123 ? -11.156 -31.484 -9.305 1 90.94 123 GLU B O 1
ATOM 5728 N N . VAL B 1 124 ? -10.344 -30.297 -10.961 1 92.06 124 VAL B N 1
ATOM 5729 C CA . VAL B 1 124 ? -9.094 -30.047 -10.25 1 92.06 124 VAL B CA 1
ATOM 5730 C C . VAL B 1 124 ? -9.273 -28.859 -9.297 1 92.06 124 VAL B C 1
ATOM 5732 O O . VAL B 1 124 ? -9.797 -27.812 -9.68 1 92.06 124 VAL B O 1
ATOM 5735 N N . HIS B 1 125 ? -8.875 -29.031 -8.062 1 92.38 125 HIS B N 1
ATOM 5736 C CA . HIS B 1 125 ? -8.922 -27.984 -7.043 1 92.38 125 HIS B CA 1
ATOM 5737 C C . HIS B 1 125 ? -7.539 -27.703 -6.469 1 92.38 125 HIS B C 1
ATOM 5739 O O . HIS B 1 125 ? -6.723 -28.625 -6.34 1 92.38 125 HIS B O 1
ATOM 5745 N N . GLU B 1 126 ? -7.258 -26.516 -6.242 1 93.31 126 GLU B N 1
ATOM 5746 C CA . GLU B 1 126 ? -6.062 -26.094 -5.523 1 93.31 126 GLU B CA 1
ATOM 5747 C C . GLU B 1 126 ? -6.418 -25.172 -4.363 1 93.31 126 GLU B C 1
ATOM 5749 O O . GLU B 1 126 ? -6.961 -24.078 -4.57 1 93.31 126 GLU B O 1
ATOM 5754 N N . ASP B 1 127 ? -6.113 -25.594 -3.211 1 93.5 127 ASP B N 1
ATOM 5755 C CA . ASP B 1 127 ? -6.5 -24.812 -2.039 1 93.5 127 ASP B CA 1
ATOM 5756 C C . ASP B 1 127 ? -5.297 -24.531 -1.142 1 93.5 127 ASP B C 1
ATOM 5758 O O . ASP B 1 127 ? -4.492 -25.438 -0.877 1 93.5 127 ASP B O 1
ATOM 5762 N N . SER B 1 128 ? -5.199 -23.375 -0.708 1 93.31 128 SER B N 1
ATOM 5763 C CA . SER B 1 128 ? -4.137 -23 0.215 1 93.31 128 SER B CA 1
ATOM 5764 C C . SER B 1 128 ? -4.461 -23.422 1.642 1 93.31 128 SER B C 1
ATOM 5766 O O . SER B 1 128 ? -5.594 -23.281 2.1 1 93.31 128 SER B O 1
ATOM 5768 N N . LEU B 1 129 ? -3.504 -23.984 2.297 1 93.75 129 LEU B N 1
ATOM 5769 C CA . LEU B 1 129 ? -3.684 -24.406 3.682 1 93.75 129 LEU B CA 1
ATOM 5770 C C . LEU B 1 129 ? -3.279 -23.297 4.645 1 93.75 129 LEU B C 1
ATOM 5772 O O . LEU B 1 129 ? -3.734 -23.266 5.789 1 93.75 129 LEU B O 1
ATOM 5776 N N . GLY B 1 130 ? -2.424 -22.453 4.168 1 90.19 130 GLY B N 1
ATOM 5777 C CA . GLY B 1 130 ? -2.025 -21.344 5.027 1 90.19 130 GLY B CA 1
ATOM 5778 C C . GLY B 1 130 ? -0.629 -20.844 4.734 1 90.19 130 GLY B C 1
ATOM 5779 O O . GLY B 1 130 ? 0.024 -21.297 3.799 1 90.19 130 GLY B O 1
ATOM 5780 N N . LEU B 1 131 ? -0.246 -19.875 5.531 1 88.81 131 LEU B N 1
ATOM 5781 C CA . LEU B 1 131 ? 1.081 -19.266 5.492 1 88.81 131 LEU B CA 1
ATOM 5782 C C . LEU B 1 131 ? 1.872 -19.609 6.75 1 88.81 131 LEU B C 1
ATOM 5784 O O . LEU B 1 131 ? 1.324 -19.609 7.855 1 88.81 131 LEU B O 1
ATOM 5788 N N . TYR B 1 132 ? 3.109 -19.906 6.484 1 87.81 132 TYR B N 1
ATOM 5789 C CA . TYR B 1 132 ? 3.953 -20.312 7.605 1 87.81 132 TYR B CA 1
ATOM 5790 C C . TYR B 1 132 ? 5.25 -19.5 7.625 1 87.81 132 TYR B C 1
ATOM 5792 O O . TYR B 1 132 ? 5.949 -19.422 6.613 1 87.81 132 TYR B O 1
ATOM 5800 N N . LYS B 1 133 ? 5.527 -18.953 8.758 1 85.75 133 LYS B N 1
ATOM 5801 C CA . LYS B 1 133 ? 6.77 -18.203 8.914 1 85.75 133 LYS B CA 1
ATOM 5802 C C . LYS B 1 133 ? 7.973 -19.141 8.984 1 85.75 133 LYS B C 1
ATOM 5804 O O . LYS B 1 133 ? 7.938 -20.156 9.688 1 85.75 133 LYS B O 1
ATOM 5809 N N . LEU B 1 134 ? 8.977 -18.828 8.188 1 86.94 134 LEU B N 1
ATOM 5810 C CA . LEU B 1 134 ? 10.188 -19.641 8.172 1 86.94 134 LEU B CA 1
ATOM 5811 C C . LEU B 1 134 ? 11.32 -18.953 8.914 1 86.94 134 LEU B C 1
ATOM 5813 O O . LEU B 1 134 ? 11.477 -17.734 8.812 1 86.94 134 LEU B O 1
ATOM 5817 N N . SER B 1 135 ? 11.984 -19.625 9.727 1 79.44 135 SER B N 1
ATOM 5818 C CA . SER B 1 135 ? 13.156 -19.094 10.414 1 79.44 135 SER B CA 1
ATOM 5819 C C . SER B 1 135 ? 14.375 -19.078 9.492 1 79.44 135 SER B C 1
ATOM 5821 O O . SER B 1 135 ? 15.297 -18.297 9.695 1 79.44 135 SER B O 1
ATOM 5823 N N . SER B 1 136 ? 14.297 -20.016 8.562 1 79.81 136 SER B N 1
ATOM 5824 C CA . SER B 1 136 ? 15.367 -20.125 7.57 1 79.81 136 SER B CA 1
ATOM 5825 C C . SER B 1 136 ? 14.828 -20.625 6.234 1 79.81 136 SER B C 1
ATOM 5827 O O . SER B 1 136 ? 13.742 -21.219 6.172 1 79.81 136 SER B O 1
ATOM 5829 N N . THR B 1 137 ? 15.648 -20.391 5.227 1 80.06 137 THR B N 1
ATOM 5830 C CA . THR B 1 137 ? 15.188 -20.781 3.896 1 80.06 137 THR B CA 1
ATOM 5831 C C . THR B 1 137 ? 15.93 -22.031 3.42 1 80.06 137 THR B C 1
ATOM 5833 O O . THR B 1 137 ? 15.93 -22.344 2.225 1 80.06 137 THR B O 1
ATOM 5836 N N . ASP B 1 138 ? 16.5 -22.672 4.336 1 84.5 138 ASP B N 1
ATOM 5837 C CA . ASP B 1 138 ? 17.188 -23.906 3.936 1 84.5 138 ASP B CA 1
ATOM 5838 C C . ASP B 1 138 ? 16.188 -25.031 3.688 1 84.5 138 ASP B C 1
ATOM 5840 O O . ASP B 1 138 ? 15.07 -25.016 4.219 1 84.5 138 ASP B O 1
ATOM 5844 N N . ALA B 1 139 ? 16.609 -26.016 2.975 1 88.38 139 ALA B N 1
ATOM 5845 C CA . ALA B 1 139 ? 15.742 -27.109 2.543 1 88.38 139 ALA B CA 1
ATOM 5846 C C . ALA B 1 139 ? 15.203 -27.891 3.738 1 88.38 139 ALA B C 1
ATOM 5848 O O . ALA B 1 139 ? 14.047 -28.312 3.74 1 88.38 139 ALA B O 1
ATOM 5849 N N . ALA B 1 140 ? 16 -28.016 4.754 1 89.69 140 ALA B N 1
ATOM 5850 C CA . ALA B 1 140 ? 15.586 -28.781 5.926 1 89.69 140 ALA B CA 1
ATOM 5851 C C . ALA B 1 140 ? 14.43 -28.094 6.645 1 89.69 140 ALA B C 1
ATOM 5853 O O . ALA B 1 140 ? 13.453 -28.75 7.027 1 89.69 140 ALA B O 1
ATOM 5854 N N . THR B 1 141 ? 14.57 -26.828 6.793 1 89.75 141 THR B N 1
ATOM 5855 C CA . THR B 1 141 ? 13.547 -26.062 7.484 1 89.75 141 THR B CA 1
ATOM 5856 C C . THR B 1 141 ? 12.242 -26.062 6.691 1 89.75 141 THR B C 1
ATOM 5858 O O . THR B 1 141 ? 11.164 -26.219 7.258 1 89.75 141 THR B O 1
ATOM 5861 N N . ILE B 1 142 ? 12.359 -25.891 5.426 1 91.94 142 ILE B N 1
ATOM 5862 C CA . ILE B 1 142 ? 11.18 -25.859 4.566 1 91.94 142 ILE B CA 1
ATOM 5863 C C . ILE B 1 142 ? 10.5 -27.219 4.578 1 91.94 142 ILE B C 1
ATOM 5865 O O . ILE B 1 142 ? 9.273 -27.312 4.695 1 91.94 142 ILE B O 1
ATOM 5869 N N . THR B 1 143 ? 11.32 -28.297 4.469 1 93.44 143 THR B N 1
ATOM 5870 C CA . THR B 1 143 ? 10.781 -29.656 4.5 1 93.44 143 THR B CA 1
ATOM 5871 C C . THR B 1 143 ? 10.062 -29.922 5.82 1 93.44 143 THR B C 1
ATOM 5873 O O . THR B 1 143 ? 8.977 -30.5 5.836 1 93.44 143 THR B O 1
ATOM 5876 N N . ALA B 1 144 ? 10.672 -29.438 6.875 1 93.56 144 ALA B N 1
ATOM 5877 C CA . ALA B 1 144 ? 10.07 -29.625 8.195 1 93.56 144 ALA B CA 1
ATOM 5878 C C . ALA B 1 144 ? 8.734 -28.891 8.297 1 93.56 144 ALA B C 1
ATOM 5880 O O . ALA B 1 144 ? 7.777 -29.422 8.875 1 93.56 144 ALA B O 1
ATOM 5881 N N . ALA B 1 145 ? 8.695 -27.75 7.77 1 93.19 145 ALA B N 1
ATOM 5882 C CA . ALA B 1 145 ? 7.469 -26.953 7.797 1 93.19 145 ALA B CA 1
ATOM 5883 C C . ALA B 1 145 ? 6.355 -27.641 7.016 1 93.19 145 ALA B C 1
ATOM 5885 O O . ALA B 1 145 ? 5.203 -27.672 7.457 1 93.19 145 ALA B O 1
ATOM 5886 N N . ILE B 1 146 ? 6.672 -28.203 5.859 1 94.5 146 ILE B N 1
ATOM 5887 C CA . ILE B 1 146 ? 5.699 -28.906 5.027 1 94.5 146 ILE B CA 1
ATOM 5888 C C . ILE B 1 146 ? 5.191 -30.141 5.758 1 94.5 146 ILE B C 1
ATOM 5890 O O . ILE B 1 146 ? 3.982 -30.359 5.859 1 94.5 146 ILE B O 1
ATOM 5894 N N . LYS B 1 147 ? 6.086 -30.891 6.332 1 95.31 147 LYS B N 1
ATOM 5895 C CA . LYS B 1 147 ? 5.715 -32.125 7.031 1 95.31 147 LYS B CA 1
ATOM 5896 C C . LYS B 1 147 ? 4.867 -31.812 8.266 1 95.31 147 LYS B C 1
ATOM 5898 O O . LYS B 1 147 ? 3.896 -32.531 8.547 1 95.31 147 LYS B O 1
ATOM 5903 N N . ASP B 1 148 ? 5.301 -30.781 8.93 1 94.19 148 ASP B N 1
ATOM 5904 C CA . ASP B 1 148 ? 4.539 -30.375 10.102 1 94.19 148 ASP B CA 1
ATOM 5905 C C . ASP B 1 148 ? 3.111 -29.984 9.727 1 94.19 148 ASP B C 1
ATOM 5907 O O . ASP B 1 148 ? 2.162 -30.328 10.43 1 94.19 148 ASP B O 1
ATOM 5911 N N . THR B 1 149 ? 2.975 -29.281 8.695 1 93.88 149 THR B N 1
ATOM 5912 C CA . THR B 1 149 ? 1.66 -28.859 8.227 1 93.88 149 THR B CA 1
ATOM 5913 C C . THR B 1 149 ? 0.807 -30.062 7.836 1 93.88 149 THR B C 1
ATOM 5915 O O . THR B 1 149 ? -0.377 -30.125 8.172 1 93.88 149 THR B O 1
ATOM 5918 N N . LEU B 1 150 ? 1.389 -31.031 7.102 1 95.69 150 LEU B N 1
ATOM 5919 C CA . LEU B 1 150 ? 0.665 -32.219 6.688 1 95.69 150 LEU B CA 1
ATOM 5920 C C . LEU B 1 150 ? 0.217 -33.031 7.902 1 95.69 150 LEU B C 1
ATOM 5922 O O . LEU B 1 150 ? -0.906 -33.531 7.934 1 95.69 150 LEU B O 1
ATOM 5926 N N . LEU B 1 151 ? 1.064 -33.062 8.914 1 95 151 LEU B N 1
ATOM 5927 C CA . LEU B 1 151 ? 0.732 -33.781 10.133 1 95 151 LEU B CA 1
ATOM 5928 C C . LEU B 1 151 ? -0.418 -33.094 10.867 1 95 151 LEU B C 1
ATOM 5930 O O . LEU B 1 151 ? -1.369 -33.75 11.289 1 95 151 LEU B O 1
ATOM 5934 N N . ARG B 1 152 ? -0.339 -31.844 10.977 1 92.62 152 ARG B N 1
ATOM 5935 C CA . ARG B 1 152 ? -1.341 -31.078 11.711 1 92.62 152 ARG B CA 1
ATOM 5936 C C . ARG B 1 152 ? -2.689 -31.125 11 1 92.62 152 ARG B C 1
ATOM 5938 O O . ARG B 1 152 ? -3.738 -31.078 11.641 1 92.62 152 ARG B O 1
ATOM 5945 N N . THR B 1 153 ? -2.691 -31.188 9.695 1 94.25 153 THR B N 1
ATOM 5946 C CA . THR B 1 153 ? -3.926 -31.172 8.914 1 94.25 153 THR B CA 1
ATOM 5947 C C . THR B 1 153 ? -4.434 -32.594 8.664 1 94.25 153 THR B C 1
ATOM 5949 O O . THR B 1 153 ? -5.504 -32.781 8.086 1 94.25 153 THR B O 1
ATOM 5952 N N . GLY B 1 154 ? -3.719 -33.562 8.977 1 94.31 154 GLY B N 1
ATOM 5953 C CA . GLY B 1 154 ? -4.133 -34.938 8.828 1 94.31 154 GLY B CA 1
ATOM 5954 C C . GLY B 1 154 ? -4.066 -35.438 7.391 1 94.31 154 GLY B C 1
ATOM 5955 O O . GLY B 1 154 ? -4.922 -36.188 6.949 1 94.31 154 GLY B O 1
ATOM 5956 N N . LEU B 1 155 ? -3.166 -34.906 6.633 1 95.75 155 LEU B N 1
ATOM 5957 C CA . LEU B 1 155 ? -2.924 -35.375 5.27 1 95.75 155 LEU B CA 1
ATOM 5958 C C . LEU B 1 155 ? -1.673 -36.25 5.207 1 95.75 155 LEU B C 1
ATOM 5960 O O . LEU B 1 155 ? -0.552 -35.719 5.227 1 95.75 155 LEU B O 1
ATOM 5964 N N . PRO B 1 156 ? -1.847 -37.469 5.074 1 95.44 156 PRO B N 1
ATOM 5965 C CA . PRO B 1 156 ? -0.684 -38.344 5.098 1 95.44 156 PRO B CA 1
ATOM 5966 C C . PRO B 1 156 ? 0.203 -38.188 3.867 1 95.44 156 PRO B C 1
ATOM 5968 O O . PRO B 1 156 ? -0.296 -38.188 2.738 1 95.44 156 PRO B O 1
ATOM 5971 N N . LEU B 1 157 ? 1.44 -38.156 4.074 1 95.69 157 LEU B N 1
ATOM 5972 C CA . LEU B 1 157 ? 2.41 -38 2.994 1 95.69 157 LEU B CA 1
ATOM 5973 C C . LEU B 1 157 ? 2.334 -39.188 2.035 1 95.69 157 LEU B C 1
ATOM 5975 O O . LEU B 1 157 ? 2.625 -39.062 0.846 1 95.69 157 LEU B O 1
ATOM 5979 N N . LYS B 1 158 ? 1.911 -40.312 2.479 1 94.69 158 LYS B N 1
ATOM 5980 C CA . LYS B 1 158 ? 1.815 -41.531 1.685 1 94.69 158 LYS B CA 1
ATOM 5981 C C . LYS B 1 158 ? 0.834 -41.375 0.528 1 94.69 158 LYS B C 1
ATOM 5983 O O . LYS B 1 158 ? 0.889 -42.125 -0.454 1 94.69 158 LYS B O 1
ATOM 5988 N N . LEU B 1 159 ? -0.044 -40.406 0.623 1 95.88 159 LEU B N 1
ATOM 5989 C CA . LEU B 1 159 ? -1.052 -40.188 -0.409 1 95.88 159 LEU B CA 1
ATOM 5990 C C . LEU B 1 159 ? -0.647 -39.062 -1.336 1 95.88 159 LEU B C 1
ATOM 5992 O O . LEU B 1 159 ? -1.387 -38.719 -2.26 1 95.88 159 LEU B O 1
ATOM 5996 N N . CYS B 1 160 ? 0.517 -38.5 -1.073 1 96.88 160 CYS B N 1
ATOM 5997 C CA . CYS B 1 160 ? 1.017 -37.406 -1.919 1 96.88 160 CYS B CA 1
ATOM 5998 C C . CYS B 1 160 ? 1.532 -37.969 -3.246 1 96.88 160 CYS B C 1
ATOM 6000 O O . CYS B 1 160 ? 2.354 -38.875 -3.271 1 96.88 160 CYS B O 1
ATOM 6002 N N . ARG B 1 161 ? 1.083 -37.438 -4.32 1 96.19 161 ARG B N 1
ATOM 6003 C CA . ARG B 1 161 ? 1.44 -38 -5.625 1 96.19 161 ARG B CA 1
ATOM 6004 C C . ARG B 1 161 ? 2.131 -36.938 -6.492 1 96.19 161 ARG B C 1
ATOM 6006 O O . ARG B 1 161 ? 2.428 -37.188 -7.66 1 96.19 161 ARG B O 1
ATOM 6013 N N . GLY B 1 162 ? 2.357 -35.812 -5.926 1 94.19 162 GLY B N 1
ATOM 6014 C CA . GLY B 1 162 ? 3.061 -34.781 -6.648 1 94.19 162 GLY B CA 1
ATOM 6015 C C . GLY B 1 162 ? 3.504 -33.625 -5.762 1 94.19 162 GLY B C 1
ATOM 6016 O O . GLY B 1 162 ? 2.973 -33.438 -4.664 1 94.19 162 GLY B O 1
ATOM 6017 N N . GLN B 1 163 ? 4.461 -32.875 -6.145 1 93.94 163 GLN B N 1
ATOM 6018 C CA . GLN B 1 163 ? 4.941 -31.672 -5.473 1 93.94 163 GLN B CA 1
ATOM 6019 C C . GLN B 1 163 ? 5.48 -30.656 -6.48 1 93.94 163 GLN B C 1
ATOM 6021 O O . GLN B 1 163 ? 6.16 -31.031 -7.441 1 93.94 163 GLN B O 1
ATOM 6026 N N . ALA B 1 164 ? 5.059 -29.484 -6.352 1 91.31 164 ALA B N 1
ATOM 6027 C CA . ALA B 1 164 ? 5.488 -28.422 -7.258 1 91.31 164 ALA B CA 1
ATOM 6028 C C . ALA B 1 164 ? 6.074 -27.234 -6.484 1 91.31 164 ALA B C 1
ATOM 6030 O O . ALA B 1 164 ? 5.523 -26.828 -5.465 1 91.31 164 ALA B O 1
ATOM 6031 N N . TYR B 1 165 ? 7.203 -26.781 -6.883 1 89.69 165 TYR B N 1
ATOM 6032 C CA . TYR B 1 165 ? 7.902 -25.656 -6.266 1 89.69 165 TYR B CA 1
ATOM 6033 C C . TYR B 1 165 ? 8.391 -24.672 -7.324 1 89.69 165 TYR B C 1
ATOM 6035 O O . TYR B 1 165 ? 8.328 -24.953 -8.523 1 89.69 165 TYR B O 1
ATOM 6043 N N . ASP B 1 166 ? 8.797 -23.578 -6.73 1 79.31 166 ASP B N 1
ATOM 6044 C CA . ASP B 1 166 ? 9.461 -22.672 -7.648 1 79.31 166 ASP B CA 1
ATOM 6045 C C . ASP B 1 166 ? 10.914 -23.078 -7.887 1 79.31 166 ASP B C 1
ATOM 6047 O O . ASP B 1 166 ? 11.391 -24.047 -7.281 1 79.31 166 ASP B O 1
ATOM 6051 N N . GLY B 1 167 ? 11.641 -22.844 -8.766 1 65.44 167 GLY B N 1
ATOM 6052 C CA . GLY B 1 167 ? 12.961 -23.281 -9.203 1 65.44 167 GLY B CA 1
ATOM 6053 C C . GLY B 1 167 ? 14.086 -22.734 -8.336 1 65.44 167 GLY B C 1
ATOM 6054 O O . GLY B 1 167 ? 15.242 -22.734 -8.742 1 65.44 167 GLY B O 1
ATOM 6055 N N . ALA B 1 168 ? 13.594 -22.359 -6.992 1 60.78 168 ALA B N 1
ATOM 6056 C CA . ALA B 1 168 ? 14.688 -21.891 -6.145 1 60.78 168 ALA B CA 1
ATOM 6057 C C . ALA B 1 168 ? 15.594 -23.031 -5.719 1 60.78 168 ALA B C 1
ATOM 6059 O O . ALA B 1 168 ? 15.172 -24.188 -5.684 1 60.78 168 ALA B O 1
ATOM 6060 N N . ALA B 1 169 ? 16.781 -22.781 -5.652 1 53.69 169 ALA B N 1
ATOM 6061 C CA . ALA B 1 169 ? 17.828 -23.766 -5.395 1 53.69 169 ALA B CA 1
ATOM 6062 C C . ALA B 1 169 ? 17.469 -24.641 -4.195 1 53.69 169 ALA B C 1
ATOM 6064 O O . ALA B 1 169 ? 17.656 -25.859 -4.223 1 53.69 169 ALA B O 1
ATOM 6065 N N . ASN B 1 170 ? 16.922 -24 -3.271 1 60.75 170 ASN B N 1
ATOM 6066 C CA . ASN B 1 170 ? 16.609 -24.719 -2.047 1 60.75 170 ASN B CA 1
ATOM 6067 C C . ASN B 1 170 ? 15.445 -25.688 -2.254 1 60.75 170 ASN B C 1
ATOM 6069 O O . ASN B 1 170 ? 15.305 -26.672 -1.511 1 60.75 170 ASN B O 1
ATOM 6073 N N . MET B 1 171 ? 14.797 -25.344 -3.293 1 64.44 171 MET B N 1
ATOM 6074 C CA . MET B 1 171 ? 13.633 -26.188 -3.531 1 64.44 171 MET B CA 1
ATOM 6075 C C . MET B 1 171 ? 13.984 -27.359 -4.441 1 64.44 171 MET B C 1
ATOM 6077 O O . MET B 1 171 ? 13.562 -28.5 -4.195 1 64.44 171 MET B O 1
ATOM 6081 N N . LYS B 1 172 ? 14.891 -27.031 -5.488 1 60.03 172 LYS B N 1
ATOM 6082 C CA . LYS B 1 172 ? 15.117 -28 -6.555 1 60.03 172 LYS B CA 1
ATOM 6083 C C . LYS B 1 172 ? 16.469 -28.672 -6.402 1 60.03 172 LYS B C 1
ATOM 6085 O O . LYS B 1 172 ? 16.766 -29.656 -7.082 1 60.03 172 LYS B O 1
ATOM 6090 N N . GLY B 1 173 ? 17.266 -28.266 -5.441 1 48.88 173 GLY B N 1
ATOM 6091 C CA . GLY B 1 173 ? 18.594 -28.828 -5.363 1 48.88 173 GLY B CA 1
ATOM 6092 C C . GLY B 1 173 ? 18.609 -30.344 -5.418 1 48.88 173 GLY B C 1
ATOM 6093 O O . GLY B 1 173 ? 17.75 -31 -4.805 1 48.88 173 GLY B O 1
ATOM 6094 N N . HIS B 1 174 ? 19.312 -30.938 -6.363 1 54.34 174 HIS B N 1
ATOM 6095 C CA . HIS B 1 174 ? 19.359 -32.344 -6.738 1 54.34 174 HIS B CA 1
ATOM 6096 C C . HIS B 1 174 ? 19.625 -33.219 -5.523 1 54.34 174 HIS B C 1
ATOM 6098 O O . HIS B 1 174 ? 19.109 -34.344 -5.438 1 54.34 174 HIS B O 1
ATOM 6104 N N . ARG B 1 175 ? 20.406 -32.812 -4.684 1 54.84 175 ARG B N 1
ATOM 6105 C CA . ARG B 1 175 ? 20.828 -33.719 -3.629 1 54.84 175 ARG B CA 1
ATOM 6106 C C . ARG B 1 175 ? 20.125 -33.406 -2.312 1 54.84 175 ARG B C 1
ATOM 6108 O O . ARG B 1 175 ? 19.734 -34.281 -1.568 1 54.84 175 ARG B O 1
ATOM 6115 N N . THR B 1 176 ? 19.812 -32.094 -2.158 1 67.94 176 THR B N 1
ATOM 6116 C CA . THR B 1 176 ? 19.422 -31.75 -0.801 1 67.94 176 THR B CA 1
ATOM 6117 C C . THR B 1 176 ? 18.234 -30.781 -0.822 1 67.94 176 THR B C 1
ATOM 6119 O O . THR B 1 176 ? 17.922 -30.156 0.192 1 67.94 176 THR B O 1
ATOM 6122 N N . GLY B 1 177 ? 17.625 -30.766 -1.917 1 83.31 177 GLY B N 1
ATOM 6123 C CA . GLY B 1 177 ? 16.516 -29.828 -1.989 1 83.31 177 GLY B CA 1
ATOM 6124 C C . GLY B 1 177 ? 15.242 -30.344 -1.342 1 83.31 177 GLY B C 1
ATOM 6125 O O . GLY B 1 177 ? 15.164 -31.516 -0.955 1 83.31 177 GLY B O 1
ATOM 6126 N N . VAL B 1 178 ? 14.359 -29.578 -1.088 1 89.12 178 VAL B N 1
ATOM 6127 C CA . VAL B 1 178 ? 13.07 -29.922 -0.482 1 89.12 178 VAL B CA 1
ATOM 6128 C C . VAL B 1 178 ? 12.406 -31.047 -1.27 1 89.12 178 VAL B C 1
ATOM 6130 O O . VAL B 1 178 ? 11.914 -32 -0.686 1 89.12 178 VAL B O 1
ATOM 6133 N N . ALA B 1 179 ? 12.398 -30.969 -2.633 1 89.75 179 ALA B N 1
ATOM 6134 C CA . ALA B 1 179 ? 11.773 -31.953 -3.51 1 89.75 179 ALA B CA 1
ATOM 6135 C C . ALA B 1 179 ? 12.391 -33.344 -3.307 1 89.75 179 ALA B C 1
ATOM 6137 O O . ALA B 1 179 ? 11.68 -34.344 -3.248 1 89.75 179 ALA B O 1
ATOM 6138 N N . THR B 1 180 ? 13.664 -33.375 -3.184 1 89.75 180 THR B N 1
ATOM 6139 C CA . THR B 1 180 ? 14.383 -34.625 -3.014 1 89.75 180 THR B CA 1
ATOM 6140 C C . THR B 1 180 ? 14.078 -35.25 -1.649 1 89.75 180 THR B C 1
ATOM 6142 O O . THR B 1 180 ? 13.922 -36.469 -1.533 1 89.75 180 THR B O 1
ATOM 6145 N N . ARG B 1 181 ? 14 -34.438 -0.658 1 92.25 181 ARG B N 1
ATOM 6146 C CA . ARG B 1 181 ? 13.734 -34.906 0.694 1 92.25 181 ARG B CA 1
ATOM 6147 C C . ARG B 1 181 ? 12.344 -35.531 0.786 1 92.25 181 ARG B C 1
ATOM 6149 O O . ARG B 1 181 ? 12.172 -36.594 1.402 1 92.25 181 ARG B O 1
ATOM 6156 N N . ILE B 1 182 ? 11.398 -34.969 0.208 1 93.62 182 ILE B N 1
ATOM 6157 C CA . ILE B 1 182 ? 10.031 -35.469 0.228 1 93.62 182 ILE B CA 1
ATOM 6158 C C . ILE B 1 182 ? 9.93 -36.719 -0.627 1 93.62 182 ILE B C 1
ATOM 6160 O O . ILE B 1 182 ? 9.266 -37.688 -0.24 1 93.62 182 ILE B O 1
ATOM 6164 N N . LYS B 1 183 ? 10.617 -36.719 -1.768 1 92.12 183 LYS B N 1
ATOM 6165 C CA . LYS B 1 183 ? 10.602 -37.875 -2.668 1 92.12 183 LYS B CA 1
ATOM 6166 C C . LYS B 1 183 ? 11.234 -39.094 -2.008 1 92.12 183 LYS B C 1
ATOM 6168 O O . LYS B 1 183 ? 10.805 -40.219 -2.244 1 92.12 183 LYS B O 1
ATOM 6173 N N . THR B 1 184 ? 12.266 -38.844 -1.223 1 91.69 184 THR B N 1
ATOM 6174 C CA . THR B 1 184 ? 12.93 -39.938 -0.517 1 91.69 184 THR B CA 1
ATOM 6175 C C . THR B 1 184 ? 11.961 -40.625 0.443 1 91.69 184 THR B C 1
ATOM 6177 O O . THR B 1 184 ? 12 -41.844 0.599 1 91.69 184 THR B O 1
ATOM 6180 N N . GLU B 1 185 ? 11.102 -39.875 1.006 1 93.38 185 GLU B N 1
ATOM 6181 C CA . GLU B 1 185 ? 10.117 -40.438 1.93 1 93.38 185 GLU B CA 1
ATOM 6182 C C . GLU B 1 185 ? 8.93 -41.031 1.18 1 93.38 185 GLU B C 1
ATOM 6184 O O . GLU B 1 185 ? 8.422 -42.094 1.557 1 93.38 185 GLU B O 1
ATOM 6189 N N . GLU B 1 186 ? 8.5 -40.312 0.16 1 95.12 186 GLU B N 1
ATOM 6190 C CA . GLU B 1 186 ? 7.422 -40.781 -0.708 1 95.12 186 GLU B CA 1
ATOM 6191 C C . GLU B 1 186 ? 7.809 -40.688 -2.18 1 95.12 186 GLU B C 1
ATOM 6193 O O . GLU B 1 186 ? 7.559 -39.656 -2.811 1 95.12 186 GLU B O 1
ATOM 6198 N N . PRO B 1 187 ? 8.234 -41.75 -2.732 1 92.31 187 PRO B N 1
ATOM 6199 C CA . PRO B 1 187 ? 8.734 -41.719 -4.109 1 92.31 187 PRO B CA 1
ATOM 6200 C C . PRO B 1 187 ? 7.648 -41.344 -5.121 1 92.31 187 PRO B C 1
ATOM 6202 O O . PRO B 1 187 ? 7.953 -40.812 -6.195 1 92.31 187 PRO B O 1
ATOM 6205 N N . ALA B 1 188 ? 6.402 -41.562 -4.746 1 93.69 188 ALA B N 1
ATOM 6206 C CA . ALA B 1 188 ? 5.316 -41.281 -5.68 1 93.69 188 ALA B CA 1
ATOM 6207 C C . ALA B 1 188 ? 5.023 -39.781 -5.738 1 93.69 188 ALA B C 1
ATOM 6209 O O . ALA B 1 188 ? 4.27 -39.312 -6.598 1 93.69 188 ALA B O 1
ATOM 6210 N N . ALA B 1 189 ? 5.625 -39.031 -4.785 1 94.25 189 ALA B N 1
ATOM 6211 C CA . ALA B 1 189 ? 5.496 -37.594 -4.828 1 94.25 189 ALA B CA 1
ATOM 6212 C C . ALA B 1 189 ? 6.441 -36.969 -5.859 1 94.25 189 ALA B C 1
ATOM 6214 O O . ALA B 1 189 ? 7.477 -36.406 -5.504 1 94.25 189 ALA B O 1
ATOM 6215 N N . VAL B 1 190 ? 6.066 -37 -7.055 1 91.5 190 VAL B N 1
ATOM 6216 C CA . VAL B 1 190 ? 6.914 -36.625 -8.18 1 91.5 190 VAL B CA 1
ATOM 6217 C C . VAL B 1 190 ? 7.137 -35.094 -8.148 1 91.5 190 VAL B C 1
ATOM 6219 O O . VAL B 1 190 ? 6.18 -34.312 -8.109 1 91.5 190 VAL B O 1
ATOM 6222 N N . PRO B 1 191 ? 8.406 -34.688 -8.125 1 90.88 191 PRO B N 1
ATOM 6223 C CA . PRO B 1 191 ? 8.695 -33.25 -8.102 1 90.88 191 PRO B CA 1
ATOM 6224 C C . PRO B 1 191 ? 8.555 -32.594 -9.469 1 90.88 191 PRO B C 1
ATOM 6226 O O . PRO B 1 191 ? 8.992 -33.156 -10.477 1 90.88 191 PRO B O 1
ATOM 6229 N N . VAL B 1 192 ? 7.906 -31.5 -9.484 1 89 192 VAL B N 1
ATOM 6230 C CA . VAL B 1 192 ? 7.754 -30.734 -10.711 1 89 192 VAL B CA 1
ATOM 6231 C C . VAL B 1 192 ? 8.266 -29.312 -10.492 1 89 192 VAL B C 1
ATOM 6233 O O . VAL B 1 192 ? 7.891 -28.656 -9.516 1 89 192 VAL B O 1
ATOM 6236 N N . HIS B 1 193 ? 9.148 -28.906 -11.281 1 89.44 193 HIS B N 1
ATOM 6237 C CA . HIS B 1 193 ? 9.5 -27.5 -11.32 1 89.44 193 HIS B CA 1
ATOM 6238 C C . HIS B 1 193 ? 8.453 -26.688 -12.07 1 89.44 193 HIS B C 1
ATOM 6240 O O . HIS B 1 193 ? 8.188 -26.938 -13.25 1 89.44 193 HIS B O 1
ATOM 6246 N N . CYS B 1 194 ? 7.91 -25.75 -11.43 1 89.19 194 CYS B N 1
ATOM 6247 C CA . CYS B 1 194 ? 6.82 -24.953 -12 1 89.19 194 CYS B CA 1
ATOM 6248 C C . CYS B 1 194 ? 7.16 -24.5 -13.406 1 89.19 194 CYS B C 1
ATOM 6250 O O . CYS B 1 194 ? 8.164 -23.812 -13.625 1 89.19 194 CYS B O 1
ATOM 6252 N N . TRP B 1 195 ? 6.328 -24.812 -14.305 1 89.06 195 TRP B N 1
ATOM 6253 C CA . TRP B 1 195 ? 6.586 -24.531 -15.719 1 89.06 195 TRP B CA 1
ATOM 6254 C C . TRP B 1 195 ? 6.504 -23.031 -16 1 89.06 195 TRP B C 1
ATOM 6256 O O . TRP B 1 195 ? 7.207 -22.531 -16.875 1 89.06 195 TRP B O 1
ATOM 6266 N N . ALA B 1 196 ? 5.609 -22.391 -15.305 1 87.38 196 ALA B N 1
ATOM 6267 C CA . ALA B 1 196 ? 5.551 -20.938 -15.469 1 87.38 196 ALA B CA 1
ATOM 6268 C C . ALA B 1 196 ? 6.871 -20.297 -15.062 1 87.38 196 ALA B C 1
ATOM 6270 O O . ALA B 1 196 ? 7.348 -19.375 -15.734 1 87.38 196 ALA B O 1
ATOM 6271 N N . HIS B 1 197 ? 7.402 -20.75 -14.023 1 87.12 197 HIS B N 1
ATOM 6272 C CA . HIS B 1 197 ? 8.688 -20.234 -13.57 1 87.12 197 HIS B CA 1
ATOM 6273 C C . HIS B 1 197 ? 9.805 -20.609 -14.531 1 87.12 197 HIS B C 1
ATOM 6275 O O . HIS B 1 197 ? 10.75 -19.844 -14.734 1 87.12 197 HIS B O 1
ATOM 6281 N N . SER B 1 198 ? 9.719 -21.797 -15 1 89.88 198 SER B N 1
ATOM 6282 C CA . SER B 1 198 ? 10.711 -22.25 -15.977 1 89.88 198 SER B CA 1
ATOM 6283 C C . SER B 1 198 ? 10.734 -21.359 -17.203 1 89.88 198 SER B C 1
ATOM 6285 O O . SER B 1 198 ? 11.805 -21 -17.703 1 89.88 198 SER B O 1
ATOM 6287 N N . LEU B 1 199 ? 9.555 -21.031 -17.641 1 91.38 199 LEU B N 1
ATOM 6288 C CA . LEU B 1 199 ? 9.469 -20.156 -18.797 1 91.38 199 LEU B CA 1
ATOM 6289 C C . LEU B 1 199 ? 10.07 -18.781 -18.484 1 91.38 199 LEU B C 1
ATOM 6291 O O . LEU B 1 199 ? 10.773 -18.203 -19.328 1 91.38 199 LEU B O 1
ATOM 6295 N N . ASN B 1 200 ? 9.766 -18.297 -17.344 1 90.06 200 ASN B N 1
ATOM 6296 C CA . ASN B 1 200 ? 10.336 -17.016 -16.922 1 90.06 200 ASN B CA 1
ATOM 6297 C C . ASN B 1 200 ? 11.859 -17.062 -16.906 1 90.06 200 ASN B C 1
ATOM 6299 O O . ASN B 1 200 ? 12.516 -16.094 -17.312 1 90.06 200 ASN B O 1
ATOM 6303 N N . LEU B 1 201 ? 12.391 -18.156 -16.453 1 88.62 201 LEU B N 1
ATOM 6304 C CA . LEU B 1 201 ? 13.836 -18.312 -16.391 1 88.62 201 LEU B CA 1
ATOM 6305 C C . LEU B 1 201 ? 14.438 -18.375 -17.797 1 88.62 201 LEU B C 1
ATOM 6307 O O . LEU B 1 201 ? 15.539 -17.891 -18.031 1 88.62 201 LEU B O 1
ATOM 6311 N N . CYS B 1 202 ? 13.727 -19.016 -18.688 1 91.88 202 CYS B N 1
ATOM 6312 C CA . CYS B 1 202 ? 14.18 -19.062 -20.062 1 91.88 202 CYS B CA 1
ATOM 6313 C C . CYS B 1 202 ? 14.367 -17.656 -20.625 1 91.88 202 CYS B C 1
ATOM 6315 O O . CYS B 1 202 ? 15.398 -17.359 -21.234 1 91.88 202 CYS B O 1
ATOM 6317 N N . LEU B 1 203 ? 13.406 -16.844 -20.375 1 91.69 203 LEU B N 1
ATOM 6318 C CA . LEU B 1 203 ? 13.453 -15.484 -20.891 1 91.69 203 LEU B CA 1
ATOM 6319 C C . LEU B 1 203 ? 14.539 -14.672 -20.188 1 91.69 203 LEU B C 1
ATOM 6321 O O . LEU B 1 203 ? 15.234 -13.883 -20.828 1 91.69 203 LEU B O 1
ATOM 6325 N N . GLN B 1 204 ? 14.625 -14.852 -18.938 1 89.19 204 GLN B N 1
ATOM 6326 C CA . GLN B 1 204 ? 15.641 -14.148 -18.172 1 89.19 204 GLN B CA 1
ATOM 6327 C C . GLN B 1 204 ? 17.047 -14.484 -18.656 1 89.19 204 GLN B C 1
ATOM 6329 O O . GLN B 1 204 ? 17.859 -13.586 -18.859 1 89.19 204 GLN B O 1
ATOM 6334 N N . ASP B 1 205 ? 17.312 -15.734 -18.875 1 88.44 205 ASP B N 1
ATOM 6335 C CA . ASP B 1 205 ? 18.641 -16.188 -19.328 1 88.44 205 ASP B CA 1
ATOM 6336 C C . ASP B 1 205 ? 18.938 -15.688 -20.734 1 88.44 205 ASP B C 1
ATOM 6338 O O . ASP B 1 205 ? 20.062 -15.312 -21.047 1 88.44 205 ASP B O 1
ATOM 6342 N N . THR B 1 206 ? 17.953 -15.742 -21.547 1 88.25 206 THR B N 1
ATOM 6343 C CA . THR B 1 206 ? 18.125 -15.242 -22.906 1 88.25 206 THR B CA 1
ATOM 6344 C C . THR B 1 206 ? 18.469 -13.758 -22.891 1 88.25 206 THR B C 1
ATOM 6346 O O . THR B 1 206 ? 19.375 -13.312 -23.609 1 88.25 206 THR B O 1
ATOM 6349 N N . CYS B 1 207 ? 17.781 -13.039 -22.094 1 88.19 207 CYS B N 1
ATOM 6350 C CA . CYS B 1 207 ? 18.016 -11.609 -22 1 88.19 207 CYS B CA 1
ATOM 6351 C C . CYS B 1 207 ? 19.406 -11.32 -21.453 1 88.19 207 CYS B C 1
ATOM 6353 O O . CYS B 1 207 ? 20.047 -10.352 -21.875 1 88.19 207 CYS B O 1
ATOM 6355 N N . ARG B 1 208 ? 19.859 -12.125 -20.625 1 87.44 208 ARG B N 1
ATOM 6356 C CA . ARG B 1 208 ? 21.188 -11.938 -20.031 1 87.44 208 ARG B CA 1
ATOM 6357 C C . ARG B 1 208 ? 22.281 -12.242 -21.031 1 87.44 208 ARG B C 1
ATOM 6359 O O . ARG B 1 208 ? 23.328 -11.594 -21.047 1 87.44 208 ARG B O 1
ATOM 6366 N N . GLN B 1 209 ? 22.047 -13.203 -21.875 1 89.69 209 GLN B N 1
ATOM 6367 C CA . GLN B 1 209 ? 23.094 -13.695 -22.766 1 89.69 209 GLN B CA 1
ATOM 6368 C C . GLN B 1 209 ? 23.125 -12.906 -24.078 1 89.69 209 GLN B C 1
ATOM 6370 O O . GLN B 1 209 ? 24.172 -12.766 -24.703 1 89.69 209 GLN B O 1
ATOM 6375 N N . ILE B 1 210 ? 21.984 -12.453 -24.484 1 91.75 210 ILE B N 1
ATOM 6376 C CA . ILE B 1 210 ? 21.922 -11.664 -25.703 1 91.75 210 ILE B CA 1
ATOM 6377 C C . ILE B 1 210 ? 22.016 -10.18 -25.375 1 91.75 210 ILE B C 1
ATOM 6379 O O . ILE B 1 210 ? 21 -9.562 -25.016 1 91.75 210 ILE B O 1
ATOM 6383 N N . VAL B 1 211 ? 23.047 -9.609 -25.656 1 91.5 211 VAL B N 1
ATOM 6384 C CA . VAL B 1 211 ? 23.375 -8.25 -25.266 1 91.5 211 VAL B CA 1
ATOM 6385 C C . VAL B 1 211 ? 22.344 -7.281 -25.828 1 91.5 211 VAL B C 1
ATOM 6387 O O . VAL B 1 211 ? 21.906 -6.348 -25.156 1 91.5 211 VAL B O 1
ATOM 6390 N N . ALA B 1 212 ? 21.984 -7.488 -27.062 1 91 212 ALA B N 1
ATOM 6391 C CA . ALA B 1 212 ? 21.031 -6.602 -27.719 1 91 212 ALA B CA 1
ATOM 6392 C C . ALA B 1 212 ? 19.719 -6.531 -26.953 1 91 212 ALA B C 1
ATOM 6394 O O . ALA B 1 212 ? 19.156 -5.449 -26.75 1 91 212 ALA B O 1
ATOM 6395 N N . VAL B 1 213 ? 19.281 -7.664 -26.516 1 91.31 213 VAL B N 1
ATOM 6396 C CA . VAL B 1 213 ? 18.016 -7.727 -25.797 1 91.31 213 VAL B CA 1
ATOM 6397 C C . VAL B 1 213 ? 18.188 -7.141 -24.391 1 91.31 213 VAL B C 1
ATOM 6399 O O . VAL B 1 213 ? 17.297 -6.441 -23.891 1 91.31 213 VAL B O 1
ATOM 6402 N N . ARG B 1 214 ? 19.203 -7.398 -23.797 1 90.94 214 ARG B N 1
ATOM 6403 C CA . ARG B 1 214 ? 19.516 -6.859 -22.469 1 90.94 214 ARG B CA 1
ATOM 6404 C C . ARG B 1 214 ? 19.531 -5.336 -22.5 1 90.94 214 ARG B C 1
ATOM 6406 O O . ARG B 1 214 ? 18.969 -4.688 -21.625 1 90.94 214 ARG B O 1
ATOM 6413 N N . ASP B 1 215 ? 20.188 -4.848 -23.453 1 90.94 215 ASP B N 1
ATOM 6414 C CA . ASP B 1 215 ? 20.297 -3.396 -23.578 1 90.94 215 ASP B CA 1
ATOM 6415 C C . ASP B 1 215 ? 18.922 -2.77 -23.797 1 90.94 215 ASP B C 1
ATOM 6417 O O . ASP B 1 215 ? 18.641 -1.678 -23.297 1 90.94 215 ASP B O 1
ATOM 6421 N N . ALA B 1 216 ? 18.156 -3.436 -24.547 1 92.38 216 ALA B N 1
ATOM 6422 C CA . ALA B 1 216 ? 16.797 -2.953 -24.781 1 92.38 216 ALA B CA 1
ATOM 6423 C C . ALA B 1 216 ? 16 -2.889 -23.484 1 92.38 216 ALA B C 1
ATOM 6425 O O . ALA B 1 216 ? 15.273 -1.925 -23.234 1 92.38 216 ALA B O 1
ATOM 6426 N N . MET B 1 217 ? 16.188 -3.885 -22.688 1 91.75 217 MET B N 1
ATOM 6427 C CA . MET B 1 217 ? 15.477 -3.926 -21.406 1 91.75 217 MET B CA 1
ATOM 6428 C C . MET B 1 217 ? 15.992 -2.848 -20.469 1 91.75 217 MET B C 1
ATOM 6430 O O . MET B 1 217 ? 15.219 -2.221 -19.734 1 91.75 217 MET B O 1
ATOM 6434 N N . ASP B 1 218 ? 17.188 -2.67 -20.484 1 90.31 218 ASP B N 1
ATOM 6435 C CA . ASP B 1 218 ? 17.797 -1.629 -19.656 1 90.31 218 ASP B CA 1
ATOM 6436 C C . ASP B 1 218 ? 17.312 -0.244 -20.078 1 90.31 218 ASP B C 1
ATOM 6438 O O . ASP B 1 218 ? 17.031 0.609 -19.234 1 90.31 218 ASP B O 1
ATOM 6442 N N . LEU B 1 219 ? 17.297 -0.101 -21.328 1 93.5 219 LEU B N 1
ATOM 6443 C CA . LEU B 1 219 ? 16.797 1.166 -21.859 1 93.5 219 LEU B CA 1
ATOM 6444 C C . LEU B 1 219 ? 15.352 1.39 -21.438 1 93.5 219 LEU B C 1
ATOM 6446 O O . LEU B 1 219 ? 14.969 2.504 -21.078 1 93.5 219 LEU B O 1
ATOM 6450 N N . ALA B 1 220 ? 14.617 0.352 -21.531 1 93.56 220 ALA B N 1
ATOM 6451 C CA . ALA B 1 220 ? 13.219 0.437 -21.125 1 93.56 220 ALA B CA 1
ATOM 6452 C C . ALA B 1 220 ? 13.102 0.838 -19.656 1 93.56 220 ALA B C 1
ATOM 6454 O O . ALA B 1 220 ? 12.234 1.637 -19.281 1 93.56 220 ALA B O 1
ATOM 6455 N N . ARG B 1 221 ? 13.906 0.296 -18.844 1 91.31 221 ARG B N 1
ATOM 6456 C CA . ARG B 1 221 ? 13.922 0.626 -17.422 1 91.31 221 ARG B CA 1
ATOM 6457 C C . ARG B 1 221 ? 14.281 2.092 -17.203 1 91.31 221 ARG B C 1
ATOM 6459 O O . ARG B 1 221 ? 13.688 2.764 -16.359 1 91.31 221 ARG B O 1
ATOM 6466 N N . GLU B 1 222 ? 15.242 2.523 -17.938 1 91.94 222 GLU B N 1
ATOM 6467 C CA . GLU B 1 222 ? 15.68 3.912 -17.812 1 91.94 222 GLU B CA 1
ATOM 6468 C C . GLU B 1 222 ? 14.578 4.875 -18.234 1 91.94 222 GLU B C 1
ATOM 6470 O O . GLU B 1 222 ? 14.367 5.914 -17.609 1 91.94 222 GLU B O 1
ATOM 6475 N N . ILE B 1 223 ? 13.969 4.496 -19.281 1 94.25 223 ILE B N 1
ATOM 6476 C CA . ILE B 1 223 ? 12.867 5.32 -19.781 1 94.25 223 ILE B CA 1
ATOM 6477 C C . ILE B 1 223 ? 11.75 5.383 -18.734 1 94.25 223 ILE B C 1
ATOM 6479 O O . ILE B 1 223 ? 11.188 6.449 -18.484 1 94.25 223 ILE B O 1
ATOM 6483 N N . ASP B 1 224 ? 11.477 4.289 -18.172 1 90.94 224 ASP B N 1
ATOM 6484 C CA . ASP B 1 224 ? 10.453 4.223 -17.125 1 90.94 224 ASP B CA 1
ATOM 6485 C C . ASP B 1 224 ? 10.805 5.145 -15.961 1 90.94 224 ASP B C 1
ATOM 6487 O O . ASP B 1 224 ? 9.961 5.914 -15.5 1 90.94 224 ASP B O 1
ATOM 6491 N N . LYS B 1 225 ? 11.984 5.109 -15.547 1 89.38 225 LYS B N 1
ATOM 6492 C CA . LYS B 1 225 ? 12.445 5.922 -14.422 1 89.38 225 LYS B CA 1
ATOM 6493 C C . LYS B 1 225 ? 12.375 7.41 -14.758 1 89.38 225 LYS B C 1
ATOM 6495 O O . LYS B 1 225 ? 12 8.227 -13.914 1 89.38 225 LYS B O 1
ATOM 6500 N N . LEU B 1 226 ? 12.727 7.742 -15.953 1 91.81 226 LEU B N 1
ATOM 6501 C CA . LEU B 1 226 ? 12.789 9.141 -16.359 1 91.81 226 LEU B CA 1
ATOM 6502 C C . LEU B 1 226 ? 11.391 9.727 -16.516 1 91.81 226 LEU B C 1
ATOM 6504 O O . LEU B 1 226 ? 11.164 10.898 -16.219 1 91.81 226 LEU B O 1
ATOM 6508 N N . ILE B 1 227 ? 10.484 8.898 -16.875 1 90.88 227 ILE B N 1
ATOM 6509 C CA . ILE B 1 227 ? 9.164 9.43 -17.203 1 90.88 227 ILE B CA 1
ATOM 6510 C C . ILE B 1 227 ? 8.219 9.203 -16.031 1 90.88 227 ILE B C 1
ATOM 6512 O O . ILE B 1 227 ? 7.574 10.148 -15.555 1 90.88 227 ILE B O 1
ATOM 6516 N N . ASN B 1 228 ? 8.148 8.008 -15.539 1 88.31 228 ASN B N 1
ATOM 6517 C CA . ASN B 1 228 ? 7.098 7.625 -14.594 1 88.31 228 ASN B CA 1
ATOM 6518 C C . ASN B 1 228 ? 7.461 8.016 -13.164 1 88.31 228 ASN B C 1
ATOM 6520 O O . ASN B 1 228 ? 6.609 7.988 -12.273 1 88.31 228 ASN B O 1
ATOM 6524 N N . TYR B 1 229 ? 8.641 8.422 -12.898 1 86.5 229 TYR B N 1
ATOM 6525 C CA . TYR B 1 229 ? 9.016 8.727 -11.523 1 86.5 229 TYR B CA 1
ATOM 6526 C C . TYR B 1 229 ? 9.242 10.219 -11.336 1 86.5 229 TYR B C 1
ATOM 6528 O O . TYR B 1 229 ? 9.852 10.648 -10.359 1 86.5 229 TYR B O 1
ATOM 6536 N N . SER B 1 230 ? 8.82 11 -12.32 1 86 230 SER B N 1
ATOM 6537 C CA . SER B 1 230 ? 8.852 12.461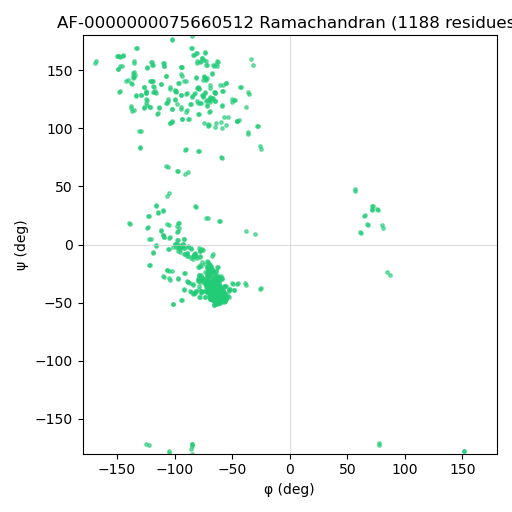 -12.242 1 86 230 SER B CA 1
ATOM 6538 C C . SER B 1 230 ? 7.559 13.062 -12.781 1 86 230 SER B C 1
ATOM 6540 O O . SER B 1 230 ? 7.254 12.938 -13.969 1 86 230 SER B O 1
ATOM 6542 N N . PRO B 1 231 ? 6.855 13.68 -11.906 1 84.5 231 PRO B N 1
ATOM 6543 C CA . PRO B 1 231 ? 5.605 14.289 -12.367 1 84.5 231 PRO B CA 1
ATOM 6544 C C . PRO B 1 231 ? 5.82 15.297 -13.492 1 84.5 231 PRO B C 1
ATOM 6546 O O . PRO B 1 231 ? 5.016 15.367 -14.422 1 84.5 231 PRO B O 1
ATOM 6549 N N . LYS B 1 232 ? 6.871 16.125 -13.445 1 83.75 232 LYS B N 1
ATOM 6550 C CA . LYS B 1 232 ? 7.164 17.141 -14.461 1 83.75 232 LYS B CA 1
ATOM 6551 C C . LYS B 1 232 ? 7.395 16.484 -15.828 1 83.75 232 LYS B C 1
ATOM 6553 O O . LYS B 1 232 ? 6.801 16.906 -16.828 1 83.75 232 LYS B O 1
ATOM 6558 N N . ARG B 1 233 ? 8.203 15.484 -15.852 1 89.19 233 ARG B N 1
ATOM 6559 C CA . ARG B 1 233 ? 8.523 14.828 -17.109 1 89.19 233 ARG B CA 1
ATOM 6560 C C . ARG B 1 233 ? 7.34 14.023 -17.625 1 89.19 233 ARG B C 1
ATOM 6562 O O . ARG B 1 233 ? 7.125 13.938 -18.844 1 89.19 233 ARG B O 1
ATOM 6569 N N . LYS B 1 234 ? 6.605 13.422 -16.734 1 88.62 234 LYS B N 1
ATOM 6570 C CA . LYS B 1 234 ? 5.406 12.68 -17.125 1 88.62 234 LYS B CA 1
ATOM 6571 C C . LYS B 1 234 ? 4.379 13.602 -17.766 1 88.62 234 LYS B C 1
ATOM 6573 O O . LYS B 1 234 ? 3.758 13.234 -18.766 1 88.62 234 LYS B O 1
ATOM 6578 N N . THR B 1 235 ? 4.215 14.75 -17.188 1 85.31 235 THR B N 1
ATOM 6579 C CA . THR B 1 235 ? 3.287 15.727 -17.75 1 85.31 235 THR B CA 1
ATOM 6580 C C . THR B 1 235 ? 3.758 16.188 -19.125 1 85.31 235 THR B C 1
ATOM 6582 O O . THR B 1 235 ? 2.953 16.312 -20.047 1 85.31 235 THR B O 1
ATOM 6585 N N . LEU B 1 236 ? 5.016 16.484 -19.234 1 88.12 236 LEU B N 1
ATOM 6586 C CA . LEU B 1 236 ? 5.586 16.875 -20.516 1 88.12 236 LEU B CA 1
ATOM 6587 C C . LEU B 1 236 ? 5.348 15.789 -21.562 1 88.12 236 LEU B C 1
ATOM 6589 O O . LEU B 1 236 ? 4.941 16.094 -22.688 1 88.12 236 LEU B O 1
ATOM 6593 N N . PHE B 1 237 ? 5.586 14.555 -21.219 1 91.81 237 PHE B N 1
ATOM 6594 C CA . PHE B 1 237 ? 5.379 13.422 -22.109 1 91.81 237 PHE B CA 1
ATOM 6595 C C . PHE B 1 237 ? 3.924 13.336 -22.562 1 91.81 237 PHE B C 1
ATOM 6597 O O . PHE B 1 237 ? 3.637 13.148 -23.734 1 91.81 237 PHE B O 1
ATOM 6604 N N . THR B 1 238 ? 3.035 13.492 -21.609 1 87.12 238 THR B N 1
ATOM 6605 C CA . THR B 1 238 ? 1.609 13.398 -21.906 1 87.12 238 THR B CA 1
ATOM 6606 C C . THR B 1 238 ? 1.173 14.539 -22.812 1 87.12 238 THR B C 1
ATOM 6608 O O . THR B 1 238 ? 0.34 14.344 -23.703 1 87.12 238 THR B O 1
ATOM 6611 N N . GLN B 1 239 ? 1.627 15.688 -22.609 1 85.12 239 GLN B N 1
ATOM 6612 C CA . GLN B 1 239 ? 1.307 16.844 -23.438 1 85.12 239 GLN B CA 1
ATOM 6613 C C . GLN B 1 239 ? 1.786 16.641 -24.875 1 85.12 239 GLN B C 1
ATOM 6615 O O . GLN B 1 239 ? 1.062 16.953 -25.812 1 85.12 239 GLN B O 1
ATOM 6620 N N . LEU B 1 240 ? 2.979 16.156 -25 1 88.75 240 LEU B N 1
ATOM 6621 C CA . LEU B 1 240 ? 3.543 15.938 -26.328 1 88.75 240 LEU B CA 1
ATOM 6622 C C . LEU B 1 240 ? 2.826 14.789 -27.031 1 88.75 240 LEU B C 1
ATOM 6624 O O . LEU B 1 240 ? 2.656 14.82 -28.25 1 88.75 240 LEU B O 1
ATOM 6628 N N . ALA B 1 241 ? 2.436 13.859 -26.266 1 88.56 241 ALA B N 1
ATOM 6629 C CA . ALA B 1 241 ? 1.714 12.719 -26.828 1 88.56 241 ALA B CA 1
ATOM 6630 C C . ALA B 1 241 ? 0.337 13.141 -27.344 1 88.56 241 ALA B C 1
ATOM 6632 O O . ALA B 1 241 ? -0.143 12.617 -28.344 1 88.56 241 ALA B O 1
ATOM 6633 N N . SER B 1 242 ? -0.283 14.008 -26.547 1 82.31 242 SER B N 1
ATOM 6634 C CA . SER B 1 242 ? -1.599 14.5 -26.938 1 82.31 242 SER B CA 1
ATOM 6635 C C . SER B 1 242 ? -1.512 15.359 -28.203 1 82.31 242 SER B C 1
ATOM 6637 O O . SER B 1 242 ? -2.463 15.422 -28.984 1 82.31 242 SER B O 1
ATOM 6639 N N . GLY B 1 243 ? -0.479 16.25 -28.312 1 70.12 243 GLY B N 1
ATOM 6640 C CA . GLY B 1 243 ? -0.293 17.078 -29.484 1 70.12 243 GLY B CA 1
ATOM 6641 C C . GLY B 1 243 ? 0.087 16.281 -30.734 1 70.12 243 GLY B C 1
ATOM 6642 O O . GLY B 1 243 ? -0.045 16.781 -31.844 1 70.12 243 GLY B O 1
ATOM 6643 N N . ALA B 1 244 ? 0.822 15.242 -30.406 1 64.62 244 ALA B N 1
ATOM 6644 C CA . ALA B 1 244 ? 1.233 14.422 -31.547 1 64.62 244 ALA B CA 1
ATOM 6645 C C . ALA B 1 244 ? 0.038 13.719 -32.188 1 64.62 244 ALA B C 1
ATOM 6647 O O . ALA B 1 244 ? -0.975 13.484 -31.516 1 64.62 244 ALA B O 1
ATOM 6648 N N . ASP B 1 245 ? -0.311 13.75 -33.406 1 53.12 245 ASP B N 1
ATOM 6649 C CA . ASP B 1 245 ? -1.395 13.109 -34.156 1 53.12 245 ASP B CA 1
ATOM 6650 C C . ASP B 1 245 ? -1.801 11.789 -33.5 1 53.12 245 ASP B C 1
ATOM 6652 O O . ASP B 1 245 ? -0.947 10.961 -33.188 1 53.12 245 ASP B O 1
ATOM 6656 N N . SER B 1 246 ? -2.994 11.719 -32.688 1 51.03 246 SER B N 1
ATOM 6657 C CA . SER B 1 246 ? -3.828 10.906 -31.797 1 51.03 246 SER B CA 1
ATOM 6658 C C . SER B 1 246 ? -3.641 9.422 -32.062 1 51.03 246 SER B C 1
ATOM 6660 O O . SER B 1 246 ? -4.039 8.578 -31.266 1 51.03 246 SER B O 1
ATOM 6662 N N . SER B 1 247 ? -3.486 8.984 -33.281 1 51.44 247 SER B N 1
ATOM 6663 C CA . SER B 1 247 ? -3.916 7.629 -33.625 1 51.44 247 SER B CA 1
ATOM 6664 C C . SER B 1 247 ? -2.992 6.586 -33 1 51.44 247 SER B C 1
ATOM 6666 O O . SER B 1 247 ? -3.373 5.426 -32.844 1 51.44 247 SER B O 1
ATOM 6668 N N . THR B 1 248 ? -1.695 7.023 -32.656 1 53.81 248 THR B N 1
ATOM 6669 C CA . THR B 1 248 ? -0.828 5.875 -32.438 1 53.81 248 THR B CA 1
ATOM 6670 C C . THR B 1 248 ? -0.233 5.914 -31.031 1 53.81 248 THR B C 1
ATOM 6672 O O . THR B 1 248 ? 0.321 4.922 -30.562 1 53.81 248 THR B O 1
ATOM 6675 N N . SER B 1 249 ? -0.251 7.105 -30.344 1 61.62 249 SER B N 1
ATOM 6676 C CA . SER B 1 249 ? 0.463 7.133 -29.062 1 61.62 249 SER B CA 1
ATOM 6677 C C . SER B 1 249 ? -0.477 6.844 -27.906 1 61.62 249 SER B C 1
ATOM 6679 O O . SER B 1 249 ? -1.595 7.359 -27.859 1 61.62 249 SER B O 1
ATOM 6681 N N . SER B 1 250 ? -0.228 5.77 -27.172 1 65.5 250 SER B N 1
ATOM 6682 C CA . SER B 1 250 ? -1.021 5.375 -26.016 1 65.5 250 SER B CA 1
ATOM 6683 C C . SER B 1 250 ? -0.863 6.375 -24.875 1 65.5 250 SER B C 1
ATOM 6685 O O . SER B 1 250 ? -1.697 6.426 -23.969 1 65.5 250 SER B O 1
ATOM 6687 N N . GLY B 1 251 ? 0.122 7.32 -25.047 1 75.69 251 GLY B N 1
ATOM 6688 C CA . GLY B 1 251 ? 0.374 8.375 -24.078 1 75.69 251 GLY B CA 1
ATOM 6689 C C . GLY B 1 251 ? 0.801 7.848 -22.719 1 75.69 251 GLY B C 1
ATOM 6690 O O . GLY B 1 251 ? 0.783 8.578 -21.734 1 75.69 251 GLY B O 1
ATOM 6691 N N . THR B 1 252 ? 1.103 6.492 -22.656 1 83.5 252 THR B N 1
ATOM 6692 C CA . THR B 1 252 ? 1.552 5.945 -21.375 1 83.5 252 THR B CA 1
ATOM 6693 C C . THR B 1 252 ? 2.719 4.984 -21.578 1 83.5 252 THR B C 1
ATOM 6695 O O . THR B 1 252 ? 2.805 4.316 -22.625 1 83.5 252 THR B O 1
ATOM 6698 N N . ILE B 1 253 ? 3.691 5.055 -20.734 1 88.38 253 ILE B N 1
ATOM 6699 C CA . ILE B 1 253 ? 4.809 4.117 -20.719 1 88.38 253 ILE B CA 1
ATOM 6700 C C . ILE B 1 253 ? 4.609 3.104 -19.594 1 88.38 253 ILE B C 1
ATOM 6702 O O . ILE B 1 253 ? 4.543 3.477 -18.422 1 88.38 253 ILE B O 1
ATOM 6706 N N . LYS B 1 254 ? 4.477 1.896 -19.938 1 87.06 254 LYS B N 1
ATOM 6707 C CA . LYS B 1 254 ? 4.285 0.845 -18.938 1 87.06 254 LYS B CA 1
ATOM 6708 C C . LYS B 1 254 ? 5.613 0.443 -18.297 1 87.06 254 LYS B C 1
ATOM 6710 O O . LYS B 1 254 ? 6.629 0.33 -18.984 1 87.06 254 LYS B O 1
ATOM 6715 N N . PRO B 1 255 ? 5.586 0.327 -17 1 83.12 255 PRO B N 1
ATOM 6716 C CA . PRO B 1 255 ? 6.82 -0.084 -16.328 1 83.12 255 PRO B CA 1
ATOM 6717 C C . PRO B 1 255 ? 7.152 -1.557 -16.562 1 83.12 255 PRO B C 1
ATOM 6719 O O . PRO B 1 255 ? 6.266 -2.354 -16.875 1 83.12 255 PRO B O 1
ATOM 6722 N N . LEU B 1 256 ? 8.438 -1.841 -16.453 1 82.12 256 LEU B N 1
ATOM 6723 C CA . LEU B 1 256 ? 8.875 -3.23 -16.5 1 82.12 256 LEU B CA 1
ATOM 6724 C C . LEU B 1 256 ? 8.586 -3.934 -15.18 1 82.12 256 LEU B C 1
ATOM 6726 O O . LEU B 1 256 ? 8.867 -3.395 -14.109 1 82.12 256 LEU B O 1
ATOM 6730 N N . CYS B 1 257 ? 7.949 -5.051 -15.266 1 74.19 257 CYS B N 1
ATOM 6731 C CA . CYS B 1 257 ? 7.762 -5.855 -14.062 1 74.19 257 CYS B CA 1
ATOM 6732 C C . CYS B 1 257 ? 9.102 -6.355 -13.531 1 74.19 257 CYS B C 1
ATOM 6734 O O . CYS B 1 257 ? 9.875 -6.965 -14.266 1 74.19 257 CYS B O 1
ATOM 6736 N N . PRO B 1 258 ? 9.383 -6.078 -12.398 1 67.75 258 PRO B N 1
ATOM 6737 C CA . PRO B 1 258 ? 10.711 -6.434 -11.875 1 67.75 258 PRO B CA 1
ATOM 6738 C C . PRO B 1 258 ? 10.898 -7.941 -11.727 1 67.75 258 PRO B C 1
ATOM 6740 O O . PRO B 1 258 ? 12.016 -8.445 -11.859 1 67.75 258 PRO B O 1
ATOM 6743 N N . THR B 1 259 ? 9.844 -8.711 -11.516 1 63.44 259 THR B N 1
ATOM 6744 C CA . THR B 1 259 ? 9.992 -10.109 -11.148 1 63.44 259 THR B CA 1
ATOM 6745 C C . THR B 1 259 ? 9.57 -11.023 -12.297 1 63.44 259 THR B C 1
ATOM 6747 O O . THR B 1 259 ? 10.172 -12.07 -12.523 1 63.44 259 THR B O 1
ATOM 6750 N N . ARG B 1 260 ? 8.625 -10.477 -13.141 1 71.69 260 ARG B N 1
ATOM 6751 C CA . ARG B 1 260 ? 8.102 -11.352 -14.18 1 71.69 260 ARG B CA 1
ATOM 6752 C C . ARG B 1 260 ? 8.508 -10.859 -15.562 1 71.69 260 ARG B C 1
ATOM 6754 O O . ARG B 1 260 ? 7.934 -9.898 -16.078 1 71.69 260 ARG B O 1
ATOM 6761 N N . TRP B 1 261 ? 9.281 -11.664 -16.078 1 74.06 261 TRP B N 1
ATOM 6762 C CA . TRP B 1 261 ? 9.781 -11.312 -17.406 1 74.06 261 TRP B CA 1
ATOM 6763 C C . TRP B 1 261 ? 8.727 -11.594 -18.469 1 74.06 261 TRP B C 1
ATOM 6765 O O . TRP B 1 261 ? 8.758 -11 -19.547 1 74.06 261 TRP B O 1
ATOM 6775 N N . THR B 1 262 ? 7.816 -12.359 -18.109 1 76.19 262 THR B N 1
ATOM 6776 C CA . THR B 1 262 ? 6.781 -12.766 -19.047 1 76.19 262 THR B CA 1
ATOM 6777 C C . THR B 1 262 ? 5.762 -11.648 -19.266 1 76.19 262 THR B C 1
ATOM 6779 O O . THR B 1 262 ? 4.883 -11.758 -20.125 1 76.19 262 THR B O 1
ATOM 6782 N N . VAL B 1 263 ? 5.914 -10.57 -18.547 1 74.88 263 VAL B N 1
ATOM 6783 C CA . VAL B 1 263 ? 4.926 -9.508 -18.703 1 74.88 263 VAL B CA 1
ATOM 6784 C C . VAL B 1 263 ? 5.621 -8.203 -19.094 1 74.88 263 VAL B C 1
ATOM 6786 O O . VAL B 1 263 ? 5.102 -7.117 -18.828 1 74.88 263 VAL B O 1
ATOM 6789 N N . ARG B 1 264 ? 6.711 -8.383 -19.656 1 83.5 264 ARG B N 1
ATOM 6790 C CA . ARG B 1 264 ? 7.48 -7.184 -19.984 1 83.5 264 ARG B CA 1
ATOM 6791 C C . ARG B 1 264 ? 7.164 -6.695 -21.391 1 83.5 264 ARG B C 1
ATOM 6793 O O . ARG B 1 264 ? 7.637 -5.633 -21.812 1 83.5 264 ARG B O 1
ATOM 6800 N N . THR B 1 265 ? 6.309 -7.461 -22.078 1 89 265 THR B N 1
ATOM 6801 C CA . THR B 1 265 ? 5.945 -7.098 -23.453 1 89 265 THR B CA 1
ATOM 6802 C C . THR B 1 265 ? 5.254 -5.738 -23.469 1 89 265 THR B C 1
ATOM 6804 O O . THR B 1 265 ? 5.477 -4.941 -24.391 1 89 265 THR B O 1
ATOM 6807 N N . GLY B 1 266 ? 4.473 -5.52 -22.547 1 88.44 266 GLY B N 1
ATOM 6808 C CA . GLY B 1 266 ? 3.74 -4.266 -22.484 1 88.44 266 GLY B CA 1
ATOM 6809 C C . GLY B 1 266 ? 4.645 -3.049 -22.438 1 88.44 266 GLY B C 1
ATOM 6810 O O . GLY B 1 266 ? 4.344 -2.02 -23.047 1 88.44 266 GLY B O 1
ATOM 6811 N N . ALA B 1 267 ? 5.66 -3.195 -21.703 1 90.75 267 ALA B N 1
ATOM 6812 C CA . ALA B 1 267 ? 6.617 -2.098 -21.594 1 90.75 267 ALA B CA 1
ATOM 6813 C C . ALA B 1 267 ? 7.277 -1.812 -22.953 1 90.75 267 ALA B C 1
ATOM 6815 O O . ALA B 1 267 ? 7.383 -0.653 -23.359 1 90.75 267 ALA B O 1
ATOM 6816 N N . LEU B 1 268 ? 7.703 -2.844 -23.688 1 93.44 268 LEU B N 1
ATOM 6817 C CA . LEU B 1 268 ? 8.352 -2.682 -24.984 1 93.44 268 LEU B CA 1
ATOM 6818 C C . LEU B 1 268 ? 7.375 -2.125 -26.016 1 93.44 268 LEU B C 1
ATOM 6820 O O . LEU B 1 268 ? 7.738 -1.256 -26.812 1 93.44 268 LEU B O 1
ATOM 6824 N N . GLU B 1 269 ? 6.184 -2.6 -25.906 1 93.56 269 GLU B N 1
ATOM 6825 C CA . GLU B 1 269 ? 5.156 -2.131 -26.844 1 93.56 269 GLU B CA 1
ATOM 6826 C C . GLU B 1 269 ? 4.824 -0.662 -26.594 1 93.56 269 GLU B C 1
ATOM 6828 O O . GLU B 1 269 ? 4.586 0.089 -27.547 1 93.56 269 GLU B O 1
ATOM 6833 N N . SER B 1 270 ? 4.773 -0.338 -25.359 1 93.31 270 SER B N 1
ATOM 6834 C CA . SER B 1 270 ? 4.484 1.058 -25.047 1 93.31 270 SER B CA 1
ATOM 6835 C C . SER B 1 270 ? 5.586 1.979 -25.562 1 93.31 270 SER B C 1
ATOM 6837 O O . SER B 1 270 ? 5.312 3.094 -26 1 93.31 270 SER B O 1
ATOM 6839 N N . ILE B 1 271 ? 6.785 1.544 -25.531 1 94.38 271 ILE B N 1
ATOM 6840 C CA . ILE B 1 271 ? 7.91 2.33 -26.031 1 94.38 271 ILE B CA 1
ATOM 6841 C C . ILE B 1 271 ? 7.828 2.445 -27.547 1 94.38 271 ILE B C 1
ATOM 6843 O O . ILE B 1 271 ? 7.992 3.535 -28.109 1 94.38 271 ILE B O 1
ATOM 6847 N N . LEU B 1 272 ? 7.551 1.371 -28.219 1 94.75 272 LEU B N 1
ATOM 6848 C CA . LEU B 1 272 ? 7.461 1.359 -29.672 1 94.75 272 LEU B CA 1
ATOM 6849 C C . LEU B 1 272 ? 6.312 2.236 -30.156 1 94.75 272 LEU B C 1
ATOM 6851 O O . LEU B 1 272 ? 6.434 2.928 -31.172 1 94.75 272 LEU B O 1
ATOM 6855 N N . ALA B 1 273 ? 5.227 2.223 -29.391 1 92.69 273 ALA B N 1
ATOM 6856 C CA . ALA B 1 273 ? 4.043 2.998 -29.766 1 92.69 273 ALA B CA 1
ATOM 6857 C C . ALA B 1 273 ? 4.293 4.492 -29.578 1 92.69 273 ALA B C 1
ATOM 6859 O O . ALA B 1 273 ? 3.68 5.316 -30.266 1 92.69 273 ALA B O 1
ATOM 6860 N N . ASN B 1 274 ? 5.191 4.805 -28.672 1 94.38 274 ASN B N 1
ATOM 6861 C CA . ASN B 1 274 ? 5.453 6.207 -28.375 1 94.38 274 ASN B CA 1
ATOM 6862 C C . ASN B 1 274 ? 6.867 6.613 -28.766 1 94.38 274 ASN B C 1
ATOM 6864 O O . ASN B 1 274 ? 7.449 7.516 -28.156 1 94.38 274 ASN B O 1
ATOM 6868 N N . TYR B 1 275 ? 7.398 5.953 -29.734 1 94.5 275 TYR B N 1
ATOM 6869 C CA . TYR B 1 275 ? 8.82 6.094 -30.047 1 94.5 275 TYR B CA 1
ATOM 6870 C C . TYR B 1 275 ? 9.156 7.535 -30.406 1 94.5 275 TYR B C 1
ATOM 6872 O O . TYR B 1 275 ? 10.078 8.125 -29.828 1 94.5 275 TYR B O 1
ATOM 6880 N N . SER B 1 276 ? 8.406 8.18 -31.281 1 93.25 276 SER B N 1
ATOM 6881 C CA . SER B 1 276 ? 8.656 9.547 -31.719 1 93.25 276 SER B CA 1
ATOM 6882 C C . SER B 1 276 ? 8.43 10.547 -30.578 1 93.25 276 SER B C 1
ATOM 6884 O O . SER B 1 276 ? 9.234 11.461 -30.391 1 93.25 276 SER B O 1
ATOM 6886 N N . THR B 1 277 ? 7.359 10.32 -29.859 1 93.44 277 THR B N 1
ATOM 6887 C CA . THR B 1 277 ? 7.047 11.188 -28.719 1 93.44 277 THR B CA 1
ATOM 6888 C C . THR B 1 277 ? 8.148 11.125 -27.672 1 93.44 277 THR B C 1
ATOM 6890 O O . THR B 1 277 ? 8.477 12.133 -27.047 1 93.44 277 THR B O 1
ATOM 6893 N N . LEU B 1 278 ? 8.672 9.938 -27.5 1 95.19 278 LEU B N 1
ATOM 6894 C CA . LEU B 1 278 ? 9.75 9.75 -26.531 1 95.19 278 LEU B CA 1
ATOM 6895 C C . LEU B 1 278 ? 11 10.516 -26.953 1 95.19 278 LEU B C 1
ATOM 6897 O O . LEU B 1 278 ? 11.664 11.133 -26.109 1 95.19 278 LEU B O 1
ATOM 6901 N N . MET B 1 279 ? 11.32 10.453 -28.234 1 94.94 279 MET B N 1
ATOM 6902 C CA . MET B 1 279 ? 12.477 11.18 -28.734 1 94.94 279 MET B CA 1
ATOM 6903 C C . MET B 1 279 ? 12.312 12.68 -28.516 1 94.94 279 MET B C 1
ATOM 6905 O O . MET B 1 279 ? 13.234 13.352 -28.047 1 94.94 279 MET B O 1
ATOM 6909 N N . ASP B 1 280 ? 11.125 13.18 -28.766 1 94.12 280 ASP B N 1
ATOM 6910 C CA . ASP B 1 280 ? 10.844 14.594 -28.562 1 94.12 280 ASP B CA 1
ATOM 6911 C C . ASP B 1 280 ? 10.93 14.977 -27.094 1 94.12 280 ASP B C 1
ATOM 6913 O O . ASP B 1 280 ? 11.453 16.031 -26.75 1 94.12 280 ASP B O 1
ATOM 6917 N N . THR B 1 281 ? 10.367 14.109 -26.281 1 94.38 281 THR B N 1
ATOM 6918 C CA . THR B 1 281 ? 10.383 14.359 -24.844 1 94.38 281 THR B CA 1
ATOM 6919 C C . THR B 1 281 ? 11.812 14.406 -24.312 1 94.38 281 THR B C 1
ATOM 6921 O O . THR B 1 281 ? 12.172 15.312 -23.562 1 94.38 281 THR B O 1
ATOM 6924 N N . MET B 1 282 ? 12.594 13.414 -24.766 1 95.5 282 MET B N 1
ATOM 6925 C CA . MET B 1 282 ? 13.977 13.344 -24.297 1 95.5 282 MET B CA 1
ATOM 6926 C C . MET B 1 282 ? 14.781 14.539 -24.797 1 95.5 282 MET B C 1
ATOM 6928 O O . MET B 1 282 ? 15.664 15.039 -24.094 1 95.5 282 MET B O 1
ATOM 6932 N N . GLN B 1 283 ? 14.469 15 -25.953 1 93.69 283 GLN B N 1
ATOM 6933 C CA . GLN B 1 283 ? 15.141 16.172 -26.5 1 93.69 283 GLN B CA 1
ATOM 6934 C C . GLN B 1 283 ? 14.828 17.422 -25.672 1 93.69 283 GLN B C 1
ATOM 6936 O O . GLN B 1 283 ? 15.734 18.188 -25.328 1 93.69 283 GLN B O 1
ATOM 6941 N N . GLN B 1 284 ? 13.625 17.562 -25.344 1 93.25 284 GLN B N 1
ATOM 6942 C CA . GLN B 1 284 ? 13.211 18.734 -24.578 1 93.25 284 GLN B CA 1
ATOM 6943 C C . GLN B 1 284 ? 13.789 18.688 -23.156 1 93.25 284 GLN B C 1
ATOM 6945 O O . GLN B 1 284 ? 14.211 19.719 -22.625 1 93.25 284 GLN B O 1
ATOM 6950 N N . VAL B 1 285 ? 13.758 17.562 -22.562 1 92.94 285 VAL B N 1
ATOM 6951 C CA . VAL B 1 285 ? 14.305 17.406 -21.219 1 92.94 285 VAL B CA 1
ATOM 6952 C C . VAL B 1 285 ? 15.805 17.688 -21.234 1 92.94 285 VAL B C 1
ATOM 6954 O O . VAL B 1 285 ? 16.328 18.344 -20.328 1 92.94 285 VAL B O 1
ATOM 6957 N N . ASN B 1 286 ? 16.438 17.188 -22.25 1 91.44 286 ASN B N 1
ATOM 6958 C CA . ASN B 1 286 ? 17.875 17.391 -22.375 1 91.44 286 ASN B CA 1
ATOM 6959 C C . ASN B 1 286 ? 18.219 18.875 -22.562 1 91.44 286 ASN B C 1
ATOM 6961 O O . ASN B 1 286 ? 19.25 19.344 -22.078 1 91.44 286 ASN B O 1
ATOM 6965 N N . GLU B 1 287 ? 17.391 19.641 -23.094 1 89.19 287 GLU B N 1
ATOM 6966 C CA . GLU B 1 287 ? 17.625 21.047 -23.375 1 89.19 287 GLU B CA 1
ATOM 6967 C C . GLU B 1 287 ? 17.25 21.922 -22.188 1 89.19 287 GLU B C 1
ATOM 6969 O O . GLU B 1 287 ? 17.891 22.953 -21.938 1 89.19 287 GLU B O 1
ATOM 6974 N N . THR B 1 288 ? 16.281 21.5 -21.469 1 86.5 288 THR B N 1
ATOM 6975 C CA . THR B 1 288 ? 15.711 22.375 -20.453 1 86.5 288 THR B CA 1
ATOM 6976 C C . THR B 1 288 ? 16.297 22.078 -19.078 1 86.5 288 THR B C 1
ATOM 6978 O O . THR B 1 288 ? 16.391 22.953 -18.219 1 86.5 288 THR B O 1
ATOM 6981 N N . THR B 1 289 ? 16.672 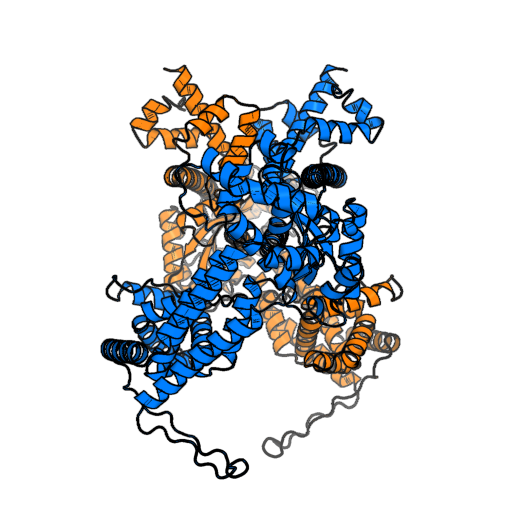20.859 -18.906 1 82.81 289 THR B N 1
ATOM 6982 C CA . THR B 1 289 ? 17.109 20.469 -17.578 1 82.81 289 THR B CA 1
ATOM 6983 C C . THR B 1 289 ? 18.625 20.312 -17.516 1 82.81 289 THR B C 1
ATOM 6985 O O . THR B 1 289 ? 19.203 19.594 -18.344 1 82.81 289 THR B O 1
ATOM 6988 N N . ARG B 1 290 ? 19.25 21.047 -16.609 1 78 290 ARG B N 1
ATOM 6989 C CA . ARG B 1 290 ? 20.703 21 -16.5 1 78 290 ARG B CA 1
ATOM 6990 C C . ARG B 1 290 ? 21.141 20.188 -15.289 1 78 290 ARG B C 1
ATOM 6992 O O . ARG B 1 290 ? 21.875 20.703 -14.438 1 78 290 ARG B O 1
ATOM 6999 N N . ASP B 1 291 ? 20.562 19.047 -15.023 1 82.38 291 ASP B N 1
ATOM 7000 C CA . ASP B 1 291 ? 20.953 18.156 -13.93 1 82.38 291 ASP B CA 1
ATOM 7001 C C . ASP B 1 291 ? 21.266 16.75 -14.445 1 82.38 291 ASP B C 1
ATOM 7003 O O . ASP B 1 291 ? 21.469 16.562 -15.641 1 82.38 291 ASP B O 1
ATOM 7007 N N . GLU B 1 292 ? 21.453 15.844 -13.57 1 84.69 292 GLU B N 1
ATOM 7008 C CA . GLU B 1 292 ? 21.797 14.469 -13.922 1 84.69 292 GLU B CA 1
ATOM 7009 C C . GLU B 1 292 ? 20.734 13.844 -14.812 1 84.69 292 GLU B C 1
ATOM 7011 O O . GLU B 1 292 ? 21.047 13 -15.664 1 84.69 292 GLU B O 1
ATOM 7016 N N . TYR B 1 293 ? 19.531 14.242 -14.68 1 86.56 293 TYR B N 1
ATOM 7017 C CA . TYR B 1 293 ? 18.453 13.664 -15.453 1 86.56 293 TYR B CA 1
ATOM 7018 C C . TYR B 1 293 ? 18.438 14.211 -16.875 1 86.56 293 TYR B C 1
ATOM 7020 O O . TYR B 1 293 ? 18.047 13.516 -17.812 1 86.56 293 TYR B O 1
ATOM 7028 N N . GLY B 1 294 ? 18.875 15.445 -17.016 1 88.69 294 GLY B N 1
ATOM 7029 C CA . GLY B 1 294 ? 19.047 15.969 -18.359 1 88.69 294 GLY B CA 1
ATOM 7030 C C . GLY B 1 294 ? 20.078 15.203 -19.156 1 88.69 294 GLY B C 1
ATOM 7031 O O . GLY B 1 294 ? 19.875 14.914 -20.344 1 88.69 294 GLY B O 1
ATOM 7032 N N . LEU B 1 295 ? 21.094 14.883 -18.438 1 86.62 295 LEU B N 1
ATOM 7033 C CA . LEU B 1 295 ? 22.156 14.109 -19.078 1 86.62 295 LEU B CA 1
ATOM 7034 C C . LEU B 1 295 ? 21.656 12.719 -19.453 1 86.62 295 LEU B C 1
ATOM 7036 O O . LEU B 1 295 ? 21.969 12.227 -20.547 1 86.62 295 LEU B O 1
ATOM 7040 N N . LYS B 1 296 ? 21.016 12.133 -18.578 1 92.25 296 LYS B N 1
ATOM 7041 C CA . LYS B 1 296 ? 20.469 10.812 -18.844 1 92.25 296 LYS B CA 1
ATOM 7042 C C . LYS B 1 296 ? 19.5 10.844 -20.016 1 92.25 296 LYS B C 1
ATOM 7044 O O . LYS B 1 296 ? 19.469 9.914 -20.828 1 92.25 296 LYS B O 1
ATOM 7049 N N . ALA B 1 297 ? 18.703 11.844 -20.109 1 94.75 297 ALA B N 1
ATOM 7050 C CA . ALA B 1 297 ? 17.781 12 -21.219 1 94.75 297 ALA B CA 1
ATOM 7051 C C . ALA B 1 297 ? 18.516 12.102 -22.547 1 94.75 297 ALA B C 1
ATOM 7053 O O . ALA B 1 297 ? 18.062 11.555 -23.562 1 94.75 297 ALA B O 1
ATOM 7054 N N . GLY B 1 298 ? 19.594 12.836 -22.516 1 92.75 298 GLY B N 1
ATOM 7055 C CA . GLY B 1 298 ? 20.422 12.914 -23.719 1 92.75 298 GLY B CA 1
ATOM 7056 C C . GLY B 1 298 ? 20.953 11.562 -24.156 1 92.75 298 GLY B C 1
ATOM 7057 O O . GLY B 1 298 ? 21.016 11.266 -25.344 1 92.75 298 GLY B O 1
ATOM 7058 N N . GLY B 1 299 ? 21.422 10.797 -23.188 1 92.38 299 GLY B N 1
ATOM 7059 C CA . GLY B 1 299 ? 21.875 9.453 -23.469 1 92.38 299 GLY B CA 1
ATOM 7060 C C . GLY B 1 299 ? 20.797 8.562 -24.062 1 92.38 299 GLY B C 1
ATOM 7061 O O . GLY B 1 299 ? 21.047 7.805 -25 1 92.38 299 GLY B O 1
ATOM 7062 N N . VAL B 1 300 ? 19.641 8.617 -23.5 1 95.94 300 VAL B N 1
ATOM 7063 C CA . VAL B 1 300 ? 18.5 7.832 -23.984 1 95.94 300 VAL B CA 1
ATOM 7064 C C . VAL B 1 300 ? 18.141 8.273 -25.406 1 95.94 300 VAL B C 1
ATOM 7066 O O . VAL B 1 300 ? 17.828 7.438 -26.266 1 95.94 300 VAL B O 1
ATOM 7069 N N . LEU B 1 301 ? 18.156 9.594 -25.641 1 95.19 301 LEU B N 1
ATOM 7070 C CA . LEU B 1 301 ? 17.859 10.109 -26.969 1 95.19 301 LEU B CA 1
ATOM 7071 C C . LEU B 1 301 ? 18.859 9.586 -27.984 1 95.19 301 LEU B C 1
ATOM 7073 O O . LEU B 1 301 ? 18.484 9.141 -29.062 1 95.19 301 LEU B O 1
ATOM 7077 N N . ALA B 1 302 ? 20.094 9.625 -27.594 1 93.31 302 ALA B N 1
ATOM 7078 C CA . ALA B 1 302 ? 21.141 9.125 -28.484 1 93.31 302 ALA B CA 1
ATOM 7079 C C . ALA B 1 302 ? 20.922 7.648 -28.797 1 93.31 302 ALA B C 1
ATOM 7081 O O . ALA B 1 302 ? 21.172 7.207 -29.922 1 93.31 302 ALA B O 1
ATOM 7082 N N . ALA B 1 303 ? 20.547 6.941 -27.875 1 94.81 303 ALA B N 1
ATOM 7083 C CA . ALA B 1 303 ? 20.297 5.516 -28.078 1 94.81 303 ALA B CA 1
ATOM 7084 C C . ALA B 1 303 ? 19.094 5.293 -28.984 1 94.81 303 ALA B C 1
ATOM 7086 O O . ALA B 1 303 ? 19.125 4.426 -29.859 1 94.81 303 ALA B O 1
ATOM 7087 N N . LEU B 1 304 ? 18.031 6.055 -28.828 1 95.56 304 LEU B N 1
ATOM 7088 C CA . LEU B 1 304 ? 16.797 5.898 -29.594 1 95.56 304 LEU B CA 1
ATOM 7089 C C . LEU B 1 304 ? 17.016 6.254 -31.062 1 95.56 304 LEU B C 1
ATOM 7091 O O . LEU B 1 304 ? 16.281 5.777 -31.938 1 95.56 304 LEU B O 1
ATOM 7095 N N . GLU B 1 305 ? 17.984 7.027 -31.281 1 94.88 305 GLU B N 1
ATOM 7096 C CA . GLU B 1 305 ? 18.25 7.473 -32.656 1 94.88 305 GLU B CA 1
ATOM 7097 C C . GLU B 1 305 ? 19.047 6.43 -33.438 1 94.88 305 GLU B C 1
ATOM 7099 O O . GLU B 1 305 ? 19.172 6.523 -34.656 1 94.88 305 GLU B O 1
ATOM 7104 N N . LYS B 1 306 ? 19.469 5.43 -32.75 1 93.56 306 LYS B N 1
ATOM 7105 C CA . LYS B 1 306 ? 20.25 4.383 -33.406 1 93.56 306 LYS B CA 1
ATOM 7106 C C . LYS B 1 306 ? 19.359 3.262 -33.906 1 93.56 306 LYS B C 1
ATOM 7108 O O . LYS B 1 306 ? 18.406 2.859 -33.25 1 93.56 306 LYS B O 1
ATOM 7113 N N . PHE B 1 307 ? 19.656 2.723 -35.094 1 94.5 307 PHE B N 1
ATOM 7114 C CA . PHE B 1 307 ? 18.922 1.61 -35.688 1 94.5 307 PHE B CA 1
ATOM 7115 C C . PHE B 1 307 ? 19.016 0.372 -34.781 1 94.5 307 PHE B C 1
ATOM 7117 O O . PHE B 1 307 ? 18.031 -0.347 -34.625 1 94.5 307 PHE B O 1
ATOM 7124 N N . GLY B 1 308 ? 20.219 0.164 -34.281 1 93.38 308 GLY B N 1
ATOM 7125 C CA . GLY B 1 308 ? 20.438 -1.001 -33.438 1 93.38 308 GLY B CA 1
ATOM 7126 C C . GLY B 1 308 ? 19.5 -1.068 -32.25 1 93.38 308 GLY B C 1
ATOM 7127 O O . GLY B 1 308 ? 19.062 -2.154 -31.844 1 93.38 308 GLY B O 1
ATOM 7128 N N . THR B 1 309 ? 19.188 0.108 -31.719 1 95.5 309 THR B N 1
ATOM 7129 C CA . THR B 1 309 ? 18.297 0.167 -30.562 1 95.5 309 THR B CA 1
ATOM 7130 C C . THR B 1 309 ? 16.875 -0.224 -30.984 1 95.5 309 THR B C 1
ATOM 7132 O O . THR B 1 309 ? 16.219 -1.019 -30.297 1 95.5 309 THR B O 1
ATOM 7135 N N . LEU B 1 310 ? 16.406 0.318 -32.062 1 96.25 310 LEU B N 1
ATOM 7136 C CA . LEU B 1 310 ? 15.086 -0.03 -32.562 1 96.25 310 LEU B CA 1
ATOM 7137 C C . LEU B 1 310 ? 14.992 -1.521 -32.875 1 96.25 310 LEU B C 1
ATOM 7139 O O . LEU B 1 310 ? 14.008 -2.172 -32.531 1 96.25 310 LEU B O 1
ATOM 7143 N N . PHE B 1 311 ? 16.016 -2.051 -33.5 1 96 311 PHE B N 1
ATOM 7144 C CA . PHE B 1 311 ? 16.094 -3.473 -33.844 1 96 311 PHE B CA 1
ATOM 7145 C C . PHE B 1 311 ? 15.984 -4.316 -32.562 1 96 311 PHE B C 1
ATOM 7147 O O . PHE B 1 311 ? 15.219 -5.281 -32.531 1 96 311 PHE B O 1
ATOM 7154 N N . SER B 1 312 ? 16.75 -3.938 -31.578 1 95.75 312 SER B N 1
ATOM 7155 C CA . SER B 1 312 ? 16.797 -4.699 -30.344 1 95.75 312 SER B CA 1
ATOM 7156 C C . SER B 1 312 ? 15.461 -4.68 -29.625 1 95.75 312 SER B C 1
ATOM 7158 O O . SER B 1 312 ? 15.039 -5.684 -29.047 1 95.75 312 SER B O 1
ATOM 7160 N N . ILE B 1 313 ? 14.789 -3.561 -29.594 1 96.19 313 ILE B N 1
ATOM 7161 C CA . ILE B 1 313 ? 13.492 -3.447 -28.953 1 96.19 313 ILE B CA 1
ATOM 7162 C C . ILE B 1 313 ? 12.461 -4.293 -29.688 1 96.19 313 ILE B C 1
ATOM 7164 O O . ILE B 1 313 ? 11.672 -5.012 -29.078 1 96.19 313 ILE B O 1
ATOM 7168 N N . ARG B 1 314 ? 12.508 -4.238 -30.906 1 96.38 314 ARG B N 1
ATOM 7169 C CA . ARG B 1 314 ? 11.57 -5.02 -31.719 1 96.38 314 ARG B CA 1
ATOM 7170 C C . ARG B 1 314 ? 11.844 -6.512 -31.578 1 96.38 314 ARG B C 1
ATOM 7172 O O . ARG B 1 314 ? 10.914 -7.32 -31.562 1 96.38 314 ARG B O 1
ATOM 7179 N N . LEU B 1 315 ? 13.125 -6.848 -31.625 1 95.94 315 LEU B N 1
ATOM 7180 C CA . LEU B 1 315 ? 13.484 -8.25 -31.406 1 95.94 315 LEU B CA 1
ATOM 7181 C C . LEU B 1 315 ? 12.961 -8.734 -30.047 1 95.94 315 LEU B C 1
ATOM 7183 O O . LEU B 1 315 ? 12.391 -9.82 -29.953 1 95.94 315 LEU B O 1
ATOM 7187 N N . GLY B 1 316 ? 13.219 -7.93 -29.031 1 94.19 316 GLY B N 1
ATOM 7188 C CA . GLY B 1 316 ? 12.672 -8.266 -27.719 1 94.19 316 GLY B CA 1
ATOM 7189 C C . GLY B 1 316 ? 11.164 -8.445 -27.75 1 94.19 316 GLY B C 1
ATOM 7190 O O . GLY B 1 316 ? 10.641 -9.391 -27.141 1 94.19 316 GLY B O 1
ATOM 7191 N N . GLN B 1 317 ? 10.477 -7.523 -28.375 1 94.62 317 GLN B N 1
ATOM 7192 C CA . GLN B 1 317 ? 9.023 -7.605 -28.5 1 94.62 317 GLN B CA 1
ATOM 7193 C C . GLN B 1 317 ? 8.594 -8.922 -29.141 1 94.62 317 GLN B C 1
ATOM 7195 O O . GLN B 1 317 ? 7.656 -9.57 -28.672 1 94.62 317 GLN B O 1
ATOM 7200 N N . LEU B 1 318 ? 9.258 -9.273 -30.203 1 94.44 318 LEU B N 1
ATOM 7201 C CA . LEU B 1 318 ? 8.945 -10.508 -30.922 1 94.44 318 LEU B CA 1
ATOM 7202 C C . LEU B 1 318 ? 9.102 -11.727 -30.016 1 94.44 318 LEU B C 1
ATOM 7204 O O . LEU B 1 318 ? 8.227 -12.594 -29.984 1 94.44 318 LEU B O 1
ATOM 7208 N N . LEU B 1 319 ? 10.18 -11.789 -29.328 1 93.38 319 LEU B N 1
ATOM 7209 C CA . LEU B 1 319 ? 10.492 -12.938 -28.484 1 93.38 319 LEU B CA 1
ATOM 7210 C C . LEU B 1 319 ? 9.562 -12.984 -27.266 1 93.38 319 LEU B C 1
ATOM 7212 O O . LEU B 1 319 ? 9.023 -14.039 -26.938 1 93.38 319 LEU B O 1
ATOM 7216 N N . PHE B 1 320 ? 9.312 -11.867 -26.656 1 93.25 320 PHE B N 1
ATOM 7217 C CA . PHE B 1 320 ? 8.57 -11.828 -25.406 1 93.25 320 PHE B CA 1
ATOM 7218 C C . PHE B 1 320 ? 7.074 -11.938 -25.656 1 93.25 320 PHE B C 1
ATOM 7220 O O . PHE B 1 320 ? 6.34 -12.5 -24.844 1 93.25 320 PHE B O 1
ATOM 7227 N N . PHE B 1 321 ? 6.598 -11.477 -26.734 1 91.62 321 PHE B N 1
ATOM 7228 C CA . PHE B 1 321 ? 5.172 -11.508 -27.047 1 91.62 321 PHE B CA 1
ATOM 7229 C C . PHE B 1 321 ? 4.668 -12.945 -27.094 1 91.62 321 PHE B C 1
ATOM 7231 O O . PHE B 1 321 ? 3.646 -13.273 -26.484 1 91.62 321 PHE B O 1
ATOM 7238 N N . ALA B 1 322 ? 5.355 -13.766 -27.766 1 91.69 322 ALA B N 1
ATOM 7239 C CA . ALA B 1 322 ? 4.957 -15.164 -27.906 1 91.69 322 ALA B CA 1
ATOM 7240 C C . ALA B 1 322 ? 5.031 -15.883 -26.562 1 91.69 322 ALA B C 1
ATOM 7242 O O . ALA B 1 322 ? 4.156 -16.688 -26.234 1 91.69 322 ALA B O 1
ATOM 7243 N N . ALA B 1 323 ? 6.027 -15.617 -25.828 1 93.25 323 ALA B N 1
ATOM 7244 C CA . ALA B 1 323 ? 6.215 -16.25 -24.531 1 93.25 323 ALA B CA 1
ATOM 7245 C C . ALA B 1 323 ? 5.125 -15.828 -23.547 1 93.25 323 ALA B C 1
ATOM 7247 O O . ALA B 1 323 ? 4.707 -16.609 -22.703 1 93.25 323 ALA B O 1
ATOM 7248 N N . GLU B 1 324 ? 4.68 -14.586 -23.641 1 91.25 324 GLU B N 1
ATOM 7249 C CA . GLU B 1 324 ? 3.648 -14.078 -22.75 1 91.25 324 GLU B CA 1
ATOM 7250 C C . GLU B 1 324 ? 2.334 -14.828 -22.922 1 91.25 324 GLU B C 1
ATOM 7252 O O . GLU B 1 324 ? 1.631 -15.102 -21.953 1 91.25 324 GLU B O 1
ATOM 7257 N N . THR B 1 325 ? 1.955 -15.148 -24.078 1 88.69 325 THR B N 1
ATOM 7258 C CA . THR B 1 325 ? 0.749 -15.922 -24.359 1 88.69 325 THR B CA 1
ATOM 7259 C C . THR B 1 325 ? 0.842 -17.312 -23.734 1 88.69 325 THR B C 1
ATOM 7261 O O . THR B 1 325 ? -0.11 -17.781 -23.109 1 88.69 325 THR B O 1
ATOM 7264 N N . THR B 1 326 ? 1.964 -17.891 -23.906 1 92 326 THR B N 1
ATOM 7265 C CA . THR B 1 326 ? 2.197 -19.203 -23.328 1 92 326 THR B CA 1
ATOM 7266 C C . THR B 1 326 ? 2.174 -19.141 -21.797 1 92 326 THR B C 1
ATOM 7268 O O . THR B 1 326 ? 1.624 -20.016 -21.141 1 92 326 THR B O 1
ATOM 7271 N N . SER B 1 327 ? 2.783 -18.109 -21.297 1 90.19 327 SER B N 1
ATOM 7272 C CA . SER B 1 327 ? 2.818 -17.922 -19.859 1 90.19 327 SER B CA 1
ATOM 7273 C C . SER B 1 327 ? 1.409 -17.828 -19.281 1 90.19 327 SER B C 1
ATOM 7275 O O . SER B 1 327 ? 1.126 -18.391 -18.219 1 90.19 327 SER B O 1
ATOM 7277 N N . THR B 1 328 ? 0.521 -17.156 -19.891 1 88 328 THR B N 1
ATOM 7278 C CA . THR B 1 328 ? -0.86 -17.016 -19.453 1 88 328 THR B CA 1
ATOM 7279 C C . THR B 1 328 ? -1.557 -18.375 -19.422 1 88 328 THR B C 1
ATOM 7281 O O . THR B 1 328 ? -2.316 -18.656 -18.5 1 88 328 THR B O 1
ATOM 7284 N N . THR B 1 329 ? -1.259 -19.172 -20.359 1 87.62 329 THR B N 1
ATOM 7285 C CA . THR B 1 329 ? -1.832 -20.516 -20.422 1 87.62 329 THR B CA 1
ATOM 7286 C C . THR B 1 329 ? -1.308 -21.391 -19.281 1 87.62 329 THR B C 1
ATOM 7288 O O . THR B 1 329 ? -2.074 -22.109 -18.656 1 87.62 329 THR B O 1
ATOM 7291 N N . LEU B 1 330 ? -0.036 -21.25 -19.031 1 88.44 330 LEU B N 1
ATOM 7292 C CA . LEU B 1 330 ? 0.614 -22.094 -18.031 1 88.44 330 LEU B CA 1
ATOM 7293 C C . LEU B 1 330 ? 0.154 -21.719 -16.625 1 88.44 330 LEU B C 1
ATOM 7295 O O . LEU B 1 330 ? 0.328 -22.484 -15.68 1 88.44 330 LEU B O 1
ATOM 7299 N N . GLN B 1 331 ? -0.421 -20.594 -16.484 1 85.12 331 GLN B N 1
ATOM 7300 C CA . GLN B 1 331 ? -0.803 -20.125 -15.156 1 85.12 331 GLN B CA 1
ATOM 7301 C C . GLN B 1 331 ? -2.24 -20.516 -14.828 1 85.12 331 GLN B C 1
ATOM 7303 O O . GLN B 1 331 ? -2.711 -20.297 -13.711 1 85.12 331 GLN B O 1
ATOM 7308 N N . LYS B 1 332 ? -2.836 -21.172 -15.719 1 82.56 332 LYS B N 1
ATOM 7309 C CA . LYS B 1 332 ? -4.203 -21.625 -15.461 1 82.56 332 LYS B CA 1
ATOM 7310 C C . LYS B 1 332 ? -4.219 -22.797 -14.492 1 82.56 332 LYS B C 1
ATOM 7312 O O . LYS B 1 332 ? -3.359 -23.672 -14.555 1 82.56 332 LYS B O 1
ATOM 7317 N N . LYS B 1 333 ? -5.223 -22.844 -13.648 1 77.12 333 LYS B N 1
ATOM 7318 C CA . LYS B 1 333 ? -5.332 -23.875 -12.609 1 77.12 333 LYS B CA 1
ATOM 7319 C C . LYS B 1 333 ? -5.734 -25.219 -13.211 1 77.12 333 LYS B C 1
ATOM 7321 O O . LYS B 1 333 ? -5.332 -26.266 -12.719 1 77.12 333 LYS B O 1
ATOM 7326 N N . ASP B 1 334 ? -6.516 -25.156 -14.25 1 78.56 334 ASP B N 1
ATOM 7327 C CA . ASP B 1 334 ? -7.074 -26.391 -14.789 1 78.56 334 ASP B CA 1
ATOM 7328 C C . ASP B 1 334 ? -6.238 -26.922 -15.953 1 78.56 334 ASP B C 1
ATOM 7330 O O . ASP B 1 334 ? -6.691 -27.766 -16.719 1 78.56 334 ASP B O 1
ATOM 7334 N N . LEU B 1 335 ? -5.059 -26.422 -15.984 1 79.75 335 LEU B N 1
ATOM 7335 C CA . LEU B 1 335 ? -4.172 -26.812 -17.078 1 79.75 335 LEU B CA 1
ATOM 7336 C C . LEU B 1 335 ? -3.689 -28.25 -16.891 1 79.75 335 LEU B C 1
ATOM 7338 O O . LEU B 1 335 ? -3.232 -28.625 -15.805 1 79.75 335 LEU B O 1
ATOM 7342 N N . SER B 1 336 ? -3.924 -29.109 -17.891 1 78.94 336 SER B N 1
ATOM 7343 C CA . SER B 1 336 ? -3.41 -30.484 -17.875 1 78.94 336 SER B CA 1
ATOM 7344 C C . SER B 1 336 ? -1.969 -30.531 -18.375 1 78.94 336 SER B C 1
ATOM 7346 O O . SER B 1 336 ? -1.474 -29.562 -18.969 1 78.94 336 SER B O 1
ATOM 7348 N N . VAL B 1 337 ? -1.32 -31.562 -18.109 1 82.69 337 VAL B N 1
ATOM 7349 C CA . VAL B 1 337 ? 0.065 -31.75 -18.531 1 82.69 337 VAL B CA 1
ATOM 7350 C C . VAL B 1 337 ? 0.152 -31.703 -20.047 1 82.69 337 VAL B C 1
ATOM 7352 O O . VAL B 1 337 ? 1.077 -31.109 -20.609 1 82.69 337 VAL B O 1
ATOM 7355 N N . GLN B 1 338 ? -0.815 -32.281 -20.656 1 80.69 338 GLN B N 1
ATOM 7356 C CA . GLN B 1 338 ? -0.852 -32.312 -22.109 1 80.69 338 GLN B CA 1
ATOM 7357 C C . GLN B 1 338 ? -0.936 -30.891 -22.688 1 80.69 338 GLN B C 1
ATOM 7359 O O . GLN B 1 338 ? -0.203 -30.547 -23.609 1 80.69 338 GLN B O 1
ATOM 7364 N N . GLU B 1 339 ? -1.809 -30.219 -22.141 1 83.56 339 GLU B N 1
ATOM 7365 C CA . GLU B 1 339 ? -2.012 -28.859 -22.625 1 83.56 339 GLU B CA 1
ATOM 7366 C C . GLU B 1 339 ? -0.765 -28 -22.406 1 83.56 339 GLU B C 1
ATOM 7368 O O . GLU B 1 339 ? -0.427 -27.172 -23.25 1 83.56 339 GLU B O 1
ATOM 7373 N N . ALA B 1 340 ? -0.201 -28.219 -21.297 1 88.69 340 ALA B N 1
ATOM 7374 C CA . ALA B 1 340 ? 1.025 -27.484 -21 1 88.69 340 ALA B CA 1
ATOM 7375 C C . ALA B 1 340 ? 2.133 -27.844 -21.984 1 88.69 340 ALA B C 1
ATOM 7377 O O . ALA B 1 340 ? 2.811 -26.953 -22.516 1 88.69 340 ALA B O 1
ATOM 7378 N N . MET B 1 341 ? 2.287 -29.062 -22.25 1 87.5 341 MET B N 1
ATOM 7379 C CA . MET B 1 341 ? 3.309 -29.531 -23.172 1 87.5 341 MET B CA 1
ATOM 7380 C C . MET B 1 341 ? 3.041 -29.016 -24.578 1 87.5 341 MET B C 1
ATOM 7382 O O . MET B 1 341 ? 3.965 -28.578 -25.281 1 87.5 341 MET B O 1
ATOM 7386 N N . ASP B 1 342 ? 1.844 -29.078 -24.906 1 88.69 342 ASP B N 1
ATOM 7387 C CA . ASP B 1 342 ? 1.461 -28.578 -26.234 1 88.69 342 ASP B CA 1
ATOM 7388 C C . ASP B 1 342 ? 1.748 -27.094 -26.375 1 88.69 342 ASP B C 1
ATOM 7390 O O . ASP B 1 342 ? 2.166 -26.625 -27.438 1 88.69 342 ASP B O 1
ATOM 7394 N N . SER B 1 343 ? 1.452 -26.438 -25.344 1 91.75 343 SER B N 1
ATOM 7395 C CA . SER B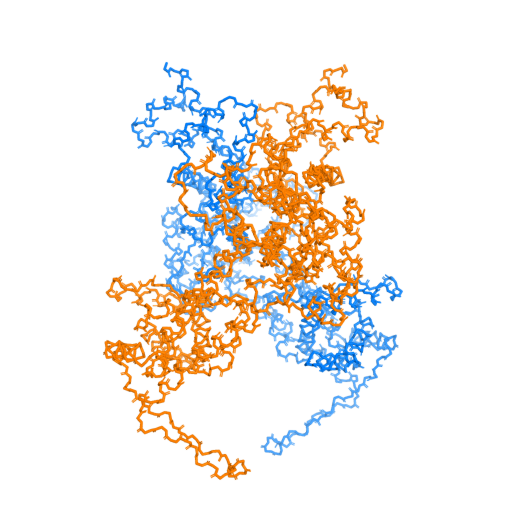 1 343 ? 1.686 -24.984 -25.375 1 91.75 343 SER B CA 1
ATOM 7396 C C . SER B 1 343 ? 3.168 -24.672 -25.547 1 91.75 343 SER B C 1
ATOM 7398 O O . SER B 1 343 ? 3.531 -23.781 -26.297 1 91.75 343 SER B O 1
ATOM 7400 N N . VAL B 1 344 ? 3.996 -25.375 -24.875 1 93.38 344 VAL B N 1
ATOM 7401 C CA . VAL B 1 344 ? 5.438 -25.172 -24.953 1 93.38 344 VAL B CA 1
ATOM 7402 C C . VAL B 1 344 ? 5.953 -25.594 -26.328 1 93.38 344 VAL B C 1
ATOM 7404 O O . VAL B 1 344 ? 6.805 -24.922 -26.922 1 93.38 344 VAL B O 1
ATOM 7407 N N . GLU B 1 345 ? 5.445 -26.672 -26.797 1 92.94 345 GLU B N 1
ATOM 7408 C CA . GLU B 1 345 ? 5.859 -27.125 -28.109 1 92.94 345 GLU B CA 1
ATOM 7409 C C . GLU B 1 345 ? 5.445 -26.141 -29.203 1 92.94 345 GLU B C 1
ATOM 7411 O O . GLU B 1 345 ? 6.176 -25.938 -30.172 1 92.94 345 GLU B O 1
ATOM 7416 N N . THR B 1 346 ? 4.285 -25.672 -29.047 1 94.38 346 THR B N 1
ATOM 7417 C CA . THR B 1 346 ? 3.824 -24.641 -29.984 1 94.38 346 THR B CA 1
ATOM 7418 C C . THR B 1 346 ? 4.746 -23.438 -29.953 1 94.38 346 THR B C 1
ATOM 7420 O O . THR B 1 346 ? 5.043 -22.844 -31 1 94.38 346 THR B O 1
ATOM 7423 N N . LEU B 1 347 ? 5.145 -23.062 -28.812 1 95.44 347 LEU B N 1
ATOM 7424 C CA . LEU B 1 347 ? 6.066 -21.938 -28.656 1 95.44 347 LEU B CA 1
ATOM 7425 C C . LEU B 1 347 ? 7.398 -22.234 -29.344 1 95.44 347 LEU B C 1
ATOM 7427 O O . LEU B 1 347 ? 7.957 -21.375 -30.031 1 95.44 347 LEU B O 1
ATOM 7431 N N . LYS B 1 348 ? 7.906 -23.438 -29.203 1 95.62 348 LYS B N 1
ATOM 7432 C CA . LYS B 1 348 ? 9.148 -23.844 -29.859 1 95.62 348 LYS B CA 1
ATOM 7433 C C . LYS B 1 348 ? 9.008 -23.781 -31.375 1 95.62 348 LYS B C 1
ATOM 7435 O O . LYS B 1 348 ? 9.906 -23.312 -32.062 1 95.62 348 LYS B O 1
ATOM 7440 N N . LYS B 1 349 ? 7.922 -24.266 -31.797 1 95.56 349 LYS B N 1
ATOM 7441 C CA . LYS B 1 349 ? 7.668 -24.234 -33.25 1 95.56 349 LYS B CA 1
ATOM 7442 C C . LYS B 1 349 ? 7.629 -22.797 -33.781 1 95.56 349 LYS B C 1
ATOM 7444 O O . LYS B 1 349 ? 8.109 -22.531 -34.875 1 95.56 349 LYS B O 1
ATOM 7449 N N . TYR B 1 350 ? 7.035 -22.016 -33 1 95.88 350 TYR B N 1
ATOM 7450 C CA . TYR B 1 350 ? 6.984 -20.609 -33.406 1 95.88 350 TYR B CA 1
ATOM 7451 C C . TYR B 1 350 ? 8.391 -20.031 -33.562 1 95.88 350 TYR B C 1
ATOM 7453 O O . TYR B 1 350 ? 8.688 -19.375 -34.562 1 95.88 350 TYR B O 1
ATOM 7461 N N . TYR B 1 351 ? 9.25 -20.266 -32.625 1 96.06 351 TYR B N 1
ATOM 7462 C CA . TYR B 1 351 ? 10.602 -19.719 -32.688 1 96.06 351 TYR B CA 1
ATOM 7463 C C . TYR B 1 351 ? 11.398 -20.375 -33.812 1 96.06 351 TYR B C 1
ATOM 7465 O O . TYR B 1 351 ? 12.25 -19.719 -34.438 1 96.06 351 TYR B O 1
ATOM 7473 N N . ARG B 1 352 ? 11.102 -21.609 -34.062 1 95.81 352 ARG B N 1
ATOM 7474 C CA . ARG B 1 352 ? 11.758 -22.266 -35.188 1 95.81 352 ARG B CA 1
ATOM 7475 C C . ARG B 1 352 ? 11.328 -21.656 -36.531 1 95.81 352 ARG B C 1
ATOM 7477 O O . ARG B 1 352 ? 12.141 -21.531 -37.438 1 95.81 352 ARG B O 1
ATOM 7484 N N . ARG B 1 353 ? 10.117 -21.312 -36.531 1 95.69 353 ARG B N 1
ATOM 7485 C CA . ARG B 1 353 ? 9.625 -20.656 -37.75 1 95.69 353 ARG B CA 1
ATOM 7486 C C . ARG B 1 353 ? 10.25 -19.266 -37.906 1 95.69 353 ARG B C 1
ATOM 7488 O O . ARG B 1 353 ? 10.516 -18.828 -39.031 1 95.69 353 ARG B O 1
ATOM 7495 N N . GLN B 1 354 ? 10.414 -18.672 -36.844 1 95.44 354 GLN B N 1
ATOM 7496 C CA . GLN B 1 354 ? 11.039 -17.359 -36.875 1 95.44 354 GLN B CA 1
ATOM 7497 C C . GLN B 1 354 ? 12.516 -17.453 -37.25 1 95.44 354 GLN B C 1
ATOM 7499 O O . GLN B 1 354 ? 13.102 -16.5 -37.75 1 95.44 354 GLN B O 1
ATOM 7504 N N . ARG B 1 355 ? 13.141 -18.641 -36.969 1 95.62 355 ARG B N 1
ATOM 7505 C CA . ARG B 1 355 ? 14.57 -18.828 -37.219 1 95.62 355 ARG B CA 1
ATOM 7506 C C . ARG B 1 355 ? 14.828 -19.172 -38.688 1 95.62 355 ARG B C 1
ATOM 7508 O O . ARG B 1 355 ? 15.719 -19.969 -39 1 95.62 355 ARG B O 1
ATOM 7515 N N . THR B 1 356 ? 14.078 -18.672 -39.562 1 96.06 356 THR B N 1
ATOM 7516 C CA . THR B 1 356 ? 14.289 -18.875 -41 1 96.06 356 THR B CA 1
ATOM 7517 C C . THR B 1 356 ? 14.766 -17.594 -41.656 1 96.06 356 THR B C 1
ATOM 7519 O O . THR B 1 356 ? 14.523 -16.484 -41.156 1 96.06 356 THR B O 1
ATOM 7522 N N . GLU B 1 357 ? 15.438 -17.734 -42.781 1 95.69 357 GLU B N 1
ATOM 7523 C CA . GLU B 1 357 ? 15.953 -16.578 -43.5 1 95.69 357 GLU B CA 1
ATOM 7524 C C . GLU B 1 357 ? 14.82 -15.68 -44 1 95.69 357 GLU B C 1
ATOM 7526 O O . GLU B 1 357 ? 14.953 -14.453 -44 1 95.69 357 GLU B O 1
ATOM 7531 N N . GLU B 1 358 ? 13.797 -16.297 -44.375 1 95.75 358 GLU B N 1
ATOM 7532 C CA . GLU B 1 358 ? 12.648 -15.547 -44.875 1 95.75 358 GLU B CA 1
ATOM 7533 C C . GLU B 1 358 ? 12.039 -14.68 -43.781 1 95.75 358 GLU B C 1
ATOM 7535 O O . GLU B 1 358 ? 11.734 -13.508 -44 1 95.75 358 GLU B O 1
ATOM 7540 N N . SER B 1 359 ? 11.891 -15.289 -42.594 1 96.69 359 SER B N 1
ATOM 7541 C CA . SER B 1 359 ? 11.32 -14.555 -41.469 1 96.69 359 SER B CA 1
ATOM 7542 C C . SER B 1 359 ? 12.234 -13.414 -41.031 1 96.69 359 SER B C 1
ATOM 7544 O O . SER B 1 359 ? 11.758 -12.328 -40.688 1 96.69 359 SER B O 1
ATOM 7546 N N . PHE B 1 360 ? 13.508 -13.688 -41.031 1 96.62 360 PHE B N 1
ATOM 7547 C CA . PHE B 1 360 ? 14.453 -12.641 -40.688 1 96.62 360 PHE B CA 1
ATOM 7548 C C . PHE B 1 360 ? 14.406 -11.5 -41.688 1 96.62 360 PHE B C 1
ATOM 7550 O O . PHE B 1 360 ? 14.406 -10.32 -41.312 1 96.62 360 PHE B O 1
ATOM 7557 N N . ASP B 1 361 ? 14.352 -11.836 -42.938 1 96.44 361 ASP B N 1
ATOM 7558 C CA . ASP B 1 361 ? 14.336 -10.82 -44 1 96.44 361 ASP B CA 1
ATOM 7559 C C . ASP B 1 361 ? 13.102 -9.93 -43.875 1 96.44 361 ASP B C 1
ATOM 7561 O O . ASP B 1 361 ? 13.188 -8.719 -44.062 1 96.44 361 ASP B O 1
ATOM 7565 N N . ALA B 1 362 ? 12.062 -10.547 -43.625 1 96.56 362 ALA B N 1
ATOM 7566 C CA . ALA B 1 362 ? 10.828 -9.773 -43.469 1 96.56 362 ALA B CA 1
ATOM 7567 C C . ALA B 1 362 ? 10.922 -8.867 -42.25 1 96.56 362 ALA B C 1
ATOM 7569 O O . ALA B 1 362 ? 10.5 -7.707 -42.281 1 96.56 362 ALA B O 1
ATOM 7570 N N . PHE B 1 363 ? 11.445 -9.445 -41.156 1 96.69 363 PHE B N 1
ATOM 7571 C CA . PHE B 1 363 ? 11.602 -8.695 -39.906 1 96.69 363 PHE B CA 1
ATOM 7572 C C . PHE B 1 363 ? 12.555 -7.523 -40.125 1 96.69 363 PHE B C 1
ATOM 7574 O O . PHE B 1 363 ? 12.258 -6.402 -39.688 1 96.69 363 PHE B O 1
ATOM 7581 N N . TYR B 1 364 ? 13.648 -7.742 -40.719 1 96 364 TYR B N 1
ATOM 7582 C CA . TYR B 1 364 ? 14.664 -6.719 -40.969 1 96 364 TYR B CA 1
ATOM 7583 C C . TYR B 1 364 ? 14.125 -5.621 -41.875 1 96 364 TYR B C 1
ATOM 7585 O O . TYR B 1 364 ? 14.32 -4.434 -41.594 1 96 364 TYR B O 1
ATOM 7593 N N . ALA B 1 365 ? 13.406 -6.008 -42.906 1 95.5 365 ALA B N 1
ATOM 7594 C CA . ALA B 1 365 ? 12.844 -5.039 -43.844 1 95.5 365 ALA B CA 1
ATOM 7595 C C . ALA B 1 365 ? 11.812 -4.145 -43.156 1 95.5 365 ALA B C 1
ATOM 7597 O O . ALA B 1 365 ? 11.797 -2.932 -43.375 1 95.5 365 ALA B O 1
ATOM 7598 N N . SER B 1 366 ? 11.023 -4.801 -42.438 1 96 366 SER B N 1
ATOM 7599 C CA . SER B 1 366 ? 10.016 -4.031 -41.719 1 96 366 SER B CA 1
ATOM 7600 C C . SER B 1 366 ? 10.656 -3.076 -40.719 1 96 366 SER B C 1
ATOM 7602 O O . SER B 1 366 ? 10.148 -1.975 -40.5 1 96 366 SER B O 1
ATOM 7604 N N . THR B 1 367 ? 11.719 -3.49 -40.094 1 96.25 367 THR B N 1
ATOM 7605 C CA . THR B 1 367 ? 12.422 -2.654 -39.125 1 96.25 367 THR B CA 1
ATOM 7606 C C . THR B 1 367 ? 13.086 -1.472 -39.812 1 96.25 367 THR B C 1
ATOM 7608 O O . THR B 1 367 ? 13.109 -0.361 -39.281 1 96.25 367 THR B O 1
ATOM 7611 N N . VAL B 1 368 ? 13.609 -1.704 -40.969 1 95 368 VAL B N 1
ATOM 7612 C CA . VAL B 1 368 ? 14.242 -0.645 -41.75 1 95 368 VAL B CA 1
ATOM 7613 C C . VAL B 1 368 ? 13.188 0.377 -42.188 1 95 368 VAL B C 1
ATOM 7615 O O . VAL B 1 368 ? 13.438 1.585 -42.156 1 95 368 VAL B O 1
ATOM 7618 N N . GLU B 1 369 ? 12.086 -0.098 -42.562 1 94.88 369 GLU B N 1
ATOM 7619 C CA . GLU B 1 369 ? 10.992 0.791 -42.938 1 94.88 369 GLU B CA 1
ATOM 7620 C C . GLU B 1 369 ? 10.547 1.654 -41.75 1 94.88 369 GLU B C 1
ATOM 7622 O O . GLU B 1 369 ? 10.312 2.854 -41.906 1 94.88 369 GLU B O 1
ATOM 7627 N N . LYS B 1 370 ? 10.406 1.022 -40.656 1 95.12 370 LYS B N 1
ATOM 7628 C CA . LYS B 1 370 ? 10.016 1.76 -39.438 1 95.12 370 LYS B CA 1
ATOM 7629 C C . LYS B 1 370 ? 11.07 2.795 -39.062 1 95.12 370 LYS B C 1
ATOM 7631 O O . LYS B 1 370 ? 10.742 3.885 -38.594 1 95.12 370 LYS B O 1
ATOM 7636 N N . ALA B 1 371 ? 12.289 2.41 -39.219 1 94.69 371 ALA B N 1
ATOM 7637 C CA . ALA B 1 371 ? 13.383 3.336 -38.938 1 94.69 371 ALA B CA 1
ATOM 7638 C C . ALA B 1 371 ? 13.305 4.566 -39.844 1 94.69 371 ALA B C 1
ATOM 7640 O O . ALA B 1 371 ? 13.578 5.684 -39.406 1 94.69 371 ALA B O 1
ATOM 7641 N N . ARG B 1 372 ? 12.922 4.352 -41.062 1 93.19 372 ARG B N 1
ATOM 7642 C CA . ARG B 1 372 ? 12.766 5.449 -42 1 93.19 372 ARG B CA 1
ATOM 7643 C C . ARG B 1 372 ? 11.609 6.355 -41.594 1 93.19 372 ARG B C 1
ATOM 7645 O O . ARG B 1 372 ? 11.711 7.582 -41.688 1 93.19 372 ARG B O 1
ATOM 7652 N N . GLU B 1 373 ? 10.602 5.723 -41.219 1 92.5 373 GLU B N 1
ATOM 7653 C CA . GLU B 1 373 ? 9.43 6.48 -40.781 1 92.5 373 GLU B CA 1
ATOM 7654 C C . GLU B 1 373 ? 9.758 7.359 -39.594 1 92.5 373 GLU B C 1
ATOM 7656 O O . GLU B 1 373 ? 9.242 8.469 -39.469 1 92.5 373 GLU B O 1
ATOM 7661 N N . LEU B 1 374 ? 10.617 6.855 -38.688 1 92.94 374 LEU B N 1
ATOM 7662 C CA . LEU B 1 374 ? 10.953 7.539 -37.469 1 92.94 374 LEU B CA 1
ATOM 7663 C C . LEU B 1 374 ? 12.141 8.484 -37.656 1 92.94 374 LEU B C 1
ATOM 7665 O O . LEU B 1 374 ? 12.516 9.227 -36.75 1 92.94 374 LEU B O 1
ATOM 7669 N N . ASN B 1 375 ? 12.656 8.508 -38.812 1 90.19 375 ASN B N 1
ATOM 7670 C CA . ASN B 1 375 ? 13.789 9.352 -39.156 1 90.19 375 ASN B CA 1
ATOM 7671 C C . ASN B 1 375 ? 14.992 9.086 -38.25 1 90.19 375 ASN B C 1
ATOM 7673 O O . ASN B 1 375 ? 15.555 10.016 -37.688 1 90.19 375 ASN B O 1
ATOM 7677 N N . ILE B 1 376 ? 15.289 7.785 -38.062 1 91.19 376 ILE B N 1
ATOM 7678 C CA . ILE B 1 376 ? 16.453 7.402 -37.281 1 91.19 376 ILE B CA 1
ATOM 7679 C C . ILE B 1 376 ? 17.594 6.988 -38.188 1 91.19 376 ILE B C 1
ATOM 7681 O O . ILE B 1 376 ? 17.422 6.918 -39.406 1 91.19 376 ILE B O 1
ATOM 7685 N N . ASP B 1 377 ? 18.766 6.668 -37.594 1 84.38 377 ASP B N 1
ATOM 7686 C CA . ASP B 1 377 ? 19.984 6.367 -38.344 1 84.38 377 ASP B CA 1
ATOM 7687 C C . ASP B 1 377 ? 19.828 5.07 -39.156 1 84.38 377 ASP B C 1
ATOM 7689 O O . ASP B 1 377 ? 19.016 4.215 -38.781 1 84.38 377 ASP B O 1
ATOM 7693 N N . GLU B 1 378 ? 20.516 4.988 -40.156 1 83.38 378 GLU B N 1
ATOM 7694 C CA . GLU B 1 378 ? 20.578 3.766 -40.969 1 83.38 378 GLU B CA 1
ATOM 7695 C C . GLU B 1 378 ? 21.375 2.674 -40.25 1 83.38 378 GLU B C 1
ATOM 7697 O O . GLU B 1 378 ? 22.125 2.959 -39.312 1 83.38 378 GLU B O 1
ATOM 7702 N N . PRO B 1 379 ? 21.141 1.48 -40.625 1 84.69 379 PRO B N 1
ATOM 7703 C CA . PRO B 1 379 ? 21.875 0.383 -39.969 1 84.69 379 PRO B CA 1
ATOM 7704 C C . PRO B 1 379 ? 23.391 0.514 -40.125 1 84.69 379 PRO B C 1
ATOM 7706 O O . PRO B 1 379 ? 23.875 0.806 -41.219 1 84.69 379 PRO B O 1
ATOM 7709 N N . VAL B 1 380 ? 24.016 0.61 -39 1 75.56 380 VAL B N 1
ATOM 7710 C CA . VAL B 1 380 ? 25.469 0.729 -39.031 1 75.56 380 VAL B CA 1
ATOM 7711 C C . VAL B 1 380 ? 26.094 -0.451 -38.281 1 75.56 380 VAL B C 1
ATOM 7713 O O . VAL B 1 380 ? 25.453 -1.058 -37.438 1 75.56 380 VAL B O 1
ATOM 7716 N N . LEU B 1 381 ? 27.203 -0.901 -38.906 1 71.19 381 LEU B N 1
ATOM 7717 C CA . LEU B 1 381 ? 27.938 -1.948 -38.188 1 71.19 381 LEU B CA 1
ATOM 7718 C C . LEU B 1 381 ? 28.516 -1.42 -36.906 1 71.19 381 LEU B C 1
ATOM 7720 O O . LEU B 1 381 ? 29 -0.286 -36.844 1 71.19 381 LEU B O 1
ATOM 7724 N N . PRO B 1 382 ? 28.344 -2.09 -35.781 1 64.44 382 PRO B N 1
ATOM 7725 C CA . PRO B 1 382 ? 28.938 -1.626 -34.531 1 64.44 382 PRO B CA 1
ATOM 7726 C C . PRO B 1 382 ? 30.453 -1.438 -34.625 1 64.44 382 PRO B C 1
ATOM 7728 O O . PRO B 1 382 ? 31.109 -2.141 -35.375 1 64.44 382 PRO B O 1
ATOM 7731 N N . ARG B 1 383 ? 30.938 -0.432 -34.062 1 54.72 383 ARG B N 1
ATOM 7732 C CA . ARG B 1 383 ? 32.375 -0.201 -34.062 1 54.72 383 ARG B CA 1
ATOM 7733 C C . ARG B 1 383 ? 33.125 -1.289 -33.281 1 54.72 383 ARG B C 1
ATOM 7735 O O . ARG B 1 383 ? 32.688 -1.661 -32.188 1 54.72 383 ARG B O 1
ATOM 7742 N N . TYR B 1 384 ? 33.656 -2.146 -33.969 1 45.12 384 TYR B N 1
ATOM 7743 C CA . TYR B 1 384 ? 34.469 -3.154 -33.281 1 45.12 384 TYR B CA 1
ATOM 7744 C C . TYR B 1 384 ? 35.562 -2.506 -32.438 1 45.12 384 TYR B C 1
ATOM 7746 O O . TYR B 1 384 ? 36.312 -1.678 -32.938 1 45.12 384 TYR B O 1
ATOM 7754 N N . ARG B 1 385 ? 35.469 -2.406 -31.203 1 46.28 385 ARG B N 1
ATOM 7755 C CA . ARG B 1 385 ? 36.625 -2.018 -30.391 1 46.28 385 ARG B CA 1
ATOM 7756 C C . ARG B 1 385 ? 37.688 -3.092 -30.438 1 46.28 385 ARG B C 1
ATOM 7758 O O . ARG B 1 385 ? 37.406 -4.281 -30.281 1 46.28 385 ARG B O 1
ATOM 7765 N N . ARG B 1 386 ? 38.938 -2.711 -30.797 1 47.19 386 ARG B N 1
ATOM 7766 C CA . ARG B 1 386 ? 40.094 -3.611 -30.734 1 47.19 386 ARG B CA 1
ATOM 7767 C C . ARG B 1 386 ? 40.281 -4.168 -29.312 1 47.19 386 ARG B C 1
ATOM 7769 O O . ARG B 1 386 ? 40.219 -3.422 -28.344 1 47.19 386 ARG B O 1
ATOM 7776 N N . GLN B 1 387 ? 40.031 -5.457 -29.031 1 42.03 387 GLN B N 1
ATOM 7777 C CA . GLN B 1 387 ? 40.406 -6.039 -27.75 1 42.03 387 GLN B CA 1
ATOM 7778 C C . GLN B 1 387 ? 41.719 -5.457 -27.25 1 42.03 387 GLN B C 1
ATOM 7780 O O . GLN B 1 387 ? 42.625 -5.137 -28.062 1 42.03 387 GLN B O 1
ATOM 7785 N N . PRO B 1 388 ? 41.969 -4.988 -26.094 1 48.28 388 PRO B N 1
ATOM 7786 C CA . PRO B 1 388 ? 43.344 -4.586 -25.688 1 48.28 388 PRO B CA 1
ATOM 7787 C C . PRO B 1 388 ? 44.406 -5.586 -26.109 1 48.28 388 PRO B C 1
ATOM 7789 O O . PRO B 1 388 ? 44.125 -6.785 -26.203 1 48.28 388 PRO B O 1
ATOM 7792 N N . ARG B 1 389 ? 45.469 -5.098 -26.625 1 51.75 389 ARG B N 1
ATOM 7793 C CA . ARG B 1 389 ? 46.594 -5.867 -27.125 1 51.75 389 ARG B CA 1
ATOM 7794 C C . ARG B 1 389 ? 46.875 -7.078 -26.234 1 51.75 389 ARG B C 1
ATOM 7796 O O . ARG B 1 389 ? 47.469 -8.062 -26.688 1 51.75 389 ARG B O 1
ATOM 7803 N N . ARG B 1 390 ? 46.656 -6.852 -24.953 1 47.5 390 ARG B N 1
ATOM 7804 C CA . ARG B 1 390 ? 47.031 -7.914 -24.031 1 47.5 390 ARG B CA 1
ATOM 7805 C C . ARG B 1 390 ? 46.156 -9.133 -24.188 1 47.5 390 ARG B C 1
ATOM 7807 O O . ARG B 1 390 ? 46.5 -10.234 -23.766 1 47.5 390 ARG B O 1
ATOM 7814 N N . LEU B 1 391 ? 44.875 -8.828 -24.438 1 45.16 391 LEU B N 1
ATOM 7815 C CA . LEU B 1 391 ? 43.969 -9.961 -24.547 1 45.16 391 LEU B CA 1
ATOM 7816 C C . LEU B 1 391 ? 43.719 -10.32 -26.016 1 45.16 391 LEU B C 1
ATOM 7818 O O . LEU B 1 391 ? 42.875 -11.172 -26.328 1 45.16 391 LEU B O 1
ATOM 7822 N N . ASP B 1 392 ? 44.312 -9.547 -26.812 1 44.28 392 ASP B N 1
ATOM 7823 C CA . ASP B 1 392 ? 44.219 -9.812 -28.25 1 44.28 392 ASP B CA 1
ATOM 7824 C C . ASP B 1 392 ? 44.781 -11.195 -28.594 1 44.28 392 ASP B C 1
ATOM 7826 O O . ASP B 1 392 ? 45.969 -11.453 -28.422 1 44.28 392 ASP B O 1
ATOM 7830 N N . ASP B 1 393 ? 44.062 -12.172 -28.297 1 45.16 393 ASP B N 1
ATOM 7831 C CA . ASP B 1 393 ? 44.594 -13.484 -28.656 1 45.16 393 ASP B CA 1
ATOM 7832 C C . ASP B 1 393 ? 44.781 -13.594 -30.172 1 45.16 393 ASP B C 1
ATOM 7834 O O . ASP B 1 393 ? 45 -14.695 -30.703 1 45.16 393 ASP B O 1
ATOM 7838 N N . GLY B 1 394 ? 44.875 -12.641 -30.953 1 46.88 394 GLY B N 1
ATOM 7839 C CA . GLY B 1 394 ? 45.219 -12.664 -32.375 1 46.88 394 GLY B CA 1
ATOM 7840 C C . GLY B 1 394 ? 44 -12.883 -33.25 1 46.88 394 GLY B C 1
ATOM 7841 O O . GLY B 1 394 ? 44.125 -12.977 -34.469 1 46.88 394 GLY B O 1
ATOM 7842 N N . SER B 1 395 ? 42.969 -13.523 -32.719 1 43.28 395 SER B N 1
ATOM 7843 C CA . SER B 1 395 ? 41.875 -13.867 -33.656 1 43.28 395 SER B CA 1
ATOM 7844 C C . SER B 1 395 ? 41.125 -12.617 -34.125 1 43.28 395 SER B C 1
ATOM 7846 O O . SER B 1 395 ? 40.938 -11.68 -33.344 1 43.28 395 SER B O 1
ATOM 7848 N N . ASP B 1 396 ? 41.188 -12.297 -35.375 1 44.22 396 ASP B N 1
ATOM 7849 C CA . ASP B 1 396 ? 40.5 -11.172 -36 1 44.22 396 ASP B CA 1
ATOM 7850 C C . ASP B 1 396 ? 39.031 -11.094 -35.562 1 44.22 396 ASP B C 1
ATOM 7852 O O . ASP B 1 396 ? 38.344 -12.102 -35.594 1 44.22 396 ASP B O 1
ATOM 7856 N N . PRO B 1 397 ? 38.75 -10.203 -34.781 1 48.62 397 PRO B N 1
ATOM 7857 C CA . PRO B 1 397 ? 37.344 -10.109 -34.438 1 48.62 397 PRO B CA 1
ATOM 7858 C C . PRO B 1 397 ? 36.438 -10.242 -35.656 1 48.62 397 PRO B C 1
ATOM 7860 O O . PRO B 1 397 ? 36.781 -9.836 -36.75 1 48.62 397 PRO B O 1
ATOM 7863 N N . HIS B 1 398 ? 35.75 -11.25 -35.906 1 48.03 398 HIS B N 1
ATOM 7864 C CA . HIS B 1 398 ? 34.844 -11.453 -37.062 1 48.03 398 HIS B CA 1
ATOM 7865 C C . HIS B 1 398 ? 34.125 -10.156 -37.438 1 48.03 398 HIS B C 1
ATOM 7867 O O . HIS B 1 398 ? 33.469 -9.555 -36.594 1 48.03 398 HIS B O 1
ATOM 7873 N N . ARG B 1 399 ? 34.656 -9.469 -38.344 1 52.28 399 ARG B N 1
ATOM 7874 C CA . ARG B 1 399 ? 34.031 -8.281 -38.938 1 52.28 399 ARG B CA 1
ATOM 7875 C C . ARG B 1 399 ? 32.844 -8.664 -39.812 1 52.28 399 ARG B C 1
ATOM 7877 O O . ARG B 1 399 ? 33 -9.453 -40.75 1 52.28 399 ARG B O 1
ATOM 7884 N N . HIS B 1 400 ? 31.719 -8.477 -39.375 1 58.88 400 HIS B N 1
ATOM 7885 C CA . HIS B 1 400 ? 30.562 -8.742 -40.219 1 58.88 400 HIS B CA 1
ATOM 7886 C C . HIS B 1 400 ? 30.625 -7.891 -41.5 1 58.88 400 HIS B C 1
ATOM 7888 O O . HIS B 1 400 ? 31.125 -6.77 -41.469 1 58.88 400 HIS B O 1
ATOM 7894 N N . ALA B 1 401 ? 30.422 -8.383 -42.719 1 62.31 401 ALA B N 1
ATOM 7895 C CA . ALA B 1 401 ? 30.531 -7.734 -44 1 62.31 401 ALA B CA 1
ATOM 7896 C C . ALA B 1 401 ? 29.531 -6.594 -44.125 1 62.31 401 ALA B C 1
ATOM 7898 O O . ALA B 1 401 ? 29.844 -5.543 -44.688 1 62.31 401 ALA B O 1
ATOM 7899 N N . CYS B 1 402 ? 28.203 -6.891 -43.688 1 78.69 402 CYS B N 1
ATOM 7900 C CA . CYS B 1 402 ? 27.141 -5.898 -43.844 1 78.69 402 CYS B CA 1
ATOM 7901 C C . CYS B 1 402 ? 26.297 -5.832 -42.562 1 78.69 402 CYS B C 1
ATOM 7903 O O . CYS B 1 402 ? 26.234 -6.797 -41.812 1 78.69 402 CYS B O 1
ATOM 7905 N N . PRO B 1 403 ? 25.844 -4.66 -42.188 1 86.62 403 PRO B N 1
ATOM 7906 C CA . PRO B 1 403 ? 25 -4.488 -41.031 1 86.62 403 PRO B CA 1
ATOM 7907 C C . PRO B 1 403 ? 23.875 -5.531 -40.938 1 86.62 403 PRO B C 1
ATOM 7909 O O . PRO B 1 403 ? 23.547 -6.012 -39.844 1 86.62 403 PRO B O 1
ATOM 7912 N N . LYS B 1 404 ? 23.438 -5.898 -42.031 1 90.62 404 LYS B N 1
ATOM 7913 C CA . LYS B 1 404 ? 22.359 -6.879 -42.094 1 90.62 404 LYS B CA 1
ATOM 7914 C C . LYS B 1 404 ? 22.828 -8.227 -41.531 1 90.62 404 LYS B C 1
ATOM 7916 O O . LYS B 1 404 ? 22.078 -8.906 -40.812 1 90.62 404 LYS B O 1
ATOM 7921 N N . ASP B 1 405 ? 24.016 -8.609 -41.812 1 90.5 405 ASP B N 1
ATOM 7922 C CA . ASP B 1 405 ? 24.562 -9.891 -41.375 1 90.5 405 ASP B CA 1
ATOM 7923 C C . ASP B 1 405 ? 24.75 -9.898 -39.844 1 90.5 405 ASP B C 1
ATOM 7925 O O . ASP B 1 405 ? 24.578 -10.93 -39.219 1 90.5 405 ASP B O 1
ATOM 7929 N N . PHE B 1 406 ? 25.125 -8.805 -39.438 1 90 406 PHE B N 1
ATOM 7930 C CA . PHE B 1 406 ? 25.281 -8.688 -38 1 90 406 PHE B CA 1
ATOM 7931 C C . PHE B 1 406 ? 23.953 -8.891 -37.281 1 90 406 PHE B C 1
ATOM 7933 O O . PHE B 1 406 ? 23.875 -9.656 -36.312 1 90 406 PHE B O 1
ATOM 7940 N N . HIS B 1 407 ? 23 -8.203 -37.719 1 93.69 407 HIS B N 1
ATOM 7941 C CA . HIS B 1 407 ? 21.688 -8.297 -37.094 1 93.69 407 HIS B CA 1
ATOM 7942 C C . HIS B 1 407 ? 21.078 -9.68 -37.281 1 93.69 407 HIS B C 1
ATOM 7944 O O . HIS B 1 407 ? 20.328 -10.164 -36.438 1 93.69 407 HIS B O 1
ATOM 7950 N N . ARG B 1 408 ? 21.453 -10.266 -38.375 1 94.25 408 ARG B N 1
ATOM 7951 C CA . ARG B 1 408 ? 21.016 -11.633 -38.656 1 94.25 408 ARG B CA 1
ATOM 7952 C C . ARG B 1 408 ? 21.562 -12.594 -37.594 1 94.25 408 ARG B C 1
ATOM 7954 O O . ARG B 1 408 ? 20.844 -13.453 -37.094 1 94.25 408 ARG B O 1
ATOM 7961 N N . LEU B 1 409 ? 22.797 -12.398 -37.312 1 92.81 409 LEU B N 1
ATOM 7962 C CA . LEU B 1 409 ? 23.453 -13.25 -36.312 1 92.81 409 LEU B CA 1
ATOM 7963 C C . LEU B 1 409 ? 22.797 -13.094 -34.938 1 92.81 409 LEU B C 1
ATOM 7965 O O . LEU B 1 409 ? 22.547 -14.078 -34.25 1 92.81 409 LEU B O 1
ATOM 7969 N N . VAL B 1 410 ? 22.562 -11.898 -34.594 1 93.69 410 VAL B N 1
ATOM 7970 C CA . VAL B 1 410 ? 21.938 -11.633 -33.312 1 93.69 410 VAL B CA 1
ATOM 7971 C C . VAL B 1 410 ? 20.547 -12.242 -33.281 1 93.69 410 VAL B C 1
ATOM 7973 O O . VAL B 1 410 ? 20.156 -12.852 -32.281 1 93.69 410 VAL B O 1
ATOM 7976 N N . TYR B 1 411 ? 19.844 -12.086 -34.312 1 96.06 411 TYR B N 1
ATOM 7977 C CA . TYR B 1 411 ? 18.484 -12.602 -34.438 1 96.06 411 TYR B CA 1
ATOM 7978 C C . TYR B 1 411 ? 18.453 -14.117 -34.312 1 96.06 411 TYR B C 1
ATOM 7980 O O . TYR B 1 411 ? 17.672 -14.664 -33.531 1 96.06 411 TYR B O 1
ATOM 7988 N N . PHE B 1 412 ? 19.281 -14.797 -35 1 96.44 412 PHE B N 1
ATOM 7989 C CA . PHE B 1 412 ? 19.297 -16.266 -34.969 1 96.44 412 PHE B CA 1
ATOM 7990 C C . PHE B 1 412 ? 19.828 -16.781 -33.656 1 96.44 412 PHE B C 1
ATOM 7992 O O . PHE B 1 412 ? 19.359 -17.797 -33.125 1 96.44 412 PHE B O 1
ATOM 7999 N N . GLN B 1 413 ? 20.766 -16.078 -33.094 1 95.31 413 GLN B N 1
ATOM 8000 C CA . GLN B 1 413 ? 21.297 -16.469 -31.797 1 95.31 413 GLN B CA 1
ATOM 8001 C C . GLN B 1 413 ? 20.203 -16.406 -30.734 1 95.31 413 GLN B C 1
ATOM 8003 O O . GLN B 1 413 ? 20.141 -17.266 -29.844 1 95.31 413 GLN B O 1
ATOM 8008 N N . ALA B 1 414 ? 19.469 -15.367 -30.797 1 95.31 414 ALA B N 1
ATOM 8009 C CA . ALA B 1 414 ? 18.391 -15.219 -29.828 1 95.31 414 ALA B CA 1
ATOM 8010 C C . ALA B 1 414 ? 17.375 -16.359 -29.953 1 95.31 414 ALA B C 1
ATOM 8012 O O . ALA B 1 414 ? 16.953 -16.938 -28.953 1 95.31 414 ALA B O 1
ATOM 8013 N N . CYS B 1 415 ? 17.031 -16.688 -31.125 1 96 415 CYS B N 1
ATOM 8014 C CA . CYS B 1 415 ? 16.078 -17.781 -31.375 1 96 415 CYS B CA 1
ATOM 8015 C C . CYS B 1 415 ? 16.656 -19.109 -30.922 1 96 415 CYS B C 1
ATOM 8017 O O . CYS B 1 415 ? 15.969 -19.891 -30.25 1 96 415 CYS B O 1
ATOM 8019 N N . ASP B 1 416 ? 17.875 -19.328 -31.25 1 95.81 416 ASP B N 1
ATOM 8020 C CA . ASP B 1 416 ? 18.516 -20.594 -30.891 1 95.81 416 ASP B CA 1
ATOM 8021 C C . ASP B 1 416 ? 18.609 -20.766 -29.375 1 95.81 416 ASP B C 1
ATOM 8023 O O . ASP B 1 416 ? 18.359 -21.859 -28.859 1 95.81 416 ASP B O 1
ATOM 8027 N N . LEU B 1 417 ? 18.984 -19.734 -28.812 1 94.94 417 LEU B N 1
ATOM 8028 C CA . LEU B 1 417 ? 19.109 -19.797 -27.375 1 94.94 417 LEU B CA 1
ATOM 8029 C C . LEU B 1 417 ? 17.766 -20.094 -26.719 1 94.94 417 LEU B C 1
ATOM 8031 O O . LEU B 1 417 ? 17.688 -20.891 -25.781 1 94.94 417 LEU B O 1
ATOM 8035 N N . LEU B 1 418 ? 16.781 -19.453 -27.125 1 94.75 418 LEU B N 1
ATOM 8036 C CA . LEU B 1 418 ? 15.453 -19.656 -26.547 1 94.75 418 LEU B CA 1
ATOM 8037 C C . LEU B 1 418 ? 14.969 -21.078 -26.797 1 94.75 418 LEU B C 1
ATOM 8039 O O . LEU B 1 418 ? 14.398 -21.703 -25.906 1 94.75 418 LEU B O 1
ATOM 8043 N N . ILE B 1 419 ? 15.164 -21.562 -27.984 1 95.62 419 ILE B N 1
ATOM 8044 C CA . ILE B 1 419 ? 14.766 -22.922 -28.312 1 95.62 419 ILE B CA 1
ATOM 8045 C C . ILE B 1 419 ? 15.547 -23.906 -27.453 1 95.62 419 ILE B C 1
ATOM 8047 O O . ILE B 1 419 ? 14.977 -24.875 -26.938 1 95.62 419 ILE B O 1
ATOM 8051 N N . GLY B 1 420 ? 16.781 -23.625 -27.297 1 94.38 420 GLY B N 1
ATOM 8052 C CA . GLY B 1 420 ? 17.609 -24.469 -26.453 1 94.38 420 GLY B CA 1
ATOM 8053 C C . GLY B 1 420 ? 17.188 -24.484 -25 1 94.38 420 GLY B C 1
ATOM 8054 O O . GLY B 1 420 ? 17.078 -25.547 -24.375 1 94.38 420 GLY B O 1
ATOM 8055 N N . GLU B 1 421 ? 16.953 -23.312 -24.5 1 93.25 421 GLU B N 1
ATOM 8056 C CA . GLU B 1 421 ? 16.516 -23.188 -23.125 1 93.25 421 GLU B CA 1
ATOM 8057 C C . GLU B 1 421 ? 15.172 -23.875 -22.906 1 93.25 421 GLU B C 1
ATOM 8059 O O . GLU B 1 421 ? 14.961 -24.531 -21.875 1 93.25 421 GLU B O 1
ATOM 8064 N N . LEU B 1 422 ? 14.266 -23.703 -23.812 1 94.38 422 LEU B N 1
ATOM 8065 C CA . LEU B 1 422 ? 12.953 -24.328 -23.703 1 94.38 422 LEU B CA 1
ATOM 8066 C C . LEU B 1 422 ? 13.062 -25.844 -23.734 1 94.38 422 LEU B C 1
ATOM 8068 O O . LEU B 1 422 ? 12.359 -26.531 -23 1 94.38 422 LEU B O 1
ATOM 8072 N N . THR B 1 423 ? 13.914 -26.328 -24.516 1 92.81 423 THR B N 1
ATOM 8073 C CA . THR B 1 423 ? 14.086 -27.766 -24.641 1 92.81 423 THR B CA 1
ATOM 8074 C C . THR B 1 423 ? 14.727 -28.344 -23.375 1 92.81 423 THR B C 1
ATOM 8076 O O . THR B 1 423 ? 14.336 -29.406 -22.906 1 92.81 423 THR B O 1
ATOM 8079 N N . GLU B 1 424 ? 15.562 -27.656 -22.828 1 90.12 424 GLU B N 1
ATOM 8080 C CA . GLU B 1 424 ? 16.297 -28.141 -21.672 1 90.12 424 GLU B CA 1
ATOM 8081 C C . GLU B 1 424 ? 15.445 -28.047 -20.406 1 90.12 424 GLU B C 1
ATOM 8083 O O . GLU B 1 424 ? 15.352 -29 -19.641 1 90.12 424 GLU B O 1
ATOM 8088 N N . ARG B 1 425 ? 14.812 -27 -20.219 1 88.62 425 ARG B N 1
ATOM 8089 C CA . ARG B 1 425 ? 14.141 -26.734 -18.953 1 88.62 425 ARG B CA 1
ATOM 8090 C C . ARG B 1 425 ? 12.812 -27.484 -18.859 1 88.62 425 ARG B C 1
ATOM 8092 O O . ARG B 1 425 ? 12.352 -27.828 -17.781 1 88.62 425 ARG B O 1
ATOM 8099 N N . PHE B 1 426 ? 12.203 -27.781 -19.969 1 89.81 426 PHE B N 1
ATOM 8100 C CA . PHE B 1 426 ? 10.891 -28.422 -19.953 1 89.81 426 PHE B CA 1
ATOM 8101 C C . PHE B 1 426 ? 11.008 -29.922 -20.141 1 89.81 426 PHE B C 1
ATOM 8103 O O . PHE B 1 426 ? 10 -30.625 -20.156 1 89.81 426 PHE B O 1
ATOM 8110 N N . ASN B 1 427 ? 12.188 -30.297 -20.281 1 85.56 427 ASN B N 1
ATOM 8111 C CA . ASN B 1 427 ? 12.438 -31.734 -20.266 1 85.56 427 ASN B CA 1
ATOM 8112 C C . ASN B 1 427 ? 12.727 -32.25 -18.844 1 85.56 427 ASN B C 1
ATOM 8114 O O . ASN B 1 427 ? 13.875 -32.531 -18.516 1 85.56 427 ASN B O 1
ATOM 8118 N N . GLN B 1 428 ? 11.672 -32.469 -18.141 1 83.44 428 GLN B N 1
ATOM 8119 C CA . GLN B 1 428 ? 11.812 -32.906 -16.75 1 83.44 428 GLN B CA 1
ATOM 8120 C C . GLN B 1 428 ? 11.633 -34.406 -16.609 1 83.44 428 GLN B C 1
ATOM 8122 O O . GLN B 1 428 ? 10.57 -34.938 -16.938 1 83.44 428 GLN B O 1
ATOM 8127 N N . GLU B 1 429 ? 12.5 -35.031 -16.078 1 82.81 429 GLU B N 1
ATOM 8128 C CA . GLU B 1 429 ? 12.562 -36.469 -15.992 1 82.81 429 GLU B CA 1
ATOM 8129 C C . GLU B 1 429 ? 11.43 -37.031 -15.133 1 82.81 429 GLU B C 1
ATOM 8131 O O . GLU B 1 429 ? 10.867 -38.094 -15.438 1 82.81 429 GLU B O 1
ATOM 8136 N N . PHE B 1 430 ? 11.117 -36.375 -14.195 1 81.88 430 PHE B N 1
ATOM 8137 C CA . PHE B 1 430 ? 10.164 -36.906 -13.219 1 81.88 430 PHE B CA 1
ATOM 8138 C C . PHE B 1 430 ? 8.742 -36.812 -13.75 1 81.88 430 PHE B C 1
ATOM 8140 O O . PHE B 1 430 ? 7.816 -37.375 -13.164 1 81.88 430 PHE B O 1
ATOM 8147 N N . LEU B 1 431 ? 8.578 -36.188 -14.891 1 87.06 431 LEU B N 1
ATOM 8148 C CA . LEU B 1 431 ? 7.246 -36.062 -15.484 1 87.06 431 LEU B CA 1
ATOM 8149 C C . LEU B 1 431 ? 7.008 -37.156 -16.5 1 87.06 431 LEU B C 1
ATOM 8151 O O . LEU B 1 431 ? 5.898 -37.312 -17.016 1 87.06 431 LEU B O 1
ATOM 8155 N N . LYS B 1 432 ? 7.934 -38 -16.766 1 88.19 432 LYS B N 1
ATOM 8156 C CA . LYS B 1 432 ? 7.848 -39.031 -17.781 1 88.19 432 LYS B CA 1
ATOM 8157 C C . LYS B 1 432 ? 6.699 -40 -17.5 1 88.19 432 LYS B C 1
ATOM 8159 O O . LYS B 1 432 ? 5.918 -40.312 -18.391 1 88.19 432 LYS B O 1
ATOM 8164 N N . PRO B 1 433 ? 6.645 -40.406 -16.219 1 91.31 433 PRO B N 1
ATOM 8165 C CA . PRO B 1 433 ? 5.52 -41.312 -15.938 1 91.31 433 PRO B CA 1
ATOM 8166 C C . PRO B 1 433 ? 4.164 -40.656 -16.188 1 91.31 433 PRO B C 1
ATOM 8168 O O . PRO B 1 433 ? 3.209 -41.344 -16.578 1 91.31 433 PRO B O 1
ATOM 8171 N N . VAL B 1 434 ? 4.078 -39.438 -15.969 1 91.88 434 VAL B N 1
ATOM 8172 C CA . VAL B 1 434 ? 2.818 -38.719 -16.156 1 91.88 434 VAL B CA 1
ATOM 8173 C C . VAL B 1 434 ? 2.492 -38.625 -17.641 1 91.88 434 VAL B C 1
ATOM 8175 O O . VAL B 1 434 ? 1.339 -38.781 -18.047 1 91.88 434 VAL B O 1
ATOM 8178 N N . VAL B 1 435 ? 3.492 -38.375 -18.375 1 90.06 435 VAL B N 1
ATOM 8179 C CA . VAL B 1 435 ? 3.322 -38.312 -19.828 1 90.06 435 VAL B CA 1
ATOM 8180 C C . VAL B 1 435 ? 2.904 -39.688 -20.344 1 90.06 435 VAL B C 1
ATOM 8182 O O . VAL B 1 435 ? 2.064 -39.812 -21.234 1 90.06 435 VAL B O 1
ATOM 8185 N N . ALA B 1 436 ? 3.477 -40.656 -19.781 1 92.69 436 ALA B N 1
ATOM 8186 C CA . ALA B 1 436 ? 3.113 -42.031 -20.156 1 92.69 436 ALA B CA 1
ATOM 8187 C C . ALA B 1 436 ? 1.652 -42.312 -19.828 1 92.69 436 ALA B C 1
ATOM 8189 O O . ALA B 1 436 ? 0.959 -43 -20.609 1 92.69 436 ALA B O 1
ATOM 8190 N N . MET B 1 437 ? 1.221 -41.875 -18.719 1 94.25 437 MET B N 1
ATOM 8191 C CA . MET B 1 437 ? -0.177 -42.031 -18.328 1 94.25 437 MET B CA 1
ATOM 8192 C C . MET B 1 437 ? -1.107 -41.375 -19.344 1 94.25 437 MET B C 1
ATOM 8194 O O . MET B 1 437 ? -2.141 -41.938 -19.703 1 94.25 437 MET B O 1
ATOM 8198 N N . GLU B 1 438 ? -0.758 -40.25 -19.734 1 92.62 438 GLU B N 1
ATOM 8199 C CA . GLU B 1 438 ? -1.553 -39.5 -20.703 1 92.62 438 GLU B CA 1
ATOM 8200 C C . GLU B 1 438 ? -1.667 -40.281 -22.016 1 92.62 438 GLU B C 1
ATOM 8202 O O . GLU B 1 438 ? -2.766 -40.438 -22.547 1 92.62 438 GLU B O 1
ATOM 8207 N N . LYS B 1 439 ? -0.542 -40.719 -22.516 1 92.12 439 LYS B N 1
ATOM 8208 C CA . LYS B 1 439 ? -0.523 -41.438 -23.781 1 92.12 439 LYS B CA 1
ATOM 8209 C C . LYS B 1 439 ? -1.299 -42.75 -23.656 1 92.12 439 LYS B C 1
ATOM 8211 O O . LYS B 1 439 ? -1.973 -43.188 -24.594 1 92.12 439 LYS B O 1
ATOM 8216 N N . LEU B 1 440 ? -1.126 -43.344 -22.547 1 95.25 440 LEU B N 1
ATOM 8217 C CA . LEU B 1 440 ? -1.859 -44.594 -22.266 1 95.25 440 LEU B CA 1
ATOM 8218 C C . LEU B 1 440 ? -3.363 -44.344 -22.375 1 95.25 440 LEU B C 1
ATOM 8220 O O . LEU B 1 440 ? -4.059 -45.094 -23.062 1 95.25 440 LEU B O 1
ATOM 8224 N N . LEU B 1 441 ? -3.842 -43.344 -21.75 1 94.69 441 LEU B N 1
ATOM 8225 C CA . LEU B 1 441 ? -5.266 -43.031 -21.719 1 94.69 441 LEU B CA 1
ATOM 8226 C C . LEU B 1 441 ? -5.766 -42.625 -23.109 1 94.69 441 LEU B C 1
ATOM 8228 O O . LEU B 1 441 ? -6.836 -43.094 -23.531 1 94.69 441 LEU B O 1
ATOM 8232 N N . LEU B 1 442 ? -5.035 -41.875 -23.797 1 93.06 442 LEU B N 1
ATOM 8233 C CA . LEU B 1 442 ? -5.43 -41.438 -25.125 1 93.06 442 LEU B CA 1
ATOM 8234 C C . LEU B 1 442 ? -5.438 -42.594 -26.109 1 93.06 442 LEU B C 1
ATOM 8236 O O . LEU B 1 442 ? -6.367 -42.75 -26.906 1 93.06 442 LEU B O 1
ATOM 8240 N N . ASN B 1 443 ? -4.395 -43.406 -26.031 1 94.5 443 ASN B N 1
ATOM 8241 C CA . ASN B 1 443 ? -4.348 -44.594 -26.891 1 94.5 443 ASN B CA 1
ATOM 8242 C C . ASN B 1 443 ? -5.508 -45.531 -26.609 1 94.5 443 ASN B C 1
ATOM 8244 O O . ASN B 1 443 ? -6.145 -46.062 -27.531 1 94.5 443 ASN B O 1
ATOM 8248 N N . ALA B 1 444 ? -5.727 -45.781 -25.375 1 95.31 444 ALA B N 1
ATOM 8249 C CA . ALA B 1 444 ? -6.824 -46.656 -25 1 95.31 444 ALA B CA 1
ATOM 8250 C C . ALA B 1 444 ? -8.164 -46.094 -25.453 1 95.31 444 ALA B C 1
ATOM 8252 O O . ALA B 1 444 ? -9.023 -46.844 -25.938 1 95.31 444 ALA B O 1
ATOM 8253 N N . ALA B 1 445 ? -8.344 -44.844 -25.281 1 94.12 445 ALA B N 1
ATOM 8254 C CA . ALA B 1 445 ? -9.594 -44.219 -25.656 1 94.12 445 ALA B CA 1
ATOM 8255 C C . ALA B 1 445 ? -9.852 -44.312 -27.156 1 94.12 445 ALA B C 1
ATOM 8257 O O . ALA B 1 445 ? -11 -44.375 -27.594 1 94.12 445 ALA B O 1
ATOM 8258 N N . ASN B 1 446 ? -8.797 -44.344 -27.922 1 94.56 446 ASN B N 1
ATOM 8259 C CA . ASN B 1 446 ? -8.93 -44.375 -29.375 1 94.56 446 ASN B CA 1
ATOM 8260 C C . ASN B 1 446 ? -8.859 -45.812 -29.906 1 94.56 446 ASN B C 1
ATOM 8262 O O . ASN B 1 446 ? -8.891 -46.031 -31.109 1 94.56 446 ASN B O 1
ATOM 8266 N N . GLY B 1 447 ? -8.695 -46.75 -29.078 1 92.12 447 GLY B N 1
ATOM 8267 C CA . GLY B 1 447 ? -8.656 -48.156 -29.484 1 92.12 447 GLY B CA 1
ATOM 8268 C C . GLY B 1 447 ? -7.312 -48.594 -30.031 1 92.12 447 GLY B C 1
ATOM 8269 O O . GLY B 1 447 ? -7.207 -49.625 -30.688 1 92.12 447 GLY B O 1
ATOM 8270 N N . ASP B 1 448 ? -6.324 -47.75 -29.781 1 93.25 448 ASP B N 1
ATOM 8271 C CA . ASP B 1 448 ? -4.969 -48.094 -30.219 1 93.25 448 ASP B CA 1
ATOM 8272 C C . ASP B 1 448 ? -4.262 -48.969 -29.203 1 93.25 448 ASP B C 1
ATOM 8274 O O . ASP B 1 448 ? -4.75 -49.156 -28.094 1 93.25 448 ASP B O 1
ATOM 8278 N N . ASP B 1 449 ? -3.17 -49.469 -29.656 1 93.25 449 ASP B N 1
ATOM 8279 C CA . ASP B 1 449 ? -2.375 -50.312 -28.781 1 93.25 449 ASP B CA 1
ATOM 8280 C C . ASP B 1 449 ? -1.77 -49.5 -27.641 1 93.25 449 ASP B C 1
ATOM 8282 O O . ASP B 1 449 ? -1.18 -48.438 -27.875 1 93.25 449 ASP B O 1
ATOM 8286 N N . PHE B 1 450 ? -2.025 -49.938 -26.438 1 93.81 450 PHE B N 1
ATOM 8287 C CA . PHE B 1 450 ? -1.526 -49.188 -25.281 1 93.81 450 PHE B CA 1
ATOM 8288 C C . PHE B 1 450 ? -0.668 -50.094 -24.406 1 93.81 450 PHE B C 1
ATOM 8290 O O . PHE B 1 450 ? -0.357 -49.719 -23.266 1 93.81 450 PHE B O 1
ATOM 8297 N N . THR B 1 451 ? -0.222 -51.219 -24.812 1 92.75 451 THR B N 1
ATOM 8298 C CA . THR B 1 451 ? 0.482 -52.219 -24.016 1 92.75 451 THR B CA 1
ATOM 8299 C C . THR B 1 451 ? 1.824 -51.688 -23.531 1 92.75 451 THR B C 1
ATOM 8301 O O . THR B 1 451 ? 2.188 -51.844 -22.375 1 92.75 451 THR B O 1
ATOM 8304 N N . GLU B 1 452 ? 2.494 -51.062 -24.375 1 92.94 452 GLU B N 1
ATOM 8305 C CA . GLU B 1 452 ? 3.807 -50.5 -24.031 1 92.94 452 GLU B CA 1
ATOM 8306 C C . GLU B 1 452 ? 3.693 -49.438 -22.953 1 92.94 452 GLU B C 1
ATOM 8308 O O . GLU B 1 452 ? 4.461 -49.438 -21.984 1 92.94 452 GLU B O 1
ATOM 8313 N N . LYS B 1 453 ? 2.844 -48.562 -23.188 1 93.38 453 LYS B N 1
ATOM 8314 C CA . LYS B 1 453 ? 2.66 -47.469 -22.25 1 93.38 453 LYS B CA 1
ATOM 8315 C C . LYS B 1 453 ? 2.096 -47.969 -20.922 1 93.38 453 LYS B C 1
ATOM 8317 O O . LYS B 1 453 ? 2.395 -47.406 -19.859 1 93.38 453 LYS B O 1
ATOM 8322 N N . MET B 1 454 ? 1.337 -49 -20.984 1 94.5 454 MET B N 1
ATOM 8323 C CA . MET B 1 454 ? 0.832 -49.594 -19.766 1 94.5 454 MET B CA 1
ATOM 8324 C C . MET B 1 454 ? 1.975 -50.156 -18.922 1 94.5 454 MET B C 1
ATOM 8326 O O . MET B 1 454 ? 2.01 -49.969 -17.703 1 94.5 454 MET B O 1
ATOM 8330 N N . ASP B 1 455 ? 2.867 -50.75 -19.609 1 93.81 455 ASP B N 1
ATOM 8331 C CA . ASP B 1 455 ? 4.023 -51.312 -18.906 1 93.81 455 ASP B CA 1
ATOM 8332 C C . ASP B 1 455 ? 4.875 -50.219 -18.297 1 93.81 455 ASP B C 1
ATOM 8334 O O . ASP B 1 455 ? 5.391 -50.344 -17.188 1 93.81 455 ASP B O 1
ATOM 8338 N N . GLU B 1 456 ? 4.961 -49.188 -18.984 1 93.62 456 GLU B N 1
ATOM 8339 C CA . GLU B 1 456 ? 5.73 -48.062 -18.484 1 93.62 456 GLU B CA 1
ATOM 8340 C C . GLU B 1 456 ? 5.098 -47.469 -17.234 1 93.62 456 GLU B C 1
ATOM 8342 O O . GLU B 1 456 ? 5.801 -47.125 -16.266 1 93.62 456 GLU B O 1
ATOM 8347 N N . VAL B 1 457 ? 3.812 -47.312 -17.266 1 93.81 457 VAL B N 1
ATOM 8348 C CA . VAL B 1 457 ? 3.082 -46.719 -16.141 1 93.81 457 VAL B CA 1
ATOM 8349 C C . VAL B 1 457 ? 3.109 -47.656 -14.945 1 93.81 457 VAL B C 1
ATOM 8351 O O . VAL B 1 457 ? 3.334 -47.25 -13.812 1 93.81 457 VAL B O 1
ATOM 8354 N N . THR B 1 458 ? 2.934 -48.906 -15.164 1 93.31 458 THR B N 1
ATOM 8355 C CA . THR B 1 458 ? 2.863 -49.875 -14.078 1 93.31 458 THR B CA 1
ATOM 8356 C C . THR B 1 458 ? 4.238 -50.094 -13.453 1 93.31 458 THR B C 1
ATOM 8358 O O . THR B 1 458 ? 4.34 -50.469 -12.281 1 93.31 458 THR B O 1
ATOM 8361 N N . SER B 1 459 ? 5.262 -49.812 -14.227 1 92.06 459 SER B N 1
ATOM 8362 C CA . SER B 1 459 ? 6.621 -49.969 -13.719 1 92.06 459 SER B CA 1
ATOM 8363 C C . SER B 1 459 ? 7.102 -48.688 -13.055 1 92.06 459 SER B C 1
ATOM 8365 O O . SER B 1 459 ? 8.156 -48.656 -12.414 1 92.06 459 SER B O 1
ATOM 8367 N N . SER B 1 460 ? 6.348 -47.688 -13.172 1 91.81 460 SER B N 1
ATOM 8368 C CA . SER B 1 460 ? 6.734 -46.375 -12.617 1 91.81 460 SER B CA 1
ATOM 8369 C C . SER B 1 460 ? 6.344 -46.281 -11.148 1 91.81 460 SER B C 1
ATOM 8371 O O . SER B 1 460 ? 5.914 -47.25 -10.539 1 91.81 460 SER B O 1
ATOM 8373 N N . VAL B 1 461 ? 6.473 -45.094 -10.578 1 89.38 461 VAL B N 1
ATOM 8374 C CA . VAL B 1 461 ? 6.223 -44.844 -9.172 1 89.38 461 VAL B CA 1
ATOM 8375 C C . VAL B 1 461 ? 4.723 -44.906 -8.891 1 89.38 461 VAL B C 1
ATOM 8377 O O . VAL B 1 461 ? 4.309 -45.094 -7.742 1 89.38 461 VAL B O 1
ATOM 8380 N N . PHE B 1 462 ? 3.883 -44.875 -9.922 1 91.31 462 PHE B N 1
ATOM 8381 C CA . PHE B 1 462 ? 2.436 -44.906 -9.75 1 91.31 462 PHE B CA 1
ATOM 8382 C C . PHE B 1 462 ? 1.885 -46.312 -9.867 1 91.31 462 PHE B C 1
ATOM 8384 O O . PHE B 1 462 ? 0.682 -46.531 -9.703 1 91.31 462 PHE B O 1
ATOM 8391 N N . GLY B 1 463 ? 2.723 -47.219 -10.164 1 89.75 463 GLY B N 1
ATOM 8392 C CA . GLY B 1 463 ? 2.314 -48.594 -10.375 1 89.75 463 GLY B CA 1
ATOM 8393 C C . GLY B 1 463 ? 1.693 -49.25 -9.148 1 89.75 463 GLY B C 1
ATOM 8394 O O . GLY B 1 463 ? 0.784 -50.062 -9.266 1 89.75 463 GLY B O 1
ATOM 8395 N N . ASN B 1 464 ? 2.191 -48.812 -8.008 1 89.88 464 ASN B N 1
ATOM 8396 C CA . ASN B 1 464 ? 1.72 -49.375 -6.762 1 89.88 464 ASN B CA 1
ATOM 8397 C C . ASN B 1 464 ? 0.277 -49 -6.465 1 89.88 464 ASN B C 1
ATOM 8399 O O . ASN B 1 464 ? -0.401 -49.625 -5.668 1 89.88 464 ASN B O 1
ATOM 8403 N N . ASP B 1 465 ? -0.198 -48 -7.105 1 92.19 465 ASP B N 1
ATOM 8404 C CA . ASP B 1 465 ? -1.554 -47.5 -6.875 1 92.19 465 ASP B CA 1
ATOM 8405 C C . ASP B 1 465 ? -2.557 -48.219 -7.777 1 92.19 465 ASP B C 1
ATOM 8407 O O . ASP B 1 465 ? -3.768 -48.125 -7.559 1 92.19 465 ASP B O 1
ATOM 8411 N N . LEU B 1 466 ? -2.02 -49 -8.75 1 93.88 466 LEU B N 1
ATOM 8412 C CA . LEU B 1 466 ? -2.889 -49.562 -9.781 1 93.88 466 LEU B CA 1
ATOM 8413 C C . LEU B 1 466 ? -2.859 -51.094 -9.758 1 93.88 466 LEU B C 1
ATOM 8415 O O . LEU B 1 466 ? -1.925 -51.688 -9.219 1 93.88 466 LEU B O 1
ATOM 8419 N N . ASP B 1 467 ? -3.945 -51.688 -10.242 1 94.75 467 ASP B N 1
ATOM 8420 C CA . ASP B 1 467 ? -4.047 -53.125 -10.516 1 94.75 467 ASP B CA 1
ATOM 8421 C C . ASP B 1 467 ? -3.961 -53.406 -12.016 1 94.75 467 ASP B C 1
ATOM 8423 O O . ASP B 1 467 ? -4.965 -53.312 -12.727 1 94.75 467 ASP B O 1
ATOM 8427 N N . PRO B 1 468 ? -2.787 -53.906 -12.43 1 93.75 468 PRO B N 1
ATOM 8428 C CA . PRO B 1 468 ? -2.514 -53.938 -13.867 1 93.75 468 PRO B CA 1
ATOM 8429 C C . PRO B 1 468 ? -3.525 -54.781 -14.641 1 93.75 468 PRO B C 1
ATOM 8431 O O . PRO B 1 468 ? -4.051 -54.344 -15.664 1 93.75 468 PRO B O 1
ATOM 8434 N N . PRO B 1 469 ? -3.889 -56.031 -14.195 1 94.31 469 PRO B N 1
ATOM 8435 C CA . PRO B 1 469 ? -4.852 -56.844 -14.969 1 94.31 469 PRO B CA 1
ATOM 8436 C C . PRO B 1 469 ? -6.223 -56.156 -15.055 1 94.31 469 PRO B C 1
ATOM 8438 O O . PRO B 1 469 ? -6.844 -56.156 -16.125 1 94.31 469 PRO B O 1
ATOM 8441 N N . LYS B 1 470 ? -6.629 -55.656 -13.984 1 94.94 470 LYS B N 1
ATOM 8442 C CA . LYS B 1 470 ? -7.918 -54.969 -13.977 1 94.94 470 LYS B CA 1
ATOM 8443 C C . LYS B 1 470 ? -7.883 -53.719 -14.836 1 94.94 470 LYS B C 1
ATOM 8445 O O . LYS B 1 470 ? -8.859 -53.406 -15.523 1 94.94 470 LYS B O 1
ATOM 8450 N N . LEU B 1 471 ? -6.832 -53 -14.75 1 95.69 471 LEU B N 1
ATOM 8451 C CA . LEU B 1 471 ? -6.66 -51.781 -15.539 1 95.69 471 LEU B CA 1
ATOM 8452 C C . LEU B 1 471 ? -6.699 -52.094 -17.031 1 95.69 471 LEU B C 1
ATOM 8454 O O . LEU B 1 471 ? -7.32 -51.375 -17.812 1 95.69 471 LEU B O 1
ATOM 8458 N N . ARG B 1 472 ? -6.055 -53.188 -17.438 1 94.81 472 ARG B N 1
ATOM 8459 C CA . ARG B 1 472 ? -6.043 -53.562 -18.844 1 94.81 472 ARG B CA 1
ATOM 8460 C C . ARG B 1 472 ? -7.453 -53.844 -19.359 1 94.81 472 ARG B C 1
ATOM 8462 O O . ARG B 1 472 ? -7.812 -53.438 -20.453 1 94.81 472 ARG B O 1
ATOM 8469 N N . ARG B 1 473 ? -8.203 -54.531 -18.531 1 94.56 473 ARG B N 1
ATOM 8470 C CA . ARG B 1 473 ? -9.586 -54.844 -18.891 1 94.56 473 ARG B CA 1
ATOM 8471 C C . ARG B 1 473 ? -10.414 -53.562 -19.016 1 94.56 473 ARG B C 1
ATOM 8473 O O . ARG B 1 473 ? -11.172 -53.406 -19.984 1 94.56 473 ARG B O 1
ATOM 8480 N N . HIS B 1 474 ? -10.227 -52.75 -18.078 1 95.31 474 HIS B N 1
ATOM 8481 C CA . HIS B 1 474 ? -11 -51.5 -18.078 1 95.31 474 HIS B CA 1
ATOM 8482 C C . HIS B 1 474 ? -10.641 -50.625 -19.266 1 95.31 474 HIS B C 1
ATOM 8484 O O . HIS B 1 474 ? -11.523 -50.062 -19.922 1 95.31 474 HIS B O 1
ATOM 8490 N N . LEU B 1 475 ? -9.391 -50.531 -19.562 1 95.5 475 LEU B N 1
ATOM 8491 C CA . LEU B 1 475 ? -8.914 -49.688 -20.641 1 95.5 475 LEU B CA 1
ATOM 8492 C C . LEU B 1 475 ? -9.375 -50.25 -22 1 95.5 475 LEU B C 1
ATOM 8494 O O . LEU B 1 475 ? -9.617 -49.469 -22.938 1 95.5 475 LEU B O 1
ATOM 8498 N N . SER B 1 476 ? -9.484 -51.5 -22.078 1 94.31 476 SER B N 1
ATOM 8499 C CA . SER B 1 476 ? -9.906 -52.094 -23.328 1 94.31 476 SER B CA 1
ATOM 8500 C C . SER B 1 476 ? -11.359 -51.75 -23.641 1 94.31 476 SER B C 1
ATOM 8502 O O . SER B 1 476 ? -11.781 -51.812 -24.797 1 94.31 476 SER B O 1
ATOM 8504 N N . MET B 1 477 ? -12.055 -51.406 -22.656 1 93.56 477 MET B N 1
ATOM 8505 C CA . MET B 1 477 ? -13.477 -51.094 -22.828 1 93.56 477 MET B CA 1
ATOM 8506 C C . MET B 1 477 ? -13.703 -49.594 -23.016 1 93.56 477 MET B C 1
ATOM 8508 O O . MET B 1 477 ? -14.82 -49.156 -23.281 1 93.56 477 MET B O 1
ATOM 8512 N N . LEU B 1 478 ? -12.695 -48.844 -22.875 1 93.62 478 LEU B N 1
ATOM 8513 C CA . LEU B 1 478 ? -12.797 -47.406 -22.844 1 93.62 478 LEU B CA 1
ATOM 8514 C C . LEU B 1 478 ? -13.344 -46.875 -24.172 1 93.62 478 LEU B C 1
ATOM 8516 O O . LEU B 1 478 ? -14.133 -45.938 -24.172 1 93.62 478 LEU B O 1
ATOM 8520 N N . PRO B 1 479 ? -12.977 -47.438 -25.312 1 93.25 479 PRO B N 1
ATOM 8521 C CA . PRO B 1 479 ? -13.523 -46.938 -26.578 1 93.25 479 PRO B CA 1
ATOM 8522 C C . PRO B 1 479 ? -15.047 -47.062 -26.656 1 93.25 479 PRO B C 1
ATOM 8524 O O . PRO B 1 479 ? -15.719 -46.156 -27.188 1 93.25 479 PRO B O 1
ATOM 8527 N N . ASP B 1 480 ? -15.531 -48.094 -26.125 1 91.88 480 ASP B N 1
ATOM 8528 C CA . ASP B 1 480 ? -16.969 -48.312 -26.141 1 91.88 480 ASP B CA 1
ATOM 8529 C C . ASP B 1 480 ? -17.703 -47.312 -25.25 1 91.88 480 ASP B C 1
ATOM 8531 O O . ASP B 1 480 ? -18.797 -46.875 -25.578 1 91.88 480 ASP B O 1
ATOM 8535 N N . ILE B 1 481 ? -17.062 -47.094 -24.156 1 91.12 481 ILE B N 1
ATOM 8536 C CA . ILE B 1 481 ? -17.641 -46.125 -23.219 1 91.12 481 ILE B CA 1
ATOM 8537 C C . ILE B 1 481 ? -17.703 -44.75 -23.859 1 91.12 481 ILE B C 1
ATOM 8539 O O . ILE B 1 481 ? -18.719 -44.062 -23.75 1 91.12 481 ILE B O 1
ATOM 8543 N N . ILE B 1 482 ? -16.703 -44.344 -24.516 1 91.88 482 ILE B N 1
ATOM 8544 C CA . ILE B 1 482 ? -16.609 -43 -25.125 1 91.88 482 ILE B CA 1
ATOM 8545 C C . ILE B 1 482 ? -17.594 -42.906 -26.281 1 91.88 482 ILE B C 1
ATOM 8547 O O . ILE B 1 482 ? -18.266 -41.875 -26.438 1 91.88 482 ILE B O 1
ATOM 8551 N N . GLU B 1 483 ? -17.688 -43.938 -27.031 1 91.5 483 GLU B N 1
ATOM 8552 C CA . GLU B 1 483 ? -18.625 -43.938 -28.156 1 91.5 483 GLU B CA 1
ATOM 8553 C C . GLU B 1 483 ? -20.062 -43.812 -27.672 1 91.5 483 GLU B C 1
ATOM 8555 O O . GLU B 1 483 ? -20.891 -43.156 -28.328 1 91.5 483 GLU B O 1
ATOM 8560 N N . GLN B 1 484 ? -20.344 -44.406 -26.594 1 89.69 484 GLN B N 1
ATOM 8561 C CA . GLN B 1 484 ? -21.688 -44.375 -26.031 1 89.69 484 GLN B CA 1
ATOM 8562 C C . GLN B 1 484 ? -21.984 -43 -25.422 1 89.69 484 GLN B C 1
ATOM 8564 O O . GLN B 1 484 ? -23.078 -42.469 -25.594 1 89.69 484 GLN B O 1
ATOM 8569 N N . ALA B 1 485 ? -21.031 -42.5 -24.688 1 89.81 485 ALA B N 1
ATOM 8570 C CA . ALA B 1 485 ? -21.234 -41.25 -23.953 1 89.81 485 ALA B CA 1
ATOM 8571 C C . ALA B 1 485 ? -21.109 -40.062 -24.875 1 89.81 485 ALA B C 1
ATOM 8573 O O . ALA B 1 485 ? -21.828 -39.062 -24.703 1 89.81 485 ALA B O 1
ATOM 8574 N N . LEU B 1 486 ? -20.156 -40.094 -25.844 1 91.88 486 LEU B N 1
ATOM 8575 C CA . LEU B 1 486 ? -19.891 -39 -26.75 1 91.88 486 LEU B CA 1
ATOM 8576 C C . LEU B 1 486 ? -19.844 -39.469 -28.203 1 91.88 486 LEU B C 1
ATOM 8578 O O . LEU B 1 486 ? -18.766 -39.5 -28.812 1 91.88 486 LEU B O 1
ATOM 8582 N N . PRO B 1 487 ? -20.938 -39.594 -28.812 1 89.38 487 PRO B N 1
ATOM 8583 C CA . PRO B 1 487 ? -20.969 -40.156 -30.156 1 89.38 487 PRO B CA 1
ATOM 8584 C C . PRO B 1 487 ? -20.406 -39.219 -31.203 1 89.38 487 PRO B C 1
ATOM 8586 O O . PRO B 1 487 ? -19.938 -39.656 -32.25 1 89.38 487 PRO B O 1
ATOM 8589 N N . GLU B 1 488 ? -20.375 -37.969 -30.844 1 89.94 488 GLU B N 1
ATOM 8590 C CA . GLU B 1 488 ? -19.953 -37 -31.812 1 89.94 488 GLU B CA 1
ATOM 8591 C C . GLU B 1 488 ? -18.438 -36.938 -31.922 1 89.94 488 GLU B C 1
ATOM 8593 O O . GLU B 1 488 ? -17.891 -36.438 -32.906 1 89.94 488 GLU B O 1
ATOM 8598 N N . VAL B 1 489 ? -17.797 -37.594 -30.953 1 88.31 489 VAL B N 1
ATOM 8599 C CA . VAL B 1 489 ? -16.328 -37.5 -30.922 1 88.31 489 VAL B CA 1
ATOM 8600 C C . VAL B 1 489 ? -15.734 -38.625 -31.766 1 88.31 489 VAL B C 1
ATOM 8602 O O . VAL B 1 489 ? -15.953 -39.812 -31.5 1 88.31 489 VAL B O 1
ATOM 8605 N N . LYS B 1 490 ? -15.078 -38.281 -32.812 1 87.44 490 LYS B N 1
ATOM 8606 C CA . LYS B 1 490 ? -14.461 -39.281 -33.688 1 87.44 490 LYS B CA 1
ATOM 8607 C C . LYS B 1 490 ? -13.062 -39.656 -33.188 1 87.44 490 LYS B C 1
ATOM 8609 O O . LYS B 1 490 ? -12.68 -40.812 -33.25 1 87.44 490 LYS B O 1
ATOM 8614 N N . LYS B 1 491 ? -12.281 -38.656 -32.719 1 91.25 491 LYS B N 1
ATOM 8615 C CA . LYS B 1 491 ? -10.945 -38.906 -32.188 1 91.25 491 LYS B CA 1
ATOM 8616 C C . LYS B 1 491 ? -10.742 -38.156 -30.859 1 91.25 491 LYS B C 1
ATOM 8618 O O . LYS B 1 491 ? -11.039 -36.938 -30.781 1 91.25 491 LYS B O 1
ATOM 8623 N N . VAL B 1 492 ? -10.32 -38.969 -29.922 1 91.44 492 VAL B N 1
ATOM 8624 C CA . VAL B 1 492 ? -10.102 -38.344 -28.609 1 91.44 492 VAL B CA 1
ATOM 8625 C C . VAL B 1 492 ? -8.703 -37.75 -28.547 1 91.44 492 VAL B C 1
ATOM 8627 O O . VAL B 1 492 ? -7.707 -38.438 -28.703 1 91.44 492 VAL B O 1
ATOM 8630 N N . THR B 1 493 ? -8.633 -36.438 -28.312 1 86.62 493 THR B N 1
ATOM 8631 C CA . THR B 1 493 ? -7.344 -35.781 -28.297 1 86.62 493 THR B CA 1
ATOM 8632 C C . THR B 1 493 ? -7.059 -35.156 -26.938 1 86.62 493 THR B C 1
ATOM 8634 O O . THR B 1 493 ? -5.957 -34.656 -26.688 1 86.62 493 THR B O 1
ATOM 8637 N N . SER B 1 494 ? -8.055 -35.219 -26.125 1 88.5 494 SER B N 1
ATOM 8638 C CA . SER B 1 494 ? -7.863 -34.562 -24.844 1 88.5 494 SER B CA 1
ATOM 8639 C C . SER B 1 494 ? -8.352 -35.469 -23.688 1 88.5 494 SER B C 1
ATOM 8641 O O . SER B 1 494 ? -9.32 -36.219 -23.844 1 88.5 494 SER B O 1
ATOM 8643 N N . ILE B 1 495 ? -7.645 -35.344 -22.594 1 90.62 495 ILE B N 1
ATOM 8644 C CA . ILE B 1 495 ? -8.016 -36.094 -21.406 1 90.62 495 ILE B CA 1
ATOM 8645 C C . ILE B 1 495 ? -9.367 -35.625 -20.875 1 90.62 495 ILE B C 1
ATOM 8647 O O . ILE B 1 495 ? -10.133 -36.406 -20.312 1 90.62 495 ILE B O 1
ATOM 8651 N N . ARG B 1 496 ? -9.641 -34.375 -21.094 1 87.38 496 ARG B N 1
ATOM 8652 C CA . ARG B 1 496 ? -10.898 -33.781 -20.656 1 87.38 496 ARG B CA 1
ATOM 8653 C C . ARG B 1 496 ? -12.086 -34.5 -21.297 1 87.38 496 ARG B C 1
ATOM 8655 O O . ARG B 1 496 ? -13.141 -34.656 -20.672 1 87.38 496 ARG B O 1
ATOM 8662 N N . THR B 1 497 ? -11.93 -34.875 -22.5 1 89.88 497 THR B N 1
ATOM 8663 C CA . THR B 1 497 ? -12.977 -35.625 -23.188 1 89.88 497 THR B CA 1
ATOM 8664 C C . THR B 1 497 ? -13.234 -36.969 -22.5 1 89.88 497 THR B C 1
ATOM 8666 O O . THR B 1 497 ? -14.383 -37.406 -22.375 1 89.88 497 THR B O 1
ATOM 8669 N N . ILE B 1 498 ? -12.188 -37.594 -22.078 1 92.5 498 ILE B N 1
ATOM 8670 C CA . ILE B 1 498 ? -12.312 -38.844 -21.375 1 92.5 498 ILE B CA 1
ATOM 8671 C C . ILE B 1 498 ? -13.016 -38.656 -20.047 1 92.5 498 ILE B C 1
ATOM 8673 O O . ILE B 1 498 ? -13.898 -39.406 -19.672 1 92.5 498 ILE B O 1
ATOM 8677 N N . CYS B 1 499 ? -12.625 -37.594 -19.375 1 91.75 499 CYS B N 1
ATOM 8678 C CA . CYS B 1 499 ? -13.242 -37.25 -18.094 1 91.75 499 CYS B CA 1
ATOM 8679 C C . CYS B 1 499 ? -14.734 -37 -18.266 1 91.75 499 CYS B C 1
ATOM 8681 O O . CYS B 1 499 ? -15.539 -37.438 -17.438 1 91.75 499 CYS B O 1
ATOM 8683 N N . SER B 1 500 ? -15.07 -36.312 -19.312 1 90.81 500 SER B N 1
ATOM 8684 C CA . SER B 1 500 ? -16.469 -36.031 -19.562 1 90.81 500 SER B CA 1
ATOM 8685 C C . SER B 1 500 ? -17.281 -37.281 -19.828 1 90.81 500 SER B C 1
ATOM 8687 O O . SER B 1 500 ? -18.469 -37.344 -19.484 1 90.81 500 SER B O 1
ATOM 8689 N N . ALA B 1 501 ? -16.672 -38.25 -20.391 1 90.12 501 ALA B N 1
ATOM 8690 C CA . ALA B 1 501 ? -17.344 -39.5 -20.688 1 90.12 501 ALA B CA 1
ATOM 8691 C C . ALA B 1 501 ? -17.484 -40.375 -19.453 1 90.12 501 ALA B C 1
ATOM 8693 O O . ALA B 1 501 ? -18.438 -41.156 -19.328 1 90.12 501 ALA B O 1
ATOM 8694 N N . MET B 1 502 ? -16.594 -40.219 -18.578 1 89.94 502 MET B N 1
ATOM 8695 C CA . MET B 1 502 ? -16.531 -41.094 -17.422 1 89.94 502 MET B CA 1
ATOM 8696 C C . MET B 1 502 ? -17.188 -40.469 -16.203 1 89.94 502 MET B C 1
ATOM 8698 O O . MET B 1 502 ? -17.094 -40.969 -15.086 1 89.94 502 MET B O 1
ATOM 8702 N N . THR B 1 503 ? -17.906 -39.375 -16.328 1 82.12 503 THR B N 1
ATOM 8703 C CA . THR B 1 503 ? -18.406 -38.594 -15.203 1 82.12 503 THR B CA 1
ATOM 8704 C C . THR B 1 503 ? -19.562 -39.312 -14.523 1 82.12 503 THR B C 1
ATOM 8706 O O . THR B 1 503 ? -19.875 -39.031 -13.359 1 82.12 503 THR B O 1
ATOM 8709 N N . THR B 1 504 ? -20.188 -40.25 -15.094 1 82 504 THR B N 1
ATOM 8710 C CA . THR B 1 504 ? -21.344 -40.906 -14.469 1 82 504 THR B CA 1
ATOM 8711 C C . THR B 1 504 ? -20.906 -41.812 -13.328 1 82 504 THR B C 1
ATOM 8713 O O . THR B 1 504 ? -19.859 -42.469 -13.414 1 82 504 THR B O 1
ATOM 8716 N N . ALA B 1 505 ? -21.688 -41.844 -12.305 1 80.12 505 ALA B N 1
ATOM 8717 C CA . ALA B 1 505 ? -21.406 -42.656 -11.117 1 80.12 505 ALA B CA 1
ATOM 8718 C C . ALA B 1 505 ? -21.25 -44.125 -11.484 1 80.12 505 ALA B C 1
ATOM 8720 O O . ALA B 1 505 ? -20.438 -44.844 -10.891 1 80.12 505 ALA B O 1
ATOM 8721 N N . SER B 1 506 ? -21.984 -44.531 -12.383 1 82.06 506 SER B N 1
ATOM 8722 C CA . SER B 1 506 ? -21.953 -45.906 -12.797 1 82.06 506 SER B CA 1
ATOM 8723 C C . SER B 1 506 ? -20.609 -46.281 -13.438 1 82.06 506 SER B C 1
ATOM 8725 O O . SER B 1 506 ? -20.031 -47.312 -13.141 1 82.06 506 SER B O 1
ATOM 8727 N N . HIS B 1 507 ? -20.141 -45.406 -14.227 1 86 507 HIS B N 1
ATOM 8728 C CA . HIS B 1 507 ? -18.859 -45.656 -14.883 1 86 507 HIS B CA 1
ATOM 8729 C C . HIS B 1 507 ? -17.719 -45.656 -13.875 1 86 507 HIS B C 1
ATOM 8731 O O . HIS B 1 507 ? -16.797 -46.469 -13.961 1 86 507 HIS B O 1
ATOM 8737 N N . ARG B 1 508 ? -17.781 -44.812 -12.898 1 84.81 508 ARG B N 1
ATOM 8738 C CA . ARG B 1 508 ? -16.703 -44.719 -11.906 1 84.81 508 ARG B CA 1
ATOM 8739 C C . ARG B 1 508 ? -16.641 -45.938 -11.023 1 84.81 508 ARG B C 1
ATOM 8741 O O . ARG B 1 508 ? -15.547 -46.406 -10.656 1 84.81 508 ARG B O 1
ATOM 8748 N N . SER B 1 509 ? -17.812 -46.469 -10.758 1 87.31 509 SER B N 1
ATOM 8749 C CA . SER B 1 509 ? -17.859 -47.625 -9.898 1 87.31 509 SER B CA 1
ATOM 8750 C C . SER B 1 509 ? -17.484 -48.906 -10.664 1 87.31 509 SER B C 1
ATOM 8752 O O . SER B 1 509 ? -16.969 -49.844 -10.078 1 87.31 509 SER B O 1
ATOM 8754 N N . THR B 1 510 ? -17.766 -48.906 -11.906 1 88.62 510 THR B N 1
ATOM 8755 C CA . THR B 1 510 ? -17.5 -50.062 -12.734 1 88.62 510 THR B CA 1
ATOM 8756 C C . THR B 1 510 ? -16.047 -50.062 -13.211 1 88.62 510 THR B C 1
ATOM 8758 O O . THR B 1 510 ? -15.398 -51.125 -13.227 1 88.62 510 THR B O 1
ATOM 8761 N N . PHE B 1 511 ? -15.594 -48.906 -13.609 1 92.25 511 PHE B N 1
ATOM 8762 C CA . PHE B 1 511 ? -14.242 -48.781 -14.133 1 92.25 511 PHE B CA 1
ATOM 8763 C C . PHE B 1 511 ? -13.328 -48.094 -13.125 1 92.25 511 PHE B C 1
ATOM 8765 O O . PHE B 1 511 ? -12.773 -47.031 -13.414 1 92.25 511 PHE B O 1
ATOM 8772 N N . THR B 1 512 ? -13.078 -48.719 -12.062 1 91.5 512 THR B N 1
ATOM 8773 C CA . THR B 1 512 ? -12.406 -48.156 -10.891 1 91.5 512 THR B CA 1
ATOM 8774 C C . THR B 1 512 ? -10.945 -47.844 -11.195 1 91.5 512 THR B C 1
ATOM 8776 O O . THR B 1 512 ? -10.406 -46.844 -10.719 1 91.5 512 THR B O 1
ATOM 8779 N N . GLN B 1 513 ? -10.344 -48.688 -12.023 1 93.69 513 GLN B N 1
ATOM 8780 C CA . GLN B 1 513 ? -8.922 -48.5 -12.297 1 93.69 513 GLN B CA 1
ATOM 8781 C C . GLN B 1 513 ? -8.695 -47.344 -13.266 1 93.69 513 GLN B C 1
ATOM 8783 O O . GLN B 1 513 ? -7.727 -46.594 -13.125 1 93.69 513 GLN B O 1
ATOM 8788 N N . THR B 1 514 ? -9.523 -47.25 -14.227 1 93.94 514 THR B N 1
ATOM 8789 C CA . THR B 1 514 ? -9.445 -46.094 -15.125 1 93.94 514 THR B CA 1
ATOM 8790 C C . THR B 1 514 ? -9.711 -44.812 -14.375 1 93.94 514 THR B C 1
ATOM 8792 O O . THR B 1 514 ? -9.055 -43.781 -14.617 1 93.94 514 THR B O 1
ATOM 8795 N N . HIS B 1 515 ? -10.688 -44.875 -13.508 1 92.88 515 HIS B N 1
ATOM 8796 C CA . HIS B 1 515 ? -11.008 -43.75 -12.656 1 92.88 515 HIS B CA 1
ATOM 8797 C C . HIS B 1 515 ? -9.805 -43.312 -11.812 1 92.88 515 HIS B C 1
ATOM 8799 O O . HIS B 1 515 ? -9.477 -42.125 -11.734 1 92.88 515 HIS B O 1
ATOM 8805 N N . LYS B 1 516 ? -9.211 -44.25 -11.258 1 92.88 516 LYS B N 1
ATOM 8806 C CA . LYS B 1 516 ? -8.039 -44 -10.422 1 92.88 516 LYS B CA 1
ATOM 8807 C C . LYS B 1 516 ? -6.898 -43.406 -11.25 1 92.88 516 LYS B C 1
ATOM 8809 O O . LYS B 1 516 ? -6.203 -42.5 -10.797 1 92.88 516 LYS B O 1
ATOM 8814 N N . LEU B 1 517 ? -6.688 -43.938 -12.406 1 94.5 517 LEU B N 1
ATOM 8815 C CA . LEU B 1 517 ? -5.629 -43.469 -13.289 1 94.5 517 LEU B CA 1
ATOM 8816 C C . LEU B 1 517 ? -5.852 -42.031 -13.688 1 94.5 517 LEU B C 1
ATOM 8818 O O . LEU B 1 517 ? -4.91 -41.219 -13.703 1 94.5 517 LEU B O 1
ATOM 8822 N N . LEU B 1 518 ? -7.066 -41.688 -13.984 1 93.44 518 LEU B N 1
ATOM 8823 C CA . LEU B 1 518 ? -7.41 -40.312 -14.344 1 93.44 518 LEU B CA 1
ATOM 8824 C C . LEU B 1 518 ? -7.148 -39.375 -13.188 1 93.44 518 LEU B C 1
ATOM 8826 O O . LEU B 1 518 ? -6.602 -38.281 -13.383 1 93.44 518 LEU B O 1
ATOM 8830 N N . ARG B 1 519 ? -7.488 -39.75 -12.047 1 93.06 519 ARG B N 1
ATOM 8831 C CA . ARG B 1 519 ? -7.285 -38.906 -10.867 1 93.06 519 ARG B CA 1
ATOM 8832 C C . ARG B 1 519 ? -5.801 -38.688 -10.586 1 93.06 519 ARG B C 1
ATOM 8834 O O . ARG B 1 519 ? -5.375 -37.594 -10.227 1 93.06 519 ARG B O 1
ATOM 8841 N N . LEU B 1 520 ? -5.051 -39.781 -10.734 1 93.75 520 LEU B N 1
ATOM 8842 C CA . LEU B 1 520 ? -3.607 -39.688 -10.523 1 93.75 520 LEU B CA 1
ATOM 8843 C C . LEU B 1 520 ? -2.98 -38.688 -11.508 1 93.75 520 LEU B C 1
ATOM 8845 O O . LEU B 1 520 ? -2.172 -37.844 -11.117 1 93.75 520 LEU B O 1
ATOM 8849 N N . TYR B 1 521 ? -3.406 -38.812 -12.742 1 93.25 521 TYR B N 1
ATOM 8850 C CA . TYR B 1 521 ? -2.9 -37.938 -13.789 1 93.25 521 TYR B CA 1
ATOM 8851 C C . TYR B 1 521 ? -3.205 -36.469 -13.469 1 93.25 521 TYR B C 1
ATOM 8853 O O . TYR B 1 521 ? -2.324 -35.625 -13.562 1 93.25 521 TYR B O 1
ATOM 8861 N N . LEU B 1 522 ? -4.406 -36.188 -13.023 1 92.81 522 LEU B N 1
ATOM 8862 C CA . LEU B 1 522 ? -4.867 -34.812 -12.812 1 92.81 522 LEU B CA 1
ATOM 8863 C C . LEU B 1 522 ? -4.316 -34.25 -11.516 1 92.81 522 LEU B C 1
ATOM 8865 O O . LEU B 1 522 ? -4.32 -33.031 -11.312 1 92.81 522 LEU B O 1
ATOM 8869 N N . THR B 1 523 ? -3.889 -35.031 -10.609 1 93.81 523 THR B N 1
ATOM 8870 C CA . THR B 1 523 ? -3.422 -34.594 -9.297 1 93.81 523 THR B CA 1
ATOM 8871 C C . THR B 1 523 ? -2.025 -34 -9.391 1 93.81 523 THR B C 1
ATOM 8873 O O . THR B 1 523 ? -1.654 -33.156 -8.57 1 93.81 523 THR B O 1
ATOM 8876 N N . VAL B 1 524 ? -1.252 -34.406 -10.367 1 91.81 524 VAL B N 1
ATOM 8877 C CA . VAL B 1 524 ? 0.112 -33.906 -10.5 1 91.81 524 VAL B CA 1
ATOM 8878 C C . VAL B 1 524 ? 0.085 -32.438 -10.969 1 91.81 524 VAL B C 1
ATOM 8880 O O . VAL B 1 524 ? -0.434 -32.156 -12.055 1 91.81 524 VAL B O 1
ATOM 8883 N N . PRO B 1 525 ? 0.636 -31.531 -10.156 1 90.56 525 PRO B N 1
ATOM 8884 C CA . PRO B 1 525 ? 0.609 -30.125 -10.523 1 90.56 525 PRO B CA 1
ATOM 8885 C C . PRO B 1 525 ? 1.713 -29.75 -11.508 1 90.56 525 PRO B C 1
ATOM 8887 O O . PRO B 1 525 ? 2.824 -30.266 -11.43 1 90.56 525 PRO B O 1
ATOM 8890 N N . ILE B 1 526 ? 1.391 -28.859 -12.391 1 87.38 526 ILE B N 1
ATOM 8891 C CA . ILE B 1 526 ? 2.375 -28.406 -13.375 1 87.38 526 ILE B CA 1
ATOM 8892 C C . ILE B 1 526 ? 2.846 -27 -13.031 1 87.38 526 ILE B C 1
ATOM 8894 O O . ILE B 1 526 ? 3.924 -26.578 -13.453 1 87.38 526 ILE B O 1
ATOM 8898 N N . THR B 1 527 ? 2.018 -26.328 -12.281 1 85.38 527 THR B N 1
ATOM 8899 C CA . THR B 1 527 ? 2.355 -24.938 -11.961 1 85.38 527 THR B CA 1
ATOM 8900 C C . THR B 1 527 ? 2.117 -24.656 -10.477 1 85.38 527 THR B C 1
ATOM 8902 O O . THR B 1 527 ? 1.402 -25.406 -9.805 1 85.38 527 THR B O 1
ATOM 8905 N N . SER B 1 528 ? 2.826 -23.625 -9.969 1 83.5 528 SER B N 1
ATOM 8906 C CA . SER B 1 528 ? 2.646 -23.188 -8.594 1 83.5 528 SER B CA 1
ATOM 8907 C C . SER B 1 528 ? 1.962 -21.828 -8.539 1 83.5 528 SER B C 1
ATOM 8909 O O . SER B 1 528 ? 2.215 -21.031 -7.633 1 83.5 528 SER B O 1
ATOM 8911 N N . ALA B 1 529 ? 1.142 -21.469 -9.477 1 81.56 529 ALA B N 1
ATOM 8912 C CA . ALA B 1 529 ? 0.502 -20.172 -9.609 1 81.56 529 ALA B CA 1
ATOM 8913 C C . ALA B 1 529 ? -0.416 -19.875 -8.422 1 81.56 529 ALA B C 1
ATOM 8915 O O . ALA B 1 529 ? -0.614 -18.719 -8.047 1 81.56 529 ALA B O 1
ATOM 8916 N N . THR B 1 530 ? -0.93 -20.938 -7.855 1 82.44 530 THR B N 1
ATOM 8917 C CA . THR B 1 530 ? -1.828 -20.781 -6.719 1 82.44 530 THR B CA 1
ATOM 8918 C C . THR B 1 530 ? -1.102 -20.125 -5.543 1 82.44 530 THR B C 1
ATOM 8920 O O . THR B 1 530 ? -1.667 -19.281 -4.844 1 82.44 530 THR B O 1
ATOM 8923 N N . SER B 1 531 ? 0.088 -20.531 -5.363 1 81.62 531 SER B N 1
ATOM 8924 C CA . SER B 1 531 ? 0.876 -19.938 -4.293 1 81.62 531 SER B CA 1
ATOM 8925 C C . SER B 1 531 ? 1.125 -18.453 -4.547 1 81.62 531 SER B C 1
ATOM 8927 O O . SER B 1 531 ? 1.091 -17.641 -3.619 1 81.62 531 SER B O 1
ATOM 8929 N N . GLU B 1 532 ? 1.358 -18.094 -5.738 1 78.25 532 GLU B N 1
ATOM 8930 C CA . GLU B 1 532 ? 1.566 -16.688 -6.094 1 78.25 532 GLU B CA 1
ATOM 8931 C C . GLU B 1 532 ? 0.317 -15.859 -5.816 1 78.25 532 GLU B C 1
ATOM 8933 O O . GLU B 1 532 ? 0.413 -14.719 -5.375 1 78.25 532 GLU B O 1
ATOM 8938 N N . ARG B 1 533 ? -0.755 -16.484 -6.086 1 79.44 533 ARG B N 1
ATOM 8939 C CA . ARG B 1 533 ? -2.016 -15.797 -5.824 1 79.44 533 ARG B CA 1
ATOM 8940 C C . ARG B 1 533 ? -2.232 -15.602 -4.328 1 79.44 533 ARG B C 1
ATOM 8942 O O . ARG B 1 533 ? -2.756 -14.57 -3.898 1 79.44 533 ARG B O 1
ATOM 8949 N N . ALA B 1 534 ? -1.843 -16.578 -3.666 1 81.5 534 ALA B N 1
ATOM 8950 C CA . ALA B 1 534 ? -1.952 -16.469 -2.213 1 81.5 534 ALA B CA 1
ATOM 8951 C C . ALA B 1 534 ? -1.077 -15.344 -1.676 1 81.5 534 ALA B C 1
ATOM 8953 O O . ALA B 1 534 ? -1.5 -14.586 -0.8 1 81.5 534 ALA B O 1
ATOM 8954 N N . PHE B 1 535 ? 0.049 -15.195 -2.217 1 79.94 535 PHE B N 1
ATOM 8955 C CA . PHE B 1 535 ? 0.95 -14.133 -1.776 1 79.94 535 PHE B CA 1
ATOM 8956 C C . PHE B 1 535 ? 0.408 -12.766 -2.168 1 79.94 535 PHE B C 1
ATOM 8958 O O . PHE B 1 535 ? 0.596 -11.789 -1.443 1 79.94 535 PHE B O 1
ATOM 8965 N N . SER B 1 536 ? -0.178 -12.719 -3.307 1 76.88 536 SER B N 1
ATOM 8966 C CA . SER B 1 536 ? -0.819 -11.469 -3.693 1 76.88 536 SER B CA 1
ATOM 8967 C C . SER B 1 536 ? -1.881 -11.055 -2.682 1 76.88 536 SER B C 1
ATOM 8969 O O . SER B 1 536 ? -1.997 -9.875 -2.342 1 76.88 536 SER B O 1
ATOM 8971 N N . SER B 1 537 ? -2.602 -12.023 -2.248 1 77.44 537 SER B N 1
ATOM 8972 C CA . SER B 1 537 ? -3.602 -11.773 -1.217 1 77.44 537 SER B CA 1
ATOM 8973 C C . SER B 1 537 ? -2.953 -11.32 0.086 1 77.44 537 SER B C 1
ATOM 8975 O O . SER B 1 537 ? -3.463 -10.422 0.762 1 77.44 537 SER B O 1
ATOM 8977 N N . LEU B 1 538 ? -1.864 -11.984 0.374 1 75.62 538 LEU B N 1
ATOM 8978 C CA . LEU B 1 538 ? -1.124 -11.625 1.579 1 75.62 538 LEU B CA 1
ATOM 8979 C C . LEU B 1 538 ? -0.681 -10.172 1.532 1 75.62 538 LEU B C 1
ATOM 8981 O O . LEU B 1 538 ? -0.825 -9.438 2.516 1 75.62 538 LEU B O 1
ATOM 8985 N N . LYS B 1 539 ? -0.19 -9.812 0.456 1 74.06 539 LYS B N 1
ATOM 8986 C CA . LYS B 1 539 ? 0.291 -8.445 0.292 1 74.06 539 LYS B CA 1
ATOM 8987 C C . LYS B 1 539 ? -0.842 -7.441 0.476 1 74.06 539 LYS B C 1
ATOM 8989 O O . LYS B 1 539 ? -0.665 -6.41 1.128 1 74.06 539 LYS B O 1
ATOM 8994 N N . ARG B 1 540 ? -1.9 -7.777 -0.006 1 72.44 540 ARG B N 1
ATOM 8995 C CA . ARG B 1 540 ? -3.064 -6.906 0.116 1 72.44 540 ARG B CA 1
ATOM 8996 C C . ARG B 1 540 ? -3.514 -6.793 1.568 1 72.44 540 ARG B C 1
ATOM 8998 O O . ARG B 1 540 ? -3.861 -5.703 2.031 1 72.44 540 ARG B O 1
ATOM 9005 N N . LEU B 1 541 ? -3.461 -7.914 2.207 1 74.81 541 LEU B N 1
ATOM 9006 C CA . LEU B 1 541 ? -3.904 -7.953 3.596 1 74.81 541 LEU B CA 1
ATOM 9007 C C . LEU B 1 541 ? -2.953 -7.172 4.492 1 74.81 541 LEU B C 1
ATOM 9009 O O . LEU B 1 541 ? -3.391 -6.465 5.406 1 74.81 541 LEU B O 1
ATOM 9013 N N . LEU B 1 542 ? -1.699 -7.273 4.215 1 72.19 542 LEU B N 1
ATOM 9014 C CA . LEU B 1 542 ? -0.711 -6.617 5.066 1 72.19 542 LEU B CA 1
ATOM 9015 C C . LEU B 1 542 ? -0.651 -5.121 4.773 1 72.19 542 LEU B C 1
ATOM 9017 O O . LEU B 1 542 ? -0.292 -4.328 5.648 1 72.19 542 LEU B O 1
ATOM 9021 N N . THR B 1 543 ? -0.898 -4.758 3.533 1 63.09 543 THR B N 1
ATOM 9022 C CA . THR B 1 543 ? -0.947 -3.338 3.209 1 63.09 543 THR B CA 1
ATOM 9023 C C . THR B 1 543 ? -2.137 -2.666 3.891 1 63.09 543 THR B C 1
ATOM 9025 O O . THR B 1 543 ? -2.029 -1.533 4.363 1 63.09 543 THR B O 1
ATOM 9028 N N . TYR B 1 544 ? -3.129 -3.418 3.842 1 53.59 544 TYR B N 1
ATOM 9029 C CA . TYR B 1 544 ? -4.352 -2.871 4.422 1 53.59 544 TYR B CA 1
ATOM 9030 C C . TYR B 1 544 ? -4.312 -2.943 5.945 1 53.59 544 TYR B C 1
ATOM 9032 O O . TYR B 1 544 ? -4.711 -1.998 6.629 1 53.59 544 TYR B O 1
ATOM 9040 N N . LEU B 1 545 ? -3.719 -4.285 6.305 1 54.09 545 LEU B N 1
ATOM 9041 C CA . LEU B 1 545 ? -3.73 -4.543 7.738 1 54.09 545 LEU B CA 1
ATOM 9042 C C . LEU B 1 545 ? -2.375 -4.219 8.359 1 54.09 545 LEU B C 1
ATOM 9044 O O . LEU B 1 545 ? -1.345 -4.293 7.688 1 54.09 545 LEU B O 1
ATOM 9048 N N . ARG B 1 546 ? -2.295 -3.352 9.289 1 53.19 546 ARG B N 1
ATOM 9049 C CA . ARG B 1 546 ? -1.047 -2.986 9.945 1 53.19 546 ARG B CA 1
ATOM 9050 C C . ARG B 1 546 ? -0.151 -4.203 10.133 1 53.19 546 ARG B C 1
ATOM 9052 O O . ARG B 1 546 ? -0.641 -5.316 10.344 1 53.19 546 ARG B O 1
ATOM 9059 N N . SER B 1 547 ? 1.053 -4.336 9.586 1 51.38 547 SER B N 1
ATOM 9060 C CA . SER B 1 547 ? 2.145 -5.305 9.641 1 51.38 547 SER B CA 1
ATOM 9061 C C . SER B 1 547 ? 2.318 -5.855 11.055 1 51.38 547 SER B C 1
ATOM 9063 O O . SER B 1 547 ? 3.203 -6.676 11.305 1 51.38 547 SER B O 1
ATOM 9065 N N . THR B 1 548 ? 1.325 -5.59 12 1 53.81 548 THR B N 1
ATOM 9066 C CA . THR B 1 548 ? 1.581 -5.969 13.391 1 53.81 548 THR B CA 1
ATOM 9067 C C . THR B 1 548 ? 0.8 -7.227 13.758 1 53.81 548 THR B C 1
ATOM 9069 O O . THR B 1 548 ? 0.81 -7.652 14.914 1 53.81 548 THR B O 1
ATOM 9072 N N . MET B 1 549 ? 0.176 -7.812 12.859 1 61.25 549 MET B N 1
ATOM 9073 C CA . MET B 1 549 ? -0.667 -8.953 13.211 1 61.25 549 MET B CA 1
ATOM 9074 C C . MET B 1 549 ? 0.182 -10.188 13.508 1 61.25 549 MET B C 1
ATOM 9076 O O . MET B 1 549 ? 1.238 -10.383 12.906 1 61.25 549 MET B O 1
ATOM 9080 N N . THR B 1 550 ? -0.26 -10.938 14.5 1 69.94 550 THR B N 1
ATOM 9081 C CA . THR B 1 550 ? 0.369 -12.227 14.789 1 69.94 550 THR B CA 1
ATOM 9082 C C . THR B 1 550 ? 0.215 -13.18 13.609 1 69.94 550 THR B C 1
ATOM 9084 O O . THR B 1 550 ? -0.659 -12.984 12.758 1 69.94 550 THR B O 1
ATOM 9087 N N . GLU B 1 551 ? 1.039 -14.125 13.516 1 78.06 551 GLU B N 1
ATOM 9088 C CA . GLU B 1 551 ? 1.043 -15.102 12.43 1 78.06 551 GLU B CA 1
ATOM 9089 C C . GLU B 1 551 ? -0.289 -15.836 12.344 1 78.06 551 GLU B C 1
ATOM 9091 O O . GLU B 1 551 ? -0.821 -16.047 11.25 1 78.06 551 GLU B O 1
ATOM 9096 N N . GLN B 1 552 ? -0.812 -16.172 13.508 1 80.5 552 GLN B N 1
ATOM 9097 C CA . GLN B 1 552 ? -2.057 -16.938 13.516 1 80.5 552 GLN B CA 1
ATOM 9098 C C . GLN B 1 552 ? -3.219 -16.094 12.984 1 80.5 552 GLN B C 1
ATOM 9100 O O . GLN B 1 552 ? -4.02 -16.578 12.18 1 80.5 552 GLN B O 1
ATOM 9105 N N . ARG B 1 553 ? -3.295 -14.93 13.445 1 84.5 553 ARG B N 1
ATOM 9106 C CA . ARG B 1 553 ? -4.352 -14.039 12.984 1 84.5 553 ARG B CA 1
ATOM 9107 C C . ARG B 1 553 ? -4.234 -13.781 11.484 1 84.5 553 ARG B C 1
ATOM 9109 O O . ARG B 1 553 ? -5.234 -13.805 10.766 1 84.5 553 ARG B O 1
ATOM 9116 N N . LEU B 1 554 ? -3.02 -13.602 11.109 1 85.25 554 LEU B N 1
ATOM 9117 C CA . LEU B 1 554 ? -2.771 -13.359 9.695 1 85.25 554 LEU B CA 1
ATOM 9118 C C . LEU B 1 554 ? -3.215 -14.555 8.859 1 85.25 554 LEU B C 1
ATOM 9120 O O . LEU B 1 554 ? -3.822 -14.391 7.797 1 85.25 554 LEU B O 1
ATOM 9124 N N . ASN B 1 555 ? -2.922 -15.703 9.305 1 88.75 555 ASN B N 1
ATOM 9125 C CA . ASN B 1 555 ? -3.305 -16.922 8.594 1 88.75 555 ASN B CA 1
ATOM 9126 C C . ASN B 1 555 ? -4.82 -17.062 8.5 1 88.75 555 ASN B C 1
ATOM 9128 O O . ASN B 1 555 ? -5.352 -17.422 7.445 1 88.75 555 ASN B O 1
ATOM 9132 N N . ASN B 1 556 ? -5.438 -16.797 9.625 1 91.31 556 ASN B N 1
ATOM 9133 C CA . ASN B 1 556 ? -6.895 -16.875 9.633 1 91.31 556 ASN B CA 1
ATOM 9134 C C . ASN B 1 556 ? -7.52 -15.875 8.672 1 91.31 556 ASN B C 1
ATOM 9136 O O . ASN B 1 556 ? -8.461 -16.203 7.945 1 91.31 556 ASN B O 1
ATOM 9140 N N . CYS B 1 557 ? -7.016 -14.688 8.695 1 90.75 557 CYS B N 1
ATOM 9141 C CA . CYS B 1 557 ? -7.508 -13.664 7.781 1 90.75 557 CYS B CA 1
ATOM 9142 C C . CYS B 1 557 ? -7.289 -14.07 6.332 1 90.75 557 CYS B C 1
ATOM 9144 O O . CYS B 1 557 ? -8.164 -13.883 5.488 1 90.75 557 CYS B O 1
ATOM 9146 N N . MET B 1 558 ? -6.18 -14.648 6.043 1 89.88 558 MET B N 1
ATOM 9147 C CA . MET B 1 558 ? -5.852 -15.078 4.688 1 89.88 558 MET B CA 1
ATOM 9148 C C . MET B 1 558 ? -6.793 -16.188 4.227 1 89.88 558 MET B C 1
ATOM 9150 O O . MET B 1 558 ? -7.285 -16.156 3.096 1 89.88 558 MET B O 1
ATOM 9154 N N . LEU B 1 559 ? -6.992 -17.156 5.09 1 93.62 559 LEU B N 1
ATOM 9155 C CA . LEU B 1 559 ? -7.871 -18.266 4.75 1 93.62 559 LEU B CA 1
ATOM 9156 C C . LEU B 1 559 ? -9.273 -17.766 4.41 1 93.62 559 LEU B C 1
ATOM 9158 O O . LEU B 1 559 ? -9.867 -18.203 3.422 1 93.62 559 LEU B O 1
ATOM 9162 N N . MET B 1 560 ? -9.719 -16.812 5.238 1 94.75 560 MET B N 1
ATOM 9163 C CA . MET B 1 560 ? -11.055 -16.25 5.027 1 94.75 560 MET B CA 1
ATOM 9164 C C . MET B 1 560 ? -11.125 -15.5 3.705 1 94.75 560 MET B C 1
ATOM 9166 O O . MET B 1 560 ? -12.164 -15.5 3.043 1 94.75 560 MET B O 1
ATOM 9170 N N . HIS B 1 561 ? -10.07 -14.891 3.322 1 92 561 HIS B N 1
ATOM 9171 C CA . HIS B 1 561 ? -10.055 -14.055 2.125 1 92 561 HIS B CA 1
ATOM 9172 C C . HIS B 1 561 ? -9.836 -14.898 0.872 1 92 561 HIS B C 1
ATOM 9174 O O . HIS B 1 561 ? -10.383 -14.586 -0.191 1 92 561 HIS B O 1
ATOM 9180 N N . VAL B 1 562 ? -9.062 -15.969 0.914 1 91.56 562 VAL B N 1
ATOM 9181 C CA . VAL B 1 562 ? -8.688 -16.766 -0.244 1 91.56 562 VAL B CA 1
ATOM 9182 C C . VAL B 1 562 ? -9.82 -17.734 -0.587 1 91.56 562 VAL B C 1
ATOM 9184 O O . VAL B 1 562 ? -10.117 -17.969 -1.764 1 91.56 562 VAL B O 1
ATOM 9187 N N . HIS B 1 563 ? -10.445 -18.312 0.43 1 94.44 563 HIS B N 1
ATOM 9188 C CA . HIS B 1 563 ? -11.508 -19.297 0.218 1 94.44 563 HIS B CA 1
ATOM 9189 C C . HIS B 1 563 ? -12.883 -18.641 0.321 1 94.44 563 HIS B C 1
ATOM 9191 O O . HIS B 1 563 ? -13.711 -19.062 1.139 1 94.44 563 HIS B O 1
ATOM 9197 N N . LYS B 1 564 ? -13.195 -17.75 -0.525 1 93.06 564 LYS B N 1
ATOM 9198 C CA . LYS B 1 564 ? -14.422 -16.953 -0.491 1 93.06 564 LYS B CA 1
ATOM 9199 C C . LYS B 1 564 ? -15.656 -17.844 -0.653 1 93.06 564 LYS B C 1
ATOM 9201 O O . LYS B 1 564 ? -16.672 -17.625 -0.002 1 93.06 564 LYS B O 1
ATOM 9206 N N . ASP B 1 565 ? -15.578 -18.844 -1.492 1 93.06 565 ASP B N 1
ATOM 9207 C CA . ASP B 1 565 ? -16.703 -19.734 -1.737 1 93.06 565 ASP B CA 1
ATOM 9208 C C . ASP B 1 565 ? -17.094 -20.5 -0.468 1 93.06 565 ASP B C 1
ATOM 9210 O O . ASP B 1 565 ? -18.281 -20.625 -0.163 1 93.06 565 ASP B O 1
ATOM 9214 N N . ILE B 1 566 ? -16.078 -20.938 0.256 1 95.69 566 ILE B N 1
ATOM 9215 C CA . ILE B 1 566 ? -16.328 -21.641 1.503 1 95.69 566 ILE B CA 1
ATOM 9216 C C . ILE B 1 566 ? -16.906 -20.688 2.541 1 95.69 566 ILE B C 1
ATOM 9218 O O . ILE B 1 566 ? -17.812 -21.047 3.295 1 95.69 566 ILE B O 1
ATOM 9222 N N . VAL B 1 567 ? -16.391 -19.469 2.561 1 96.44 567 VAL B N 1
ATOM 9223 C CA . VAL B 1 567 ? -16.828 -18.469 3.516 1 96.44 567 VAL B CA 1
ATOM 9224 C C . VAL B 1 567 ? -18.297 -18.109 3.25 1 96.44 567 VAL B C 1
ATOM 9226 O O . VAL B 1 567 ? -19.078 -17.922 4.188 1 96.44 567 VAL B O 1
ATOM 9229 N N . ASP B 1 568 ? -18.688 -18.047 2.021 1 93.75 568 ASP B N 1
ATOM 9230 C CA . ASP B 1 568 ? -20.062 -17.734 1.646 1 93.75 568 ASP B CA 1
ATOM 9231 C C . ASP B 1 568 ? -21.031 -18.766 2.207 1 93.75 568 ASP B C 1
ATOM 9233 O O . ASP B 1 568 ? -22.172 -18.438 2.578 1 93.75 568 ASP B O 1
ATOM 9237 N N . ASP B 1 569 ? -20.578 -19.984 2.35 1 93.56 569 ASP B N 1
ATOM 9238 C CA . ASP B 1 569 ? -21.438 -21.078 2.799 1 93.56 569 ASP B CA 1
ATOM 9239 C C . ASP B 1 569 ? -21.281 -21.312 4.301 1 93.56 569 ASP B C 1
ATOM 9241 O O . ASP B 1 569 ? -21.875 -22.25 4.848 1 93.56 569 ASP B O 1
ATOM 9245 N N . MET B 1 570 ? -20.547 -20.547 4.949 1 95.06 570 MET B N 1
ATOM 9246 C CA . MET B 1 570 ? -20.25 -20.703 6.371 1 95.06 570 MET B CA 1
ATOM 9247 C C . MET B 1 570 ? -21.516 -20.516 7.207 1 95.06 570 MET B C 1
ATOM 9249 O O . MET B 1 570 ? -22.281 -19.578 6.98 1 95.06 570 MET B O 1
ATOM 9253 N N . ASP B 1 571 ? -21.766 -21.438 8.102 1 95 571 ASP B N 1
ATOM 9254 C CA . ASP B 1 571 ? -22.875 -21.328 9.031 1 95 571 ASP B CA 1
ATOM 9255 C C . ASP B 1 571 ? -22.484 -20.562 10.289 1 95 571 ASP B C 1
ATOM 9257 O O . ASP B 1 571 ? -21.891 -21.125 11.211 1 95 571 ASP B O 1
ATOM 9261 N N . LEU B 1 572 ? -22.938 -19.391 10.461 1 95.44 572 LEU B N 1
ATOM 9262 C CA . LEU B 1 572 ? -22.547 -18.5 11.547 1 95.44 572 LEU B CA 1
ATOM 9263 C C . LEU B 1 572 ? -23.125 -18.984 12.875 1 95.44 572 LEU B C 1
ATOM 9265 O O . LEU B 1 572 ? -22.547 -18.734 13.938 1 95.44 572 LEU B O 1
ATOM 9269 N N . SER B 1 573 ? -24.188 -19.688 12.805 1 94.31 573 SER B N 1
ATOM 9270 C CA . SER B 1 573 ? -24.781 -20.219 14.031 1 94.31 573 SER B CA 1
ATOM 9271 C C . SER B 1 573 ? -23.859 -21.25 14.688 1 94.31 573 SER B C 1
ATOM 9273 O O . SER B 1 573 ? -23.781 -21.312 15.914 1 94.31 573 SER B O 1
ATOM 9275 N N . ASP B 1 574 ? -23.219 -22 13.82 1 94.25 574 ASP B N 1
ATOM 9276 C CA . ASP B 1 574 ? -22.281 -23 14.336 1 94.25 574 ASP B CA 1
ATOM 9277 C C . ASP B 1 574 ? -21.078 -22.328 15.008 1 94.25 574 ASP B C 1
ATOM 9279 O O . ASP B 1 574 ? -20.625 -22.781 16.062 1 94.25 574 ASP B O 1
ATOM 9283 N N . ILE B 1 575 ? -20.641 -21.312 14.414 1 95.5 575 ILE B N 1
ATOM 9284 C CA . ILE B 1 575 ? -19.5 -20.578 14.961 1 95.5 575 ILE B CA 1
ATOM 9285 C C . ILE B 1 575 ? -19.906 -19.938 16.297 1 95.5 575 ILE B C 1
ATOM 9287 O O . ILE B 1 575 ? -19.141 -19.969 17.266 1 95.5 575 ILE B O 1
ATOM 9291 N N . ALA B 1 576 ? -21.094 -19.344 16.328 1 95.38 576 ALA B N 1
ATOM 9292 C CA . ALA B 1 576 ? -21.594 -18.703 17.547 1 95.38 576 ALA B CA 1
ATOM 9293 C C . ALA B 1 576 ? -21.75 -19.719 18.672 1 95.38 576 ALA B C 1
ATOM 9295 O O . ALA B 1 576 ? -21.438 -19.422 19.828 1 95.38 576 ALA B O 1
ATOM 9296 N N . ALA B 1 577 ? -22.219 -20.875 18.312 1 94.06 577 ALA B N 1
ATOM 9297 C CA . ALA B 1 577 ? -22.391 -21.922 19.297 1 94.06 577 ALA B CA 1
ATOM 9298 C C . ALA B 1 577 ? -21.047 -22.344 19.906 1 94.06 577 ALA B C 1
ATOM 9300 O O . ALA B 1 577 ? -20.938 -22.547 21.109 1 94.06 577 ALA B O 1
ATOM 9301 N N . ASP B 1 578 ? -20.062 -22.516 19.047 1 93.31 578 ASP B N 1
ATOM 9302 C CA . ASP B 1 578 ? -18.719 -22.875 19.516 1 93.31 578 ASP B CA 1
ATOM 9303 C C . ASP B 1 578 ? -18.172 -21.797 20.453 1 93.31 578 ASP B C 1
ATOM 9305 O O . ASP B 1 578 ? -17.531 -22.109 21.453 1 93.31 578 ASP B O 1
ATOM 9309 N N . PHE B 1 579 ? -18.453 -20.531 20.156 1 94.56 579 PHE B N 1
ATOM 9310 C CA . PHE B 1 579 ? -17.984 -19.406 20.953 1 94.56 579 PHE B CA 1
ATOM 9311 C C . PHE B 1 579 ? -18.672 -19.406 22.328 1 94.56 579 PHE B C 1
ATOM 9313 O O . PHE B 1 579 ? -18.016 -19.172 23.344 1 94.56 579 PHE B O 1
ATOM 9320 N N . ALA B 1 580 ? -19.891 -19.688 22.266 1 92.81 580 ALA B N 1
ATOM 9321 C CA . ALA B 1 580 ? -20.688 -19.672 23.5 1 92.81 580 ALA B CA 1
ATOM 9322 C C . ALA B 1 580 ? -20.328 -20.844 24.406 1 92.81 580 ALA B C 1
ATOM 9324 O O . ALA B 1 580 ? -20.391 -20.734 25.625 1 92.81 580 ALA B O 1
ATOM 9325 N N . SER B 1 581 ? -19.922 -21.922 23.844 1 90.06 581 SER B N 1
ATOM 9326 C CA . SER B 1 581 ? -19.734 -23.172 24.594 1 90.06 581 SER B CA 1
ATOM 9327 C C . SER B 1 581 ? -18.359 -23.203 25.266 1 90.06 581 SER B C 1
ATOM 9329 O O . SER B 1 581 ? -18.094 -24.078 26.094 1 90.06 581 SER B O 1
ATOM 9331 N N . LEU B 1 582 ? -17.5 -22.328 24.922 1 84.62 582 LEU B N 1
ATOM 9332 C CA . LEU B 1 582 ? -16.125 -22.391 25.406 1 84.62 582 LEU B CA 1
ATOM 9333 C C . LEU B 1 582 ? -16.062 -22.094 26.906 1 84.62 582 LEU B C 1
ATOM 9335 O O . LEU B 1 582 ? -15.117 -22.516 27.578 1 84.62 582 LEU B O 1
ATOM 9339 N N . ASN B 1 583 ? -16.984 -21.203 27.375 1 85.12 583 ASN B N 1
ATOM 9340 C CA . ASN B 1 583 ? -16.984 -20.875 28.797 1 85.12 583 ASN B CA 1
ATOM 9341 C C . ASN B 1 583 ? -18.406 -20.875 29.375 1 85.12 583 ASN B C 1
ATOM 9343 O O . ASN B 1 583 ? -19.359 -20.594 28.656 1 85.12 583 ASN B O 1
ATOM 9347 N N . GLY B 1 584 ? -18.5 -21.234 30.641 1 84.81 584 GLY B N 1
ATOM 9348 C CA . GLY B 1 584 ? -19.781 -21.312 31.328 1 84.81 584 GLY B CA 1
ATOM 9349 C C . GLY B 1 584 ? -20.516 -19.969 31.359 1 84.81 584 GLY B C 1
ATOM 9350 O O . GLY B 1 584 ? -21.734 -19.922 31.203 1 84.81 584 GLY B O 1
ATOM 9351 N N . ASP B 1 585 ? -19.781 -18.906 31.5 1 89.56 585 ASP B N 1
ATOM 9352 C CA . ASP B 1 585 ? -20.375 -17.578 31.547 1 89.56 585 ASP B CA 1
ATOM 9353 C C . ASP B 1 585 ? -21.031 -17.219 30.203 1 89.56 585 ASP B C 1
ATOM 9355 O O . ASP B 1 585 ? -22.109 -16.625 30.188 1 89.56 585 ASP B O 1
ATOM 9359 N N . ARG B 1 586 ? -20.438 -17.578 29.156 1 91.81 586 ARG B N 1
ATOM 9360 C CA . ARG B 1 586 ? -20.984 -17.312 27.828 1 91.81 586 ARG B CA 1
ATOM 9361 C C . ARG B 1 586 ? -22.219 -18.172 27.578 1 91.81 586 ARG B C 1
ATOM 9363 O O . ARG B 1 586 ? -23.188 -17.703 26.969 1 91.81 586 ARG B O 1
ATOM 9370 N N . MET B 1 587 ? -22.219 -19.375 28.109 1 89.25 587 MET B N 1
ATOM 9371 C CA . MET B 1 587 ? -23.375 -20.25 27.938 1 89.25 587 MET B CA 1
ATOM 9372 C C . MET B 1 587 ? -24.594 -19.672 28.625 1 89.25 587 MET B C 1
ATOM 9374 O O . MET B 1 587 ? -25.719 -19.766 28.109 1 89.25 587 MET B O 1
ATOM 9378 N N . ARG B 1 588 ? -24.328 -19.094 29.719 1 88.19 588 ARG B N 1
ATOM 9379 C CA . ARG B 1 588 ? -25.422 -18.453 30.453 1 88.19 588 ARG B CA 1
ATOM 9380 C C . ARG B 1 588 ? -25.891 -17.188 29.75 1 88.19 588 ARG B C 1
ATOM 9382 O O . ARG B 1 588 ? -27.094 -16.906 29.703 1 88.19 588 ARG B O 1
ATOM 9389 N N . HIS B 1 589 ? -24.922 -16.516 29.203 1 90.75 589 HIS B N 1
ATOM 9390 C CA . HIS B 1 589 ? -25.219 -15.242 28.547 1 90.75 589 HIS B CA 1
ATOM 9391 C C . HIS B 1 589 ? -25.984 -15.445 27.25 1 90.75 589 HIS B C 1
ATOM 9393 O O . HIS B 1 589 ? -26.922 -14.695 26.969 1 90.75 589 HIS B O 1
ATOM 9399 N N . PHE B 1 590 ? -25.703 -16.5 26.5 1 92.38 590 PHE B N 1
ATOM 9400 C CA . PHE B 1 590 ? -26.297 -16.688 25.172 1 92.38 590 PHE B CA 1
ATOM 9401 C C . PHE B 1 590 ? -27.391 -17.75 25.203 1 92.38 590 PHE B C 1
ATOM 9403 O O . PHE B 1 590 ? -28.25 -17.781 24.328 1 92.38 590 PHE B O 1
ATOM 9410 N N . GLY B 1 591 ? -27.359 -18.609 26.156 1 86.25 591 GLY B N 1
ATOM 9411 C CA . GLY B 1 591 ? -28.328 -19.703 26.203 1 86.25 591 GLY B CA 1
ATOM 9412 C C . GLY B 1 591 ? -28.016 -20.828 25.25 1 86.25 591 GLY B C 1
ATOM 9413 O O . GLY B 1 591 ? -26.891 -20.938 24.75 1 86.25 591 GLY B O 1
ATOM 9414 N N . GLN B 1 592 ? -28.953 -21.766 25.141 1 77.88 592 GLN B N 1
ATOM 9415 C CA . GLN B 1 592 ? -28.734 -22.953 24.312 1 77.88 592 GLN B CA 1
ATOM 9416 C C . GLN B 1 592 ? -28.953 -22.641 22.828 1 77.88 592 GLN B C 1
ATOM 9418 O O . GLN B 1 592 ? -29.922 -21.984 22.469 1 77.88 592 GLN B O 1
ATOM 9423 N N . TRP B 1 593 ? -27.828 -22.703 22.078 1 78.75 593 TRP B N 1
ATOM 9424 C CA . TRP B 1 593 ? -27.938 -22.516 20.625 1 78.75 593 TRP B CA 1
ATOM 9425 C C . TRP B 1 593 ? -28.641 -23.719 19.984 1 78.75 593 TRP B C 1
ATOM 9427 O O . TRP B 1 593 ? -28.531 -24.844 20.469 1 78.75 593 TRP B O 1
ATOM 9437 N N . LYS B 1 594 ? -29.859 -23.828 19.562 1 58.22 594 LYS B N 1
ATOM 9438 C CA . LYS B 1 594 ? -30.594 -24.953 18.969 1 58.22 594 LYS B CA 1
ATOM 9439 C C . LYS B 1 594 ? -29.641 -25.922 18.281 1 58.22 594 LYS B C 1
ATOM 9441 O O . LYS B 1 594 ? -28.859 -25.531 17.406 1 58.22 594 LYS B O 1
ATOM 9446 N N . ASN B 1 595 ? -29.062 -26.859 19.062 1 44.88 595 ASN B N 1
ATOM 9447 C CA . ASN B 1 595 ? -28.359 -28.031 18.547 1 44.88 595 ASN B CA 1
ATOM 9448 C C . ASN B 1 595 ? -28.953 -28.516 17.234 1 44.88 595 ASN B C 1
ATOM 9450 O O . ASN B 1 595 ? -30.156 -28.438 17.031 1 44.88 595 ASN B O 1
ATOM 9454 N N . LYS B 1 596 ? -28.062 -29.234 16.406 1 35.38 596 LYS B N 1
ATOM 9455 C CA . LYS B 1 596 ? -28.281 -30.391 15.562 1 35.38 596 LYS B CA 1
ATOM 9456 C C . LYS B 1 596 ? -29.016 -31.5 16.328 1 35.38 596 LYS B C 1
ATOM 9458 O O . LYS B 1 596 ? -28.703 -31.75 17.5 1 35.38 596 LYS B O 1
#

Radius of gyration: 36.17 Å; Cα contacts (8 Å, |Δi|>4): 1686; chains: 2; bounding box: 98×111×85 Å

Solvent-accessible surface area (backbone atoms only — not comparable to full-atom values): 62655 Å² total; per-residue (Å²): 111,68,64,59,13,49,46,44,43,51,26,49,49,51,51,51,50,51,47,52,51,33,30,40,71,49,47,53,50,68,39,99,45,64,84,68,6,50,51,51,48,53,46,50,61,47,24,76,82,26,69,54,41,38,51,41,60,70,68,43,80,68,66,42,71,65,49,47,50,50,51,46,47,54,52,24,50,50,50,52,51,52,53,49,47,59,52,60,67,30,86,77,49,51,25,12,42,28,40,42,74,47,68,47,96,82,28,44,38,32,34,32,41,27,38,26,27,44,47,91,74,69,48,66,45,74,46,73,76,43,62,39,82,47,84,52,81,46,22,68,53,48,42,48,51,53,52,50,49,29,61,75,68,70,48,63,63,86,40,29,47,10,28,17,27,53,79,47,59,42,37,56,30,82,82,65,4,30,44,42,57,50,22,72,74,26,65,40,21,34,55,30,64,14,47,44,56,48,52,33,48,37,51,50,51,43,32,68,72,35,60,56,39,33,51,34,52,50,48,51,48,50,51,35,54,58,31,62,69,28,39,66,45,35,43,52,41,36,52,47,27,66,72,37,81,68,88,57,39,80,61,53,75,46,62,66,48,89,84,43,62,51,58,30,35,55,21,48,49,27,44,65,44,30,44,68,49,47,45,53,41,22,49,50,41,34,71,72,36,91,49,75,63,14,52,50,25,42,53,52,35,59,43,65,39,31,34,67,45,54,49,19,39,50,50,41,37,59,58,36,47,60,48,26,57,46,43,60,53,40,55,42,84,79,57,46,70,64,56,48,51,49,43,53,50,50,52,44,49,50,42,54,55,49,59,33,71,66,44,43,50,52,52,51,52,53,48,52,51,50,32,58,73,68,69,39,45,68,78,63,66,78,80,78,73,79,61,58,77,87,70,44,78,73,71,71,74,84,72,66,93,45,41,65,56,46,54,46,50,53,53,44,49,53,37,50,48,45,47,50,40,52,55,55,68,69,60,53,73,63,49,48,53,54,52,31,46,51,50,24,52,42,25,20,46,62,67,44,85,32,67,68,36,45,51,51,29,51,70,35,68,62,18,83,81,54,55,68,72,60,32,54,56,40,39,70,45,34,31,60,48,38,49,69,64,38,67,85,59,86,72,66,85,47,70,64,59,53,49,66,44,46,50,47,69,67,47,40,70,70,31,48,50,54,46,49,51,53,45,57,59,64,20,44,50,59,44,42,48,66,42,54,51,50,49,53,51,47,49,50,38,42,70,72,26,71,82,75,60,52,68,68,59,47,30,23,42,47,48,30,33,71,41,41,72,58,54,73,67,55,58,61,66,60,54,50,40,56,62,26,65,74,38,72,68,39,31,67,53,38,43,84,63,86,72,134,111,69,66,59,15,50,47,44,43,52,28,50,49,51,52,50,51,52,47,50,51,33,30,38,72,46,47,48,51,69,39,99,42,65,85,67,6,50,53,50,49,52,46,52,62,48,23,74,82,26,68,55,40,38,52,41,60,70,67,44,80,70,66,42,72,66,48,46,51,48,51,46,47,53,52,23,49,50,49,50,51,53,52,49,49,59,51,59,66,30,86,78,46,50,26,12,43,28,39,41,74,47,68,46,97,80,29,44,38,31,35,32,41,27,38,26,29,46,48,91,74,67,47,67,43,76,46,73,77,42,62,39,82,46,84,51,79,47,23,66,53,48,42,49,52,53,51,51,50,29,59,74,68,69,47,61,64,86,40,29,46,10,29,16,26,52,78,46,59,41,37,57,30,83,82,65,4,29,46,42,57,51,23,71,77,26,64,39,22,34,54,30,65,13,47,45,56,48,51,33,48,38,52,50,52,44,31,69,70,36,59,56,38,33,51,34,50,51,48,50,49,50,50,32,52,59,28,60,71,28,39,66,47,35,44,52,41,36,52,47,26,64,70,38,82,68,88,57,41,80,60,55,76,46,62,65,48,88,85,42,61,52,58,32,37,57,22,46,49,26,44,65,44,29,42,69,48,47,45,51,42,21,50,51,40,33,73,71,36,92,49,74,64,13,52,50,26,42,53,51,34,57,44,64,39,30,35,67,44,54,50,20,38,51,50,42,36,58,59,36,47,59,48,26,58,44,43,58,54,41,54,42,84,80,57,48,71,64,57,47,50,48,45,53,49,51,52,43,50,50,42,53,56,51,57,33,70,67,44,44,50,52,50,52,51,52,48,53,51,50,32,57,74,68,70,39,44,68,76,63,64,75,82,77,72,78,62,57,76,87,70,43,77,73,70,72,74,84,72,65,92,43,42,65,55,46,53,46,50,53,53,45,49,53,36,50,48,44,48,50,40,52,56,57,69,68,59,53,76,61,46,48,52,54,52,31,46,50,52,25,52,41,24,21,46,62,67,43,86,33,66,68,36,45,52,50,28,52,70,35,68,61,19,83,80,53,55,68,73,60,33,53,56,39,38,70,45,33,32,60,47,36,47,69,63,38,67,84,60,86,73,68,86,48,70,65,60,51,48,65,44,45,51,47,69,67,47,40,69,71,31,46,52,53,47,49,50,52,45,57,58,64,20,43,50,60,44,42,47,66,43,54,51,49,48,54,50,47,52,49,36,43,71,62,26,72,82,76,62,54,68,66,57,48,31,24,43,46,49,32,34,72,41,40,74,59,54,73,68,56,60,62,67,58,56,51,40,54,62,26,66,73,40,73,69,40,31,68,54,39,44,84,64,87,73,134

Secondary structure (DSSP, 8-state):
-HHHHHHHHHHHHHHHHHHHHHHHTT-----SSGGGSHHHHHHHHHHTT-HHHHHHHHH-TT-SHHHHHHHHHHHHHHHHHHHHHHHHTSSS--EEEEEEEEE-TTS-EEEEEEEEEE-TT--EEEEEEEEEE-S--SHHHHHHHHHHHHHHHT--GGGEEEEEE-S-HHHH-TTTSHHHHHHHH-TTSEEEE-HHHHHHHHHHHHHHH-HHHHHHHHHHHHHHHHHHT-HHHHHHHHHHHHHS-TTS--S-PPPPPSS-GGG-HHHHHHHHHTHHHHHHHHHHHHHH--SHHHHHHHHHHHHHTSHHHHHHHHHHHHHHHHHHHHHHHHT-TT--HHHHHHHHHHHHHHHHHHTSHHHHHHHHHHHHHHHHHHT-PPP---------TTT--S------SSHHHHHHHHHHHHHHHHHHHHHHHT--GGGHHHHHHHHHHHHHHTT---HHHHHHHHTSTTGGGS-HHHHHHHHHTHHHHHHHH-TT-SS---HHHHHHHT-SHHHHHH-HHHHHHHHHHHHS-S--HHHHHHHHHHHHHHHHS-TT--HHHHHHHHHHHH-HHHHHT--HHHHHHHHHHTSHHHHHHH------/-HHHHHHHHHHHHHHHHHHHHHHHTT-----SSGGGSHHHHHHHHHHTT-HHHHHHHHH-TT-SHHHHHHHHHHHHHHHHHHHHHHHHTSSS--EEEEEEEEE-TT--EEEEEEEEEE-TT--EEEEEEEEEE-S--SHHHHHHHHHHHHHHHT--GGGEEEEEE-S-HHHH-TTTSHHHHHHHH-TTSEEEE-HHHHHHHHHHHHHHH-HHHHHHHHHHHHHHHHHHT-HHHHHHHHHHHHHS-TTS--S-PPPPPSS-GGG-HHHHHHHHHTHHHHHHHHHHHHHH--SHHHHHHHHHHHHHTSHHHHHHHHHHHHHHHHHHHHHHHHT-TT--HHHHHHHHHHHHHHHHHHTSHHHHHHHHHHHHHHHHHHT-PPP---------TTT--S------SSHHHHHHHHHHHHHHHHHHHHHHHT--GGGHHHHHHHHHHHHHHTT---HHHHHHHHTSTTGGG--HHHHHHHHHTHHHHHHHH-TT-SS---HHHHHHHT-SHHHHHH-HHHHHHHHHHHHS-S--HHHHHHHHHHHHHHHHS-TT--HHHHHHHHHHHH-HHHHHT--HHHHHHHHHHTSHHHHHHH------

Sequence (1192 aa):
MAETQRLHRDGLLKQLSALKFLLRQGLAIRGHHDKDGNLYHLLQTWADDSEVVRSWLHQGRFMSHDHINELINLMGNDVLRSVLARIKGSNPAYFAIIADEATDVSCNEQLNISVRYVDHDYEVHEDSLGLYKLSSTDAATITAAIKDTLLRTGLPLKLCRGQAYDGAANMKGHRTGVATRIKTEEPAAVPVHCWAHSLNLCLQDTCRQIVAVRDAMDLAREIDKLINYSPKRKTLFTQLASGADSSTSSGTIKPLCPTRWTVRTGALESILANYSTLMDTMQQVNETTRDEYGLKAGGVLAALEKFGTLFSIRLGQLLFFAAETTSTTLQKKDLSVQEAMDSVETLKKYYRRQRTEESFDAFYASTVEKARELNIDEPVLPRYRRQPRRLDDGSDPHRHACPKDFHRLVYFQACDLLIGELTERFNQEFLKPVVAMEKLLLNAANGDDFTEKMDEVTSSVFGNDLDPPKLRRHLSMLPDIIEQALPEVKKVTSIRTICSAMTTASHRSTFTQTHKLLRLYLTVPITSATSERAFSSLKRLLTYLRSTMTEQRLNNCMLMHVHKDIVDDMDLSDIAADFASLNGDRMRHFGQWKNKMAETQRLHRDGLLKQLSALKFLLRQGLAIRGHHDKDGNLYHLLQTWADDSEVVRSWLHQGRFMSHDHINELINLMGNDVLRSVLARIKGSNPAYFAIIADEATDVSCNEQLNISVRYVDHDYEVHEDSLGLYKLSSTDAATITAAIKDTLLRTGLPLKLCRGQAYDGAANMKGHRTGVATRIKTEEPAAVPVHCWAHSLNLCLQDTCRQIVAVRDAMDLAREIDKLINYSPKRKTLFTQLASGADSSTSSGTIKPLCPTRWTVRTGALESILANYSTLMDTMQQVNETTRDEYGLKAGGVLAALEKFGTLFSIRLGQLLFFAAETTSTTLQKKDLSVQEAMDSVETLKKYYRRQRTEESFDAFYASTVEKARELNIDEPVLPRYRRQPRRLDDGSDPHRHACPKDFHRLVYFQACDLLIGELTERFNQEFLKPVVAMEKLLLNAANGDDFTEKMDEVTSSVFGNDLDPPKLRRHLSMLPDIIEQALPEVKKVTSIRTICSAMTTASHRSTFTQTHKLLRLYLTVPITSATSERAFSSLKRLLTYLRSTMTEQRLNNCMLMHVHKDIVDDMDLSDIAADFASLNGDRMRHFGQWKNK

Nearest PDB structures (foldseek):
  7zje-assembly1_A  TM=1.274E-01  e=9.005E+00  Rattus norvegicus
  7zje-assembly1_A  TM=1.381E-01  e=4.699E+00  Rattus norvegicus

Foldseek 3Di:
DQVLLQLVLVLLLVLLVLVLVCLQQLFFAADVHNCPGSSNVVLVVVVVVDVSSVVSSVVCPQVDPVNVLVLLLLLLVLLLVVVLCQQVVDVVSAKAWFKEWDQAPVRWIKIWIWIWFAHLLRDIDIGTNFIDTFPDDAQVRVLVVRVVSCVVSVNDLQRYQEYEYEPDCQQVPPPHHNQVVSCVVAVNHQYAHFVLNLLQVLLVVLLVVQVLQVVLLVLLQLLCCLQVVDPVLLVLLLVLLVPPDVPQQPSDADHADPPGLLPRLRNLSNCLSCVLSLLVSLVVLLVPPDDPSNVSSVVSNVLSLALSNLLSSVLNNLLSVLSSVLSVQSLDRQDFPVNNVVSLVVSLVVLVVCLDPVNLVVSVVVSQVVSVVSVGDHQDQPDDDQDPPVPPPVDPPPDDPDSSVVSSVSSNVSSVSSSVSSVVSPPDPSCVLLVLLFCLQQCLLLQHDNVVSLVSNLPDSCVVVADSVLLVVLSNCNVVLLCVQPVPDNGDDDLVSSSSSCSDPVSCVNNVRNSVSSRSSSNYRNRSSLNVVLVVSLNSSCVSDPVPDDSSSSGSSSSSNSPSVSSVVDDSLVSLQVSQPPDPVSCVSNPDSPDD/DQVLLQLVLVLLLVLLVLVLVCLQQLFFAADPHNCPGSSNVVLVVVVVVDVSSVVSSVVCPQVDPVNVLVLLLLLLVLLLLVVLCQQVVDVVSAKAWFKEWDQAPVRWIKIWIWIWFAHLLRDIDIGTNFIDTFPDDAQVRVLVVRVVSCVVSVNDLQRYQEYEYEPPCQQVVPPHHNQVVSCVVAVNHQYAHFVLNLLQVLLVVLLVVQVLQVVLLVLLQLLCCLQVVDPVLLVLLLVLQVPPDVPQQPSDADHADPPGLLPRLRNLSNCLSCLLSLLVSLVVLLVPPDDPSSVSSVVSNVLSLALSNLLSSVLNNVLSVLSNVLSVQSLDSQRAPVNNVVSLVVSLVVLVVCLDPVNLVVSVVVSQVSSVVSVGDHQDQPDDDQDPPVPPPVPPPPDDPDSSVVSNVSSNVSSVSSSVSSVVSPPDDSCVLLVLLFVLLQCLLLQHDNVVSLVVNLPDSCVVVADSVLLVVLSNCNNVLLCVQPVPDNGDDDVVSSSSSQSDPVSCVNNVRNSSSSRSSSNYRNRSSLNVVLVVSLNSSCVSYPVPDDSSSSGSSSSSNSPSVSSVVDDSLVSLQVSQPPDPVSCVSNPDSPDD